Protein 6MHL (pdb70)

InterPro domains:
  IPR000873 AMP-dependent synthetase/ligase domain [PF00501] (495-847)
  IPR001242 Condensation domain [PF00668] (34-462)
  IPR006162 Phosphopantetheine attachment site [PS00012] (1030-1045)
  IPR009081 Phosphopantetheine binding ACP domain [PF00550] (1008-1071)
  IPR009081 Phosphopantetheine binding ACP domain [PF00550] (2455-2517)
  IPR009081 Phosphopantetheine binding ACP domain [PF00550] (3934-3999)
  IPR009081 Phosphopantetheine binding ACP domain [PS50075] (1000-1075)
  IPR009081 Phosphopantetheine binding ACP domain [PS50075] (2446-2523)
  IPR009081 Phosphopantetheine binding ACP domain [PS50075] (3926-4003)
  IPR010071 Amino acid adenylation domain [TIGR01733] (514-919)
  IPR013968 Polyketide synthase-like, ketoreductase domain [PF08659] (2183-2368)
  IPR013968 Polyketide synthase-like, ketoreductase domain [PF08659] (3662-3846)
  IPR013968 Polyketide synthase-like, ketoreductase domain [PF08659] (5167-5345)
  IPR014030 Beta-ketoacyl synthase-like, N-terminal domain [PF00109] (1104-1353)
  IPR014030 Beta-ketoacyl synthase-like, N-terminal domain [PF00109] (2575-2822)
  IPR014030 Beta-ketoacyl synthase-like, N-terminal domain [PF00109] (4052-4298)
  IPR014031 Beta-ketoacyl synthase, C-terminal domain [PF02801] (1361-1479)
  IPR014031 Beta-ketoacyl synthase, C-terminal domain [PF02801] (2831-2953)
  IPR014031 Beta-ketoacyl synthase, C-terminal domain [PF02801] (4306-4430)
  IPR016039 Thiolase-like [G3DSA:3.40.47.10] (1106-1689)

Radius of gyration: 30.81 Å; Cα contacts (8 Å, |Δi|>4): 2768; chains: 2; bounding box: 83×80×89 Å

CATH classification: 3.40.47.10

Secondary structure (DSSP, 8-state):
--TT-EEEEEEEEEBTTBSSHHHHHHHHHTT----EE--HHHHHTTT--HHHHT-TTEE-EE---S-TTEE-GGGGT--HHHHHHS-HHHHHHHHHHHHHHHHHT--GGG--SEEEEEEE----GGGGS-TTT--HHHHHHHHHSTTHHHHHHHHHHT--S-EEEEEBTBTHHHHHHHHHHHHHHTTS-SEEEEEEEE--SS----EE--TTS-B-SSS---TTBTT---B-B--EEEEEEEEEHHHHHHTT----EEEEEEEEEE-TT-SS-TT---HHHHHHHHHHHHHHHT--GGGEEEEE------TTHHHHHHHHHHHHHHTT----S-EEEE-THHHH-B-GGGHHHHHHHHHHHHHHTTEEPPP-S-SSB-TT---TTSSEEE--S-EE----SSPPEEEEEEE-TTSEEEEEEEE-----S-EEEEEEESSHHHHHHHHHHHHHHHHH-SS---HHHHHHHHHHSS---SEEEEEEESSHHHHHHHHHHHHHT--TTS-EESS---B--HHHHHHHHHHHHTTB-------SS---------------EE---/--TT-EEEEEEEEEBTTBSSHHHHHHHHHTT----EE--HHHHH-TTEE-EE---S-TTEE-GGGGT--HHHHHHS-HHHHHHHHHHHHHHHHTT--GGG--SEEEEEEE----GGGGS-TTT--HHHHHHHHHSTTHHHHHHHHHHT--S-EEEEEBTBTHHHHHHHHHHHHHHTTS-SEEEEEEEE--SS----EE--TTS-B-SSS---TTBTT---B-B--EEEEEEEEEHHHHHHTT----EEEEEEEEEE-TTSSSSTT---HHHHHHHHHHHHHHHT--GGGEEEEE------TTHHHHHHHHHHHHHHTT----S-EEEE-THHHH-B-GGGHHHHHHHHHHHHHHHTEEPPP-S-SSB-TTS--TTSSEEE--S-EEPPP-SSPPEEEEEEE-TTSEEEEEEEE------S-EEEEEEESSHHHHHHHHHHHHHHHHH-SS---HHHHHHHHHHSS---SEEEEEEESSHHHHHHHHHHHHHT--TTSEEESS---BPPPHHHH--HHHHHHHHHHHHHTTB---GGGG-SS---------------EE---

Structure (mmCIF, N/CA/C/O backbone):
data_6MHL
#
_entry.id   6MHL
#
_cell.length_a   132.215
_cell.length_b   85.131
_cell.length_c   134.297
_cell.angle_alpha   90.00
_cell.angle_beta   110.55
_cell.angle_gamma   90.00
#
_symmetry.space_group_name_H-M   'C 1 2 1'
#
loop_
_entity.id
_entity.type
_entity.pdbx_description
1 polymer 'Hybrid NRPS/PKS'
2 water water
#
loop_
_atom_site.group_PDB
_atom_site.id
_atom_site.type_symbol
_atom_site.label_atom_id
_atom_site.label_alt_id
_atom_site.label_comp_id
_atom_site.label_asym_id
_atom_site.label_entity_id
_atom_site.label_seq_id
_atom_site.pdbx_PDB_ins_code
_atom_site.Cartn_x
_atom_site.Cartn_y
_atom_site.Cartn_z
_atom_site.occupancy
_atom_site.B_iso_or_equiv
_atom_site.auth_seq_id
_atom_site.auth_comp_id
_atom_site.auth_asym_id
_atom_site.auth_atom_id
_atom_site.pdbx_PDB_model_num
ATOM 1 N N . TYR A 1 22 ? 108.863 20.495 160.121 1.00 41.68 1 TYR A N 1
ATOM 2 C CA . TYR A 1 22 ? 108.695 19.140 160.784 1.00 42.06 1 TYR A CA 1
ATOM 3 C C . TYR A 1 22 ? 109.754 18.184 160.268 1.00 40.65 1 TYR A C 1
ATOM 4 O O . TYR A 1 22 ? 110.472 17.590 161.076 1.00 36.14 1 TYR A O 1
ATOM 13 N N . PHE A 1 23 ? 109.849 18.077 158.926 1.00 38.47 2 PHE A N 1
ATOM 14 C CA . PHE A 1 23 ? 110.815 17.198 158.242 1.00 36.01 2 PHE A CA 1
ATOM 15 C C . PHE A 1 23 ? 112.153 17.831 157.899 1.00 33.36 2 PHE A C 1
ATOM 16 O O . PHE A 1 23 ? 112.982 17.178 157.219 1.00 27.56 2 PHE A O 1
ATOM 24 N N . ASP A 1 24 ? 112.418 19.049 158.369 1.00 31.95 3 ASP A N 1
ATOM 25 C CA . ASP A 1 24 ? 113.715 19.709 158.081 1.00 33.99 3 ASP A CA 1
ATOM 26 C C . ASP A 1 24 ? 114.949 18.911 158.525 1.00 28.99 3 ASP A C 1
ATOM 27 O O . ASP A 1 24 ? 115.998 19.015 157.938 1.00 27.90 3 ASP A O 1
ATOM 32 N N . ASP A 1 25 ? 114.835 18.196 159.608 1.00 29.47 4 ASP A N 1
ATOM 33 C CA . ASP A 1 25 ? 115.937 17.448 160.160 1.00 30.88 4 ASP A CA 1
ATOM 34 C C . ASP A 1 25 ? 115.734 15.957 159.876 1.00 26.09 4 ASP A C 1
ATOM 35 O O . ASP A 1 25 ? 116.331 15.117 160.560 1.00 23.15 4 ASP A O 1
ATOM 40 N N . SER A 1 26 ? 114.917 15.641 158.862 1.00 26.67 5 SER A N 1
ATOM 41 C CA . SER A 1 26 ? 114.641 14.233 158.452 1.00 24.76 5 SER A CA 1
ATOM 42 C C . SER A 1 26 ? 115.147 13.897 157.063 1.00 23.08 5 SER A C 1
ATOM 43 O O . SER A 1 26 ? 115.194 14.763 156.190 1.00 21.97 5 SER A O 1
ATOM 46 N N . VAL A 1 27 ? 115.440 12.624 156.870 1.00 20.79 6 VAL A N 1
ATOM 47 C CA . VAL A 1 27 ? 115.830 12.084 155.603 1.00 18.84 6 VAL A CA 1
ATOM 48 C C . VAL A 1 27 ? 114.975 10.833 155.317 1.00 18.57 6 VAL A C 1
ATOM 49 O O . VAL A 1 27 ? 114.780 9.999 156.192 1.00 18.34 6 VAL A O 1
ATOM 53 N N . ALA A 1 28 ? 114.508 10.745 154.093 1.00 17.04 7 ALA A N 1
ATOM 54 C CA . ALA A 1 28 ? 113.650 9.670 153.664 1.00 17.14 7 ALA A CA 1
ATOM 55 C C . ALA A 1 28 ? 114.499 8.538 153.124 1.00 18.29 7 ALA A C 1
ATOM 56 O O . ALA A 1 28 ? 115.417 8.773 152.338 1.00 17.81 7 ALA A O 1
ATOM 58 N N . ILE A 1 29 ? 114.159 7.292 153.474 1.00 16.08 8 ILE A N 1
ATOM 59 C CA . ILE A 1 29 ? 114.735 6.141 152.767 1.00 15.98 8 ILE A CA 1
ATOM 60 C C . ILE A 1 29 ? 113.832 5.816 151.576 1.00 18.98 8 ILE A C 1
ATOM 61 O O . ILE A 1 29 ? 112.677 5.383 151.765 1.00 17.44 8 ILE A O 1
ATOM 66 N N . VAL A 1 30 ? 114.341 6.005 150.353 1.00 17.59 9 VAL A N 1
ATOM 67 C CA . VAL A 1 30 ? 113.530 5.890 149.126 1.00 18.00 9 VAL A CA 1
ATOM 68 C C . VAL A 1 30 ? 113.854 4.679 148.259 1.00 18.76 9 VAL A C 1
ATOM 69 O O . VAL A 1 30 ? 113.049 4.338 147.371 1.00 18.82 9 VAL A O 1
ATOM 73 N N . GLY A 1 31 ? 115.024 4.051 148.440 1.00 16.63 10 GLY A N 1
ATOM 74 C CA . GLY A 1 31 ? 115.454 2.908 147.679 1.00 17.12 10 GLY A CA 1
ATOM 75 C C . GLY A 1 31 ? 116.227 1.955 148.564 1.00 17.20 10 GLY A C 1
ATOM 76 O O . GLY A 1 31 ? 117.043 2.390 149.428 1.00 16.53 10 GLY A O 1
ATOM 77 N N . ILE A 1 32 ? 116.017 0.658 148.349 1.00 16.70 11 ILE A N 1
ATOM 78 C CA . ILE A 1 32 ? 116.744 -0.386 149.005 1.00 16.40 11 ILE A CA 1
ATOM 79 C C . ILE A 1 32 ? 117.129 -1.455 148.038 1.00 17.90 11 ILE A C 1
ATOM 80 O O . ILE A 1 32 ? 116.305 -1.822 147.180 1.00 16.85 11 ILE A O 1
ATOM 85 N N . SER A 1 33 ? 118.363 -1.966 148.159 1.00 16.51 12 SER A N 1
ATOM 86 C CA . SER A 1 33 ? 118.761 -3.195 147.518 1.00 16.46 12 SER A CA 1
ATOM 87 C C . SER A 1 33 ? 119.644 -4.007 148.423 1.00 18.78 12 SER A C 1
ATOM 88 O O . SER A 1 33 ? 120.666 -3.506 148.956 1.00 17.72 12 SER A O 1
ATOM 91 N N . CYS A 1 34 ? 119.281 -5.278 148.658 1.00 17.10 13 CYS A N 1
ATOM 92 C CA . CYS A 1 34 ? 120.070 -6.135 149.527 1.00 17.73 13 CYS A CA 1
ATOM 93 C C . CYS A 1 34 ? 120.076 -7.574 149.101 1.00 18.54 13 CYS A C 1
ATOM 94 O O . CYS A 1 34 ? 119.179 -8.035 148.367 1.00 19.74 13 CYS A O 1
ATOM 97 N N . GLN A 1 35 ? 121.103 -8.224 149.556 1.00 18.23 14 GLN A N 1
ATOM 98 C CA . GLN A 1 35 ? 121.386 -9.590 149.327 1.00 19.42 14 GLN A CA 1
ATOM 99 C C . GLN A 1 35 ? 121.961 -10.136 150.628 1.00 18.87 14 GLN A C 1
ATOM 100 O O . GLN A 1 35 ? 123.130 -9.949 150.989 1.00 19.56 14 GLN A O 1
ATOM 106 N N . PHE A 1 36 ? 121.124 -10.876 151.361 1.00 16.68 15 PHE A N 1
ATOM 107 C CA . PHE A 1 36 ? 121.446 -11.319 152.708 1.00 18.09 15 PHE A CA 1
ATOM 108 C C . PHE A 1 36 ? 121.218 -12.851 152.784 1.00 19.79 15 PHE A C 1
ATOM 109 O O . PHE A 1 36 ? 120.530 -13.379 151.891 1.00 21.30 15 PHE A O 1
ATOM 117 N N . PRO A 1 37 ? 121.762 -13.526 153.808 1.00 19.83 16 PRO A N 1
ATOM 118 C CA . PRO A 1 37 ? 121.555 -14.988 153.918 1.00 19.24 16 PRO A CA 1
ATOM 119 C C . PRO A 1 37 ? 120.056 -15.283 153.838 1.00 20.85 16 PRO A C 1
ATOM 120 O O . PRO A 1 37 ? 119.270 -14.681 154.551 1.00 19.14 16 PRO A O 1
ATOM 124 N N . GLY A 1 38 ? 119.680 -16.104 152.868 1.00 22.89 17 GLY A N 1
ATOM 125 C CA . GLY A 1 38 ? 118.293 -16.568 152.723 1.00 24.76 17 GLY A CA 1
ATOM 126 C C . GLY A 1 38 ? 117.422 -15.736 151.799 1.00 28.79 17 GLY A C 1
ATOM 127 O O . GLY A 1 38 ? 116.445 -16.238 151.253 1.00 25.33 17 GLY A O 1
ATOM 128 N N . ALA A 1 39 ? 117.824 -14.473 151.553 1.00 23.65 18 ALA A N 1
ATOM 129 C CA . ALA A 1 39 ? 116.963 -13.503 150.862 1.00 22.82 18 ALA A CA 1
ATOM 130 C C . ALA A 1 39 ? 117.703 -12.862 149.659 1.00 23.75 18 ALA A C 1
ATOM 131 O O . ALA A 1 39 ? 118.745 -12.257 149.805 1.00 25.79 18 ALA A O 1
ATOM 133 N N . LYS A 1 40 ? 117.115 -12.987 148.499 1.00 26.42 19 LYS A N 1
ATOM 134 C CA . LYS A 1 40 ? 117.714 -12.458 147.289 1.00 28.72 19 LYS A CA 1
ATOM 135 C C . LYS A 1 40 ? 117.411 -10.977 147.108 1.00 24.93 19 LYS A C 1
ATOM 136 O O . LYS A 1 40 ? 118.004 -10.353 146.260 1.00 25.41 19 LYS A O 1
ATOM 142 N N . ASN A 1 41 ? 116.448 -10.427 147.863 1.00 21.86 20 ASN A N 1
ATOM 143 C CA . ASN A 1 41 ? 116.068 -9.045 147.786 1.00 20.46 20 ASN A CA 1
ATOM 144 C C . ASN A 1 41 ? 115.349 -8.651 149.062 1.00 20.06 20 ASN A C 1
ATOM 145 O O . ASN A 1 41 ? 115.042 -9.528 149.903 1.00 21.38 20 ASN A O 1
ATOM 150 N N . HIS A 1 42 ? 115.043 -7.367 149.218 1.00 20.09 21 HIS A N 1
ATOM 151 C CA . HIS A 1 42 ? 114.529 -6.866 150.510 1.00 19.55 21 HIS A CA 1
ATOM 152 C C . HIS A 1 42 ? 113.067 -7.250 150.760 1.00 21.80 21 HIS A C 1
ATOM 153 O O . HIS A 1 42 ? 112.598 -7.291 151.916 1.00 19.69 21 HIS A O 1
ATOM 160 N N . HIS A 1 43 ? 112.352 -7.480 149.690 1.00 21.80 22 HIS A N 1
ATOM 161 C CA . HIS A 1 43 ? 110.963 -8.026 149.885 1.00 23.38 22 HIS A CA 1
ATOM 162 C C . HIS A 1 43 ? 110.953 -9.445 150.414 1.00 20.95 22 HIS A C 1
ATOM 163 O O . HIS A 1 43 ? 110.122 -9.740 151.315 1.00 21.28 22 HIS A O 1
ATOM 170 N N . GLU A 1 44 ? 111.787 -10.310 149.867 1.00 20.41 23 GLU A N 1
ATOM 171 C CA . GLU A 1 44 ? 111.917 -11.668 150.357 1.00 23.67 23 GLU A CA 1
ATOM 172 C C . GLU A 1 44 ? 112.485 -11.653 151.788 1.00 24.38 23 GLU A C 1
ATOM 173 O O . GLU A 1 44 ? 112.131 -12.478 152.685 1.00 21.15 23 GLU A O 1
ATOM 179 N N . PHE A 1 45 ? 113.421 -10.736 152.025 1.00 20.94 24 PHE A N 1
ATOM 180 C CA . PHE A 1 45 ? 113.993 -10.569 153.375 1.00 17.70 24 PHE A CA 1
ATOM 181 C C . PHE A 1 45 ? 112.896 -10.246 154.380 1.00 18.10 24 PHE A C 1
ATOM 182 O O . PHE A 1 45 ? 112.805 -10.926 155.440 1.00 19.74 24 PHE A O 1
ATOM 190 N N . TRP A 1 46 ? 112.043 -9.279 154.079 1.00 19.72 25 TRP A N 1
ATOM 191 C CA . TRP A 1 46 ? 110.957 -8.917 155.010 1.00 20.95 25 TRP A CA 1
ATOM 192 C C . TRP A 1 46 ? 110.018 -10.120 155.260 1.00 21.22 25 TRP A C 1
ATOM 193 O O . TRP A 1 46 ? 109.622 -10.374 156.394 1.00 22.16 25 TRP A O 1
ATOM 204 N N . LYS A 1 47 ? 109.698 -10.850 154.191 1.00 23.12 26 LYS A N 1
ATOM 205 C CA . LYS A 1 47 ? 108.850 -12.073 154.313 1.00 25.57 26 LYS A CA 1
ATOM 206 C C . LYS A 1 47 ? 109.448 -13.082 155.292 1.00 23.75 26 LYS A C 1
ATOM 207 O O . LYS A 1 47 ? 108.793 -13.591 156.248 1.00 22.86 26 LYS A O 1
ATOM 213 N N . GLN A 1 48 ? 110.716 -13.337 155.110 1.00 20.58 27 GLN A N 1
ATOM 214 C CA . GLN A 1 48 ? 111.431 -14.238 155.955 1.00 20.70 27 GLN A CA 1
ATOM 215 C C . GLN A 1 48 ? 111.476 -13.774 157.413 1.00 23.06 27 GLN A C 1
ATOM 216 O O . GLN A 1 48 ? 111.390 -14.597 158.354 1.00 21.92 27 GLN A O 1
ATOM 222 N N . LEU A 1 49 ? 111.676 -12.466 157.624 1.00 20.11 28 LEU A N 1
ATOM 223 C CA . LEU A 1 49 ? 111.664 -11.930 158.991 1.00 19.57 28 LEU A CA 1
ATOM 224 C C . LEU A 1 49 ? 110.240 -12.103 159.602 1.00 20.77 28 LEU A C 1
ATOM 225 O O . LEU A 1 49 ? 110.125 -12.462 160.749 1.00 19.40 28 LEU A O 1
ATOM 230 N N . ARG A 1 50 ? 109.212 -11.758 158.858 1.00 20.57 29 ARG A N 1
ATOM 231 C CA . ARG A 1 50 ? 107.843 -11.752 159.391 1.00 22.92 29 ARG A CA 1
ATOM 232 C C . ARG A 1 50 ? 107.551 -13.187 159.839 1.00 24.47 29 ARG A C 1
ATOM 233 O O . ARG A 1 50 ? 106.824 -13.395 160.814 1.00 26.81 29 ARG A O 1
ATOM 241 N N . GLU A 1 51 ? 108.116 -14.172 159.143 1.00 23.74 30 GLU A N 1
ATOM 242 C CA . GLU A 1 51 ? 107.790 -15.611 159.353 1.00 25.82 30 GLU A CA 1
ATOM 243 C C . GLU A 1 51 ? 108.693 -16.231 160.358 1.00 25.28 30 GLU A C 1
ATOM 244 O O . GLU A 1 51 ? 108.593 -17.385 160.635 1.00 22.28 30 GLU A O 1
ATOM 250 N N . GLY A 1 52 ? 109.662 -15.477 160.896 1.00 22.80 31 GLY A N 1
ATOM 251 C CA . GLY A 1 52 ? 110.587 -16.021 161.855 1.00 20.30 31 GLY A CA 1
ATOM 252 C C . GLY A 1 52 ? 111.608 -17.002 161.359 1.00 22.08 31 GLY A C 1
ATOM 253 O O . GLY A 1 52 ? 112.068 -17.876 162.134 1.00 21.68 31 GLY A O 1
ATOM 254 N N . LYS A 1 53 ? 112.038 -16.866 160.120 1.00 21.97 32 LYS A N 1
ATOM 255 C CA . LYS A 1 53 ? 112.985 -17.808 159.517 1.00 22.90 32 LYS A CA 1
ATOM 256 C C . LYS A 1 53 ? 114.418 -17.514 159.885 1.00 23.45 32 LYS A C 1
ATOM 257 O O . LYS A 1 53 ? 114.859 -16.345 159.829 1.00 23.37 32 LYS A O 1
ATOM 263 N N . GLU A 1 54 ? 115.140 -18.550 160.307 1.00 20.98 33 GLU A N 1
ATOM 264 C CA . GLU A 1 54 ? 116.538 -18.488 160.473 1.00 24.13 33 GLU A CA 1
ATOM 265 C C . GLU A 1 54 ? 117.180 -18.957 159.162 1.00 28.31 33 GLU A C 1
ATOM 266 O O . GLU A 1 54 ? 116.858 -20.056 158.648 1.00 24.93 33 GLU A O 1
ATOM 272 N N . SER A 1 55 ? 118.126 -18.184 158.643 1.00 23.58 34 SER A N 1
ATOM 273 C CA . SER A 1 55 ? 118.758 -18.529 157.387 1.00 25.32 34 SER A CA 1
ATOM 274 C C . SER A 1 55 ? 120.181 -18.983 157.541 1.00 29.24 34 SER A C 1
ATOM 275 O O . SER A 1 55 ? 120.945 -18.995 156.586 1.00 35.37 34 SER A O 1
ATOM 278 N N . VAL A 1 56 ? 120.551 -19.414 158.733 1.00 26.51 35 VAL A N 1
ATOM 279 C CA . VAL A 1 56 ? 121.835 -20.049 158.927 1.00 29.47 35 VAL A CA 1
ATOM 280 C C . VAL A 1 56 ? 121.744 -21.481 158.395 1.00 30.41 35 VAL A C 1
ATOM 281 O O . VAL A 1 56 ? 120.814 -22.209 158.690 1.00 33.47 35 VAL A O 1
ATOM 285 N N . ARG A 1 57 ? 122.751 -21.924 157.673 1.00 30.92 36 ARG A N 1
ATOM 286 C CA . ARG A 1 57 ? 122.727 -23.265 157.153 1.00 33.46 36 ARG A CA 1
ATOM 287 C C . ARG A 1 57 ? 123.591 -24.152 158.016 1.00 31.98 36 ARG A C 1
ATOM 288 O O . ARG A 1 57 ? 124.724 -23.840 158.269 1.00 30.57 36 ARG A O 1
ATOM 296 N N . PHE A 1 58 ? 123.033 -25.285 158.432 1.00 33.80 37 PHE A N 1
ATOM 297 C CA . PHE A 1 58 ? 123.752 -26.335 159.153 1.00 33.84 37 PHE A CA 1
ATOM 298 C C . PHE A 1 58 ? 123.996 -27.543 158.262 1.00 36.56 37 PHE A C 1
ATOM 299 O O . PHE A 1 58 ? 123.154 -27.914 157.496 1.00 42.87 37 PHE A O 1
ATOM 307 N N . TYR A 1 59 ? 125.178 -28.107 158.347 1.00 40.66 38 TYR A N 1
ATOM 308 C CA . TYR A 1 59 ? 125.615 -29.144 157.436 1.00 44.02 38 TYR A CA 1
ATOM 309 C C . TYR A 1 59 ? 125.689 -30.488 158.161 1.00 45.90 38 TYR A C 1
ATOM 310 O O . TYR A 1 59 ? 126.280 -30.584 159.220 1.00 42.03 38 TYR A O 1
ATOM 319 N N . SER A 1 60 ? 125.116 -31.520 157.562 1.00 49.31 39 SER A N 1
ATOM 320 C CA . SER A 1 60 ? 125.285 -32.898 158.028 1.00 48.26 39 SER A CA 1
ATOM 321 C C . SER A 1 60 ? 126.715 -33.339 157.838 1.00 48.07 39 SER A C 1
ATOM 322 O O . SER A 1 60 ? 127.500 -32.694 157.156 1.00 45.44 39 SER A O 1
ATOM 325 N N . GLU A 1 61 ? 127.026 -34.502 158.382 1.00 55.02 40 GLU A N 1
ATOM 326 C CA . GLU A 1 61 ? 128.347 -35.091 158.190 1.00 55.51 40 GLU A CA 1
ATOM 327 C C . GLU A 1 61 ? 128.652 -35.325 156.689 1.00 57.27 40 GLU A C 1
ATOM 328 O O . GLU A 1 61 ? 129.771 -34.983 156.206 1.00 46.02 40 GLU A O 1
ATOM 334 N N . GLU A 1 62 ? 127.660 -35.885 155.980 1.00 58.45 41 GLU A N 1
ATOM 335 C CA . GLU A 1 62 ? 127.696 -36.079 154.508 1.00 70.59 41 GLU A CA 1
ATOM 336 C C . GLU A 1 62 ? 128.131 -34.802 153.834 1.00 69.32 41 GLU A C 1
ATOM 337 O O . GLU A 1 62 ? 129.159 -34.745 153.111 1.00 62.17 41 GLU A O 1
ATOM 343 N N . GLU A 1 63 ? 127.295 -33.792 154.095 1.00 66.14 42 GLU A N 1
ATOM 344 C CA . GLU A 1 63 ? 127.386 -32.496 153.469 1.00 58.89 42 GLU A CA 1
ATOM 345 C C . GLU A 1 63 ? 128.749 -31.886 153.722 1.00 55.45 42 GLU A C 1
ATOM 346 O O . GLU A 1 63 ? 129.320 -31.322 152.807 1.00 45.83 42 GLU A O 1
ATOM 352 N N . LEU A 1 64 ? 129.296 -32.035 154.936 1.00 54.31 43 LEU A N 1
ATOM 353 C CA . LEU A 1 64 ? 130.680 -31.567 155.228 1.00 53.57 43 LEU A CA 1
ATOM 354 C C . LEU A 1 64 ? 131.773 -32.276 154.410 1.00 57.50 43 LEU A C 1
ATOM 355 O O . LEU A 1 64 ? 132.743 -31.644 153.938 1.00 54.94 43 LEU A O 1
ATOM 360 N N . ARG A 1 65 ? 131.608 -33.587 154.235 1.00 63.28 44 ARG A N 1
ATOM 361 C CA . ARG A 1 65 ? 132.569 -34.394 153.484 1.00 63.05 44 ARG A CA 1
ATOM 362 C C . ARG A 1 65 ? 132.601 -33.961 152.013 1.00 65.58 44 ARG A C 1
ATOM 363 O O . ARG A 1 65 ? 133.669 -33.592 151.506 1.00 64.11 44 ARG A O 1
ATOM 371 N N . GLU A 1 66 ? 131.464 -33.976 151.323 1.00 62.79 45 GLU A N 1
ATOM 372 C CA . GLU A 1 66 ? 131.381 -33.200 150.087 1.00 70.61 45 GLU A CA 1
ATOM 373 C C . GLU A 1 66 ? 131.488 -31.759 150.566 1.00 72.74 45 GLU A C 1
ATOM 374 O O . GLU A 1 66 ? 131.229 -31.485 151.725 1.00 77.61 45 GLU A O 1
ATOM 380 N N . ALA A 1 67 ? 131.907 -30.844 149.712 1.00 72.14 46 ALA A N 1
ATOM 381 C CA . ALA A 1 67 ? 132.431 -29.548 150.180 1.00 64.74 46 ALA A CA 1
ATOM 382 C C . ALA A 1 67 ? 133.755 -29.716 150.879 1.00 59.98 46 ALA A C 1
ATOM 383 O O . ALA A 1 67 ? 134.479 -28.753 151.074 1.00 63.13 46 ALA A O 1
ATOM 385 N N . GLY A 1 68 ? 134.149 -30.993 151.066 1.00 57.90 47 GLY A N 1
ATOM 386 C CA . GLY A 1 68 ? 135.487 -31.280 151.473 1.00 57.67 47 GLY A CA 1
ATOM 387 C C . GLY A 1 68 ? 136.023 -30.600 152.701 1.00 58.20 47 GLY A C 1
ATOM 388 O O . GLY A 1 68 ? 137.105 -30.035 152.685 1.00 55.41 47 GLY A O 1
ATOM 389 N N . VAL A 1 69 ? 135.298 -30.676 153.801 1.00 59.12 48 VAL A N 1
ATOM 390 C CA . VAL A 1 69 ? 135.891 -30.129 155.010 1.00 59.30 48 VAL A CA 1
AT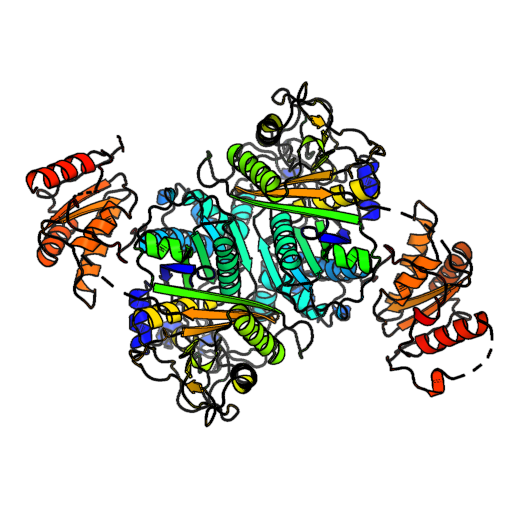OM 391 C C . VAL A 1 69 ? 136.700 -31.266 155.656 1.00 58.59 48 VAL A C 1
ATOM 392 O O . VAL A 1 69 ? 136.226 -32.417 155.691 1.00 53.74 48 VAL A O 1
ATOM 396 N N . PRO A 1 70 ? 137.950 -30.964 156.077 1.00 58.99 49 PRO A N 1
ATOM 397 C CA . PRO A 1 70 ? 138.842 -31.914 156.747 1.00 61.87 49 PRO A CA 1
ATOM 398 C C . PRO A 1 70 ? 138.164 -32.811 157.774 1.00 64.98 49 PRO A C 1
ATOM 399 O O . PRO A 1 70 ? 137.479 -32.321 158.659 1.00 69.31 49 PRO A O 1
ATOM 403 N N . GLU A 1 71 ? 138.432 -34.097 157.682 1.00 68.34 50 GLU A N 1
ATOM 404 C CA . GLU A 1 71 ? 137.843 -35.018 158.597 1.00 66.89 50 GLU A CA 1
ATOM 405 C C . GLU A 1 71 ? 138.264 -34.712 160.024 1.00 60.12 50 GLU A C 1
ATOM 406 O O . GLU A 1 71 ? 137.545 -35.068 160.922 1.00 60.36 50 GLU A O 1
ATOM 412 N N . ASP A 1 72 ? 139.371 -34.004 160.226 1.00 58.01 51 ASP A N 1
ATOM 413 C CA . ASP A 1 72 ? 139.738 -33.662 161.600 1.00 58.89 51 ASP A CA 1
ATOM 414 C C . ASP A 1 72 ? 138.913 -32.506 162.199 1.00 59.88 51 ASP A C 1
ATOM 415 O O . ASP A 1 72 ? 138.724 -32.458 163.386 1.00 59.52 51 ASP A O 1
ATOM 420 N N . LEU A 1 73 ? 138.375 -31.631 161.358 1.00 57.71 52 LEU A N 1
ATOM 421 C CA . LEU A 1 73 ? 137.352 -30.700 161.784 1.00 53.84 52 LEU A CA 1
ATOM 422 C C . LEU A 1 73 ? 136.051 -31.425 162.014 1.00 46.87 52 LEU A C 1
ATOM 423 O O . LEU A 1 73 ? 135.390 -31.183 162.967 1.00 44.28 52 LEU A O 1
ATOM 428 N N . ILE A 1 74 ? 135.714 -32.344 161.129 1.00 49.03 53 ILE A N 1
ATOM 429 C CA . ILE A 1 74 ? 134.466 -33.051 161.246 1.00 50.12 53 ILE A CA 1
ATOM 430 C C . ILE A 1 74 ? 134.406 -33.850 162.510 1.00 51.29 53 ILE A C 1
ATOM 431 O O . ILE A 1 74 ? 133.377 -33.982 163.105 1.00 48.93 53 ILE A O 1
ATOM 436 N N . GLU A 1 75 ? 135.540 -34.366 162.928 1.00 55.48 54 GLU A N 1
ATOM 437 C CA . GLU A 1 75 ? 135.581 -35.160 164.140 1.00 60.03 54 GLU A CA 1
ATOM 438 C C . GLU A 1 75 ? 135.766 -34.362 165.431 1.00 56.85 54 GLU A C 1
ATOM 439 O O . GLU A 1 75 ? 135.724 -34.909 166.503 1.00 61.24 54 GLU A O 1
ATOM 445 N N . ASN A 1 76 ? 135.996 -33.076 165.328 1.00 53.20 55 ASN A N 1
ATOM 446 C CA . ASN A 1 76 ? 136.201 -32.246 166.526 1.00 50.08 55 ASN A CA 1
ATOM 447 C C . ASN A 1 76 ? 134.866 -31.966 167.190 1.00 52.84 55 ASN A C 1
ATOM 448 O O . ASN A 1 76 ? 133.995 -31.373 166.560 1.00 56.84 55 ASN A O 1
ATOM 453 N N . PRO A 1 77 ? 134.683 -32.390 168.462 1.00 55.43 56 PRO A N 1
ATOM 454 C CA . PRO A 1 77 ? 133.345 -32.214 169.042 1.00 52.61 56 PRO A CA 1
ATOM 455 C C . PRO A 1 77 ? 132.942 -30.734 169.231 1.00 46.63 56 PRO A C 1
ATOM 456 O O . PRO A 1 77 ? 131.781 -30.453 169.476 1.00 46.13 56 PRO A O 1
ATOM 460 N N . ASP A 1 78 ? 133.910 -29.826 169.150 1.00 44.62 57 ASP A N 1
ATOM 461 C CA . ASP A 1 78 ? 133.676 -28.370 169.249 1.00 48.82 57 ASP A CA 1
ATOM 462 C C . ASP A 1 78 ? 133.548 -27.632 167.912 1.00 43.19 57 ASP A C 1
ATOM 463 O O . ASP A 1 78 ? 133.333 -26.416 167.896 1.00 42.56 57 ASP A O 1
ATOM 468 N N . TYR A 1 79 ? 133.687 -28.347 166.808 1.00 38.97 58 TYR A N 1
ATOM 469 C CA . TYR A 1 79 ? 133.402 -27.771 165.501 1.00 38.16 58 TYR A CA 1
ATOM 470 C C . TYR A 1 79 ? 131.910 -27.498 165.354 1.00 38.14 58 TYR A C 1
ATOM 471 O O . TYR A 1 79 ? 131.077 -28.351 165.649 1.00 32.52 58 TYR A O 1
ATOM 480 N N . VAL A 1 80 ? 131.552 -26.286 164.908 1.00 36.08 59 VAL A N 1
ATOM 481 C CA . VAL A 1 80 ? 130.153 -25.904 164.732 1.00 31.20 59 VAL A CA 1
ATOM 482 C C . VAL A 1 80 ? 129.932 -25.823 163.227 1.00 29.89 59 VAL A C 1
ATOM 483 O O . VAL A 1 80 ? 130.568 -24.995 162.562 1.00 31.22 59 VAL A O 1
ATOM 487 N N . PRO A 1 81 ? 129.073 -26.696 162.666 1.00 33.50 60 PRO A N 1
ATOM 488 C CA . PRO A 1 81 ? 128.956 -26.899 161.220 1.00 34.40 60 PRO A CA 1
ATOM 489 C C . PRO A 1 81 ? 127.922 -25.962 160.579 1.00 34.17 60 PRO A C 1
ATOM 490 O O . PRO A 1 81 ? 126.903 -26.414 159.995 1.00 34.29 60 PRO A O 1
ATOM 494 N N . ALA A 1 82 ? 128.184 -24.660 160.706 1.00 30.59 61 ALA A N 1
ATOM 495 C CA . ALA A 1 82 ? 127.209 -23.634 160.334 1.00 26.28 61 ALA A CA 1
ATOM 496 C C . ALA A 1 82 ? 127.795 -22.610 159.404 1.00 26.88 61 ALA A C 1
ATOM 497 O O . ALA A 1 82 ? 128.967 -22.266 159.546 1.00 29.23 61 ALA A O 1
ATOM 499 N N . LEU A 1 83 ? 126.982 -22.074 158.499 1.00 26.71 62 LEU A N 1
ATOM 500 C CA . LEU A 1 83 ? 127.410 -20.979 157.636 1.00 27.23 62 LEU A CA 1
ATOM 501 C C . LEU A 1 83 ? 126.204 -20.177 157.212 1.00 25.34 62 LEU A C 1
ATOM 502 O O . LEU A 1 83 ? 125.169 -20.733 156.794 1.00 26.54 62 LEU A O 1
ATOM 507 N N . SER A 1 84 ? 126.326 -18.865 157.355 1.00 21.51 63 SER A N 1
ATOM 508 C CA . SER A 1 84 ? 125.302 -17.950 156.938 1.00 21.51 63 SER A CA 1
ATOM 509 C C . SER A 1 84 ? 125.896 -17.025 155.899 1.00 23.37 63 SER A C 1
ATOM 510 O O . SER A 1 84 ? 126.693 -16.117 156.226 1.00 21.90 63 SER A O 1
ATOM 513 N N . THR A 1 85 ? 125.621 -17.304 154.629 1.00 23.71 64 THR A N 1
ATOM 514 C CA . THR A 1 85 ? 126.208 -16.546 153.555 1.00 21.99 64 THR A CA 1
ATOM 515 C C . THR A 1 85 ? 125.227 -16.344 152.436 1.00 25.06 64 THR A C 1
ATOM 516 O O . THR A 1 85 ? 124.121 -16.863 152.440 1.00 27.90 64 THR A O 1
ATOM 520 N N . ILE A 1 86 ? 125.627 -15.569 151.470 1.00 25.05 65 ILE A N 1
ATOM 521 C CA . ILE A 1 86 ? 124.891 -15.368 150.277 1.00 23.61 65 ILE A CA 1
ATOM 522 C C . ILE A 1 86 ? 125.526 -16.245 149.208 1.00 25.66 65 ILE A C 1
ATOM 523 O O . ILE A 1 86 ? 126.629 -16.690 149.345 1.00 25.19 65 ILE A O 1
ATOM 528 N N . GLU A 1 87 ? 124.840 -16.408 148.115 1.00 26.64 66 GLU A N 1
ATOM 529 C CA . GLU A 1 87 ? 125.428 -17.187 147.018 1.00 31.81 66 GLU A CA 1
ATOM 530 C C . GLU A 1 87 ? 125.882 -16.271 145.937 1.00 27.58 66 GLU A C 1
ATOM 531 O O . GLU A 1 87 ? 125.397 -15.149 145.818 1.00 26.57 66 GLU A O 1
ATOM 537 N N . GLY A 1 88 ? 126.807 -16.767 145.125 1.00 26.52 67 GLY A N 1
ATOM 538 C CA . GLY A 1 88 ? 127.210 -16.017 143.972 1.00 24.96 67 GLY A CA 1
ATOM 539 C C . GLY A 1 88 ? 128.055 -14.763 144.246 1.00 22.48 67 GLY A C 1
ATOM 540 O O . GLY A 1 88 ? 127.944 -13.760 143.536 1.00 21.28 67 GLY A O 1
ATOM 541 N N . LYS A 1 89 ? 128.939 -14.842 145.237 1.00 23.66 68 LYS A N 1
ATOM 542 C CA . LYS A 1 89 ? 129.900 -13.749 145.542 1.00 26.35 68 LYS A CA 1
ATOM 543 C C . LYS A 1 89 ? 130.793 -13.432 144.387 1.00 27.08 68 LYS A C 1
ATOM 544 O O . LYS A 1 89 ? 131.284 -12.315 144.285 1.00 26.52 68 LYS A O 1
ATOM 550 N N . ASP A 1 90 ? 131.048 -14.463 143.579 1.00 24.11 69 ASP A N 1
ATOM 551 C CA . ASP A 1 90 ? 131.872 -14.412 142.400 1.00 25.58 69 ASP A CA 1
ATOM 552 C C . ASP A 1 90 ? 131.196 -13.896 141.120 1.00 26.08 69 ASP A C 1
ATOM 553 O O . ASP A 1 90 ? 131.858 -13.699 140.095 1.00 24.66 69 ASP A O 1
ATOM 558 N N . LEU A 1 91 ? 129.891 -13.631 141.154 1.00 22.07 70 LEU A N 1
ATOM 559 C CA . LEU A 1 91 ? 129.154 -13.318 139.904 1.00 23.54 70 LEU A CA 1
ATOM 560 C C . LEU A 1 91 ? 129.066 -11.840 139.667 1.00 20.36 70 LEU A C 1
ATOM 561 O O . LEU A 1 91 ? 128.827 -11.072 140.606 1.00 21.81 70 LEU A O 1
ATOM 566 N N . PHE A 1 92 ? 129.310 -11.427 138.445 1.00 20.01 71 PHE A N 1
ATOM 567 C CA . PHE A 1 92 ? 129.300 -10.013 138.105 1.00 20.28 71 PHE A CA 1
ATOM 568 C C . PHE A 1 92 ? 129.010 -9.824 136.609 1.00 21.00 71 PHE A C 1
ATOM 569 O O . PHE A 1 92 ? 129.053 -10.804 135.819 1.00 25.77 71 PHE A O 1
ATOM 577 N N . ASP A 1 93 ? 128.767 -8.578 136.240 1.00 22.49 72 ASP A N 1
ATOM 578 C CA . ASP A 1 93 ? 128.469 -8.144 134.877 1.00 24.60 72 ASP A CA 1
ATOM 579 C C . ASP A 1 93 ? 129.386 -6.943 134.550 1.00 21.53 72 ASP A C 1
ATOM 580 O O . ASP A 1 93 ? 128.955 -5.793 134.484 1.00 22.90 72 ASP A O 1
ATOM 585 N N . PRO A 1 94 ? 130.645 -7.240 134.257 1.00 22.09 73 PRO A N 1
ATOM 586 C CA . PRO A 1 94 ? 131.591 -6.135 134.001 1.00 20.55 73 PRO A CA 1
ATOM 587 C C . PRO A 1 94 ? 131.287 -5.382 132.731 1.00 21.50 73 PRO A C 1
ATOM 588 O O . PRO A 1 94 ? 131.444 -4.181 132.702 1.00 23.56 73 PRO A O 1
ATOM 592 N N . GLU A 1 95 ? 130.759 -6.070 131.690 1.00 21.09 74 GLU A N 1
ATOM 593 C CA . GLU A 1 95 ? 130.442 -5.423 130.415 1.00 21.18 74 GLU A CA 1
ATOM 594 C C . GLU A 1 95 ? 129.459 -4.321 130.604 1.00 20.89 74 GLU A C 1
ATOM 595 O O . GLU A 1 95 ? 129.541 -3.279 129.936 1.00 21.50 74 GLU A O 1
ATOM 601 N N . PHE A 1 96 ? 128.479 -4.484 131.528 1.00 21.65 75 PHE A N 1
ATOM 602 C CA . PHE A 1 96 ? 127.524 -3.414 131.804 1.00 20.47 75 PHE A CA 1
ATOM 603 C C . PHE A 1 96 ? 128.221 -2.090 132.152 1.00 20.15 75 PHE A C 1
ATOM 604 O O . PHE A 1 96 ? 127.766 -1.002 131.737 1.00 21.23 75 PHE A O 1
ATOM 612 N N . PHE A 1 97 ? 129.285 -2.198 132.935 1.00 22.06 76 PHE A N 1
ATOM 613 C CA . PHE A 1 97 ? 130.069 -1.024 133.411 1.00 24.09 76 PHE A CA 1
ATOM 614 C C . PHE A 1 97 ? 131.329 -0.701 132.582 1.00 24.85 76 PHE A C 1
ATOM 615 O O . PHE A 1 97 ? 132.176 0.118 132.986 1.00 24.00 76 PHE A O 1
ATOM 623 N N . HIS A 1 98 ? 131.468 -1.405 131.463 1.00 26.52 77 HIS A N 1
ATOM 624 C CA . HIS A 1 98 ? 132.640 -1.298 130.563 1.00 26.61 77 HIS A CA 1
ATOM 625 C C . HIS A 1 98 ? 133.919 -1.611 131.268 1.00 24.52 77 HIS A C 1
ATOM 626 O O . HIS A 1 98 ? 134.934 -1.008 131.012 1.00 28.52 77 HIS A O 1
ATOM 633 N N . ILE A 1 99 ? 133.886 -2.620 132.107 1.00 24.76 78 ILE A N 1
ATOM 634 C CA . ILE A 1 99 ? 135.036 -3.094 132.818 1.00 24.29 78 ILE A CA 1
ATOM 635 C C . ILE A 1 99 ? 135.491 -4.290 132.076 1.00 23.92 78 ILE A C 1
ATOM 636 O O . ILE A 1 99 ? 134.691 -5.134 131.667 1.00 23.86 78 ILE A O 1
ATOM 641 N N . SER A 1 100 ? 136.805 -4.425 131.944 1.00 25.07 79 SER A N 1
ATOM 642 C CA . SER A 1 100 ? 137.352 -5.537 131.226 1.00 27.29 79 SER A CA 1
ATOM 643 C C . SER A 1 100 ? 137.273 -6.785 132.098 1.00 29.59 79 SER A C 1
ATOM 644 O O . SER A 1 100 ? 137.302 -6.700 133.326 1.00 27.60 79 SER A O 1
ATOM 647 N N . PRO A 1 101 ? 137.195 -7.980 131.476 1.00 27.08 80 PRO A N 1
ATOM 648 C CA . PRO A 1 101 ? 137.250 -9.232 132.200 1.00 26.27 80 PRO A CA 1
ATOM 649 C C . PRO A 1 101 ? 138.451 -9.406 133.069 1.00 27.05 80 PRO A C 1
ATOM 650 O O . PRO A 1 101 ? 138.341 -9.939 134.197 1.00 27.01 80 PRO A O 1
ATOM 654 N N . LYS A 1 102 ? 139.603 -8.905 132.614 1.00 29.81 81 LYS A N 1
ATOM 655 C CA . LYS A 1 102 ? 140.805 -8.966 133.408 1.00 30.06 81 LYS A CA 1
ATOM 656 C C . LYS A 1 102 ? 140.651 -8.131 134.691 1.00 26.05 81 LYS A C 1
ATOM 657 O O . LYS A 1 102 ? 140.974 -8.587 135.778 1.00 28.32 81 LYS A O 1
ATOM 663 N N . ASP A 1 103 ? 140.168 -6.905 134.551 1.00 26.45 82 ASP A N 1
ATOM 664 C CA . ASP A 1 103 ? 139.991 -6.028 135.704 1.00 26.02 82 ASP A CA 1
ATOM 665 C C . ASP A 1 103 ? 138.932 -6.574 136.640 1.00 25.48 82 ASP A C 1
ATOM 666 O O . ASP A 1 103 ? 139.041 -6.415 137.849 1.00 25.52 82 ASP A O 1
ATOM 671 N N . ALA A 1 104 ? 137.896 -7.232 136.097 1.00 24.57 83 ALA A N 1
ATOM 672 C CA . ALA A 1 104 ? 136.824 -7.778 136.924 1.00 25.37 83 ALA A CA 1
ATOM 673 C C . ALA A 1 104 ? 137.397 -8.798 137.904 1.00 24.24 83 ALA A C 1
ATOM 674 O O . ALA A 1 104 ? 136.972 -8.872 139.069 1.00 25.26 83 ALA A O 1
ATOM 676 N N . GLU A 1 105 ? 138.359 -9.589 137.449 1.00 23.09 84 GLU A N 1
ATOM 677 C CA . GLU A 1 105 ? 139.018 -10.549 138.324 1.00 23.56 84 GLU A CA 1
ATOM 678 C C . GLU A 1 105 ? 139.856 -9.890 139.455 1.00 21.52 84 GLU A C 1
ATOM 679 O O . GLU A 1 105 ? 140.045 -10.478 140.542 1.00 21.94 84 GLU A O 1
ATOM 685 N N . PHE A 1 106 ? 140.387 -8.712 139.155 1.00 21.69 85 PHE A N 1
ATOM 686 C CA . PHE A 1 106 ? 141.182 -7.932 140.144 1.00 22.00 85 PHE A CA 1
ATOM 687 C C . PHE A 1 106 ? 140.271 -7.312 141.201 1.00 23.47 85 PHE A C 1
ATOM 688 O O . PHE A 1 106 ? 140.738 -6.949 142.283 1.00 23.74 85 PHE A O 1
ATOM 696 N N . MET A 1 107 ? 138.983 -7.205 140.898 1.00 21.63 86 MET A N 1
ATOM 697 C CA . MET A 1 107 ? 138.013 -6.653 141.849 1.00 20.95 86 MET A CA 1
ATOM 698 C C . MET A 1 107 ? 137.537 -7.661 142.861 1.00 21.22 86 MET A C 1
ATOM 699 O O . MET A 1 107 ? 137.032 -8.760 142.552 1.00 22.25 86 MET A O 1
ATOM 704 N N . ASP A 1 108 ? 137.602 -7.273 144.123 1.00 18.72 87 ASP A N 1
ATOM 705 C CA . ASP A 1 108 ? 137.100 -8.138 145.160 1.00 19.65 87 ASP A CA 1
ATOM 706 C C . ASP A 1 108 ? 135.552 -8.205 145.126 1.00 17.27 87 ASP A C 1
ATOM 707 O O . ASP A 1 108 ? 134.882 -7.348 144.509 1.00 17.44 87 ASP A O 1
ATOM 712 N N . PRO A 1 109 ? 134.955 -9.240 145.707 1.00 19.66 88 PRO A N 1
ATOM 713 C CA . PRO A 1 109 ? 133.486 -9.371 145.597 1.00 20.12 88 PRO A CA 1
ATOM 714 C C . PRO A 1 109 ? 132.688 -8.237 146.298 1.00 18.09 88 PRO A C 1
ATOM 715 O O . PRO A 1 109 ? 131.599 -7.894 145.898 1.00 16.34 88 PRO A O 1
ATOM 719 N N . GLN A 1 110 ? 133.272 -7.617 147.339 1.00 20.24 89 GLN A N 1
ATOM 720 C CA . GLN A 1 110 ? 132.612 -6.506 148.015 1.00 16.89 89 GLN A CA 1
ATOM 721 C C . GLN A 1 110 ? 132.476 -5.334 147.106 1.00 17.42 89 GLN A C 1
ATOM 722 O O . GLN A 1 110 ? 131.414 -4.696 147.006 1.00 15.45 89 GLN A O 1
ATOM 728 N N . LEU A 1 111 ? 133.556 -4.994 146.435 1.00 18.55 90 LEU A N 1
ATOM 729 C CA . LEU A 1 111 ? 133.518 -3.925 145.417 1.00 18.03 90 LEU A CA 1
ATOM 730 C C . LEU A 1 111 ? 132.469 -4.272 144.328 1.00 16.23 90 LEU A C 1
ATOM 731 O O . LEU A 1 111 ? 131.630 -3.461 143.987 1.00 16.05 90 LEU A O 1
ATOM 736 N N . ARG A 1 112 ? 132.519 -5.495 143.816 1.00 16.76 91 ARG A N 1
ATOM 737 C CA . ARG A 1 112 ? 131.578 -5.880 142.755 1.00 17.65 91 ARG A CA 1
ATOM 738 C C . ARG A 1 112 ? 130.128 -5.798 143.191 1.00 17.42 91 ARG A C 1
ATOM 739 O O . ARG A 1 112 ? 129.312 -5.146 142.537 1.00 17.75 91 ARG A O 1
ATOM 747 N N . LEU A 1 113 ? 129.805 -6.403 144.327 1.00 18.65 92 LEU A N 1
ATOM 748 C CA . LEU A 1 113 ? 128.416 -6.448 144.776 1.00 18.15 92 LEU A CA 1
ATOM 749 C C . LEU A 1 113 ? 127.924 -5.092 145.236 1.00 19.52 92 LEU A C 1
ATOM 750 O O . LEU A 1 113 ? 126.748 -4.764 145.066 1.00 16.07 92 LEU A O 1
ATOM 755 N N . LEU A 1 114 ? 128.795 -4.270 145.841 1.00 16.83 93 LEU A N 1
ATOM 756 C CA . LEU A 1 114 ? 128.281 -2.956 146.226 1.00 15.78 93 LEU A CA 1
ATOM 757 C C . LEU A 1 114 ? 128.015 -2.093 145.011 1.00 14.83 93 LEU A C 1
ATOM 758 O O . LEU A 1 114 ? 127.159 -1.226 145.019 1.00 16.47 93 LEU A O 1
ATOM 763 N N . LEU A 1 115 ? 128.752 -2.309 143.940 1.00 17.04 94 LEU A N 1
ATOM 764 C CA . LEU A 1 115 ? 128.440 -1.561 142.740 1.00 16.15 94 LEU A CA 1
ATOM 765 C C . LEU A 1 115 ? 127.055 -1.979 142.181 1.00 14.91 94 LEU A C 1
ATOM 766 O O . LEU A 1 115 ? 126.243 -1.174 141.808 1.00 14.76 94 LEU A O 1
ATOM 771 N N . LEU A 1 116 ? 126.870 -3.292 142.080 1.00 16.37 95 LEU A N 1
ATOM 772 C CA . LEU A 1 116 ? 125.613 -3.837 141.599 1.00 16.71 95 LEU A CA 1
ATOM 773 C C . LEU A 1 116 ? 124.449 -3.373 142.450 1.00 16.54 95 LEU A C 1
ATOM 774 O O . LEU A 1 116 ? 123.447 -2.862 141.936 1.00 17.18 95 LEU A O 1
ATOM 779 N N . HIS A 1 117 ? 124.586 -3.507 143.760 1.00 16.28 96 HIS A N 1
ATOM 780 C CA . HIS A 1 117 ? 123.534 -3.025 144.657 1.00 17.17 96 HIS A CA 1
ATOM 781 C C . HIS A 1 117 ? 123.327 -1.552 144.713 1.00 16.18 96 HIS A C 1
ATOM 782 O O . HIS A 1 117 ? 122.204 -1.094 144.853 1.00 16.44 96 HIS A O 1
ATOM 789 N N . SER A 1 118 ? 124.371 -0.751 144.466 1.00 16.03 97 SER A N 1
ATOM 790 C CA . SER A 1 118 ? 124.139 0.649 144.302 1.00 15.68 97 SER A CA 1
ATOM 791 C C . SER A 1 118 ? 123.256 0.987 143.087 1.00 14.63 97 SER A C 1
ATOM 792 O O . SER A 1 118 ? 122.304 1.748 143.189 1.00 15.13 97 SER A O 1
ATOM 795 N N . TRP A 1 119 ? 123.576 0.401 141.927 1.00 15.29 98 TRP A N 1
ATOM 796 C CA . TRP A 1 119 ? 122.773 0.574 140.750 1.00 15.93 98 TRP A CA 1
ATOM 797 C C . TRP A 1 119 ? 121.281 0.247 141.028 1.00 16.25 98 TRP A C 1
ATOM 798 O O . TRP A 1 119 ? 120.375 1.027 140.731 1.00 16.14 98 TRP A O 1
ATOM 809 N N . LYS A 1 120 ? 121.089 -0.881 141.661 1.00 15.68 99 LYS A N 1
ATOM 810 C CA . LYS A 1 120 ? 119.761 -1.380 141.981 1.00 17.97 99 LYS A CA 1
ATOM 811 C C . LYS A 1 120 ? 119.011 -0.537 142.972 1.00 18.94 99 LYS A C 1
ATOM 812 O O . LYS A 1 120 ? 117.801 -0.346 142.846 1.00 17.50 99 LYS A O 1
ATOM 818 N N . ALA A 1 121 ? 119.699 -0.029 143.989 1.00 16.39 100 ALA A N 1
ATOM 819 C CA . ALA A 1 121 ? 119.001 0.796 144.976 1.00 16.26 100 ALA A CA 1
ATOM 820 C C . ALA A 1 121 ? 118.422 2.022 144.358 1.00 15.70 100 ALA A C 1
ATOM 821 O O . ALA A 1 121 ? 117.372 2.445 144.730 1.00 15.17 100 ALA A O 1
ATOM 823 N N . VAL A 1 122 ? 119.139 2.663 143.426 1.00 16.08 101 VAL A N 1
ATOM 824 C CA . VAL A 1 122 ? 118.625 3.846 142.781 1.00 16.24 101 VAL A CA 1
ATOM 825 C C . VAL A 1 122 ? 117.388 3.494 141.898 1.00 16.46 101 VAL A C 1
ATOM 826 O O . VAL A 1 122 ? 116.412 4.180 141.933 1.00 15.50 101 VAL A O 1
ATOM 830 N N . GLU A 1 123 ? 117.482 2.413 141.151 1.00 17.95 102 GLU A N 1
ATOM 831 C CA . GLU A 1 123 ? 116.300 1.880 140.393 1.00 18.84 102 GLU A CA 1
ATOM 832 C C . GLU A 1 123 ? 115.118 1.509 141.343 1.00 17.67 102 GLU A C 1
ATOM 833 O O . GLU A 1 123 ? 113.970 1.823 141.043 1.00 18.75 102 GLU A O 1
ATOM 839 N N . ASP A 1 124 ? 115.411 0.945 142.497 1.00 18.77 103 ASP A N 1
ATOM 840 C CA . ASP A 1 124 ? 114.365 0.612 143.448 1.00 17.12 103 ASP A CA 1
ATOM 841 C C . ASP A 1 124 ? 113.591 1.846 143.849 1.00 18.63 103 ASP A C 1
ATOM 842 O O . ASP A 1 124 ? 112.376 1.861 143.958 1.00 17.89 103 ASP A O 1
ATOM 847 N N . ALA A 1 125 ? 114.288 2.960 144.000 1.00 16.60 104 ALA A N 1
ATOM 848 C CA . ALA A 1 125 ? 113.668 4.250 144.256 1.00 15.50 104 ALA A CA 1
ATOM 849 C C . ALA A 1 125 ? 112.878 4.909 143.102 1.00 17.22 104 ALA A C 1
ATOM 850 O O . ALA A 1 125 ? 112.089 5.819 143.320 1.00 17.70 104 ALA A O 1
ATOM 852 N N . GLY A 1 126 ? 113.088 4.392 141.923 1.00 17.91 105 GLY A N 1
ATOM 853 C CA . GLY A 1 126 ? 112.434 4.873 140.703 1.00 20.13 105 GLY A CA 1
ATOM 854 C C . GLY A 1 126 ? 113.176 5.997 139.996 1.00 19.36 105 GLY A C 1
ATOM 855 O O . GLY A 1 126 ? 112.502 6.895 139.405 1.00 18.99 105 GLY A O 1
ATOM 856 N N . TYR A 1 127 ? 114.521 6.027 140.136 1.00 19.36 106 TYR A N 1
ATOM 857 C CA . TYR A 1 127 ? 115.377 7.125 139.576 1.00 19.29 106 TYR A CA 1
ATOM 858 C C . TYR A 1 127 ? 116.398 6.523 138.629 1.00 18.99 106 TYR A C 1
ATOM 859 O O . TYR A 1 127 ? 116.840 5.387 138.793 1.00 19.13 106 TYR A O 1
ATOM 868 N N . VAL A 1 128 ? 116.698 7.322 137.597 1.00 18.70 107 VAL A N 1
ATOM 869 C CA . VAL A 1 128 ? 117.740 7.081 136.681 1.00 19.05 107 VAL A CA 1
ATOM 870 C C . VAL A 1 128 ? 118.968 7.783 137.281 1.00 17.38 107 VAL A C 1
ATOM 871 O O . VAL A 1 128 ? 118.925 9.004 137.528 1.00 19.04 107 VAL A O 1
ATOM 875 N N . SER A 1 129 ? 120.015 7.003 137.559 1.00 18.04 108 SER A N 1
ATOM 876 C CA . SER A 1 129 ? 121.109 7.534 138.423 1.00 18.95 108 SER A CA 1
ATOM 877 C C . SER A 1 129 ? 121.768 8.778 137.825 1.00 20.93 108 SER A C 1
ATOM 878 O O . SER A 1 129 ? 122.028 9.743 138.532 1.00 19.03 108 SER A O 1
ATOM 881 N N . LYS A 1 130 ? 121.913 8.844 136.497 1.00 20.80 109 LYS A N 1
ATOM 882 C CA . LYS A 1 130 ? 122.564 10.027 135.950 1.00 22.80 109 LYS A CA 1
ATOM 883 C C . LYS A 1 130 ? 121.704 11.246 136.037 1.00 22.71 109 LYS A C 1
ATOM 884 O O . LYS A 1 130 ? 122.232 12.347 135.955 1.00 22.19 109 LYS A O 1
ATOM 890 N N . GLU A 1 131 ? 120.420 11.081 136.338 1.00 19.99 110 GLU A N 1
ATOM 891 C CA . GLU A 1 131 ? 119.522 12.207 136.570 1.00 19.34 110 GLU A CA 1
ATOM 892 C C . GLU A 1 131 ? 119.523 12.707 137.995 1.00 20.70 110 GLU A C 1
ATOM 893 O O . GLU A 1 131 ? 118.894 13.729 138.256 1.00 21.47 110 GLU A O 1
ATOM 899 N N . ILE A 1 132 ? 120.297 12.094 138.903 1.00 19.39 111 ILE A N 1
ATOM 900 C CA . ILE A 1 132 ? 120.385 12.593 140.290 1.00 19.92 111 ILE A CA 1
ATOM 901 C C . ILE A 1 132 ? 121.879 12.816 140.693 1.00 18.83 111 ILE A C 1
ATOM 902 O O . ILE A 1 132 ? 122.442 12.182 141.594 1.00 19.09 111 ILE A O 1
ATOM 907 N N . PRO A 1 133 ? 122.531 13.713 139.979 1.00 20.48 112 PRO A N 1
ATOM 908 C CA . PRO A 1 133 ? 123.951 13.965 140.273 1.00 18.91 112 PRO A CA 1
ATOM 909 C C . PRO A 1 133 ? 124.243 14.485 141.682 1.00 19.07 112 PRO A C 1
ATOM 910 O O . PRO A 1 133 ? 125.340 14.191 142.195 1.00 19.35 112 PRO A O 1
ATOM 914 N N . LYS A 1 134 ? 123.322 15.187 142.342 1.00 16.05 113 LYS A N 1
ATOM 915 C CA . LYS A 1 134 ? 123.579 15.708 143.667 1.00 17.83 113 LYS A CA 1
ATOM 916 C C . LYS A 1 134 ? 123.401 14.632 144.766 1.00 17.30 113 LYS A C 1
ATOM 917 O O . LYS A 1 134 ? 122.548 14.765 145.670 1.00 16.51 113 LYS A O 1
ATOM 923 N N . THR A 1 135 ? 124.224 13.589 144.662 1.00 18.40 114 THR A N 1
ATOM 924 C CA . THR A 1 135 ? 124.197 12.423 145.500 1.00 16.87 114 THR A CA 1
ATOM 925 C C . THR A 1 135 ? 125.571 12.124 146.092 1.00 16.28 114 THR A C 1
ATOM 926 O O . THR A 1 135 ? 126.541 12.027 145.339 1.00 16.15 114 THR A O 1
ATOM 930 N N . SER A 1 136 ? 125.651 12.031 147.433 1.00 14.44 115 SER A N 1
ATOM 931 C CA . SER A 1 136 ? 126.829 11.565 148.136 1.00 15.09 115 SER A CA 1
ATOM 932 C C . SER A 1 136 ? 126.847 10.071 148.171 1.00 15.40 115 SER A C 1
ATOM 933 O O . SER A 1 136 ? 125.792 9.437 148.014 1.00 15.39 115 SER A O 1
ATOM 936 N N . VAL A 1 137 ? 128.016 9.491 148.378 1.00 14.79 116 VAL A N 1
ATOM 937 C CA . VAL A 1 137 ? 128.202 8.061 148.408 1.00 14.60 116 VAL A CA 1
ATOM 938 C C . VAL A 1 137 ? 129.111 7.681 149.597 1.00 16.16 116 VAL A C 1
ATOM 939 O O . VAL A 1 137 ? 130.273 8.132 149.658 1.00 15.51 116 VAL A O 1
ATOM 943 N N . TYR A 1 138 ? 128.595 6.794 150.449 1.00 14.93 117 TYR A N 1
ATOM 944 C CA . TYR A 1 138 ? 129.327 6.271 151.619 1.00 14.13 117 TYR A CA 1
ATOM 945 C C . TYR A 1 138 ? 129.263 4.760 151.592 1.00 15.93 117 TYR A C 1
ATOM 946 O O . TYR A 1 138 ? 128.150 4.145 151.485 1.00 15.39 117 TYR A O 1
ATOM 955 N N . MET A 1 139 ? 130.418 4.130 151.620 1.00 15.31 118 MET A N 1
ATOM 956 C CA . MET A 1 139 ? 130.517 2.677 151.581 1.00 14.68 118 MET A CA 1
ATOM 957 C C . MET A 1 139 ? 131.394 2.160 152.676 1.00 14.46 118 MET A C 1
ATOM 958 O O . MET A 1 139 ? 132.378 2.785 153.061 1.00 15.50 118 MET A O 1
ATOM 963 N N . SER A 1 140 ? 131.089 0.953 153.161 1.00 14.23 119 SER A N 1
ATOM 964 C CA . SER A 1 140 ? 131.961 0.192 154.100 1.00 14.93 119 SER A CA 1
ATOM 965 C C . SER A 1 140 ? 132.076 -1.263 153.703 1.00 15.62 119 SER A C 1
ATOM 966 O O . SER A 1 140 ? 131.103 -1.874 153.184 1.00 16.72 119 SER A O 1
ATOM 969 N N . ALA A 1 141 ? 133.224 -1.854 153.942 1.00 17.19 120 ALA A N 1
ATOM 970 C CA . ALA A 1 141 ? 133.481 -3.270 153.630 1.00 17.54 120 ALA A CA 1
ATOM 971 C C . ALA A 1 141 ? 134.659 -3.774 154.417 1.00 18.51 120 ALA A C 1
ATOM 972 O O . ALA A 1 141 ? 135.415 -2.980 155.002 1.00 16.80 120 ALA A O 1
ATOM 974 N N . SER A 1 142 ? 134.823 -5.088 154.447 1.00 18.04 121 SER A N 1
ATOM 975 C CA . SER A 1 142 ? 135.861 -5.712 155.247 1.00 18.87 121 SER A CA 1
ATOM 976 C C . SER A 1 142 ? 137.203 -5.708 154.489 1.00 18.35 121 SER A C 1
ATOM 977 O O . SER A 1 142 ? 137.264 -5.573 153.280 1.00 19.59 121 SER A O 1
ATOM 980 N N . ASN A 1 143 ? 138.270 -5.881 155.244 1.00 17.40 122 ASN A N 1
ATOM 981 C CA . ASN A 1 143 ? 139.558 -6.273 154.685 1.00 19.87 122 ASN A CA 1
ATOM 982 C C . ASN A 1 143 ? 139.565 -7.781 154.605 1.00 19.19 122 ASN A C 1
ATOM 983 O O . ASN A 1 143 ? 139.815 -8.474 155.595 1.00 19.56 122 ASN A O 1
ATOM 988 N N . ASN A 1 144 ? 139.306 -8.285 153.399 1.00 20.90 123 ASN A N 1
ATOM 989 C CA . ASN A 1 144 ? 139.221 -9.738 153.152 1.00 22.02 123 ASN A CA 1
ATOM 990 C C . ASN A 1 144 ? 140.445 -10.323 152.472 1.00 23.40 123 ASN A C 1
ATOM 991 O O . ASN A 1 144 ? 140.450 -11.492 152.087 1.00 22.95 123 ASN A O 1
ATOM 996 N N . SER A 1 145 ? 141.501 -9.530 152.319 1.00 21.86 124 SER A N 1
ATOM 997 C CA . SER A 1 145 ? 142.735 -10.057 151.734 1.00 22.96 124 SER A CA 1
ATOM 998 C C . SER A 1 145 ? 142.564 -10.627 150.312 1.00 22.23 124 SER A C 1
ATOM 999 O O . SER A 1 145 ? 143.337 -11.480 149.908 1.00 21.59 124 SER A O 1
ATOM 1002 N N . TYR A 1 146 ? 141.619 -10.099 149.535 1.00 23.30 125 TYR A N 1
ATOM 1003 C CA . TYR A 1 146 ? 141.332 -10.645 148.219 1.00 23.02 125 TYR A CA 1
ATOM 1004 C C . TYR A 1 146 ? 142.500 -10.513 147.269 1.00 23.74 125 TYR A C 1
ATOM 1005 O O . TYR A 1 146 ? 142.799 -11.469 146.524 1.00 20.85 125 TYR A O 1
ATOM 1014 N N . ARG A 1 147 ? 143.185 -9.368 147.295 1.00 21.94 126 ARG A N 1
ATOM 1015 C CA . ARG A 1 147 ? 144.278 -9.168 146.349 1.00 23.31 126 ARG A CA 1
ATOM 1016 C C . ARG A 1 147 ? 145.360 -10.251 146.468 1.00 23.75 126 ARG A C 1
ATOM 1017 O O . ARG A 1 147 ? 145.982 -10.653 145.460 1.00 23.69 126 ARG A O 1
ATOM 1025 N N . SER A 1 148 ? 145.593 -10.699 147.702 1.00 24.41 127 SER A N 1
ATOM 1026 C CA . SER A 1 148 ? 146.516 -11.816 148.025 1.00 28.71 127 SER A CA 1
ATOM 1027 C C . SER A 1 148 ? 146.255 -13.094 147.304 1.00 29.62 127 SER A C 1
ATOM 1028 O O . SER A 1 148 ? 147.128 -13.931 147.227 1.00 27.57 127 SER A O 1
ATOM 1031 N N . LEU A 1 149 ? 145.063 -13.231 146.768 1.00 28.02 128 LEU A N 1
ATOM 1032 C CA . LEU A 1 149 ? 144.706 -14.403 146.058 1.00 27.70 128 LEU A CA 1
ATOM 1033 C C . LEU A 1 149 ? 145.253 -14.392 144.652 1.00 26.31 128 LEU A C 1
ATOM 1034 O O . LEU A 1 149 ? 145.381 -15.399 144.072 1.00 31.32 128 LEU A O 1
ATOM 1039 N N . LEU A 1 150 ? 145.532 -13.231 144.107 1.00 24.59 129 LEU A N 1
ATOM 1040 C CA . LEU A 1 150 ? 146.011 -13.101 142.761 1.00 25.34 129 LEU A CA 1
ATOM 1041 C C . LEU A 1 150 ? 147.415 -13.657 142.575 1.00 27.70 129 LEU A C 1
ATOM 1042 O O . LEU A 1 150 ? 148.133 -13.838 143.505 1.00 28.86 129 LEU A O 1
ATOM 1047 N N . PRO A 1 151 ? 147.754 -13.949 141.249 1.00 32.49 130 PRO A N 1
ATOM 1048 C CA . PRO A 1 151 ? 149.112 -14.493 141.077 1.00 36.61 130 PRO A CA 1
ATOM 1049 C C . PRO A 1 151 ? 150.298 -13.600 141.491 1.00 36.62 130 PRO A C 1
ATOM 1050 O O . PRO A 1 151 ? 150.255 -12.427 141.388 1.00 35.35 130 PRO A O 1
ATOM 1054 N N . GLU A 1 152 ? 151.380 -14.206 141.949 1.00 41.06 131 GLU A N 1
ATOM 1055 C CA . GLU A 1 152 ? 152.537 -13.422 142.358 1.00 42.34 131 GLU A CA 1
ATOM 1056 C C . GLU A 1 152 ? 153.068 -12.526 141.261 1.00 44.12 131 GLU A C 1
ATOM 1057 O O . GLU A 1 152 ? 153.424 -11.387 141.517 1.00 45.83 131 GLU A O 1
ATOM 1063 N N . LYS A 1 153 ? 153.077 -13.023 140.031 1.00 44.14 132 LYS A N 1
ATOM 1064 C CA . LYS A 1 153 ? 153.569 -12.255 138.902 1.00 51.95 132 LYS A CA 1
ATOM 1065 C C . LYS A 1 153 ? 152.710 -11.004 138.799 1.00 46.94 132 LYS A C 1
ATOM 1066 O O . LYS A 1 153 ? 153.219 -9.899 138.600 1.00 43.20 132 LYS A O 1
ATOM 1072 N N . THR A 1 154 ? 151.397 -11.207 138.916 1.00 39.28 133 THR A N 1
ATOM 1073 C CA . THR A 1 154 ? 150.410 -10.120 138.840 1.00 40.51 133 THR A CA 1
ATOM 1074 C C . THR A 1 154 ? 150.632 -9.098 139.918 1.00 34.21 133 THR A C 1
ATOM 1075 O O . THR A 1 154 ? 150.706 -7.933 139.624 1.00 40.55 133 THR A O 1
ATOM 1079 N N . THR A 1 155 ? 150.755 -9.542 141.159 1.00 37.06 134 THR A N 1
ATOM 1080 C CA . THR A 1 155 ? 150.976 -8.626 142.270 1.00 38.77 134 THR A CA 1
ATOM 1081 C C . THR A 1 155 ? 152.411 -8.122 142.341 1.00 43.07 134 THR A C 1
ATOM 1082 O O . THR A 1 155 ? 152.538 -6.937 142.626 1.00 47.20 134 THR A O 1
ATOM 1086 N N . PRO A 1 161 ? 151.932 -3.354 134.554 1.00 34.51 140 PRO A N 1
ATOM 1087 C CA . PRO A 1 161 ? 150.737 -2.475 134.877 1.00 35.53 140 PRO A CA 1
ATOM 1088 C C . PRO A 1 161 ? 149.681 -3.126 135.795 1.00 32.05 140 PRO A C 1
ATOM 1089 O O . PRO A 1 161 ? 148.948 -2.432 136.513 1.00 35.06 140 PRO A O 1
ATOM 1093 N N . ASP A 1 162 ? 149.643 -4.447 135.787 1.00 26.58 141 ASP A N 1
ATOM 1094 C CA . ASP A 1 162 ? 148.706 -5.209 136.603 1.00 29.29 141 ASP A CA 1
ATOM 1095 C C . ASP A 1 162 ? 148.899 -5.058 138.104 1.00 27.20 141 ASP A C 1
ATOM 1096 O O . ASP A 1 162 ? 147.927 -5.095 138.848 1.00 27.26 141 ASP A O 1
ATOM 1101 N N . GLY A 1 163 ? 150.141 -4.932 138.565 1.00 25.67 142 GLY A N 1
ATOM 1102 C CA . GLY A 1 163 ? 150.443 -4.808 139.974 1.00 24.26 142 GLY A CA 1
ATOM 1103 C C . GLY A 1 163 ? 149.775 -3.534 140.486 1.00 24.90 142 GLY A C 1
ATOM 1104 O O . GLY A 1 163 ? 149.114 -3.564 141.535 1.00 23.48 142 GLY A O 1
ATOM 1105 N N . TYR A 1 164 ? 149.962 -2.429 139.763 1.00 24.14 143 TYR A N 1
ATOM 1106 C CA . TYR A 1 164 ? 149.444 -1.152 140.170 1.00 25.57 143 TYR A CA 1
ATOM 1107 C C . TYR A 1 164 ? 147.914 -1.090 140.031 1.00 25.32 143 TYR A C 1
ATOM 1108 O O . TYR A 1 164 ? 147.226 -0.617 140.931 1.00 22.21 143 TYR A O 1
ATOM 1117 N N . VAL A 1 165 ? 147.358 -1.514 138.909 1.00 22.29 144 VAL A N 1
ATOM 1118 C CA . VAL A 1 165 ? 145.922 -1.449 138.745 1.00 24.88 144 VAL A CA 1
ATOM 1119 C C . VAL A 1 165 ? 145.190 -2.316 139.790 1.00 23.02 144 VAL A C 1
ATOM 1120 O O . VAL A 1 165 ? 144.209 -1.871 140.369 1.00 22.06 144 VAL A O 1
ATOM 1124 N N . SER A 1 166 ? 145.715 -3.502 140.079 1.00 22.61 145 SER A N 1
ATOM 1125 C CA . SER A 1 166 ? 145.070 -4.362 141.042 1.00 22.48 145 SER A CA 1
ATOM 1126 C C . SER A 1 166 ? 145.247 -3.758 142.422 1.00 21.76 145 SER A C 1
ATOM 1127 O O . SER A 1 166 ? 144.355 -3.887 143.262 1.00 20.20 145 SER A O 1
ATOM 1130 N N . TRP A 1 167 ? 146.373 -3.060 142.655 1.00 19.05 146 TRP A N 1
ATOM 1131 C CA . TRP A 1 167 ? 146.562 -2.373 143.935 1.00 20.10 146 TRP A CA 1
ATOM 1132 C C . TRP A 1 167 ? 145.521 -1.262 144.087 1.00 19.08 146 TRP A C 1
ATOM 1133 O O . TRP A 1 167 ? 144.814 -1.199 145.098 1.00 18.25 146 TRP A O 1
ATOM 1144 N N . VAL A 1 168 ? 145.343 -0.466 143.064 1.00 18.55 147 VAL A N 1
ATOM 1145 C CA . VAL A 1 168 ? 144.348 0.586 143.089 1.00 20.73 147 VAL A CA 1
ATOM 1146 C C . VAL A 1 168 ? 142.968 -0.012 143.404 1.00 20.14 147 VAL A C 1
ATOM 1147 O O . VAL A 1 168 ? 142.185 0.510 144.229 1.00 20.69 147 VAL A O 1
ATOM 1151 N N . LEU A 1 169 ? 142.619 -1.054 142.690 1.00 21.13 148 LEU A N 1
ATOM 1152 C CA . LEU A 1 169 ? 141.304 -1.654 142.837 1.00 20.03 148 LEU A CA 1
ATOM 1153 C C . LEU A 1 169 ? 141.071 -2.300 144.205 1.00 19.51 148 LEU A C 1
ATOM 1154 O O . LEU A 1 169 ? 139.901 -2.529 144.616 1.00 17.49 148 LEU A O 1
ATOM 1159 N N . ALA A 1 170 ? 142.165 -2.627 144.905 1.00 18.22 149 ALA A N 1
ATOM 1160 C CA . ALA A 1 170 ? 142.131 -3.118 146.271 1.00 18.53 149 ALA A CA 1
ATOM 1161 C C . ALA A 1 170 ? 142.030 -1.996 147.335 1.00 17.72 149 ALA A C 1
ATOM 1162 O O . ALA A 1 170 ? 141.853 -2.291 148.511 1.00 18.32 149 ALA A O 1
ATOM 1164 N N . GLN A 1 171 ? 142.226 -0.753 146.972 1.00 17.49 150 GLN A N 1
ATOM 1165 C CA . GLN A 1 171 ? 142.178 0.309 147.958 1.00 17.30 150 GLN A CA 1
ATOM 1166 C C . GLN A 1 171 ? 140.710 0.636 148.283 1.00 18.26 150 GLN A C 1
ATOM 1167 O O . GLN A 1 171 ? 139.838 0.629 147.422 1.00 18.51 150 GLN A O 1
ATOM 1173 N N . SER A 1 172 ? 140.417 0.858 149.576 1.00 16.01 151 SER A N 1
ATOM 1174 C CA . SER A 1 172 ? 139.021 0.966 150.025 1.00 16.78 151 SER A CA 1
ATOM 1175 C C . SER A 1 172 ? 138.191 2.126 149.365 1.00 16.69 151 SER A C 1
ATOM 1176 O O . SER A 1 172 ? 137.010 1.982 148.979 1.00 16.90 151 SER A O 1
ATOM 1179 N N . GLY A 1 173 ? 138.842 3.262 149.131 1.00 15.81 152 GLY A N 1
ATOM 1180 C CA . GLY A 1 173 ? 138.251 4.398 148.453 1.00 15.30 152 GLY A CA 1
ATOM 1181 C C . GLY A 1 173 ? 137.788 4.133 147.038 1.00 14.66 152 GLY A C 1
ATOM 1182 O O . GLY A 1 173 ? 136.899 4.835 146.533 1.00 16.46 152 GLY A O 1
ATOM 1183 N N . THR A 1 174 ? 138.300 3.084 146.440 1.00 15.75 153 THR A N 1
ATOM 1184 C CA . THR A 1 174 ? 137.833 2.730 145.092 1.00 16.21 153 THR A CA 1
ATOM 1185 C C . THR A 1 174 ? 136.344 2.298 145.069 1.00 16.35 153 THR A C 1
ATOM 1186 O O . THR A 1 174 ? 135.673 2.444 144.072 1.00 16.00 153 THR A O 1
ATOM 1190 N N . ILE A 1 175 ? 135.862 1.749 146.189 1.00 16.99 154 ILE A N 1
ATOM 1191 C CA . ILE A 1 175 ? 134.475 1.271 146.217 1.00 17.03 154 ILE A CA 1
ATOM 1192 C C . ILE A 1 175 ? 133.493 2.424 146.002 1.00 15.51 154 ILE A C 1
ATOM 1193 O O . ILE A 1 175 ? 132.747 2.400 145.021 1.00 14.34 154 ILE A O 1
ATOM 1198 N N . PRO A 1 176 ? 133.455 3.398 146.915 1.00 14.15 155 PRO A N 1
ATOM 1199 C CA . PRO A 1 176 ? 132.481 4.454 146.680 1.00 16.17 155 PRO A CA 1
ATOM 1200 C C . PRO A 1 176 ? 132.753 5.276 145.449 1.00 16.03 155 PRO A C 1
ATOM 1201 O O . PRO A 1 176 ? 131.824 5.752 144.763 1.00 14.97 155 PRO A O 1
ATOM 1205 N N . THR A 1 177 ? 134.032 5.501 145.139 1.00 14.73 156 THR A N 1
ATOM 1206 C CA . THR A 1 177 ? 134.316 6.289 143.921 1.00 15.97 156 THR A CA 1
ATOM 1207 C C . THR A 1 177 ? 133.977 5.564 142.597 1.00 14.59 156 THR A C 1
ATOM 1208 O O . THR A 1 177 ? 133.473 6.222 141.693 1.00 16.24 156 THR A O 1
ATOM 1212 N N . MET A 1 178 ? 134.136 4.250 142.553 1.00 15.84 157 MET A N 1
ATOM 1213 C CA . MET A 1 178 ? 133.658 3.460 141.399 1.00 20.57 157 MET A CA 1
ATOM 1214 C C . MET A 1 178 ? 132.145 3.634 141.251 1.00 18.00 157 MET A C 1
ATOM 1215 O O . MET A 1 178 ? 131.643 3.867 140.136 1.00 17.74 157 MET A O 1
ATOM 1220 N N . VAL A 1 179 ? 131.402 3.650 142.385 1.00 17.20 158 VAL A N 1
ATOM 1221 C CA . VAL A 1 179 ? 129.985 3.874 142.326 1.00 16.71 158 VAL A CA 1
ATOM 1222 C C . VAL A 1 179 ? 129.632 5.239 141.765 1.00 16.29 158 VAL A C 1
ATOM 1223 O O . VAL A 1 179 ? 128.815 5.359 140.827 1.00 16.43 158 VAL A O 1
ATOM 1227 N N . SER A 1 180 ? 130.280 6.282 142.278 1.00 14.19 159 SER A N 1
ATOM 1228 C CA . SER A 1 180 ? 130.027 7.648 141.821 1.00 15.66 159 SER A CA 1
ATOM 1229 C C . SER A 1 180 ? 130.305 7.781 140.335 1.00 16.07 159 SER A C 1
ATOM 1230 O O . SER A 1 180 ? 129.515 8.379 139.596 1.00 17.07 159 SER A O 1
ATOM 1233 N N . HIS A 1 181 ? 131.421 7.214 139.917 1.00 18.01 160 HIS A N 1
ATOM 1234 C CA . HIS A 1 181 ? 131.845 7.374 138.543 1.00 18.22 160 HIS A CA 1
ATOM 1235 C C . HIS A 1 181 ? 130.846 6.673 137.588 1.00 18.93 160 HIS A C 1
ATOM 1236 O O . HIS A 1 181 ? 130.511 7.211 136.504 1.00 18.17 160 HIS A O 1
ATOM 1243 N N . LYS A 1 182 ? 130.531 5.449 137.930 1.00 17.04 161 LYS A N 1
ATOM 1244 C CA . LYS A 1 182 ? 129.683 4.599 137.047 1.00 17.72 161 LYS A CA 1
ATOM 1245 C C . LYS A 1 182 ? 128.216 5.014 137.067 1.00 19.42 161 LYS A C 1
ATOM 1246 O O . LYS A 1 182 ? 127.518 4.799 136.084 1.00 19.39 161 LYS A O 1
ATOM 1252 N N . LEU A 1 183 ? 127.719 5.582 138.155 1.00 16.43 162 LEU A N 1
ATOM 1253 C CA . LEU A 1 183 ? 126.340 6.026 138.256 1.00 16.73 162 LEU A CA 1
ATOM 1254 C C . LEU A 1 183 ? 126.122 7.477 137.870 1.00 18.02 162 LEU A C 1
ATOM 1255 O O . LEU A 1 183 ? 124.992 7.899 137.632 1.00 18.06 162 LEU A O 1
ATOM 1260 N N . GLY A 1 184 ? 127.206 8.260 137.769 1.00 18.04 163 GLY A N 1
ATOM 1261 C CA . GLY A 1 184 ? 127.089 9.670 137.435 1.00 18.51 163 GLY A CA 1
ATOM 1262 C C . GLY A 1 184 ? 126.839 10.623 138.577 1.00 15.79 163 GLY A C 1
ATOM 1263 O O . GLY A 1 184 ? 126.097 11.598 138.435 1.00 18.93 163 GLY A O 1
ATOM 1264 N N . LEU A 1 185 ? 127.438 10.334 139.727 1.00 17.49 164 LEU A N 1
ATOM 1265 C CA . LEU A 1 185 ? 127.101 11.024 140.958 1.00 16.68 164 LEU A CA 1
ATOM 1266 C C . LEU A 1 185 ? 128.263 11.950 141.338 1.00 16.83 164 LEU A C 1
ATOM 1267 O O . LEU A 1 185 ? 129.407 11.534 141.260 1.00 17.39 164 LEU A O 1
ATOM 1272 N N . LYS A 1 186 ? 127.926 13.129 141.825 1.00 16.44 165 LYS A N 1
ATOM 1273 C CA . LYS A 1 186 ? 128.950 14.164 142.043 1.00 19.28 165 LYS A CA 1
ATOM 1274 C C . LYS A 1 186 ? 129.045 14.719 143.478 1.00 21.14 165 LYS A C 1
ATOM 1275 O O . LYS A 1 186 ? 129.818 15.697 143.777 1.00 18.05 165 LYS A O 1
ATOM 1281 N N . GLY A 1 187 ? 128.260 14.171 144.396 1.00 18.15 166 GLY A N 1
ATOM 1282 C CA . GLY A 1 187 ? 128.461 14.550 145.787 1.00 18.09 166 GLY A CA 1
ATOM 1283 C C . GLY A 1 187 ? 129.768 13.947 146.355 1.00 15.10 166 GLY A C 1
ATOM 1284 O O . GLY A 1 187 ? 130.405 13.115 145.731 1.00 15.47 166 GLY A O 1
ATOM 1285 N N . PRO A 1 188 ? 130.152 14.384 147.536 1.00 14.56 167 PRO A N 1
ATOM 1286 C CA . PRO A 1 188 ? 131.231 13.678 148.176 1.00 14.60 167 PRO A CA 1
ATOM 1287 C C . PRO A 1 188 ? 131.070 12.176 148.160 1.00 15.28 167 PRO A C 1
ATOM 1288 O O . PRO A 1 188 ? 129.982 11.667 148.404 1.00 16.00 167 PRO A O 1
ATOM 1292 N N . SER A 1 189 ? 132.179 11.474 148.016 1.00 15.54 168 SER A N 1
ATOM 1293 C CA . SER A 1 189 ? 132.211 10.035 147.844 1.00 16.58 168 SER A CA 1
ATOM 1294 C C . SER A 1 189 ? 133.446 9.480 148.565 1.00 15.83 168 SER A C 1
ATOM 1295 O O . SER A 1 189 ? 134.619 9.763 148.208 1.00 16.06 168 SER A O 1
ATOM 1298 N N . TYR A 1 190 ? 133.187 8.669 149.587 1.00 13.82 169 TYR A N 1
ATOM 1299 C CA . TYR A 1 190 ? 134.239 8.036 150.329 1.00 14.62 169 TYR A CA 1
ATOM 1300 C C . TYR A 1 190 ? 133.829 6.893 151.196 1.00 15.28 169 TYR A C 1
ATOM 1301 O O . TYR A 1 190 ? 132.629 6.681 151.466 1.00 16.23 169 TYR A O 1
ATOM 1310 N N . PHE A 1 191 ? 134.836 6.124 151.562 1.00 14.17 170 PHE A N 1
ATOM 1311 C CA . PHE A 1 191 ? 134.703 4.913 152.371 1.00 14.94 170 PHE A CA 1
ATOM 1312 C C . PHE A 1 191 ? 134.788 5.265 153.844 1.00 15.29 170 PHE A C 1
ATOM 1313 O O . PHE A 1 191 ? 135.625 6.121 154.253 1.00 14.58 170 PHE A O 1
ATOM 1321 N N . VAL A 1 192 ? 133.947 4.643 154.633 1.00 13.35 171 VAL A N 1
ATOM 1322 C CA . VAL A 1 192 ? 133.983 4.809 156.124 1.00 13.33 171 VAL A CA 1
ATOM 1323 C C . VAL A 1 192 ? 134.021 3.469 156.814 1.00 15.29 171 VAL A C 1
ATOM 1324 O O . VAL A 1 192 ? 133.417 2.463 156.313 1.00 14.81 171 VAL A O 1
ATOM 1328 N N . HIS A 1 193 ? 134.689 3.411 157.965 1.00 16.18 172 HIS A N 1
ATOM 1329 C CA . HIS A 1 193 ? 134.762 2.133 158.697 1.00 15.19 172 HIS A CA 1
ATOM 1330 C C . HIS A 1 193 ? 134.998 2.352 160.154 1.00 15.07 172 HIS A C 1
ATOM 1331 O O . HIS A 1 193 ? 135.877 3.105 160.558 1.00 14.47 172 HIS A O 1
ATOM 1338 N N . SER A 1 194 ? 134.246 1.594 160.968 1.00 12.70 173 SER A N 1
ATOM 1339 C CA . SER A 1 194 ? 134.332 1.606 162.416 1.00 14.71 173 SER A CA 1
ATOM 1340 C C . SER A 1 194 ? 134.010 0.163 162.942 1.00 14.93 173 SER A C 1
ATOM 1341 O O . SER A 1 194 ? 133.367 -0.032 163.957 1.00 14.80 173 SER A O 1
ATOM 1344 N N . ASN A 1 195 ? 134.493 -0.809 162.193 1.00 15.48 174 ASN A N 1
ATOM 1345 C CA . ASN A 1 195 ? 134.202 -2.193 162.459 1.00 16.03 174 ASN A CA 1
ATOM 1346 C C . ASN A 1 195 ? 132.694 -2.471 162.408 1.00 16.44 174 ASN A C 1
ATOM 1347 O O . ASN A 1 195 ? 132.123 -2.084 161.455 1.00 16.08 174 ASN A O 1
ATOM 1352 N N . CYS A 1 196 ? 132.102 -3.162 163.388 1.00 16.69 175 CYS A N 1
ATOM 1353 C CA . CYS A 1 196 ? 130.703 -3.572 163.288 1.00 17.71 175 CYS A CA 1
ATOM 1354 C C . CYS A 1 196 ? 129.683 -2.461 163.204 1.00 16.74 175 CYS A C 1
ATOM 1355 O O . CYS A 1 196 ? 128.542 -2.728 162.949 1.00 18.84 175 CYS A O 1
ATOM 1358 N N . SER A 1 197 ? 130.085 -1.246 163.503 1.00 14.29 176 SER A N 1
ATOM 1359 C CA . SER A 1 197 ? 129.145 -0.147 163.459 1.00 14.34 176 SER A CA 1
ATOM 1360 C C . SER A 1 197 ? 129.268 0.634 162.149 1.00 13.11 176 SER A C 1
ATOM 1361 O O . SER A 1 197 ? 128.682 1.630 162.001 1.00 14.79 176 SER A O 1
ATOM 1364 N N . SER A 1 198 ? 130.062 0.125 161.231 1.00 14.92 177 SER A N 1
ATOM 1365 C CA . SER A 1 198 ? 130.410 0.876 160.048 1.00 15.73 177 SER A CA 1
ATOM 1366 C C . SER A 1 198 ? 129.218 1.437 159.261 1.00 15.99 177 SER A C 1
ATOM 1367 O O . SER A 1 198 ? 129.252 2.551 158.855 1.00 16.07 177 SER A O 1
ATOM 1370 N N . SER A 1 199 ? 128.212 0.598 159.035 1.00 17.14 178 SER A N 1
ATOM 1371 C CA . SER A 1 199 ? 127.049 0.980 158.247 1.00 18.00 178 SER A CA 1
ATOM 1372 C C . SER A 1 199 ? 126.378 2.202 158.849 1.00 16.28 178 SER A C 1
ATOM 1373 O O . SER A 1 199 ? 125.913 3.087 158.130 1.00 15.39 178 SER A O 1
ATOM 1376 N N . LEU A 1 200 ? 126.334 2.247 160.175 1.00 16.03 179 LEU A N 1
ATOM 1377 C CA . LEU A 1 200 ? 125.747 3.374 160.867 1.00 17.62 179 LEU A CA 1
ATOM 1378 C C . LEU A 1 200 ? 126.574 4.678 160.782 1.00 13.98 179 LEU A C 1
ATOM 1379 O O . LEU A 1 200 ? 126.036 5.732 160.800 1.00 13.95 179 LEU A O 1
ATOM 1384 N N . VAL A 1 201 ? 127.877 4.538 160.692 1.00 13.93 180 VAL A N 1
ATOM 1385 C CA . VAL A 1 201 ? 128.724 5.684 160.299 1.00 14.09 180 VAL A CA 1
ATOM 1386 C C . VAL A 1 201 ? 128.378 6.165 158.880 1.00 14.17 180 VAL A C 1
ATOM 1387 O O . VAL A 1 201 ? 128.254 7.364 158.608 1.00 14.46 180 VAL A O 1
ATOM 1391 N N . GLY A 1 202 ? 128.144 5.215 157.977 1.00 15.48 181 GLY A N 1
ATOM 1392 C CA . GLY A 1 202 ? 127.664 5.526 156.638 1.00 16.28 181 GLY A CA 1
ATOM 1393 C C . GLY A 1 202 ? 126.357 6.268 156.694 1.00 15.27 181 GLY A C 1
ATOM 1394 O O . GLY A 1 202 ? 126.159 7.368 156.077 1.00 16.95 181 GLY A O 1
ATOM 1395 N N . LEU A 1 203 ? 125.404 5.734 157.477 1.00 14.71 182 LEU A N 1
ATOM 1396 C CA . LEU A 1 203 ? 124.099 6.371 157.609 1.00 14.66 182 LEU A CA 1
ATOM 1397 C C . LEU A 1 203 ? 124.199 7.763 158.220 1.00 13.84 182 LEU A C 1
ATOM 1398 O O . LEU A 1 203 ? 123.519 8.700 157.779 1.00 14.81 182 LEU A O 1
ATOM 1403 N N . TYR A 1 204 ? 125.020 7.907 159.252 1.00 14.22 183 TYR A N 1
ATOM 1404 C CA . TYR A 1 204 ? 125.322 9.213 159.851 1.00 13.21 183 TYR A CA 1
ATOM 1405 C C . TYR A 1 204 ? 125.878 10.205 158.821 1.00 13.23 183 TYR A C 1
ATOM 1406 O O . TYR A 1 204 ? 125.470 11.379 158.788 1.00 14.31 183 TYR A O 1
ATOM 1415 N N . SER A 1 205 ? 126.776 9.748 157.983 1.00 15.39 184 SER A N 1
ATOM 1416 C CA . SER A 1 205 ? 127.400 10.625 156.979 1.00 16.41 184 SER A CA 1
ATOM 1417 C C . SER A 1 205 ? 126.370 11.109 155.949 1.00 15.92 184 SER A C 1
ATOM 1418 O O . SER A 1 205 ? 126.257 12.323 155.641 1.00 16.57 184 SER A O 1
ATOM 1421 N N . ALA A 1 206 ? 125.470 10.189 155.559 1.00 15.62 185 ALA A N 1
ATOM 1422 C CA . ALA A 1 206 ? 124.358 10.535 154.706 1.00 15.05 185 ALA A CA 1
ATOM 1423 C C . ALA A 1 206 ? 123.446 11.533 155.317 1.00 16.40 185 ALA A C 1
ATOM 1424 O O . ALA A 1 206 ? 122.992 12.471 154.653 1.00 17.29 185 ALA A O 1
ATOM 1426 N N . TYR A 1 207 ? 123.075 11.308 156.586 1.00 15.90 186 TYR A N 1
ATOM 1427 C CA . TYR A 1 207 ? 122.226 12.205 157.315 1.00 15.69 186 TYR A CA 1
ATOM 1428 C C . TYR A 1 207 ? 122.770 13.642 157.359 1.00 16.03 186 TYR A C 1
ATOM 1429 O O . TYR A 1 207 ? 121.997 14.586 157.083 1.00 15.57 186 TYR A O 1
ATOM 1438 N N . LYS A 1 208 ? 124.041 13.762 157.696 1.00 15.77 187 LYS A N 1
ATOM 1439 C CA . LYS A 1 208 ? 124.686 15.046 157.792 1.00 17.20 187 LYS A CA 1
ATOM 1440 C C . LYS A 1 208 ? 124.777 15.759 156.410 1.00 17.69 187 LYS A C 1
ATOM 1441 O O . LYS A 1 208 ? 124.490 16.934 156.322 1.00 15.82 187 LYS A O 1
ATOM 1447 N N . SER A 1 209 ? 125.174 15.017 155.384 1.00 17.22 188 SER A N 1
ATOM 1448 C CA . SER A 1 209 ? 125.324 15.566 154.026 1.00 16.79 188 SER A CA 1
ATOM 1449 C C . SER A 1 209 ? 123.993 16.062 153.476 1.00 20.15 188 SER A C 1
ATOM 1450 O O . SER A 1 209 ? 123.904 17.164 152.907 1.00 17.42 188 SER A O 1
ATOM 1453 N N . ILE A 1 210 ? 122.917 15.270 153.692 1.00 16.62 189 ILE A N 1
ATOM 1454 C CA . ILE A 1 210 ? 121.611 15.699 153.192 1.00 17.85 189 ILE A CA 1
ATOM 1455 C C . ILE A 1 210 ? 121.026 16.822 154.031 1.00 18.36 189 ILE A C 1
ATOM 1456 O O . ILE A 1 210 ? 120.527 17.810 153.451 1.00 17.95 189 ILE A O 1
ATOM 1461 N N . THR A 1 211 ? 121.027 16.699 155.363 1.00 17.87 190 THR A N 1
ATOM 1462 C CA . THR A 1 211 ? 120.371 17.735 156.184 1.00 17.62 190 THR A CA 1
ATOM 1463 C C . THR A 1 211 ? 121.075 19.094 156.069 1.00 19.00 190 THR A C 1
ATOM 1464 O O . THR A 1 211 ? 120.426 20.152 156.217 1.00 19.94 190 THR A O 1
ATOM 1468 N N . SER A 1 212 ? 122.366 19.075 155.784 1.00 19.17 191 SER A N 1
ATOM 1469 C CA . SER A 1 212 ? 123.113 20.320 155.587 1.00 19.53 191 SER A CA 1
ATOM 1470 C C . SER A 1 212 ? 122.904 20.921 154.206 1.00 20.41 191 SER A C 1
ATOM 1471 O O . SER A 1 212 ? 123.418 22.003 153.965 1.00 19.70 191 SER A O 1
ATOM 1474 N N . GLY A 1 213 ? 122.224 20.259 153.284 1.00 19.46 192 GLY A N 1
ATOM 1475 C CA . GLY A 1 213 ? 122.120 20.779 151.915 1.00 21.93 192 GLY A CA 1
ATOM 1476 C C . GLY A 1 213 ? 123.312 20.491 151.030 1.00 20.13 192 GLY A C 1
ATOM 1477 O O . GLY A 1 213 ? 123.341 20.917 149.842 1.00 19.77 192 GLY A O 1
ATOM 1478 N N . GLU A 1 214 ? 124.323 19.742 151.519 1.00 17.32 193 GLU A N 1
ATOM 1479 C CA . GLU A 1 214 ? 125.467 19.416 150.685 1.00 18.34 193 GLU A CA 1
ATOM 1480 C C . GLU A 1 214 ? 125.056 18.581 149.467 1.00 19.39 193 GLU A C 1
ATOM 1481 O O . GLU A 1 214 ? 125.543 18.792 148.369 1.00 17.04 193 GLU A O 1
ATOM 1487 N N . SER A 1 215 ? 124.155 17.614 149.684 1.00 17.40 194 SER A N 1
ATOM 1488 C CA . SER A 1 215 ? 123.609 16.794 148.621 1.00 18.86 194 SER A CA 1
ATOM 1489 C C . SER A 1 215 ? 122.099 16.619 148.866 1.00 16.41 194 SER A C 1
ATOM 1490 O O . SER A 1 215 ? 121.616 16.851 149.987 1.00 17.30 194 SER A O 1
ATOM 1493 N N . GLU A 1 216 ? 121.396 16.260 147.832 1.00 17.25 195 GLU A N 1
ATOM 1494 C CA . GLU A 1 216 ? 119.962 15.988 147.899 1.00 18.80 195 GLU A CA 1
ATOM 1495 C C . GLU A 1 216 ? 119.712 14.513 148.270 1.00 17.14 195 GLU A C 1
ATOM 1496 O O . GLU A 1 216 ? 118.703 14.245 148.857 1.00 17.29 195 GLU A O 1
ATOM 1502 N N . TYR A 1 217 ? 120.584 13.619 147.820 1.00 15.40 196 TYR A N 1
ATOM 1503 C CA . TYR A 1 217 ? 120.515 12.217 148.022 1.00 16.78 196 TYR A CA 1
ATOM 1504 C C . TYR A 1 217 ? 121.834 11.690 148.632 1.00 17.77 196 TYR A C 1
ATOM 1505 O O . TYR A 1 217 ? 122.890 12.345 148.484 1.00 17.06 196 TYR A O 1
ATOM 1514 N N . ALA A 1 218 ? 121.807 10.430 149.074 1.00 16.03 197 ALA A N 1
ATOM 1515 C CA . ALA A 1 218 ? 123.015 9.706 149.385 1.00 14.87 197 ALA A CA 1
ATOM 1516 C C . ALA A 1 218 ? 122.778 8.259 149.284 1.00 15.27 197 ALA A C 1
ATOM 1517 O O . ALA A 1 218 ? 121.701 7.772 149.717 1.00 15.47 197 ALA A O 1
ATOM 1519 N N . LEU A 1 219 ? 123.810 7.546 148.802 1.00 14.87 198 LEU A N 1
ATOM 1520 C CA . LEU A 1 219 ? 123.899 6.122 148.869 1.00 14.97 198 LEU A CA 1
ATOM 1521 C C . LEU A 1 219 ? 124.729 5.688 150.061 1.00 15.77 198 LEU A C 1
ATOM 1522 O O . LEU A 1 219 ? 125.795 6.250 150.312 1.00 16.84 198 LEU A O 1
ATOM 1527 N N . VAL A 1 220 ? 124.210 4.713 150.801 1.00 14.77 199 VAL A N 1
ATOM 1528 C CA . VAL A 1 220 ? 124.927 4.104 151.943 1.00 15.02 199 VAL A CA 1
ATOM 1529 C C . VAL A 1 220 ? 124.993 2.621 151.744 1.00 16.08 199 VAL A C 1
ATOM 1530 O O . VAL A 1 220 ? 123.940 1.983 151.637 1.00 13.92 199 VAL A O 1
ATOM 1534 N N . GLY A 1 221 ? 126.206 2.082 151.689 1.00 14.78 200 GLY A N 1
ATOM 1535 C CA . GLY A 1 221 ? 126.407 0.667 151.443 1.00 15.60 200 GLY A CA 1
ATOM 1536 C C . GLY A 1 221 ? 127.296 0.020 152.473 1.00 15.96 200 GLY A C 1
ATOM 1537 O O . GLY A 1 221 ? 128.208 0.658 153.011 1.00 16.24 200 GLY A O 1
ATOM 1538 N N . GLY A 1 222 ? 127.091 -1.276 152.681 1.00 15.24 201 GLY A N 1
ATOM 1539 C CA . GLY A 1 222 ? 127.947 -2.115 153.453 1.00 14.49 201 GLY A CA 1
ATOM 1540 C C . GLY A 1 222 ? 127.956 -3.501 152.944 1.00 15.69 201 GLY A C 1
ATOM 1541 O O . GLY A 1 222 ? 126.895 -4.055 152.566 1.00 14.96 201 GLY A O 1
ATOM 1542 N N . ALA A 1 223 ? 129.123 -4.110 152.993 1.00 16.55 202 ALA A N 1
ATOM 1543 C CA . ALA A 1 223 ? 129.304 -5.510 152.678 1.00 17.62 202 ALA A CA 1
ATOM 1544 C C . ALA A 1 223 ? 130.498 -6.155 153.318 1.00 19.18 202 ALA A C 1
ATOM 1545 O O . ALA A 1 223 ? 131.644 -5.734 153.064 1.00 18.49 202 ALA A O 1
ATOM 1547 N N . THR A 1 224 ? 130.263 -7.227 154.076 1.00 19.05 203 THR A N 1
ATOM 1548 C CA . THR A 1 224 ? 131.366 -8.082 154.518 1.00 20.86 203 THR A CA 1
ATOM 1549 C C . THR A 1 224 ? 131.229 -9.448 153.819 1.00 21.24 203 THR A C 1
ATOM 1550 O O . THR A 1 224 ? 130.314 -10.219 154.108 1.00 20.06 203 THR A O 1
ATOM 1554 N N . LEU A 1 225 ? 132.083 -9.669 152.820 1.00 19.33 204 LEU A N 1
ATOM 1555 C CA . LEU A 1 225 ? 132.126 -10.886 152.069 1.00 19.63 204 LEU A CA 1
ATOM 1556 C C . LEU A 1 225 ? 133.565 -11.420 152.127 1.00 21.29 204 LEU A C 1
ATOM 1557 O O . LEU A 1 225 ? 134.500 -10.791 151.589 1.00 20.50 204 LEU A O 1
ATOM 1562 N N . HIS A 1 226 ? 133.747 -12.571 152.746 1.00 20.76 205 HIS A N 1
ATOM 1563 C CA . HIS A 1 226 ? 135.094 -13.124 152.896 1.00 22.71 205 HIS A CA 1
ATOM 1564 C C . HIS A 1 226 ? 135.550 -13.668 151.567 1.00 24.41 205 HIS A C 1
ATOM 1565 O O . HIS A 1 226 ? 134.731 -14.078 150.722 1.00 25.51 205 HIS A O 1
ATOM 1572 N N . ALA A 1 227 ? 136.863 -13.728 151.396 1.00 28.01 206 ALA A N 1
ATOM 1573 C CA . ALA A 1 227 ? 137.413 -14.153 150.124 1.00 29.71 206 ALA A CA 1
ATOM 1574 C C . ALA A 1 227 ? 137.664 -15.678 150.156 1.00 31.23 206 ALA A C 1
ATOM 1575 O O . ALA A 1 227 ? 138.462 -16.174 149.407 1.00 41.32 206 ALA A O 1
ATOM 1577 N N . ALA A 1 228 ? 136.951 -16.398 150.995 1.00 37.15 207 ALA A N 1
ATOM 1578 C CA . ALA A 1 228 ? 137.031 -17.834 151.071 1.00 35.80 207 ALA A CA 1
ATOM 1579 C C . ALA A 1 228 ? 135.604 -18.290 151.391 1.00 41.09 207 ALA A C 1
ATOM 1580 O O . ALA A 1 228 ? 134.775 -17.479 151.829 1.00 41.11 207 ALA A O 1
ATOM 1582 N N . THR A 1 229 ? 135.295 -19.557 151.116 1.00 40.11 208 THR A N 1
ATOM 1583 C CA . THR A 1 229 ? 134.117 -20.213 151.736 1.00 42.43 208 THR A CA 1
ATOM 1584 C C . THR A 1 229 ? 134.657 -21.109 152.836 1.00 43.83 208 THR A C 1
ATOM 1585 O O . THR A 1 229 ? 135.285 -22.121 152.541 1.00 44.54 208 THR A O 1
ATOM 1589 N N . SER A 1 230 ? 134.437 -20.730 154.086 1.00 41.64 209 SER A N 1
ATOM 1590 C CA . SER A 1 230 ? 134.921 -21.499 155.225 1.00 46.55 209 SER A CA 1
ATOM 1591 C C . SER A 1 230 ? 133.750 -21.964 156.095 1.00 44.00 209 SER A C 1
ATOM 1592 O O . SER A 1 230 ? 133.193 -21.208 156.902 1.00 41.96 209 SER A O 1
ATOM 1595 N N . ILE A 1 231 ? 133.325 -23.198 155.898 1.00 38.80 210 ILE A N 1
ATOM 1596 C CA . ILE A 1 231 ? 132.186 -23.693 156.619 1.00 41.09 210 ILE A CA 1
ATOM 1597 C C . ILE A 1 231 ? 132.569 -23.833 158.113 1.00 39.35 210 ILE A C 1
ATOM 1598 O O . ILE A 1 231 ? 133.589 -24.404 158.483 1.00 38.69 210 ILE A O 1
ATOM 1603 N N . GLY A 1 232 ? 131.765 -23.244 158.975 1.00 35.69 211 GLY A N 1
ATOM 1604 C CA . GLY A 1 232 ? 131.855 -23.507 160.375 1.00 36.09 211 GLY A CA 1
ATOM 1605 C C . GLY A 1 232 ? 133.046 -22.917 161.034 1.00 36.82 211 GLY A C 1
ATOM 1606 O O . GLY A 1 232 ? 133.811 -22.172 160.409 1.00 31.96 211 GLY A O 1
ATOM 1607 N N . TYR A 1 233 ? 133.150 -23.212 162.325 1.00 33.68 212 TYR A N 1
ATOM 1608 C CA . TYR A 1 233 ? 134.224 -22.709 163.169 1.00 33.74 212 TYR A CA 1
ATOM 1609 C C . TYR A 1 233 ? 134.335 -23.605 164.375 1.00 36.00 212 TYR A C 1
ATOM 1610 O O . TYR A 1 233 ? 133.453 -24.418 164.638 1.00 36.97 212 TYR A O 1
ATOM 1619 N N . VAL A 1 234 ? 135.432 -23.460 165.112 1.00 40.58 213 VAL A N 1
ATOM 1620 C CA . VAL A 1 234 ? 135.624 -24.228 166.337 1.00 40.02 213 VAL A CA 1
ATOM 1621 C C . VAL A 1 234 ? 135.375 -23.359 167.533 1.00 38.38 213 VAL A C 1
ATOM 1622 O O . VAL A 1 234 ? 136.088 -22.401 167.780 1.00 39.70 213 VAL A O 1
ATOM 1626 N N . HIS A 1 235 ? 134.369 -23.729 168.299 1.00 41.66 214 HIS A N 1
ATOM 1627 C CA . HIS A 1 235 ? 133.993 -23.018 169.482 1.00 45.84 214 HIS A CA 1
ATOM 1628 C C . HIS A 1 235 ? 135.080 -23.223 170.540 1.00 49.36 214 HIS A C 1
ATOM 1629 O O . HIS A 1 235 ? 135.495 -24.357 170.775 1.00 50.12 214 HIS A O 1
ATOM 1636 N N . GLN A 1 236 ? 135.538 -22.141 171.163 1.00 46.50 215 GLN A N 1
ATOM 1637 C CA . GLN A 1 236 ? 136.662 -22.211 172.128 1.00 48.90 215 GLN A CA 1
ATOM 1638 C C . GLN A 1 236 ? 136.754 -21.041 173.073 1.00 48.93 215 GLN A C 1
ATOM 1639 O O . GLN A 1 236 ? 136.247 -19.957 172.778 1.00 49.61 215 GLN A O 1
ATOM 1645 N N . ASN A 1 237 ? 137.433 -21.251 174.203 1.00 51.05 216 ASN A N 1
ATOM 1646 C CA . ASN A 1 237 ? 137.622 -20.190 175.173 1.00 55.63 216 ASN A CA 1
ATOM 1647 C C . ASN A 1 237 ? 138.471 -19.055 174.597 1.00 54.78 216 ASN A C 1
ATOM 1648 O O . ASN A 1 237 ? 139.364 -19.269 173.750 1.00 52.86 216 ASN A O 1
ATOM 1653 N N . GLY A 1 238 ? 138.178 -17.839 175.034 1.00 55.09 217 GLY A N 1
ATOM 1654 C CA . GLY A 1 238 ? 138.822 -16.671 174.434 1.00 54.31 217 GLY A CA 1
ATOM 1655 C C . GLY A 1 238 ? 138.361 -16.300 173.027 1.00 49.60 217 GLY A C 1
ATOM 1656 O O . GLY A 1 238 ? 138.980 -15.454 172.388 1.00 43.89 217 GLY A O 1
ATOM 1657 N N . LEU A 1 239 ? 137.287 -16.917 172.533 1.00 46.67 218 LEU A N 1
ATOM 1658 C CA . LEU A 1 239 ? 136.469 -16.286 171.493 1.00 49.19 218 LEU A CA 1
ATOM 1659 C C . LEU A 1 239 ? 135.049 -16.210 172.018 1.00 46.77 218 LEU A C 1
ATOM 1660 O O . LEU A 1 239 ? 134.595 -17.143 172.651 1.00 50.39 218 LEU A O 1
ATOM 1665 N N . ASN A 1 240 ? 134.353 -15.113 171.748 1.00 39.70 219 ASN A N 1
ATOM 1666 C CA . ASN A 1 240 ? 132.968 -14.977 172.120 1.00 34.92 219 ASN A CA 1
ATOM 1667 C C . ASN A 1 240 ? 132.079 -15.356 170.914 1.00 30.08 219 ASN A C 1
ATOM 1668 O O . ASN A 1 240 ? 131.352 -14.524 170.341 1.00 25.50 219 ASN A O 1
ATOM 1673 N N . PHE A 1 241 ? 132.037 -16.635 170.620 1.00 29.78 220 PHE A N 1
ATOM 1674 C CA . PHE A 1 241 ? 131.281 -17.192 169.515 1.00 29.70 220 PHE A CA 1
ATOM 1675 C C . PHE A 1 241 ? 130.375 -18.259 170.114 1.00 29.66 220 PHE A C 1
ATOM 1676 O O . PHE A 1 241 ? 130.759 -19.004 171.016 1.00 30.96 220 PHE A O 1
ATOM 1684 N N . SER A 1 242 ? 129.156 -18.282 169.599 1.00 27.14 221 SER A N 1
ATOM 1685 C CA . SER A 1 242 ? 128.109 -19.237 170.000 1.00 28.29 221 SER A CA 1
ATOM 1686 C C . SER A 1 242 ? 128.590 -20.697 170.053 1.00 25.65 221 SER A C 1
ATOM 1687 O O . SER A 1 242 ? 129.270 -21.179 169.153 1.00 23.83 221 SER A O 1
ATOM 1690 N N . SER A 1 243 ? 128.151 -21.397 171.084 1.00 31.11 222 SER A N 1
ATOM 1691 C CA . SER A 1 243 ? 128.425 -22.838 171.220 1.00 28.43 222 SER A CA 1
ATOM 1692 C C . SER A 1 243 ? 127.735 -23.688 170.145 1.00 32.97 222 SER A C 1
ATOM 1693 O O . SER A 1 243 ? 128.191 -24.773 169.859 1.00 32.26 222 SER A O 1
ATOM 1696 N N . ASP A 1 244 ? 126.658 -23.216 169.533 1.00 27.49 223 ASP A N 1
ATOM 1697 C CA . ASP A 1 244 ? 125.961 -24.046 168.586 1.00 29.91 223 ASP A CA 1
ATOM 1698 C C . ASP A 1 244 ? 125.626 -23.343 167.270 1.00 31.24 223 ASP A C 1
ATOM 1699 O O . ASP A 1 244 ? 124.832 -23.875 166.471 1.00 28.68 223 ASP A O 1
ATOM 1704 N N . GLY A 1 245 ? 126.199 -22.144 167.030 1.00 27.96 224 GLY A N 1
ATOM 1705 C CA . GLY A 1 245 ? 125.967 -21.484 165.732 1.00 26.43 224 GLY A CA 1
ATOM 1706 C C . GLY A 1 245 ? 124.731 -20.623 165.630 1.00 24.49 224 GLY A C 1
ATOM 1707 O O . GLY A 1 245 ? 124.525 -19.989 164.602 1.00 26.87 224 GLY A O 1
ATOM 1708 N N . HIS A 1 246 ? 123.893 -20.646 166.667 1.00 21.72 225 HIS A N 1
ATOM 1709 C CA . HIS A 1 246 ? 122.740 -19.829 166.749 1.00 25.09 225 HIS A CA 1
ATOM 1710 C C . HIS A 1 246 ? 123.085 -18.591 167.531 1.00 22.20 225 HIS A C 1
ATOM 1711 O O . HIS A 1 246 ? 123.818 -18.619 168.569 1.00 24.56 225 HIS A O 1
ATOM 1718 N N . VAL A 1 247 ? 122.530 -17.488 167.067 1.00 22.32 226 VAL A N 1
ATOM 1719 C CA . VAL A 1 247 ? 122.557 -16.274 167.847 1.00 21.61 226 VAL A CA 1
ATOM 1720 C C . VAL A 1 247 ? 121.282 -16.331 168.658 1.00 20.90 226 VAL A C 1
ATOM 1721 O O . VAL A 1 247 ? 120.161 -16.331 168.094 1.00 20.12 226 VAL A O 1
ATOM 1725 N N . LYS A 1 248 ? 121.431 -16.236 169.975 1.00 19.75 227 LYS A N 1
ATOM 1726 C CA . LYS A 1 248 ? 120.326 -16.368 170.918 1.00 21.00 227 LYS A CA 1
ATOM 1727 C C . LYS A 1 248 ? 120.256 -15.065 171.700 1.00 21.26 227 LYS A C 1
ATOM 1728 O O . LYS A 1 248 ? 120.490 -15.010 172.944 1.00 20.11 227 LYS A O 1
ATOM 1734 N N . ALA A 1 249 ? 119.803 -14.026 171.037 1.00 21.07 228 ALA A N 1
ATOM 1735 C CA . ALA A 1 249 ? 119.864 -12.660 171.598 1.00 20.05 228 ALA A CA 1
ATOM 1736 C C . ALA A 1 249 ? 118.804 -12.528 172.703 1.00 19.31 228 ALA A C 1
ATOM 1737 O O . ALA A 1 249 ? 117.628 -12.793 172.508 1.00 20.82 228 ALA A O 1
ATOM 1739 N N . PHE A 1 250 ? 119.268 -12.014 173.845 1.00 20.69 229 PHE A N 1
ATOM 1740 C CA . PHE A 1 250 ? 118.487 -11.781 175.012 1.00 19.90 229 PHE A CA 1
ATOM 1741 C C . PHE A 1 250 ? 118.025 -13.052 175.740 1.00 21.91 229 PHE A C 1
ATOM 1742 O O . PHE A 1 250 ? 117.461 -12.905 176.799 1.00 20.83 229 PHE A O 1
ATOM 1750 N N . ASP A 1 251 ? 118.394 -14.217 175.229 1.00 20.13 230 ASP A N 1
ATOM 1751 C CA . ASP A 1 251 ? 117.944 -15.503 175.806 1.00 23.33 230 ASP A CA 1
ATOM 1752 C C . ASP A 1 251 ? 118.879 -15.945 176.948 1.00 23.04 230 ASP A C 1
ATOM 1753 O O . ASP A 1 251 ? 120.050 -15.608 176.971 1.00 22.99 230 ASP A O 1
ATOM 1758 N N . ALA A 1 252 ? 118.343 -16.698 177.926 1.00 25.02 231 ALA A N 1
ATOM 1759 C CA . ALA A 1 252 ? 119.153 -17.356 178.970 1.00 25.61 231 ALA A CA 1
ATOM 1760 C C . ALA A 1 252 ? 120.245 -18.207 178.394 1.00 25.47 231 ALA A C 1
ATOM 1761 O O . ALA A 1 252 ? 121.293 -18.265 178.975 1.00 29.66 231 ALA A O 1
ATOM 1763 N N . SER A 1 253 ? 120.059 -18.791 177.232 1.00 26.77 232 SER A N 1
ATOM 1764 C CA . SER A 1 253 ? 121.114 -19.670 176.652 1.00 28.36 232 SER A CA 1
ATOM 1765 C C . SER A 1 253 ? 122.180 -18.927 175.800 1.00 28.91 232 SER A C 1
ATOM 1766 O O . SER A 1 253 ? 123.039 -19.581 175.192 1.00 28.02 232 SER A O 1
ATOM 1769 N N . ALA A 1 254 ? 122.135 -17.595 175.751 1.00 26.88 233 ALA A N 1
ATOM 1770 C CA . ALA A 1 254 ? 123.091 -16.802 174.894 1.00 26.99 233 ALA A CA 1
ATOM 1771 C C . ALA A 1 254 ? 124.532 -16.967 175.277 1.00 25.53 233 ALA A C 1
ATOM 1772 O O . ALA A 1 254 ? 124.905 -16.622 176.384 1.00 27.47 233 ALA A O 1
ATOM 1774 N N . ASP A 1 255 ? 125.323 -17.625 174.452 1.00 25.52 234 ASP A N 1
ATOM 1775 C CA . ASP A 1 255 ? 126.731 -17.755 174.764 1.00 27.32 234 ASP A CA 1
ATOM 1776 C C . ASP A 1 255 ? 127.714 -17.380 173.702 1.00 26.11 234 ASP A C 1
ATOM 1777 O O . ASP A 1 255 ? 128.745 -18.012 173.560 1.00 27.12 234 ASP A O 1
ATOM 1782 N N . GLY A 1 256 ? 127.376 -16.398 172.877 1.00 26.07 235 GLY A N 1
ATOM 1783 C CA . GLY A 1 256 ? 128.305 -15.856 171.911 1.00 24.71 235 GLY A CA 1
ATOM 1784 C C . GLY A 1 256 ? 127.654 -15.547 170.573 1.00 25.04 235 GLY A C 1
ATOM 1785 O O . GLY A 1 256 ? 126.527 -15.978 170.283 1.00 25.70 235 GLY A O 1
ATOM 1786 N N . MET A 1 257 ? 128.363 -14.787 169.762 1.00 22.50 236 MET A N 1
ATOM 1787 C CA . MET A 1 257 ? 127.856 -14.348 168.456 1.00 23.50 236 MET A CA 1
ATOM 1788 C C . MET A 1 257 ? 128.177 -15.373 167.357 1.00 22.89 236 MET A C 1
ATOM 1789 O O . MET A 1 257 ? 128.883 -16.344 167.597 1.00 22.66 236 MET A O 1
ATOM 1794 N N . ALA A 1 258 ? 127.684 -15.120 166.133 1.00 21.87 237 ALA A N 1
ATOM 1795 C CA . ALA A 1 258 ? 128.033 -15.872 164.960 1.00 22.94 237 ALA A CA 1
ATOM 1796 C C . ALA A 1 258 ? 127.905 -14.958 163.772 1.00 22.00 237 ALA A C 1
ATOM 1797 O O . ALA A 1 258 ? 127.007 -14.096 163.749 1.00 22.95 237 ALA A O 1
ATOM 1799 N N . GLY A 1 259 ? 128.864 -15.078 162.855 1.00 20.99 238 GLY A N 1
ATOM 1800 C CA . GLY A 1 259 ? 128.947 -14.229 161.696 1.00 22.18 238 GLY A CA 1
ATOM 1801 C C . GLY A 1 259 ? 128.052 -14.619 160.556 1.00 21.64 238 GLY A C 1
ATOM 1802 O O . GLY A 1 259 ? 127.579 -15.765 160.459 1.00 24.86 238 GLY A O 1
ATOM 1803 N N . GLY A 1 260 ? 127.819 -13.640 159.684 1.00 21.13 239 GLY A N 1
ATOM 1804 C CA . GLY A 1 260 ? 127.138 -13.850 158.424 1.00 19.76 239 GLY A CA 1
ATOM 1805 C C . GLY A 1 260 ? 127.702 -12.885 157.428 1.00 21.15 239 GLY A C 1
ATOM 1806 O O . GLY A 1 260 ? 128.340 -11.875 157.824 1.00 21.72 239 GLY A O 1
ATOM 1807 N N . GLU A 1 261 ? 127.421 -13.146 156.166 1.00 21.15 240 GLU A N 1
ATOM 1808 C CA . GLU A 1 261 ? 127.900 -12.326 155.092 1.00 21.42 240 GLU A CA 1
ATOM 1809 C C . GLU A 1 261 ? 126.751 -11.881 154.249 1.00 21.16 240 GLU A C 1
ATOM 1810 O O . GLU A 1 261 ? 125.849 -12.667 153.919 1.00 21.11 240 GLU A O 1
ATOM 1816 N N . GLY A 1 262 ? 126.870 -10.670 153.732 1.00 17.16 241 GLY A N 1
ATOM 1817 C CA . GLY A 1 262 ? 125.830 -10.081 152.882 1.00 17.34 241 GLY A CA 1
ATOM 1818 C C . GLY A 1 262 ? 126.250 -8.735 152.351 1.00 17.72 241 GLY A C 1
ATOM 1819 O O . GLY A 1 262 ? 127.290 -8.239 152.764 1.00 16.86 241 GLY A O 1
ATOM 1820 N N . ALA A 1 263 ? 125.410 -8.149 151.502 1.00 18.21 242 ALA A N 1
ATOM 1821 C CA . ALA A 1 263 ? 125.592 -6.828 150.941 1.00 18.34 242 ALA A CA 1
ATOM 1822 C C . ALA A 1 263 ? 124.286 -6.058 150.864 1.00 19.40 242 ALA A C 1
ATOM 1823 O O . ALA A 1 263 ? 123.224 -6.626 150.529 1.00 21.43 242 ALA A O 1
ATOM 1825 N N . ALA A 1 264 ? 124.346 -4.773 151.120 1.00 16.21 243 ALA A N 1
ATOM 1826 C CA . ALA A 1 264 ? 123.200 -3.897 150.991 1.00 16.58 243 ALA A CA 1
ATOM 1827 C C . ALA A 1 264 ? 123.596 -2.480 150.690 1.00 16.17 243 ALA A C 1
ATOM 1828 O O . ALA A 1 264 ? 124.655 -2.029 151.153 1.00 15.13 243 ALA A O 1
ATOM 1830 N N . VAL A 1 265 ? 122.754 -1.775 149.920 1.00 16.65 244 VAL A N 1
ATOM 1831 C CA . VAL A 1 265 ? 122.856 -0.357 149.708 1.00 15.85 244 VAL A CA 1
ATOM 1832 C C . VAL A 1 265 ? 121.459 0.231 149.794 1.00 16.76 244 VAL A C 1
ATOM 1833 O O . VAL A 1 265 ? 120.481 -0.338 149.246 1.00 16.23 244 VAL A O 1
ATOM 1837 N N . ILE A 1 266 ? 121.343 1.382 150.436 1.00 14.52 245 ILE A N 1
ATOM 1838 C CA . ILE A 1 266 ? 120.138 2.155 150.380 1.00 15.17 245 ILE A CA 1
ATOM 1839 C C . ILE A 1 266 ? 120.343 3.549 149.860 1.00 15.55 245 ILE A C 1
ATOM 1840 O O . ILE A 1 266 ? 121.468 4.125 149.950 1.00 15.47 245 ILE A O 1
ATOM 1845 N N . LEU A 1 267 ? 119.279 4.124 149.294 1.00 14.40 246 LEU A N 1
ATOM 1846 C CA . LEU A 1 267 ? 119.277 5.492 148.833 1.00 14.98 246 LEU A CA 1
ATOM 1847 C C . LEU A 1 267 ? 118.401 6.294 149.754 1.00 16.50 246 LEU A C 1
ATOM 1848 O O . LEU A 1 267 ? 117.217 5.921 150.008 1.00 17.75 246 LEU A O 1
ATOM 1853 N N . LEU A 1 268 ? 118.964 7.377 150.283 1.00 14.82 247 LEU A N 1
ATOM 1854 C CA . LEU A 1 268 ? 118.281 8.354 151.059 1.00 15.06 247 LEU A CA 1
ATOM 1855 C C . LEU A 1 268 ? 118.180 9.678 150.340 1.00 15.11 247 LEU A C 1
ATOM 1856 O O . LEU A 1 268 ? 118.961 9.930 149.412 1.00 16.30 247 LEU A O 1
ATOM 1861 N N . LYS A 1 269 ? 117.231 10.491 150.755 1.00 16.95 248 LYS A N 1
ATOM 1862 C CA . LYS A 1 269 ? 116.853 11.726 150.115 1.00 17.76 248 LYS A CA 1
ATOM 1863 C C . LYS A 1 269 ? 116.324 12.723 151.122 1.00 19.68 248 LYS A C 1
ATOM 1864 O O . LYS A 1 269 ? 115.697 12.355 152.144 1.00 16.62 248 LYS A O 1
ATOM 1870 N N . LYS A 1 270 ? 116.600 14.007 150.874 1.00 16.17 249 LYS A N 1
ATOM 1871 C CA . LYS A 1 270 ? 116.029 15.046 151.628 1.00 19.08 249 LYS A CA 1
ATOM 1872 C C . LYS A 1 270 ? 114.537 14.791 151.789 1.00 19.12 249 LYS A C 1
ATOM 1873 O O . LYS A 1 270 ? 113.819 14.612 150.805 1.00 17.47 249 LYS A O 1
ATOM 1879 N N . ALA A 1 271 ? 114.079 14.809 153.013 1.00 20.60 250 ALA A N 1
ATOM 1880 C CA . ALA A 1 271 ? 112.711 14.359 153.302 1.00 21.41 250 ALA A CA 1
ATOM 1881 C C . ALA A 1 271 ? 111.641 15.211 152.640 1.00 19.93 250 ALA A C 1
ATOM 1882 O O . ALA A 1 271 ? 110.773 14.663 151.951 1.00 19.13 250 ALA A O 1
ATOM 1884 N N . SER A 1 272 ? 111.727 16.527 152.750 1.00 20.75 251 SER A N 1
ATOM 1885 C CA . SER A 1 272 ? 110.695 17.409 152.150 1.00 23.12 251 SER A CA 1
ATOM 1886 C C . SER A 1 272 ? 110.620 17.234 150.633 1.00 22.69 251 SER A C 1
ATOM 1887 O O . SER A 1 272 ? 109.555 17.353 150.065 1.00 26.30 251 SER A O 1
ATOM 1890 N N . GLN A 1 273 ? 111.758 16.984 149.983 1.00 21.84 252 GLN A N 1
ATOM 1891 C CA . GLN A 1 273 ? 111.829 16.851 148.549 1.00 21.50 252 GLN A CA 1
ATOM 1892 C C . GLN A 1 273 ? 111.283 15.469 148.141 1.00 21.77 252 GLN A C 1
ATOM 1893 O O . GLN A 1 273 ? 110.568 15.345 147.142 1.00 21.31 252 GLN A O 1
ATOM 1899 N N . ALA A 1 274 ? 111.588 14.419 148.912 1.00 21.71 253 ALA A N 1
ATOM 1900 C CA . ALA A 1 274 ? 110.951 13.121 148.676 1.00 21.35 253 ALA A CA 1
ATOM 1901 C C . ALA A 1 274 ? 109.400 13.207 148.707 1.00 21.98 253 ALA A C 1
ATOM 1902 O O . ALA A 1 274 ? 108.739 12.681 147.809 1.00 22.07 253 ALA A O 1
ATOM 1904 N N . VAL A 1 275 ? 108.867 13.904 149.702 1.00 22.46 254 VAL A N 1
ATOM 1905 C CA . VAL A 1 275 ? 107.439 14.063 149.843 1.00 24.41 254 VAL A CA 1
ATOM 1906 C C . VAL A 1 275 ? 106.885 14.869 148.647 1.00 26.18 254 VAL A C 1
ATOM 1907 O O . VAL A 1 275 ? 105.960 14.425 147.978 1.00 25.89 254 VAL A O 1
ATOM 1911 N N . GLN A 1 276 ? 107.507 16.013 148.349 1.00 24.70 255 GLN A N 1
ATOM 1912 C CA . GLN A 1 276 ? 107.108 16.866 147.221 1.00 26.55 255 GLN A CA 1
ATOM 1913 C C . GLN A 1 276 ? 107.164 16.108 145.907 1.00 28.66 255 GLN A C 1
ATOM 1914 O O . GLN A 1 276 ? 106.242 16.262 145.068 1.00 26.20 255 GLN A O 1
ATOM 1920 N N . ASP A 1 277 ? 108.177 15.249 145.696 1.00 23.70 256 ASP A N 1
ATOM 1921 C CA . ASP A 1 277 ? 108.275 14.498 144.464 1.00 22.94 256 ASP A CA 1
ATOM 1922 C C . ASP A 1 277 ? 107.374 13.292 144.353 1.00 22.05 256 ASP A C 1
ATOM 1923 O O . ASP A 1 277 ? 107.402 12.626 143.312 1.00 22.32 256 ASP A O 1
ATOM 1928 N N . GLY A 1 278 ? 106.677 12.945 145.437 1.00 23.16 257 GLY A N 1
ATOM 1929 C CA . GLY A 1 278 ? 105.869 11.759 145.458 1.00 23.43 257 GLY A CA 1
ATOM 1930 C C . GLY A 1 278 ? 106.595 10.437 145.474 1.00 24.42 257 GLY A C 1
ATOM 1931 O O . GLY A 1 278 ? 106.096 9.456 144.921 1.00 23.54 257 GLY A O 1
ATOM 1932 N N . ASP A 1 279 ? 107.772 10.387 146.105 1.00 21.78 258 ASP A N 1
ATOM 1933 C CA . ASP A 1 279 ? 108.553 9.183 146.098 1.00 19.71 258 ASP A CA 1
ATOM 1934 C C . ASP A 1 279 ? 107.906 8.082 146.939 1.00 19.62 258 ASP A C 1
ATOM 1935 O O . ASP A 1 279 ? 107.059 8.336 147.727 1.00 21.65 258 ASP A O 1
ATOM 1940 N N . HIS A 1 280 ? 108.349 6.880 146.719 1.00 20.15 259 HIS A N 1
ATOM 1941 C CA . HIS A 1 280 ? 107.971 5.728 147.500 1.00 21.76 259 HIS A CA 1
ATOM 1942 C C . HIS A 1 280 ? 108.949 5.690 148.682 1.00 22.94 259 HIS A C 1
ATOM 1943 O O . HIS A 1 280 ? 110.111 5.352 148.478 1.00 23.62 259 HIS A O 1
ATOM 1950 N N . ILE A 1 281 ? 108.460 6.078 149.845 1.00 19.56 260 ILE A N 1
ATOM 1951 C CA . ILE A 1 281 ? 109.256 6.256 151.069 1.00 19.12 260 ILE A CA 1
ATOM 1952 C C . ILE A 1 281 ? 109.049 5.063 152.015 1.00 21.53 260 ILE A C 1
ATOM 1953 O O . ILE A 1 281 ? 107.922 4.834 152.502 1.00 21.77 260 ILE A O 1
ATOM 1958 N N . TYR A 1 282 ? 110.082 4.269 152.264 1.00 17.79 261 TYR A N 1
ATOM 1959 C CA . TYR A 1 282 ? 109.959 3.197 153.256 1.00 17.08 261 TYR A CA 1
ATOM 1960 C C . TYR A 1 282 ? 109.777 3.698 154.720 1.00 19.31 261 TYR A C 1
ATOM 1961 O O . TYR A 1 282 ? 108.980 3.147 155.507 1.00 17.31 261 TYR A O 1
ATOM 1970 N N . ALA A 1 283 ? 110.568 4.731 155.107 1.00 16.55 262 ALA A N 1
ATOM 1971 C CA . ALA A 1 283 ? 110.575 5.268 156.451 1.00 18.60 262 ALA A CA 1
ATOM 1972 C C . ALA A 1 283 ? 111.445 6.546 156.404 1.00 18.67 262 ALA A C 1
ATOM 1973 O O . ALA A 1 283 ? 112.146 6.764 155.432 1.00 17.92 262 ALA A O 1
ATOM 1975 N N . MET A 1 284 ? 111.330 7.346 157.451 1.00 16.16 263 MET A N 1
ATOM 1976 C CA . MET A 1 284 ? 112.160 8.468 157.700 1.00 17.39 263 MET A CA 1
ATOM 1977 C C . MET A 1 284 ? 113.224 8.197 158.758 1.00 17.70 263 MET A C 1
ATOM 1978 O O . MET A 1 284 ? 112.995 7.530 159.753 1.00 16.35 263 MET A O 1
ATOM 1983 N N . LEU A 1 285 ? 114.396 8.782 158.566 1.00 15.98 264 LEU A N 1
ATOM 1984 C CA . LEU A 1 285 ? 115.430 8.786 159.581 1.00 16.12 264 LEU A CA 1
ATOM 1985 C C . LEU A 1 285 ? 115.346 10.159 160.215 1.00 16.82 264 LEU A C 1
ATOM 1986 O O . LEU A 1 285 ? 115.498 11.200 159.527 1.00 18.57 264 LEU A O 1
ATOM 1991 N N . ARG A 1 286 ? 115.107 10.219 161.512 1.00 16.21 265 ARG A N 1
ATOM 1992 C CA . ARG A 1 286 ? 114.872 11.528 162.202 1.00 19.89 265 ARG A CA 1
ATOM 1993 C C . ARG A 1 286 ? 116.143 12.004 162.940 1.00 19.39 265 ARG A C 1
ATOM 1994 O O . ARG A 1 286 ? 116.314 13.181 163.172 1.00 20.07 265 ARG A O 1
ATOM 2002 N N . GLY A 1 287 ? 117.071 11.113 163.231 1.00 18.72 266 GLY A N 1
ATOM 2003 C CA . GLY A 1 287 ? 118.356 11.576 163.877 1.00 19.01 266 GLY A CA 1
ATOM 2004 C C . GLY A 1 287 ? 119.243 10.387 164.204 1.00 16.56 266 GLY A C 1
ATOM 2005 O O . GLY A 1 287 ? 118.842 9.219 164.128 1.00 17.50 266 GLY A O 1
ATOM 2006 N N . ILE A 1 288 ? 120.513 10.684 164.466 1.00 14.65 267 ILE A N 1
ATOM 2007 C CA . ILE A 1 288 ? 121.554 9.700 164.606 1.00 14.90 267 ILE A CA 1
ATOM 2008 C C . ILE A 1 288 ? 122.773 10.365 165.242 1.00 17.07 267 ILE A C 1
ATOM 2009 O O . ILE A 1 288 ? 122.986 11.539 165.048 1.00 19.45 267 ILE A O 1
ATOM 2014 N N . GLY A 1 289 ? 123.562 9.596 165.932 1.00 16.45 268 GLY A N 1
ATOM 2015 C CA . GLY A 1 289 ? 124.706 10.083 166.641 1.00 18.62 268 GLY A CA 1
ATOM 2016 C C . GLY A 1 289 ? 125.735 9.002 166.851 1.00 16.22 268 GLY A C 1
ATOM 2017 O O . GLY A 1 289 ? 125.423 7.813 166.819 1.00 15.32 268 GLY A O 1
ATOM 2018 N N . LEU A 1 290 ? 126.967 9.447 167.091 1.00 14.96 269 LEU A N 1
ATOM 2019 C CA . LEU A 1 290 ? 128.135 8.565 167.265 1.00 14.46 269 LEU A CA 1
ATOM 2020 C C . LEU A 1 290 ? 128.937 8.994 168.434 1.00 14.78 269 LEU A C 1
ATOM 2021 O O . LEU A 1 290 ? 128.918 10.175 168.771 1.00 14.55 269 LEU A O 1
ATOM 2026 N N . ASN A 1 291 ? 129.649 8.072 169.030 1.00 13.70 270 ASN A N 1
ATOM 2027 C CA . ASN A 1 291 ? 130.680 8.354 169.999 1.00 14.80 270 ASN A CA 1
ATOM 2028 C C . ASN A 1 291 ? 131.701 7.225 170.042 1.00 14.97 270 ASN A C 1
ATOM 2029 O O . ASN A 1 291 ? 131.630 6.306 169.225 1.00 15.80 270 ASN A O 1
ATOM 2034 N N . ASN A 1 292 ? 132.676 7.295 170.942 1.00 14.76 271 ASN A N 1
ATOM 2035 C CA . ASN A 1 292 ? 133.581 6.204 171.201 1.00 14.08 271 ASN A CA 1
ATOM 2036 C C . ASN A 1 292 ? 133.685 6.012 172.693 1.00 16.10 271 ASN A C 1
ATOM 2037 O O . ASN A 1 292 ? 133.666 6.985 173.498 1.00 16.43 271 ASN A O 1
ATOM 2042 N N . ASP A 1 293 ? 133.786 4.746 173.097 1.00 14.26 272 ASP A N 1
ATOM 2043 C CA . ASP A 1 293 ? 133.929 4.423 174.526 1.00 16.24 272 ASP A CA 1
ATOM 2044 C C . ASP A 1 293 ? 135.154 4.984 175.183 1.00 16.79 272 ASP A C 1
ATOM 2045 O O . ASP A 1 293 ? 135.187 5.105 176.410 1.00 15.47 272 ASP A O 1
ATOM 2050 N N . GLY A 1 294 ? 136.220 5.309 174.395 1.00 17.46 273 GLY A N 1
ATOM 2051 C CA . GLY A 1 294 ? 137.466 5.770 174.979 1.00 16.81 273 GLY A CA 1
ATOM 2052 C C . GLY A 1 294 ? 138.100 4.655 175.844 1.00 19.68 273 GLY A C 1
ATOM 2053 O O . GLY A 1 294 ? 138.059 3.450 175.522 1.00 18.80 273 GLY A O 1
ATOM 2054 N N . ALA A 1 295 ? 138.698 5.092 176.934 1.00 19.07 274 ALA A N 1
ATOM 2055 C CA . ALA A 1 295 ? 139.513 4.216 177.819 1.00 21.09 274 ALA A CA 1
ATOM 2056 C C . ALA A 1 295 ? 138.712 3.624 178.973 1.00 22.55 274 ALA A C 1
ATOM 2057 O O . ALA A 1 295 ? 139.220 2.792 179.695 1.00 25.42 274 ALA A O 1
ATOM 2059 N N . ASP A 1 296 ? 137.490 4.079 179.131 1.00 25.61 275 ASP A N 1
ATOM 2060 C CA . ASP A 1 296 ? 136.738 3.830 180.345 1.00 33.49 275 ASP A CA 1
ATOM 2061 C C . ASP A 1 296 ? 136.025 2.472 180.290 1.00 29.92 275 ASP A C 1
ATOM 2062 O O . ASP A 1 296 ? 134.812 2.406 180.258 1.00 29.34 275 ASP A O 1
ATOM 2067 N N . LYS A 1 297 ? 136.807 1.418 180.244 1.00 27.38 276 LYS A N 1
ATOM 2068 C CA . LYS A 1 297 ? 136.312 0.049 180.171 1.00 28.93 276 LYS A CA 1
ATOM 2069 C C . LYS A 1 297 ? 137.499 -0.887 180.340 1.00 30.04 276 LYS A C 1
ATOM 2070 O O . LYS A 1 297 ? 138.619 -0.442 180.240 1.00 32.78 276 LYS A O 1
ATOM 2076 N N . VAL A 1 298 ? 137.245 -2.178 180.521 1.00 31.92 277 VAL A N 1
ATOM 2077 C CA . VAL A 1 298 ? 138.328 -3.126 180.761 1.00 38.51 277 VAL A CA 1
ATOM 2078 C C . VAL A 1 298 ? 138.603 -3.818 179.477 1.00 40.09 277 VAL A C 1
ATOM 2079 O O . VAL A 1 298 ? 137.981 -4.816 179.180 1.00 54.86 277 VAL A O 1
ATOM 2083 N N . GLY A 1 299 ? 139.493 -3.240 178.696 1.00 36.41 278 GLY A N 1
ATOM 2084 C CA . GLY A 1 299 ? 139.906 -3.767 177.445 1.00 28.38 278 GLY A CA 1
ATOM 2085 C C . GLY A 1 299 ? 139.346 -3.277 176.130 1.00 26.33 278 GLY A C 1
ATOM 2086 O O . GLY A 1 299 ? 138.163 -2.916 176.001 1.00 22.95 278 GLY A O 1
ATOM 2087 N N . PHE A 1 300 ? 140.173 -3.457 175.106 1.00 24.92 279 PHE A N 1
ATOM 2088 C CA . PHE A 1 300 ? 139.854 -3.005 173.768 1.00 22.50 279 PHE A CA 1
ATOM 2089 C C . PHE A 1 300 ? 138.633 -3.695 173.163 1.00 26.59 279 PHE A C 1
ATOM 2090 O O . PHE A 1 300 ? 137.890 -3.077 172.403 1.00 21.38 279 PHE A O 1
ATOM 2098 N N . TYR A 1 301 ? 138.458 -4.984 173.471 1.00 24.81 280 TYR A N 1
ATOM 2099 C CA . TYR A 1 301 ? 137.463 -5.786 172.848 1.00 26.08 280 TYR A CA 1
ATOM 2100 C C . TYR A 1 301 ? 136.195 -5.840 173.664 1.00 26.82 280 TYR A C 1
ATOM 2101 O O . TYR A 1 301 ? 135.269 -6.470 173.242 1.00 30.10 280 TYR A O 1
ATOM 2110 N N . ALA A 1 302 ? 136.147 -5.178 174.801 1.00 26.22 281 ALA A N 1
ATOM 2111 C CA . ALA A 1 302 ? 134.981 -5.241 175.656 1.00 27.77 281 ALA A CA 1
ATOM 2112 C C . ALA A 1 302 ? 133.878 -4.255 175.248 1.00 29.98 281 ALA A C 1
ATOM 2113 O O . ALA A 1 302 ? 134.122 -3.198 174.668 1.00 25.17 281 ALA A O 1
ATOM 2115 N N . PRO A 1 303 ? 132.639 -4.577 175.606 1.00 30.62 282 PRO A N 1
ATOM 2116 C CA . PRO A 1 303 ? 131.531 -3.628 175.522 1.00 27.81 282 PRO A CA 1
ATOM 2117 C C . PRO A 1 303 ? 131.581 -2.556 176.645 1.00 24.12 282 PRO A C 1
ATOM 2118 O O . PRO A 1 303 ? 132.416 -2.632 177.549 1.00 31.18 282 PRO A O 1
ATOM 2122 N N . SER A 1 304 ? 130.775 -1.529 176.557 1.00 26.19 283 SER A N 1
ATOM 2123 C CA . SER A 1 304 ? 130.783 -0.456 177.542 1.00 24.11 283 SER A CA 1
ATOM 2124 C C . SER A 1 304 ? 129.382 0.087 177.792 1.00 24.86 283 SER A C 1
ATOM 2125 O O . SER A 1 304 ? 128.762 0.710 176.923 1.00 21.65 283 SER A O 1
ATOM 2128 N N . VAL A 1 305 ? 128.881 -0.088 179.004 1.00 21.16 284 VAL A N 1
ATOM 2129 C CA . VAL A 1 305 ? 127.553 0.420 179.291 1.00 20.55 284 VAL A CA 1
ATOM 2130 C C . VAL A 1 305 ? 127.543 1.958 179.255 1.00 17.60 284 VAL A C 1
ATOM 2131 O O . VAL A 1 305 ? 126.568 2.561 178.870 1.00 18.42 284 VAL A O 1
ATOM 2135 N N . LYS A 1 306 ? 128.654 2.608 179.628 1.00 19.38 285 LYS A N 1
ATOM 2136 C CA . LYS A 1 306 ? 128.691 4.055 179.648 1.00 20.56 285 LYS A CA 1
ATOM 2137 C C . LYS A 1 306 ? 128.668 4.665 178.264 1.00 18.69 285 LYS A C 1
ATOM 2138 O O . LYS A 1 306 ? 127.954 5.612 178.026 1.00 17.78 285 LYS A O 1
ATOM 2144 N N . GLY A 1 307 ? 129.464 4.111 177.367 1.00 18.73 286 GLY A N 1
ATOM 2145 C CA . GLY A 1 307 ? 129.462 4.579 175.992 1.00 18.46 286 GLY A CA 1
ATOM 2146 C C . GLY A 1 307 ? 128.112 4.459 175.314 1.00 18.37 286 GLY A C 1
ATOM 2147 O O . GLY A 1 307 ? 127.680 5.350 174.629 1.00 16.98 286 GLY A O 1
ATOM 2148 N N . GLN A 1 308 ? 127.431 3.320 175.547 1.00 17.49 287 GLN A N 1
ATOM 2149 C CA . GLN A 1 308 ? 126.119 3.112 174.965 1.00 16.27 287 GLN A CA 1
ATOM 2150 C C . GLN A 1 308 ? 125.140 4.094 175.526 1.00 17.62 287 GLN A C 1
ATOM 2151 O O . GLN A 1 308 ? 124.358 4.717 174.799 1.00 15.35 287 GLN A O 1
ATOM 2157 N N . THR A 1 309 ? 125.141 4.214 176.857 1.00 15.89 288 THR A N 1
ATOM 2158 C CA . THR A 1 309 ? 124.250 5.127 177.518 1.00 18.72 288 THR A CA 1
ATOM 2159 C C . THR A 1 309 ? 124.368 6.498 176.949 1.00 17.98 288 THR A C 1
ATOM 2160 O O . THR A 1 309 ? 123.356 7.150 176.627 1.00 15.89 288 THR A O 1
ATOM 2164 N N . ASP A 1 310 ? 125.612 6.945 176.788 1.00 18.03 289 ASP A N 1
ATOM 2165 C CA . ASP A 1 310 ? 125.853 8.317 176.324 1.00 18.78 289 ASP A CA 1
ATOM 2166 C C . ASP A 1 310 ? 125.437 8.576 174.874 1.00 18.07 289 ASP A C 1
ATOM 2167 O O . ASP A 1 310 ? 124.924 9.632 174.584 1.00 17.73 289 ASP A O 1
ATOM 2172 N N . VAL A 1 311 ? 125.591 7.597 173.994 1.00 18.24 290 VAL A N 1
ATOM 2173 C CA . VAL A 1 311 ? 125.203 7.833 172.622 1.00 17.07 290 VAL A CA 1
ATOM 2174 C C . VAL A 1 311 ? 123.684 7.856 172.482 1.00 17.15 290 VAL A C 1
ATOM 2175 O O . VAL A 1 311 ? 123.130 8.654 171.734 1.00 15.81 290 VAL A O 1
ATOM 2179 N N . ILE A 1 312 ? 122.978 6.983 173.245 1.00 15.84 291 ILE A N 1
ATOM 2180 C CA . ILE A 1 312 ? 121.528 6.958 173.231 1.00 16.42 291 ILE A CA 1
ATOM 2181 C C . ILE A 1 312 ? 121.024 8.316 173.726 1.00 15.67 291 ILE A C 1
ATOM 2182 O O . ILE A 1 312 ? 120.179 8.939 173.077 1.00 15.59 291 ILE A O 1
ATOM 2187 N N . GLN A 1 313 ? 121.610 8.793 174.817 1.00 16.95 292 GLN A N 1
ATOM 2188 C CA . GLN A 1 313 ? 121.184 10.072 175.397 1.00 17.96 292 GLN A CA 1
ATOM 2189 C C . GLN A 1 313 ? 121.427 11.207 174.375 1.00 18.03 292 GLN A C 1
ATOM 2190 O O . GLN A 1 313 ? 120.562 12.075 174.202 1.00 19.50 292 GLN A O 1
ATOM 2196 N N . HIS A 1 314 ? 122.570 11.177 173.719 1.00 18.98 293 HIS A N 1
ATOM 2197 C CA . HIS A 1 314 ? 122.949 12.224 172.698 1.00 22.04 293 HIS A CA 1
ATOM 2198 C C . HIS A 1 314 ? 121.858 12.304 171.609 1.00 21.02 293 HIS A C 1
ATOM 2199 O O . HIS A 1 314 ? 121.468 13.385 171.151 1.00 16.70 293 HIS A O 1
ATOM 2206 N N . VAL A 1 315 ? 121.388 11.127 171.148 1.00 19.49 294 VAL A N 1
ATOM 2207 C CA . VAL A 1 315 ? 120.375 11.062 170.073 1.00 19.54 294 VAL A CA 1
ATOM 2208 C C . VAL A 1 315 ? 118.975 11.476 170.515 1.00 17.94 294 VAL A C 1
ATOM 2209 O O . VAL A 1 315 ? 118.294 12.200 169.810 1.00 18.77 294 VAL A O 1
ATOM 2213 N N . LEU A 1 316 ? 118.601 11.149 171.753 1.00 19.21 295 LEU A N 1
ATOM 2214 C CA . LEU A 1 316 ? 117.386 11.731 172.316 1.00 19.28 295 LEU A CA 1
ATOM 2215 C C . LEU A 1 316 ? 117.461 13.253 172.405 1.00 21.01 295 LEU A C 1
ATOM 2216 O O . LEU A 1 316 ? 116.474 13.880 172.166 1.00 21.85 295 LEU A O 1
ATOM 2221 N N . ASP A 1 317 ? 118.591 13.808 172.819 1.00 22.07 296 ASP A N 1
ATOM 2222 C CA . ASP A 1 317 ? 118.693 15.256 172.974 1.00 22.26 296 ASP A CA 1
ATOM 2223 C C . ASP A 1 317 ? 118.723 15.933 171.605 1.00 23.82 296 ASP A C 1
ATOM 2224 O O . ASP A 1 317 ? 118.114 16.976 171.440 1.00 23.91 296 ASP A O 1
ATOM 2229 N N . SER A 1 318 ? 119.352 15.330 170.580 1.00 20.47 297 SER A N 1
ATOM 2230 C CA . SER A 1 318 ? 119.379 16.021 169.294 1.00 21.83 297 SER A CA 1
ATOM 2231 C C . SER A 1 318 ? 118.044 15.953 168.562 1.00 22.27 297 SER A C 1
ATOM 2232 O O . SER A 1 318 ? 117.680 16.865 167.794 1.00 21.47 297 SER A O 1
ATOM 2235 N N . THR A 1 319 ? 117.277 14.869 168.769 1.00 19.74 298 THR A N 1
ATOM 2236 C CA . THR A 1 319 ? 115.975 14.745 168.087 1.00 21.02 298 THR A CA 1
ATOM 2237 C C . THR A 1 319 ? 114.820 15.400 168.872 1.00 20.98 298 THR A C 1
ATOM 2238 O O . THR A 1 319 ? 113.788 15.610 168.313 1.00 20.78 298 THR A O 1
ATOM 2242 N N . ASN A 1 320 ? 114.982 15.526 170.196 1.00 23.51 299 ASN A N 1
ATOM 2243 C CA . ASN A 1 320 ? 113.904 15.846 171.123 1.00 24.99 299 ASN A CA 1
ATOM 2244 C C . ASN A 1 320 ? 112.713 14.910 171.036 1.00 26.39 299 ASN A C 1
ATOM 2245 O O . ASN A 1 320 ? 111.603 15.323 171.237 1.00 29.54 299 ASN A O 1
ATOM 2250 N N . ILE A 1 321 ? 112.947 13.662 170.708 1.00 21.73 300 ILE A N 1
ATOM 2251 C CA . ILE A 1 321 ? 111.873 12.672 170.644 1.00 21.78 300 ILE A CA 1
ATOM 2252 C C . ILE A 1 321 ? 111.761 11.985 172.016 1.00 18.86 300 ILE A C 1
ATOM 2253 O O . ILE A 1 321 ? 112.750 11.528 172.571 1.00 20.93 300 ILE A O 1
ATOM 2258 N N . HIS A 1 322 ? 110.545 11.945 172.579 1.00 21.77 301 HIS A N 1
ATOM 2259 C CA . HIS A 1 322 ? 110.352 11.342 173.902 1.00 20.33 301 HIS A CA 1
ATOM 2260 C C . HIS A 1 322 ? 110.355 9.805 173.760 1.00 18.05 301 HIS A C 1
ATOM 2261 O O . HIS A 1 322 ? 109.666 9.276 172.892 1.00 19.28 301 HIS A O 1
ATOM 2268 N N . PRO A 1 323 ? 111.110 9.101 174.589 1.00 18.55 302 PRO A N 1
ATOM 2269 C CA . PRO A 1 323 ? 111.157 7.663 174.623 1.00 19.03 302 PRO A CA 1
ATOM 2270 C C . PRO A 1 323 ? 109.812 6.902 174.714 1.00 21.59 302 PRO A C 1
ATOM 2271 O O . PRO A 1 323 ? 109.754 5.788 174.223 1.00 19.99 302 PRO A O 1
ATOM 2275 N N . GLU A 1 324 ? 108.733 7.491 175.231 1.00 19.68 303 GLU A N 1
ATOM 2276 C CA . GLU A 1 324 ? 107.423 6.814 175.192 1.00 20.34 303 GLU A CA 1
ATOM 2277 C C . GLU A 1 324 ? 106.877 6.673 173.816 1.00 21.63 303 GLU A C 1
ATOM 2278 O O . GLU A 1 324 ? 105.980 5.840 173.613 1.00 21.44 303 GLU A O 1
ATOM 2284 N N . THR A 1 325 ? 107.423 7.414 172.843 1.00 21.08 304 THR A N 1
ATOM 2285 C CA . THR A 1 325 ? 106.905 7.348 171.463 1.00 19.27 304 THR A CA 1
ATOM 2286 C C . THR A 1 325 ? 107.609 6.311 170.620 1.00 18.09 304 THR A C 1
ATOM 2287 O O . THR A 1 325 ? 107.245 6.089 169.469 1.00 17.57 304 THR A O 1
ATOM 2291 N N . ILE A 1 326 ? 108.623 5.658 171.197 1.00 18.98 305 ILE A N 1
ATOM 2292 C CA . ILE A 1 326 ? 109.394 4.608 170.531 1.00 20.67 305 ILE A CA 1
ATOM 2293 C C . ILE A 1 326 ? 108.731 3.262 170.809 1.00 21.84 305 ILE A C 1
ATOM 2294 O O . ILE A 1 326 ? 108.584 2.887 171.937 1.00 21.73 305 ILE A O 1
ATOM 2299 N N . SER A 1 327 ? 108.373 2.542 169.743 1.00 19.95 306 SER A N 1
ATOM 2300 C CA . SER A 1 327 ? 107.593 1.319 169.824 1.00 20.97 306 SER A CA 1
ATOM 2301 C C . SER A 1 327 ? 108.440 0.103 169.703 1.00 21.36 306 SER A C 1
ATOM 2302 O O . SER A 1 327 ? 108.013 -1.001 170.096 1.00 21.03 306 SER A O 1
ATOM 2305 N N . TYR A 1 328 ? 109.658 0.254 169.176 1.00 17.77 307 TYR A N 1
ATOM 2306 C CA . TYR A 1 328 ? 110.518 -0.867 168.863 1.00 17.04 307 TYR A CA 1
ATOM 2307 C C . TYR A 1 328 ? 111.959 -0.388 168.802 1.00 17.21 307 TYR A C 1
ATOM 2308 O O . TYR A 1 328 ? 112.184 0.751 168.353 1.00 15.95 307 TYR A O 1
ATOM 2317 N N . ILE A 1 329 ? 112.859 -1.236 169.292 1.00 16.08 308 ILE A N 1
ATOM 2318 C CA . ILE A 1 329 ? 114.313 -1.047 169.171 1.00 17.28 308 ILE A CA 1
ATOM 2319 C C . ILE A 1 329 ? 114.917 -2.257 168.534 1.00 18.01 308 ILE A C 1
ATOM 2320 O O . ILE A 1 329 ? 114.743 -3.380 169.005 1.00 16.48 308 ILE A O 1
ATOM 2325 N N . GLU A 1 330 ? 115.595 -2.021 167.423 1.00 16.87 309 GLU A N 1
ATOM 2326 C CA . GLU A 1 330 ? 116.461 -3.005 166.827 1.00 17.37 309 GLU A CA 1
ATOM 2327 C C . GLU A 1 330 ? 117.796 -2.856 167.517 1.00 18.46 309 GLU A C 1
ATOM 2328 O O . GLU A 1 330 ? 118.575 -1.897 167.261 1.00 15.68 309 GLU A O 1
ATOM 2334 N N . ALA A 1 331 ? 118.040 -3.781 168.438 1.00 17.24 310 ALA A N 1
ATOM 2335 C CA . ALA A 1 331 ? 119.283 -3.830 169.227 1.00 16.55 310 ALA A CA 1
ATOM 2336 C C . ALA A 1 331 ? 120.489 -4.219 168.395 1.00 15.92 310 ALA A C 1
ATOM 2337 O O . ALA A 1 331 ? 120.364 -4.865 167.333 1.00 17.13 310 ALA A O 1
ATOM 2339 N N . HIS A 1 332 ? 121.679 -3.875 168.884 1.00 17.65 311 HIS A N 1
ATOM 2340 C CA . HIS A 1 332 ? 122.939 -4.396 168.349 1.00 17.12 311 HIS A CA 1
ATOM 2341 C C . HIS A 1 332 ? 122.841 -5.940 168.503 1.00 18.60 311 HIS A C 1
ATOM 2342 O O . HIS A 1 332 ? 123.075 -6.699 167.584 1.00 19.12 311 HIS A O 1
ATOM 2349 N N . GLY A 1 333 ? 122.406 -6.393 169.671 1.00 17.57 312 GLY A N 1
ATOM 2350 C CA . GLY A 1 333 ? 121.809 -7.714 169.771 1.00 17.91 312 GLY A CA 1
ATOM 2351 C C . GLY A 1 333 ? 122.642 -8.877 169.316 1.00 17.12 312 GLY A C 1
ATOM 2352 O O . GLY A 1 333 ? 122.214 -9.659 168.464 1.00 19.83 312 GLY A O 1
ATOM 2353 N N . THR A 1 334 ? 123.831 -8.998 169.861 1.00 18.96 313 THR A N 1
ATOM 2354 C CA . THR A 1 334 ? 124.767 -9.988 169.385 1.00 19.64 313 THR A CA 1
ATOM 2355 C C . THR A 1 334 ? 124.652 -11.355 170.044 1.00 20.89 313 THR A C 1
ATOM 2356 O O . THR A 1 334 ? 125.202 -12.306 169.512 1.00 20.27 313 THR A O 1
ATOM 2360 N N . GLY A 1 335 ? 123.950 -11.471 171.173 1.00 22.16 314 GLY A N 1
ATOM 2361 C CA . GLY A 1 335 ? 123.801 -12.773 171.846 1.00 24.67 314 GLY A CA 1
ATOM 2362 C C . GLY A 1 335 ? 125.002 -13.196 172.683 1.00 23.39 314 GLY A C 1
ATOM 2363 O O . GLY A 1 335 ? 125.215 -14.388 172.923 1.00 23.28 314 GLY A O 1
ATOM 2364 N N . THR A 1 336 ? 125.859 -12.253 173.062 1.00 24.20 315 THR A N 1
ATOM 2365 C CA . THR A 1 336 ? 126.980 -12.588 173.977 1.00 22.98 315 THR A CA 1
ATOM 2366 C C . THR A 1 336 ? 126.513 -12.529 175.409 1.00 24.73 315 THR A C 1
ATOM 2367 O O . THR A 1 336 ? 125.592 -11.798 175.764 1.00 20.85 315 THR A O 1
ATOM 2371 N N . THR A 1 337 ? 127.174 -13.312 176.258 1.00 27.47 316 THR A N 1
ATOM 2372 C CA . THR A 1 337 ? 126.793 -13.398 177.669 1.00 30.35 316 THR A CA 1
ATOM 2373 C C . THR A 1 337 ? 126.931 -12.049 178.372 1.00 28.99 316 THR A C 1
ATOM 2374 O O . THR A 1 337 ? 126.064 -11.676 179.143 1.00 31.12 316 THR A O 1
ATOM 2378 N N . LEU A 1 338 ? 127.982 -11.307 178.098 1.00 28.91 317 LEU A N 1
ATOM 2379 C CA . LEU A 1 338 ? 128.140 -9.969 178.737 1.00 33.19 317 LEU A CA 1
ATOM 2380 C C . LEU A 1 338 ? 127.478 -8.837 177.970 1.00 26.53 317 LEU A C 1
ATOM 2381 O O . LEU A 1 338 ? 127.049 -7.839 178.568 1.00 26.79 317 LEU A O 1
ATOM 2386 N N . GLY A 1 339 ? 127.436 -8.938 176.645 1.00 26.62 318 GLY A N 1
ATOM 2387 C CA . GLY A 1 339 ? 126.935 -7.817 175.812 1.00 23.53 318 GLY A CA 1
ATOM 2388 C C . GLY A 1 339 ? 125.435 -7.598 175.954 1.00 22.22 318 GLY A C 1
ATOM 2389 O O . GLY A 1 339 ? 124.989 -6.443 176.089 1.00 20.65 318 GLY A O 1
ATOM 2390 N N . ASP A 1 340 ? 124.633 -8.677 175.952 1.00 22.59 319 ASP A N 1
ATOM 2391 C CA . ASP A 1 340 ? 123.180 -8.472 175.947 1.00 21.13 319 ASP A CA 1
ATOM 2392 C C . ASP A 1 340 ? 122.713 -7.760 177.204 1.00 21.34 319 ASP A C 1
ATOM 2393 O O . ASP A 1 340 ? 121.918 -6.807 177.142 1.00 20.30 319 ASP A O 1
ATOM 2398 N N . PRO A 1 341 ? 123.205 -8.182 178.399 1.00 20.89 320 PRO A N 1
ATOM 2399 C CA . PRO A 1 341 ? 122.770 -7.424 179.559 1.00 20.24 320 PRO A CA 1
ATOM 2400 C C . PRO A 1 341 ? 123.254 -5.977 179.610 1.00 19.69 320 PRO A C 1
ATOM 2401 O O . PRO A 1 341 ? 122.512 -5.106 180.096 1.00 18.90 320 PRO A O 1
ATOM 2405 N N . ILE A 1 342 ? 124.464 -5.729 179.096 1.00 19.23 321 ILE A N 1
ATOM 2406 C CA . ILE A 1 342 ? 124.978 -4.365 179.028 1.00 19.94 321 ILE A CA 1
ATOM 2407 C C . ILE A 1 342 ? 124.070 -3.505 178.147 1.00 18.21 321 ILE A C 1
ATOM 2408 O O . ILE A 1 342 ? 123.683 -2.395 178.513 1.00 19.80 321 ILE A O 1
ATOM 2413 N N . GLU A 1 343 ? 123.714 -4.030 176.988 1.00 19.31 322 GLU A N 1
ATOM 2414 C CA . GLU A 1 343 ? 122.794 -3.307 176.087 1.00 18.11 322 GLU A CA 1
ATOM 2415 C C . GLU A 1 343 ? 121.478 -2.933 176.757 1.00 19.52 322 GLU A C 1
ATOM 2416 O O . GLU A 1 343 ? 121.067 -1.787 176.727 1.00 18.20 322 GLU A O 1
ATOM 2422 N N . MET A 1 344 ? 120.841 -3.887 177.420 1.00 18.45 323 MET A N 1
ATOM 2423 C CA . MET A 1 344 ? 119.562 -3.545 178.058 1.00 19.23 323 MET A CA 1
ATOM 2424 C C . MET A 1 344 ? 119.780 -2.570 179.236 1.00 17.33 323 MET A C 1
ATOM 2425 O O . MET A 1 344 ? 118.962 -1.708 179.468 1.00 21.01 323 MET A O 1
ATOM 2430 N N . SER A 1 345 ? 120.861 -2.725 179.989 1.00 18.89 324 SER A N 1
ATOM 2431 C CA . SER A 1 345 ? 121.154 -1.839 181.150 1.00 19.30 324 SER A CA 1
ATOM 2432 C C . SER A 1 345 ? 121.297 -0.374 180.704 1.00 19.81 324 SER A C 1
ATOM 2433 O O . SER A 1 345 ? 120.717 0.562 181.285 1.00 18.05 324 SER A O 1
ATOM 2436 N N . ALA A 1 346 ? 121.968 -0.185 179.572 1.00 18.24 325 ALA A N 1
ATOM 2437 C CA . ALA A 1 346 ? 122.093 1.168 179.026 1.00 16.74 325 ALA A CA 1
ATOM 2438 C C . ALA A 1 346 ? 120.751 1.770 178.597 1.00 16.01 325 ALA A C 1
ATOM 2439 O O . ALA A 1 346 ? 120.429 2.920 178.920 1.00 16.73 325 ALA A O 1
ATOM 2441 N N . LEU A 1 347 ? 119.945 0.989 177.879 1.00 16.61 326 LEU A N 1
ATOM 2442 C CA . LEU A 1 347 ? 118.627 1.477 177.432 1.00 16.20 326 LEU A CA 1
ATOM 2443 C C . LEU A 1 347 ? 117.736 1.750 178.635 1.00 17.85 326 LEU A C 1
ATOM 2444 O O . LEU A 1 347 ? 117.072 2.817 178.701 1.00 17.70 326 LEU A O 1
ATOM 2449 N N . GLN A 1 348 ? 117.807 0.856 179.623 1.00 19.76 327 GLN A N 1
ATOM 2450 C CA . GLN A 1 348 ? 116.948 1.051 180.807 1.00 20.97 327 GLN A CA 1
ATOM 2451 C C . GLN A 1 348 ? 117.329 2.290 181.574 1.00 20.71 327 GLN A C 1
ATOM 2452 O O . GLN A 1 348 ? 116.449 3.057 182.003 1.00 23.27 327 GLN A O 1
ATOM 2458 N N . GLN A 1 349 ? 118.627 2.495 181.758 1.00 22.20 328 GLN A N 1
ATOM 2459 C CA . GLN A 1 349 ? 119.147 3.650 182.508 1.00 23.88 328 GLN A CA 1
ATOM 2460 C C . GLN A 1 349 ? 118.772 4.944 181.829 1.00 21.97 328 GLN A C 1
ATOM 2461 O O . GLN A 1 349 ? 118.283 5.879 182.436 1.00 20.90 328 GLN A O 1
ATOM 2467 N N . VAL A 1 350 ? 118.876 5.002 180.498 1.00 20.49 329 VAL A N 1
ATOM 2468 C CA . VAL A 1 350 ? 118.477 6.239 179.837 1.00 20.33 329 VAL A CA 1
ATOM 2469 C C . VAL A 1 350 ? 116.982 6.422 179.900 1.00 19.27 329 VAL A C 1
ATOM 2470 O O . VAL A 1 350 ? 116.512 7.521 180.129 1.00 19.42 329 VAL A O 1
ATOM 2474 N N . TYR A 1 351 ? 116.221 5.393 179.544 1.00 18.37 330 TYR A N 1
ATOM 2475 C CA . TYR A 1 351 ? 114.762 5.596 179.399 1.00 19.36 330 TYR A CA 1
ATOM 2476 C C . TYR A 1 351 ? 114.131 5.894 180.787 1.00 21.26 330 TYR A C 1
ATOM 2477 O O . TYR A 1 351 ? 113.086 6.566 180.837 1.00 20.40 330 TYR A O 1
ATOM 2486 N N . LYS A 1 352 ? 114.733 5.388 181.856 1.00 22.77 331 LYS A N 1
ATOM 2487 C CA . LYS A 1 352 ? 114.235 5.668 183.244 1.00 25.72 331 LYS A CA 1
ATOM 2488 C C . LYS A 1 352 ? 114.144 7.154 183.557 1.00 24.29 331 LYS A C 1
ATOM 2489 O O . LYS A 1 352 ? 113.236 7.574 184.282 1.00 26.53 331 LYS A O 1
ATOM 2495 N N . ARG A 1 353 ? 115.048 7.936 182.980 1.00 24.96 33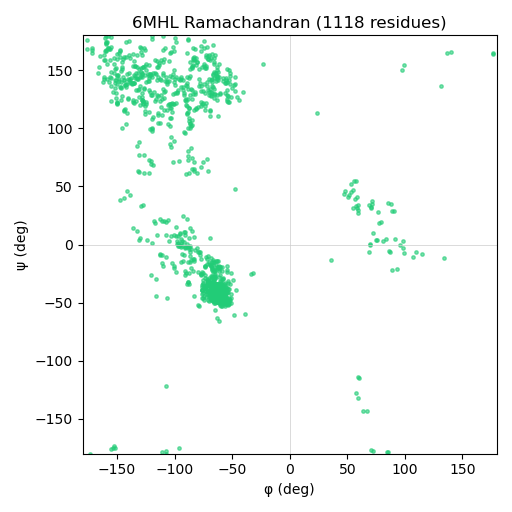2 ARG A N 1
ATOM 2496 C CA . ARG A 1 353 ? 115.049 9.378 183.174 1.00 27.99 332 ARG A CA 1
ATOM 2497 C C . ARG A 1 353 ? 113.881 10.063 182.467 1.00 30.47 332 ARG A C 1
ATOM 2498 O O . ARG A 1 353 ? 113.643 11.252 182.676 1.00 38.35 332 ARG A O 1
ATOM 2506 N N . TYR A 1 354 ? 113.152 9.325 181.631 1.00 23.61 333 TYR A N 1
ATOM 2507 C CA . TYR A 1 354 ? 112.041 9.926 180.923 1.00 22.14 333 TYR A CA 1
ATOM 2508 C C . TYR A 1 354 ? 110.656 9.337 181.293 1.00 23.27 333 TYR A C 1
ATOM 2509 O O . TYR A 1 354 ? 109.643 9.988 181.035 1.00 22.89 333 TYR A O 1
ATOM 2518 N N . THR A 1 355 ? 110.621 8.079 181.661 1.00 21.58 334 THR A N 1
ATOM 2519 C CA . THR A 1 355 ? 109.349 7.408 181.819 1.00 24.35 334 THR A CA 1
ATOM 2520 C C . THR A 1 355 ? 109.380 6.214 182.780 1.00 22.99 334 THR A C 1
ATOM 2521 O O . THR A 1 355 ? 110.386 5.541 182.933 1.00 24.87 334 THR A O 1
ATOM 2525 N N . ASP A 1 356 ? 108.236 6.004 183.445 1.00 22.42 335 ASP A N 1
ATOM 2526 C CA . ASP A 1 356 ? 107.969 4.813 184.284 1.00 24.05 335 ASP A CA 1
ATOM 2527 C C . ASP A 1 356 ? 107.037 3.864 183.603 1.00 25.27 335 ASP A C 1
ATOM 2528 O O . ASP A 1 356 ? 106.701 2.830 184.174 1.00 24.16 335 ASP A O 1
ATOM 2533 N N . ARG A 1 357 ? 106.649 4.171 182.359 1.00 25.32 336 ARG A N 1
ATOM 2534 C CA . ARG A 1 357 ? 105.730 3.307 181.640 1.00 26.71 336 ARG A CA 1
ATOM 2535 C C . ARG A 1 357 ? 106.400 1.979 181.368 1.00 27.65 336 ARG A C 1
ATOM 2536 O O . ARG A 1 357 ? 107.606 1.922 181.087 1.00 23.25 336 ARG A O 1
ATOM 2544 N N . GLU A 1 358 ? 105.601 0.924 181.335 1.00 27.47 337 GLU A N 1
ATOM 2545 C CA . GLU A 1 358 ? 106.104 -0.435 181.277 1.00 27.89 337 GLU A CA 1
ATOM 2546 C C . GLU A 1 358 ? 105.639 -1.178 180.084 1.00 25.48 337 GLU A C 1
ATOM 2547 O O . GLU A 1 358 ? 104.554 -0.951 179.581 1.00 27.55 337 GLU A O 1
ATOM 2553 N N . GLN A 1 359 ? 106.497 -2.049 179.573 1.00 24.38 338 GLN A N 1
ATOM 2554 C CA . GLN A 1 359 ? 106.162 -2.949 178.486 1.00 25.26 338 GLN A CA 1
ATOM 2555 C C . GLN A 1 359 ? 105.551 -2.350 177.243 1.00 23.44 338 GLN A C 1
ATOM 2556 O O . GLN A 1 359 ? 104.652 -2.926 176.682 1.00 24.22 338 GLN A O 1
ATOM 2562 N N . TYR A 1 360 ? 106.036 -1.216 176.759 1.00 21.56 339 TYR A N 1
ATOM 2563 C CA . TYR A 1 360 ? 105.413 -0.597 175.599 1.00 21.25 339 TYR A CA 1
ATOM 2564 C C . TYR A 1 360 ? 106.327 -0.616 174.376 1.00 21.53 339 TYR A C 1
ATOM 2565 O O . TYR A 1 360 ? 105.906 -0.287 173.280 1.00 20.61 339 TYR A O 1
ATOM 2574 N N . CYS A 1 361 ? 107.569 -1.026 174.593 1.00 19.47 340 CYS A N 1
ATOM 2575 C CA . CYS A 1 361 ? 108.619 -1.006 173.525 1.00 18.04 340 CYS A CA 1
ATOM 2576 C C . CYS A 1 361 ? 109.270 -2.346 173.379 1.00 17.05 340 CYS A C 1
ATOM 2577 O O . CYS A 1 361 ? 109.888 -2.907 174.313 1.00 17.91 340 CYS A O 1
ATOM 2580 N N . GLY A 1 362 ? 109.185 -2.875 172.179 1.00 16.80 341 GLY A N 1
ATOM 2581 C CA . GLY A 1 362 ? 109.788 -4.115 171.872 1.00 16.47 341 GLY A CA 1
ATOM 2582 C C . GLY A 1 362 ? 111.260 -3.994 171.593 1.00 18.83 341 GLY A C 1
ATOM 2583 O O . GLY A 1 362 ? 111.704 -2.918 171.182 1.00 19.01 341 GLY A O 1
ATOM 2584 N N . ILE A 1 363 ? 111.947 -5.100 171.771 1.00 18.63 342 ILE A N 1
ATOM 2585 C CA . ILE A 1 363 ? 113.367 -5.291 171.553 1.00 19.98 342 ILE A CA 1
ATOM 2586 C C . ILE A 1 363 ? 113.619 -6.512 170.762 1.00 17.90 342 ILE A C 1
ATOM 2587 O O . ILE A 1 363 ? 113.012 -7.561 171.025 1.00 17.57 342 ILE A O 1
ATOM 2592 N N . GLY A 1 364 ? 114.477 -6.420 169.734 1.00 17.01 343 GLY A N 1
ATOM 2593 C CA . GLY A 1 364 ? 114.843 -7.592 168.949 1.00 17.70 343 GLY A CA 1
ATOM 2594 C C . GLY A 1 364 ? 116.139 -7.408 168.168 1.00 18.42 343 GLY A C 1
ATOM 2595 O O . GLY A 1 364 ? 116.732 -6.349 168.212 1.00 16.36 343 GLY A O 1
ATOM 2596 N N . SER A 1 365 ? 116.543 -8.455 167.481 1.00 17.15 344 SER A N 1
ATOM 2597 C CA . SER A 1 365 ? 117.787 -8.432 166.723 1.00 17.76 344 SER A CA 1
ATOM 2598 C C . SER A 1 365 ? 117.714 -9.346 165.487 1.00 17.05 344 SER A C 1
ATOM 2599 O O . SER A 1 365 ? 117.561 -10.558 165.597 1.00 16.86 344 SER A O 1
ATOM 2602 N N . VAL A 1 366 ? 117.933 -8.755 164.332 1.00 16.36 345 VAL A N 1
ATOM 2603 C CA . VAL A 1 366 ? 118.072 -9.459 163.093 1.00 16.44 345 VAL A CA 1
ATOM 2604 C C . VAL A 1 366 ? 119.268 -10.379 163.029 1.00 17.04 345 VAL A C 1
ATOM 2605 O O . VAL A 1 366 ? 119.327 -11.262 162.130 1.00 16.49 345 VAL A O 1
ATOM 2609 N N . LYS A 1 367 ? 120.217 -10.244 163.954 1.00 15.51 346 LYS A N 1
ATOM 2610 C CA . LYS A 1 367 ? 121.346 -11.153 163.969 1.00 16.24 346 LYS A CA 1
ATOM 2611 C C . LYS A 1 367 ? 120.850 -12.571 164.342 1.00 16.55 346 LYS A C 1
ATOM 2612 O O . LYS A 1 367 ? 121.504 -13.559 164.047 1.00 17.40 346 LYS A O 1
ATOM 2618 N N . THR A 1 368 ? 119.701 -12.631 164.990 1.00 16.55 347 THR A N 1
ATOM 2619 C CA . THR A 1 368 ? 119.096 -13.932 165.287 1.00 18.12 347 THR A CA 1
ATOM 2620 C C . THR A 1 368 ? 118.714 -14.690 164.005 1.00 18.01 347 THR A C 1
ATOM 2621 O O . THR A 1 368 ? 118.898 -15.895 163.947 1.00 18.62 347 THR A O 1
ATOM 2625 N N . ASN A 1 369 ? 118.270 -13.962 162.982 1.00 17.59 348 ASN A N 1
ATOM 2626 C CA . ASN A 1 369 ? 117.942 -14.545 161.687 1.00 17.60 348 ASN A CA 1
ATOM 2627 C C . ASN A 1 369 ? 119.130 -14.921 160.829 1.00 20.95 348 ASN A C 1
ATOM 2628 O O . ASN A 1 369 ? 119.141 -15.995 160.183 1.00 17.30 348 ASN A O 1
ATOM 2633 N N . ILE A 1 370 ? 120.121 -14.002 160.736 1.00 18.28 349 ILE A N 1
ATOM 2634 C CA . ILE A 1 370 ? 121.116 -14.140 159.641 1.00 18.28 349 ILE A CA 1
ATOM 2635 C C . ILE A 1 370 ? 122.560 -14.034 160.131 1.00 20.36 349 ILE A C 1
ATOM 2636 O O . ILE A 1 370 ? 123.524 -14.120 159.310 1.00 20.33 349 ILE A O 1
ATOM 2641 N N . GLY A 1 371 ? 122.743 -13.912 161.447 1.00 17.88 350 GLY A N 1
ATOM 2642 C CA . GLY A 1 371 ? 124.070 -13.735 161.999 1.00 19.07 350 GLY A CA 1
ATOM 2643 C C . GLY A 1 371 ? 124.490 -12.257 161.990 1.00 18.97 350 GLY A C 1
ATOM 2644 O O . GLY A 1 371 ? 123.720 -11.380 161.627 1.00 17.74 350 GLY A O 1
ATOM 2645 N N . HIS A 1 372 ? 125.707 -12.040 162.463 1.00 18.25 351 HIS A N 1
ATOM 2646 C CA . HIS A 1 372 ? 126.349 -10.722 162.597 1.00 19.17 351 HIS A CA 1
ATOM 2647 C C . HIS A 1 372 ? 127.056 -10.397 161.261 1.00 16.14 351 HIS A C 1
ATOM 2648 O O . HIS A 1 372 ? 128.061 -11.014 160.908 1.00 19.15 351 HIS A O 1
ATOM 2655 N N . LEU A 1 373 ? 126.481 -9.488 160.498 1.00 17.17 352 LEU A N 1
ATOM 2656 C CA . LEU A 1 373 ? 126.958 -9.181 159.142 1.00 16.47 352 LEU A CA 1
ATOM 2657 C C . LEU A 1 373 ? 128.112 -8.164 159.077 1.00 16.42 352 LEU A C 1
ATOM 2658 O O . LEU A 1 373 ? 128.440 -7.659 157.988 1.00 16.43 352 LEU A O 1
ATOM 2663 N N . ASP A 1 374 ? 128.685 -7.871 160.228 1.00 16.13 353 ASP A N 1
ATOM 2664 C CA . ASP A 1 374 ? 129.919 -7.064 160.327 1.00 16.81 353 ASP A CA 1
ATOM 2665 C C . ASP A 1 374 ? 129.656 -5.681 159.714 1.00 16.52 353 ASP A C 1
ATOM 2666 O O . ASP A 1 374 ? 128.792 -4.947 160.228 1.00 17.08 353 ASP A O 1
ATOM 2671 N N . THR A 1 375 ? 130.316 -5.316 158.600 1.00 17.09 354 THR A N 1
ATOM 2672 C CA . THR A 1 375 ? 130.110 -3.932 158.074 1.00 17.59 354 THR A CA 1
ATOM 2673 C C . THR A 1 375 ? 128.678 -3.674 157.585 1.00 17.28 354 THR A C 1
ATOM 2674 O O . THR A 1 375 ? 128.238 -2.521 157.470 1.00 17.06 354 THR A O 1
ATOM 2678 N N . ALA A 1 376 ? 127.958 -4.775 157.247 1.00 16.44 355 ALA A N 1
ATOM 2679 C CA . ALA A 1 376 ? 126.589 -4.698 156.799 1.00 17.24 355 ALA A CA 1
ATOM 2680 C C . ALA A 1 376 ? 125.569 -4.966 157.934 1.00 17.14 355 ALA A C 1
ATOM 2681 O O . ALA A 1 376 ? 124.362 -4.822 157.679 1.00 15.50 355 ALA A O 1
ATOM 2683 N N . ALA A 1 377 ? 126.043 -5.209 159.168 1.00 16.55 356 ALA A N 1
ATOM 2684 C CA . ALA A 1 377 ? 125.152 -5.433 160.285 1.00 16.44 356 ALA A CA 1
ATOM 2685 C C . ALA A 1 377 ? 124.196 -4.276 160.538 1.00 16.28 356 ALA A C 1
ATOM 2686 O O . ALA A 1 377 ? 122.997 -4.496 160.757 1.00 16.45 356 ALA A O 1
ATOM 2688 N N . GLY A 1 378 ? 124.687 -3.056 160.482 1.00 15.73 357 GLY A N 1
ATOM 2689 C CA . GLY A 1 378 ? 123.858 -1.912 160.713 1.00 15.97 357 GLY A CA 1
ATOM 2690 C C . GLY A 1 378 ? 122.797 -1.718 159.645 1.00 17.15 357 GLY A C 1
ATOM 2691 O O . GLY A 1 378 ? 121.635 -1.370 159.935 1.00 15.27 357 GLY A O 1
ATOM 2692 N N . LEU A 1 379 ? 123.146 -2.001 158.408 1.00 15.12 358 LEU A N 1
ATOM 2693 C CA . LEU A 1 379 ? 122.172 -1.839 157.361 1.00 15.30 358 LEU A CA 1
ATOM 2694 C C . LEU A 1 379 ? 121.150 -2.925 157.404 1.00 15.13 358 LEU A C 1
ATOM 2695 O O . LEU A 1 379 ? 120.000 -2.673 157.068 1.00 17.23 358 LEU A O 1
ATOM 2700 N N . ALA A 1 380 ? 121.551 -4.128 157.759 1.00 15.37 359 ALA A N 1
ATOM 2701 C CA . ALA A 1 380 ? 120.537 -5.212 157.924 1.00 15.22 359 ALA A CA 1
ATOM 2702 C C . ALA A 1 380 ? 119.513 -4.815 158.983 1.00 16.07 359 ALA A C 1
ATOM 2703 O O . ALA A 1 380 ? 118.292 -4.982 158.796 1.00 15.58 359 ALA A O 1
ATOM 2705 N N . GLY A 1 381 ? 119.993 -4.208 160.073 1.00 14.97 360 GLY A N 1
ATOM 2706 C CA . GLY A 1 381 ? 119.106 -3.675 161.083 1.00 16.39 360 GLY A CA 1
ATOM 2707 C C . GLY A 1 381 ? 118.230 -2.550 160.575 1.00 16.10 360 GLY A C 1
ATOM 2708 O O . GLY A 1 381 ? 117.040 -2.497 160.867 1.00 16.52 360 GLY A O 1
ATOM 2709 N N . CYS A 1 382 ? 118.832 -1.611 159.866 1.00 15.95 361 CYS A N 1
ATOM 2710 C CA . CYS A 1 382 ? 118.099 -0.505 159.295 1.00 15.24 361 CYS A CA 1
ATOM 2711 C C . CYS A 1 382 ? 116.989 -0.991 158.404 1.00 14.48 361 CYS A C 1
ATOM 2712 O O . CYS A 1 382 ? 115.915 -0.450 158.415 1.00 15.35 361 CYS A O 1
ATOM 2715 N N . ILE A 1 383 ? 117.301 -1.941 157.534 1.00 16.26 362 ILE A N 1
ATOM 2716 C CA . ILE A 1 383 ? 116.343 -2.428 156.548 1.00 16.95 362 ILE A CA 1
ATOM 2717 C C . ILE A 1 383 ? 115.202 -3.125 157.297 1.00 17.28 362 ILE A C 1
ATOM 2718 O O . ILE A 1 383 ? 114.024 -2.885 156.989 1.00 17.68 362 ILE A O 1
ATOM 2723 N N . LYS A 1 384 ? 115.524 -3.919 158.310 1.00 18.06 363 LYS A N 1
ATOM 2724 C CA . LYS A 1 384 ? 114.429 -4.533 159.153 1.00 16.04 363 LYS A CA 1
ATOM 2725 C C . LYS A 1 384 ? 113.521 -3.436 159.742 1.00 18.99 363 LYS A C 1
ATOM 2726 O O . LYS A 1 384 ? 112.282 -3.518 159.677 1.00 15.68 363 LYS A O 1
ATOM 2732 N N . VAL A 1 385 ? 114.146 -2.386 160.322 1.00 14.90 364 VAL A N 1
ATOM 2733 C CA . VAL A 1 385 ? 113.347 -1.306 160.897 1.00 14.92 364 VAL A CA 1
ATOM 2734 C C . VAL A 1 385 ? 112.509 -0.591 159.878 1.00 16.27 364 VAL A C 1
ATOM 2735 O O . VAL A 1 385 ? 111.302 -0.360 160.095 1.00 17.29 364 VAL A O 1
ATOM 2739 N N . ALA A 1 386 ? 113.113 -0.297 158.709 1.00 15.32 365 ALA A N 1
ATOM 2740 C CA . ALA A 1 386 ? 112.418 0.434 157.714 1.00 16.14 365 ALA A CA 1
ATOM 2741 C C . ALA A 1 386 ? 111.200 -0.372 157.204 1.00 16.09 365 ALA A C 1
ATOM 2742 O O . ALA A 1 386 ? 110.115 0.208 157.029 1.00 16.82 365 ALA A O 1
ATOM 2744 N N . MET A 1 387 ? 111.407 -1.652 156.944 1.00 17.53 366 MET A N 1
ATOM 2745 C CA . MET A 1 387 ? 110.335 -2.470 156.380 1.00 19.39 366 MET A CA 1
ATOM 2746 C C . MET A 1 387 ? 109.211 -2.722 157.466 1.00 19.93 366 MET A C 1
ATOM 2747 O O . MET A 1 387 ? 107.999 -2.754 157.103 1.00 17.74 366 MET A O 1
ATOM 2752 N N . SER A 1 388 ? 109.612 -2.777 158.755 1.00 17.19 367 SER A N 1
ATOM 2753 C CA . SER A 1 388 ? 108.661 -2.889 159.879 1.00 17.00 367 SER A CA 1
ATOM 2754 C C . SER A 1 388 ? 107.758 -1.676 159.902 1.00 18.35 367 SER A C 1
ATOM 2755 O O . SER A 1 388 ? 106.538 -1.770 160.004 1.00 18.35 367 SER A O 1
ATOM 2758 N N . LEU A 1 389 ? 108.363 -0.506 159.846 1.00 18.46 368 LEU A N 1
ATOM 2759 C CA . LEU A 1 389 ? 107.604 0.701 159.862 1.00 18.56 368 LEU A CA 1
ATOM 2760 C C . LEU A 1 389 ? 106.710 0.804 158.608 1.00 18.41 368 LEU A C 1
ATOM 2761 O O . LEU A 1 389 ? 105.543 1.235 158.709 1.00 19.56 368 LEU A O 1
ATOM 2766 N N . TYR A 1 390 ? 107.252 0.461 157.449 1.00 17.62 369 TYR A N 1
ATOM 2767 C CA . TYR A 1 390 ? 106.536 0.586 156.173 1.00 18.44 369 TYR A CA 1
ATOM 2768 C C . TYR A 1 390 ? 105.287 -0.336 156.189 1.00 20.33 369 TYR A C 1
ATOM 2769 O O . TYR A 1 390 ? 104.239 0.075 155.756 1.00 20.18 369 TYR A O 1
ATOM 2778 N N . HIS A 1 391 ? 105.441 -1.543 156.685 1.00 19.86 370 HIS A N 1
ATOM 2779 C CA . HIS A 1 391 ? 104.345 -2.524 156.730 1.00 20.67 370 HIS A CA 1
ATOM 2780 C C . HIS A 1 391 ? 103.512 -2.432 158.018 1.00 22.14 370 HIS A C 1
ATOM 2781 O O . HIS A 1 391 ? 102.600 -3.230 158.228 1.00 20.47 370 HIS A O 1
ATOM 2788 N N . ARG A 1 392 ? 103.871 -1.507 158.895 1.00 22.16 371 ARG A N 1
ATOM 2789 C CA . ARG A 1 392 ? 103.193 -1.260 160.185 1.00 23.23 371 ARG A CA 1
ATOM 2790 C C . ARG A 1 392 ? 103.111 -2.520 161.023 1.00 25.45 371 ARG A C 1
ATOM 2791 O O . ARG A 1 392 ? 102.069 -2.792 161.615 1.00 24.42 371 ARG A O 1
ATOM 2799 N N . GLU A 1 393 ? 104.219 -3.250 161.139 1.00 23.11 372 GLU A N 1
ATOM 2800 C CA . GLU A 1 393 ? 104.230 -4.496 161.837 1.00 26.24 372 GLU A CA 1
ATOM 2801 C C . GLU A 1 393 ? 105.650 -4.793 162.344 1.00 23.24 372 GLU A C 1
ATOM 2802 O O . GLU A 1 393 ? 106.593 -4.473 161.673 1.00 21.85 372 GLU A O 1
ATOM 2808 N N . LEU A 1 394 ? 105.784 -5.376 163.520 1.00 20.68 373 LEU A N 1
ATOM 2809 C CA . LEU A 1 394 ? 107.051 -5.839 164.009 1.00 21.26 373 LEU A CA 1
ATOM 2810 C C . LEU A 1 394 ? 107.202 -7.270 163.673 1.00 23.02 373 LEU A C 1
ATOM 2811 O O . LEU A 1 394 ? 106.214 -8.024 163.623 1.00 20.52 373 LEU A O 1
ATOM 2816 N N . ALA A 1 395 ? 108.429 -7.638 163.318 1.00 20.53 374 ALA A N 1
ATOM 2817 C CA . ALA A 1 395 ? 108.771 -8.972 162.973 1.00 20.30 374 ALA A CA 1
ATOM 2818 C C . ALA A 1 395 ? 109.457 -9.562 164.173 1.00 22.13 374 ALA A C 1
ATOM 2819 O O . ALA A 1 395 ? 110.130 -8.845 164.913 1.00 21.14 374 ALA A O 1
ATOM 2821 N N . PRO A 1 396 ? 109.277 -10.882 164.413 1.00 20.31 375 PRO A N 1
ATOM 2822 C CA . PRO A 1 396 ? 109.859 -11.406 165.621 1.00 18.54 375 PRO A CA 1
ATOM 2823 C C . PRO A 1 396 ? 111.374 -11.550 165.629 1.00 19.99 375 PRO A C 1
ATOM 2824 O O . PRO A 1 396 ? 112.009 -11.805 164.585 1.00 18.32 375 PRO A O 1
ATOM 2828 N N . THR A 1 397 ? 111.934 -11.451 166.859 1.00 18.18 376 THR A N 1
ATOM 2829 C CA . THR A 1 397 ? 113.253 -11.883 167.132 1.00 17.88 376 THR A CA 1
ATOM 2830 C C . THR A 1 397 ? 113.166 -13.363 167.468 1.00 19.14 376 THR A C 1
ATOM 2831 O O . THR A 1 397 ? 112.179 -13.804 168.107 1.00 21.41 376 THR A O 1
ATOM 2835 N N . ILE A 1 398 ? 114.194 -14.121 167.074 1.00 19.94 377 ILE A N 1
ATOM 2836 C CA . ILE A 1 398 ? 114.139 -15.571 167.145 1.00 20.00 377 ILE A CA 1
ATOM 2837 C C . ILE A 1 398 ? 115.215 -16.144 168.047 1.00 21.86 377 ILE A C 1
ATOM 2838 O O . ILE A 1 398 ? 115.998 -15.402 168.658 1.00 20.78 377 ILE A O 1
ATOM 2843 N N . ASN A 1 399 ? 115.168 -17.473 168.204 1.00 23.01 378 ASN A N 1
ATOM 2844 C CA . ASN A 1 399 ? 116.042 -18.230 169.110 1.00 22.49 378 ASN A CA 1
ATOM 2845 C C . ASN A 1 399 ? 115.865 -17.729 170.560 1.00 22.43 378 ASN A C 1
ATOM 2846 O O . ASN A 1 399 ? 116.791 -17.729 171.327 1.00 21.69 378 ASN A O 1
ATOM 2851 N N . TYR A 1 400 ? 114.648 -17.333 170.903 1.00 22.53 379 TYR A N 1
ATOM 2852 C CA . TYR A 1 400 ? 114.307 -16.848 172.226 1.00 21.80 379 TYR A CA 1
ATOM 2853 C C . TYR A 1 400 ? 113.188 -17.598 172.956 1.00 22.32 379 TYR A C 1
ATOM 2854 O O . TYR A 1 400 ? 112.001 -17.503 172.553 1.00 22.58 379 TYR A O 1
ATOM 2863 N N . THR A 1 401 ? 113.580 -18.241 174.028 1.00 23.34 380 THR A N 1
ATOM 2864 C CA . THR A 1 401 ? 112.666 -18.973 174.941 1.00 30.71 380 THR A CA 1
ATOM 2865 C C . THR A 1 401 ? 112.394 -18.321 176.280 1.00 31.81 380 THR A C 1
ATOM 2866 O O . THR A 1 401 ? 111.262 -18.311 176.779 1.00 29.34 380 THR A O 1
ATOM 2870 N N . SER A 1 402 ? 113.469 -17.871 176.889 1.00 30.34 381 SER A N 1
ATOM 2871 C CA . SER A 1 402 ? 113.411 -17.385 178.207 1.00 30.24 381 SER A CA 1
ATOM 2872 C C . SER A 1 402 ? 114.427 -16.280 178.444 1.00 27.35 381 SER A C 1
ATOM 2873 O O . SER A 1 402 ? 115.564 -16.395 178.013 1.00 26.48 381 SER A O 1
ATOM 2876 N N . PRO A 1 403 ? 114.038 -15.251 179.200 1.00 28.83 382 PRO A N 1
ATOM 2877 C CA . PRO A 1 403 ? 114.932 -14.121 179.380 1.00 29.57 382 PRO A CA 1
ATOM 2878 C C . PRO A 1 403 ? 116.223 -14.481 180.073 1.00 32.23 382 PRO A C 1
ATOM 2879 O O . PRO A 1 403 ? 116.269 -15.309 180.979 1.00 32.85 382 PRO A O 1
ATOM 2883 N N . ASN A 1 404 ? 117.298 -13.874 179.622 1.00 29.22 383 ASN A N 1
ATOM 2884 C CA . ASN A 1 404 ? 118.534 -13.912 180.368 1.00 28.10 383 ASN A CA 1
ATOM 2885 C C . ASN A 1 404 ? 118.203 -13.473 181.826 1.00 28.82 383 ASN A C 1
ATOM 2886 O O . ASN A 1 404 ? 117.585 -12.430 182.065 1.00 28.19 383 ASN A O 1
ATOM 2891 N N . PRO A 1 405 ? 118.596 -14.293 182.808 1.00 35.03 384 PRO A N 1
ATOM 2892 C CA . PRO A 1 405 ? 118.288 -13.953 184.189 1.00 35.50 384 PRO A CA 1
ATOM 2893 C C . PRO A 1 405 ? 119.050 -12.731 184.687 1.00 34.12 384 PRO A C 1
ATOM 2894 O O . PRO A 1 405 ? 118.632 -12.123 185.659 1.00 37.91 384 PRO A O 1
ATOM 2898 N N . ASN A 1 406 ? 120.114 -12.326 184.026 1.00 29.02 385 ASN A N 1
ATOM 2899 C CA . ASN A 1 406 ? 120.724 -11.047 184.383 1.00 31.29 385 ASN A CA 1
ATOM 2900 C C . ASN A 1 406 ? 120.024 -9.827 183.863 1.00 35.01 385 ASN A C 1
ATOM 2901 O O . ASN A 1 406 ? 120.442 -8.751 184.201 1.00 37.63 385 ASN A O 1
ATOM 2906 N N . ILE A 1 407 ? 118.994 -9.974 183.024 1.00 29.18 386 ILE A N 1
ATOM 2907 C CA . ILE A 1 407 ? 118.290 -8.850 182.501 1.00 30.21 386 ILE A CA 1
ATOM 2908 C C . ILE A 1 407 ? 116.911 -8.807 183.118 1.00 29.83 386 ILE A C 1
ATOM 2909 O O . ILE A 1 407 ? 116.226 -9.772 183.103 1.00 31.53 386 ILE A O 1
ATOM 2914 N N . LYS A 1 408 ? 116.513 -7.649 183.561 1.00 36.96 387 LYS A N 1
ATOM 2915 C CA . LYS A 1 408 ? 115.201 -7.452 184.133 1.00 41.63 387 LYS A CA 1
ATOM 2916 C C . LYS A 1 408 ? 114.256 -6.735 183.156 1.00 32.43 387 LYS A C 1
ATOM 2917 O O . LYS A 1 408 ? 114.097 -5.538 183.250 1.00 38.74 387 LYS A O 1
ATOM 2923 N N . PHE A 1 409 ? 113.595 -7.472 182.290 1.00 32.30 388 PHE A N 1
ATOM 2924 C CA . PHE A 1 409 ? 112.567 -6.904 181.388 1.00 33.02 388 PHE A CA 1
ATOM 2925 C C . PHE A 1 409 ? 111.306 -6.499 182.137 1.00 43.07 388 PHE A C 1
ATOM 2926 O O . PHE A 1 409 ? 110.732 -5.430 181.874 1.00 35.31 388 PHE A O 1
ATOM 2934 N N . SER A 1 410 ? 110.923 -7.341 183.104 1.00 44.46 389 SER A N 1
ATOM 2935 C CA . SER A 1 410 ? 109.746 -7.081 183.928 1.00 43.53 389 SER A CA 1
ATOM 2936 C C . SER A 1 410 ? 109.765 -5.736 184.579 1.00 35.08 389 SER A C 1
ATOM 2937 O O . SER A 1 410 ? 110.748 -5.352 185.221 1.00 42.55 389 SER A O 1
ATOM 2940 N N . GLY A 1 411 ? 108.675 -4.993 184.385 1.00 38.05 390 GLY A N 1
ATOM 2941 C CA . GLY A 1 411 ? 108.572 -3.656 184.996 1.00 40.60 390 GLY A CA 1
ATOM 2942 C C . GLY A 1 411 ? 109.416 -2.601 184.314 1.00 38.23 390 GLY A C 1
ATOM 2943 O O . GLY A 1 411 ? 109.502 -1.497 184.782 1.00 39.03 390 GLY A O 1
ATOM 2944 N N . SER A 1 412 ? 110.087 -2.951 183.213 1.00 32.99 391 SER A N 1
ATOM 2945 C CA . SER A 1 412 ? 110.803 -1.965 182.457 1.00 26.36 391 SER A CA 1
ATOM 2946 C C . SER A 1 412 ? 109.940 -1.585 181.277 1.00 24.11 391 SER A C 1
ATOM 2947 O O . SER A 1 412 ? 108.893 -2.188 181.014 1.00 21.94 391 SER A O 1
ATOM 2950 N N . PRO A 1 413 ? 110.439 -0.614 180.462 1.00 22.45 392 PRO A N 1
ATOM 2951 C CA . PRO A 1 413 ? 109.763 -0.257 179.240 1.00 20.98 392 PRO A CA 1
ATOM 2952 C C . PRO A 1 413 ? 109.689 -1.334 178.201 1.00 21.58 392 PRO A C 1
ATOM 2953 O O . PRO A 1 413 ? 108.854 -1.228 177.253 1.00 21.53 392 PRO A O 1
ATOM 2957 N N . PHE A 1 414 ? 110.538 -2.335 178.354 1.00 20.44 393 PHE A N 1
ATOM 2958 C CA . PHE A 1 414 ? 110.891 -3.200 177.237 1.00 20.04 393 PHE A CA 1
ATOM 2959 C C . PHE A 1 414 ? 110.360 -4.645 177.405 1.00 18.43 393 PHE A C 1
ATOM 2960 O O . PHE A 1 414 ? 110.476 -5.212 178.469 1.00 21.33 393 PHE A O 1
ATOM 2968 N N . TYR A 1 415 ? 109.918 -5.195 176.297 1.00 19.90 394 TYR A N 1
ATOM 2969 C CA . TYR A 1 415 ? 109.646 -6.613 176.142 1.00 21.15 394 TYR A CA 1
ATOM 2970 C C . TYR A 1 415 ? 110.420 -7.130 174.966 1.00 21.44 394 TYR A C 1
ATOM 2971 O O . TYR A 1 415 ? 110.641 -6.426 173.996 1.00 19.86 394 TYR A O 1
ATOM 2980 N N . VAL A 1 416 ? 110.781 -8.398 175.024 1.00 21.91 395 VAL A N 1
ATOM 2981 C CA . VAL A 1 416 ? 111.410 -9.033 173.897 1.00 20.09 395 VAL A CA 1
ATOM 2982 C C . VAL A 1 416 ? 110.379 -9.326 172.830 1.00 23.06 395 VAL A C 1
ATOM 2983 O O . VAL A 1 416 ? 109.365 -9.973 173.115 1.00 21.49 395 VAL A O 1
ATOM 2987 N N . ALA A 1 417 ? 110.558 -8.807 171.605 1.00 18.53 396 ALA A N 1
ATOM 2988 C CA . ALA A 1 417 ? 109.536 -8.856 170.582 1.00 18.94 396 ALA A CA 1
ATOM 2989 C C . ALA A 1 417 ? 109.637 -10.195 169.858 1.00 19.93 396 ALA A C 1
ATOM 2990 O O . ALA A 1 417 ? 110.099 -10.282 168.694 1.00 19.07 396 ALA A O 1
ATOM 2992 N N . ASP A 1 418 ? 109.176 -11.271 170.533 1.00 18.35 397 ASP A N 1
ATOM 2993 C CA . ASP A 1 418 ? 109.315 -12.614 169.972 1.00 18.35 397 ASP A CA 1
ATOM 2994 C C . ASP A 1 418 ? 108.105 -13.089 169.126 1.00 18.95 397 ASP A C 1
ATOM 2995 O O . ASP A 1 418 ? 108.047 -14.279 168.824 1.00 20.95 397 ASP A O 1
ATOM 3000 N N . LYS A 1 419 ? 107.189 -12.187 168.803 1.00 18.44 398 LYS A N 1
ATOM 3001 C CA . LYS A 1 419 ? 106.028 -12.442 167.966 1.00 20.20 398 LYS A CA 1
ATOM 3002 C C . LYS A 1 419 ? 105.833 -11.326 166.955 1.00 23.43 398 LYS A C 1
ATOM 3003 O O . LYS A 1 419 ? 106.280 -10.208 167.180 1.00 23.54 398 LYS A O 1
ATOM 3009 N N . ARG A 1 420 ? 105.128 -11.625 165.880 1.00 23.43 399 ARG A N 1
ATOM 3010 C CA . ARG A 1 420 ? 104.649 -10.596 165.006 1.00 25.79 399 ARG A CA 1
ATOM 3011 C C . ARG A 1 420 ? 103.734 -9.722 165.812 1.00 26.49 399 ARG A C 1
ATOM 3012 O O . ARG A 1 420 ? 102.965 -10.201 166.694 1.00 24.55 399 ARG A O 1
ATOM 3020 N N . LYS A 1 421 ? 103.774 -8.446 165.513 1.00 23.34 400 LYS A N 1
ATOM 3021 C CA . LYS A 1 421 ? 102.848 -7.501 166.112 1.00 24.69 400 LYS A CA 1
ATOM 3022 C C . LYS A 1 421 ? 102.453 -6.383 165.198 1.00 27.21 400 LYS A C 1
ATOM 3023 O O . LYS A 1 421 ? 103.322 -5.631 164.724 1.00 26.83 400 LYS A O 1
ATOM 3029 N N . THR A 1 422 ? 101.148 -6.189 165.052 1.00 22.90 401 THR A N 1
ATOM 3030 C CA . THR A 1 422 ? 100.606 -5.030 164.344 1.00 25.03 401 THR A CA 1
ATOM 3031 C C . THR A 1 422 ? 100.830 -3.722 165.101 1.00 26.04 401 THR A C 1
ATOM 3032 O O . THR A 1 422 ? 100.667 -3.649 166.296 1.00 24.92 401 THR A O 1
ATOM 3036 N N . LEU A 1 423 ? 101.283 -2.685 164.391 1.00 25.86 402 LEU A N 1
ATOM 3037 C CA . LEU A 1 423 ? 101.481 -1.384 164.986 1.00 26.40 402 LEU A CA 1
ATOM 3038 C C . LEU A 1 423 ? 100.142 -0.675 164.836 1.00 33.01 402 LEU A C 1
ATOM 3039 O O . LEU A 1 423 ? 99.711 -0.434 163.716 1.00 32.15 402 LEU A O 1
ATOM 3044 N N . PRO A 1 424 ? 99.483 -0.402 165.971 1.00 38.30 403 PRO A N 1
ATOM 3045 C CA . PRO A 1 424 ? 98.156 0.210 165.970 1.00 41.25 403 PRO A CA 1
ATOM 3046 C C . PRO A 1 424 ? 98.142 1.608 165.381 1.00 43.77 403 PRO A C 1
ATOM 3047 O O . PRO A 1 424 ? 99.087 2.369 165.556 1.00 35.10 403 PRO A O 1
ATOM 3051 N N . GLU A 1 425 ? 97.069 1.932 164.683 1.00 43.06 404 GLU A N 1
ATOM 3052 C CA . GLU A 1 425 ? 96.710 3.309 164.394 1.00 49.97 404 GLU A CA 1
ATOM 3053 C C . GLU A 1 425 ? 96.797 4.129 165.667 1.00 43.78 404 GLU A C 1
ATOM 3054 O O . GLU A 1 425 ? 96.345 3.707 166.731 1.00 45.24 404 GLU A O 1
ATOM 3060 N N . ARG A 1 426 ? 97.447 5.277 165.563 1.00 42.62 405 ARG A N 1
ATOM 3061 C CA . ARG A 1 426 ? 97.480 6.235 166.654 1.00 42.81 405 ARG A CA 1
ATOM 3062 C C . ARG A 1 426 ? 97.823 7.540 165.983 1.00 43.33 405 ARG A C 1
ATOM 3063 O O . ARG A 1 426 ? 98.074 7.564 164.787 1.00 43.86 405 ARG A O 1
ATOM 3071 N N . GLU A 1 427 ? 97.806 8.623 166.737 1.00 47.56 406 GLU A N 1
ATOM 3072 C CA . GLU A 1 427 ? 98.020 9.913 166.128 1.00 52.78 406 GLU A CA 1
ATOM 3073 C C . GLU A 1 427 ? 99.507 10.162 165.855 1.00 48.46 406 GLU A C 1
ATOM 3074 O O . GLU A 1 427 ? 99.849 10.530 164.754 1.00 51.86 406 GLU A O 1
ATOM 3080 N N . THR A 1 428 ? 100.361 10.020 166.872 1.00 43.84 407 THR A N 1
ATOM 3081 C CA . THR A 1 428 ? 101.797 10.181 166.692 1.00 42.44 407 THR A CA 1
ATOM 3082 C C . THR A 1 428 ? 102.277 9.058 165.778 1.00 35.36 407 THR A C 1
ATOM 3083 O O . THR A 1 428 ? 101.986 7.924 166.044 1.00 33.16 407 THR A O 1
ATOM 3087 N N . PRO A 1 429 ? 103.028 9.375 164.704 1.00 31.14 408 PRO A N 1
ATOM 3088 C CA . PRO A 1 429 ? 103.646 8.261 163.945 1.00 27.04 408 PRO A CA 1
ATOM 3089 C C . PRO A 1 429 ? 104.433 7.329 164.854 1.00 22.78 408 PRO A C 1
ATOM 3090 O O . PRO A 1 429 ? 105.019 7.751 165.859 1.00 25.52 408 PRO A O 1
ATOM 3094 N N . HIS A 1 430 ? 104.424 6.036 164.536 1.00 22.27 409 HIS A N 1
ATOM 3095 C CA . HIS A 1 430 ? 105.290 5.093 165.203 1.00 21.30 409 HIS A CA 1
ATOM 3096 C C . HIS A 1 430 ? 106.791 5.398 164.943 1.00 19.28 409 HIS A C 1
ATOM 3097 O O . HIS A 1 430 ? 107.154 5.822 163.844 1.00 19.86 409 HIS A O 1
ATOM 3104 N N . ARG A 1 431 ? 107.615 5.111 165.924 1.00 20.87 410 ARG A N 1
ATOM 3105 C CA . ARG A 1 431 ? 109.055 5.331 165.809 1.00 19.19 410 ARG A CA 1
ATOM 3106 C C . ARG A 1 431 ? 109.736 4.095 166.251 1.00 20.24 410 ARG A C 1
ATOM 3107 O O . ARG A 1 431 ? 109.210 3.365 167.105 1.00 19.82 410 ARG A O 1
ATOM 3115 N N . ALA A 1 432 ? 110.926 3.848 165.689 1.00 17.31 411 ALA A N 1
ATOM 3116 C CA . ALA A 1 432 ? 111.719 2.703 166.056 1.00 16.17 411 ALA A CA 1
ATOM 3117 C C . ALA A 1 432 ? 113.175 3.116 166.087 1.00 18.27 411 ALA A C 1
ATOM 3118 O O . ALA A 1 432 ? 113.614 3.867 165.215 1.00 18.27 411 ALA A O 1
ATOM 3120 N N . ALA A 1 433 ? 113.912 2.664 167.093 1.00 17.60 412 ALA A N 1
ATOM 3121 C CA . ALA A 1 433 ? 115.358 3.015 167.171 1.00 17.57 412 ALA A CA 1
ATOM 3122 C C . ALA A 1 433 ? 116.247 1.836 166.757 1.00 16.90 412 ALA A C 1
ATOM 3123 O O . ALA A 1 433 ? 115.788 0.704 166.581 1.00 14.63 412 ALA A O 1
ATOM 3125 N N . LEU A 1 434 ? 117.518 2.144 166.500 1.00 14.92 413 LEU A N 1
ATOM 3126 C CA . LEU A 1 434 ? 118.480 1.150 166.036 1.00 14.42 413 LEU A CA 1
ATOM 3127 C C . LEU A 1 434 ? 119.814 1.458 166.681 1.00 15.57 413 LEU A C 1
ATOM 3128 O O . LEU A 1 434 ? 120.254 2.627 166.713 1.00 15.84 413 LEU A O 1
ATOM 3133 N N . SER A 1 435 ? 120.478 0.425 167.137 1.00 15.66 414 SER A N 1
ATOM 3134 C CA . SER A 1 435 ? 121.787 0.518 167.754 1.00 16.39 414 SER A CA 1
ATOM 3135 C C . SER A 1 435 ? 122.829 -0.330 167.035 1.00 16.81 414 SER A C 1
ATOM 3136 O O . SER A 1 435 ? 122.561 -1.412 166.543 1.00 14.83 414 SER A O 1
ATOM 3139 N N . SER A 1 436 ? 124.057 0.158 167.001 1.00 15.27 415 SER A N 1
ATOM 3140 C CA . SER A 1 436 ? 125.196 -0.647 166.481 1.00 15.51 415 SER A CA 1
ATOM 3141 C C . SER A 1 436 ? 126.469 -0.203 167.212 1.00 15.27 415 SER A C 1
ATOM 3142 O O . SER A 1 436 ? 126.782 0.983 167.225 1.00 15.81 415 SER A O 1
ATOM 3145 N N . PHE A 1 437 ? 127.103 -1.146 167.882 1.00 17.57 416 PHE A N 1
ATOM 3146 C CA . PHE A 1 437 ? 128.204 -0.913 168.804 1.00 16.82 416 PHE A CA 1
ATOM 3147 C C . PHE A 1 437 ? 129.395 -1.658 168.288 1.00 19.70 416 PHE A C 1
ATOM 3148 O O . PHE A 1 437 ? 129.451 -2.874 168.267 1.00 20.28 416 PHE A O 1
ATOM 3156 N N . GLY A 1 438 ? 130.383 -0.925 167.770 1.00 17.10 417 GLY A N 1
ATOM 3157 C CA . GLY A 1 438 ? 131.469 -1.595 167.125 1.00 16.33 417 GLY A CA 1
ATOM 3158 C C . GLY A 1 438 ? 132.524 -2.120 168.066 1.00 15.90 417 GLY A C 1
ATOM 3159 O O . GLY A 1 438 ? 132.813 -1.556 169.144 1.00 15.77 417 GLY A O 1
ATOM 3160 N N . LEU A 1 439 ? 133.222 -3.144 167.611 1.00 16.92 418 LEU A N 1
ATOM 3161 C CA . LEU A 1 439 ? 134.473 -3.498 168.247 1.00 18.61 418 LEU A CA 1
ATOM 3162 C C . LEU A 1 439 ? 135.497 -2.352 168.063 1.00 16.91 418 LEU A C 1
ATOM 3163 O O . LEU A 1 439 ? 135.677 -1.850 166.959 1.00 14.98 418 LEU A O 1
ATOM 3168 N N . GLY A 1 440 ? 136.101 -1.938 169.162 1.00 15.58 419 GLY A N 1
ATOM 3169 C CA . GLY A 1 440 ? 136.963 -0.714 169.221 1.00 15.14 419 GLY A CA 1
ATOM 3170 C C . GLY A 1 440 ? 136.180 0.471 169.772 1.00 16.13 419 GLY A C 1
ATOM 3171 O O . GLY A 1 440 ? 136.745 1.543 170.076 1.00 15.33 419 GLY A O 1
ATOM 3172 N N . GLY A 1 441 ? 134.893 0.271 170.051 1.00 14.13 420 GLY A N 1
ATOM 3173 C CA . GLY A 1 441 ? 134.163 1.233 170.853 1.00 14.84 420 GLY A CA 1
ATOM 3174 C C . GLY A 1 441 ? 133.422 2.365 170.170 1.00 14.19 420 GLY A C 1
ATOM 3175 O O . GLY A 1 441 ? 132.871 3.224 170.851 1.00 16.01 420 GLY A O 1
ATOM 3176 N N . THR A 1 442 ? 133.373 2.392 168.838 1.00 14.02 421 THR A N 1
ATOM 3177 C CA . THR A 1 442 ? 132.530 3.400 168.181 1.00 14.36 421 THR A CA 1
ATOM 3178 C C . THR A 1 442 ? 131.065 2.963 168.140 1.00 14.11 421 THR A C 1
ATOM 3179 O O . THR A 1 442 ? 130.751 1.946 167.542 1.00 14.66 421 THR A O 1
ATOM 3183 N N . ASN A 1 443 ? 130.226 3.740 168.827 1.00 14.50 422 ASN A N 1
ATOM 3184 C CA . ASN A 1 443 ? 128.805 3.432 169.050 1.00 14.49 422 ASN A CA 1
ATOM 3185 C C . ASN A 1 443 ? 127.943 4.337 168.212 1.00 16.26 422 ASN A C 1
ATOM 3186 O O . ASN A 1 443 ? 128.280 5.526 167.973 1.00 14.54 422 ASN A O 1
ATOM 3191 N N . ALA A 1 444 ? 126.851 3.796 167.718 1.00 15.79 423 ALA A N 1
ATOM 3192 C CA . ALA A 1 444 ? 125.887 4.540 166.960 1.00 15.32 423 ALA A CA 1
ATOM 3193 C C . ALA A 1 444 ? 124.476 4.205 167.438 1.00 16.49 423 ALA A C 1
ATOM 3194 O O . ALA A 1 444 ? 124.176 3.032 167.765 1.00 15.85 423 ALA A O 1
ATOM 3196 N N . HIS A 1 445 ? 123.628 5.207 167.448 1.00 16.89 424 HIS A N 1
ATOM 3197 C CA . HIS A 1 445 ? 122.166 5.046 167.699 1.00 15.74 424 HIS A CA 1
ATOM 3198 C C . HIS A 1 445 ? 121.440 5.949 166.770 1.00 15.80 424 HIS A C 1
ATOM 3199 O O . HIS A 1 445 ? 121.908 7.061 166.487 1.00 15.13 424 HIS A O 1
ATOM 3206 N N . ALA A 1 446 ? 120.297 5.475 166.249 1.00 14.26 425 ALA A N 1
ATOM 3207 C CA . ALA A 1 446 ? 119.473 6.170 165.316 1.00 14.09 425 ALA A CA 1
ATOM 3208 C C . ALA A 1 446 ? 117.993 5.995 165.619 1.00 16.31 425 ALA A C 1
ATOM 3209 O O . ALA A 1 446 ? 117.621 4.970 166.185 1.00 16.71 425 ALA A O 1
ATOM 3211 N N . ILE A 1 447 ? 117.206 7.016 165.310 1.00 15.42 426 ILE A N 1
ATOM 3212 C CA . ILE A 1 447 ? 115.757 6.962 165.466 1.00 16.34 426 ILE A CA 1
ATOM 3213 C C . ILE A 1 447 ? 115.059 7.191 164.145 1.00 15.44 426 ILE A C 1
ATOM 3214 O O . ILE A 1 447 ? 115.325 8.147 163.443 1.00 15.99 426 ILE A O 1
ATOM 3219 N N . PHE A 1 448 ? 114.143 6.275 163.827 1.00 15.59 427 PHE A N 1
ATOM 3220 C CA . PHE A 1 448 ? 113.413 6.259 162.569 1.00 16.66 427 PHE A CA 1
ATOM 3221 C C . PHE A 1 448 ? 111.909 6.448 162.868 1.00 19.16 427 PHE A C 1
ATOM 3222 O O . PHE A 1 448 ? 111.457 6.248 164.013 1.00 17.98 427 PHE A O 1
ATOM 3230 N N . GLU A 1 449 ? 111.166 6.899 161.848 1.00 17.43 428 GLU A N 1
ATOM 3231 C CA . GLU A 1 449 ? 109.744 7.229 162.011 1.00 18.60 428 GLU A CA 1
ATOM 3232 C C . GLU A 1 449 ? 108.971 6.737 160.810 1.00 20.49 428 GLU A C 1
ATOM 3233 O O . GLU A 1 449 ? 109.441 6.799 159.633 1.00 18.69 428 GLU A O 1
ATOM 3239 N N . GLN A 1 450 ? 107.773 6.196 161.058 1.00 21.76 429 GLN A N 1
ATOM 3240 C CA . GLN A 1 450 ? 106.881 5.830 159.977 1.00 23.15 429 GLN A CA 1
ATOM 3241 C C . GLN A 1 450 ? 106.439 7.010 159.152 1.00 24.26 429 GLN A C 1
ATOM 3242 O O . GLN A 1 450 ? 106.296 8.104 159.661 1.00 23.15 429 GLN A O 1
ATOM 3248 N N . TYR A 1 451 ? 106.273 6.803 157.847 1.00 23.16 430 TYR A N 1
A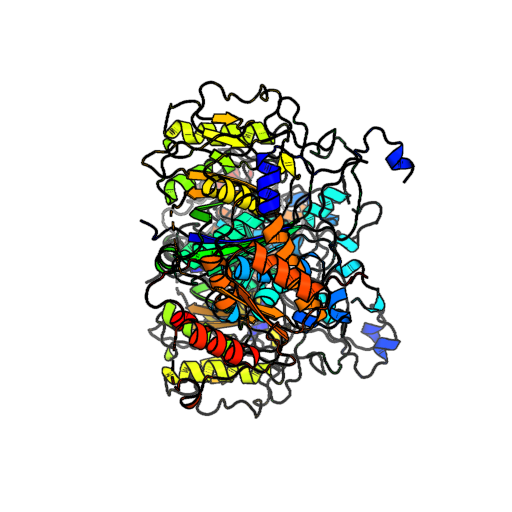TOM 3249 C CA . TYR A 1 451 ? 105.710 7.834 156.969 1.00 25.03 430 TYR A CA 1
ATOM 3250 C C . TYR A 1 451 ? 104.561 7.197 156.184 1.00 27.87 430 TYR A C 1
ATOM 3251 O O . TYR A 1 451 ? 104.738 6.139 155.589 1.00 29.35 430 TYR A O 1
ATOM 3260 N N . GLU A 1 452 ? 103.405 7.815 156.139 1.00 34.27 431 GLU A N 1
ATOM 3261 C CA . GLU A 1 452 ? 102.293 7.256 155.293 1.00 40.26 431 GLU A CA 1
ATOM 3262 C C . GLU A 1 452 ? 101.933 8.156 154.131 1.00 37.59 431 GLU A C 1
ATOM 3263 O O . GLU A 1 452 ? 101.739 9.332 154.385 1.00 41.29 431 GLU A O 1
ATOM 3269 N N . GLY A 1 462 ? 93.826 5.836 137.162 1.00 39.44 441 GLY A N 1
ATOM 3270 C CA . GLY A 1 462 ? 94.468 5.717 135.859 1.00 44.59 441 GLY A CA 1
ATOM 3271 C C . GLY A 1 462 ? 93.938 4.536 135.053 1.00 48.71 441 GLY A C 1
ATOM 3272 O O . GLY A 1 462 ? 93.836 3.454 135.579 1.00 53.37 441 GLY A O 1
ATOM 3273 N N . GLN A 1 463 ? 93.684 4.728 133.759 1.00 42.43 442 GLN A N 1
ATOM 3274 C CA . GLN A 1 463 ? 92.987 3.724 132.928 1.00 53.52 442 GLN A CA 1
ATOM 3275 C C . GLN A 1 463 ? 93.833 3.024 131.875 1.00 43.52 442 GLN A C 1
ATOM 3276 O O . GLN A 1 463 ? 94.696 3.637 131.257 1.00 38.26 442 GLN A O 1
ATOM 3282 N N . PRO A 1 464 ? 93.506 1.762 131.601 1.00 43.96 443 PRO A N 1
ATOM 3283 C CA . PRO A 1 464 ? 94.213 0.995 130.596 1.00 39.83 443 PRO A CA 1
ATOM 3284 C C . PRO A 1 464 ? 94.026 1.573 129.194 1.00 38.98 443 PRO A C 1
ATOM 3285 O O . PRO A 1 464 ? 93.149 2.388 129.003 1.00 37.17 443 PRO A O 1
ATOM 3289 N N . PRO A 1 465 ? 94.868 1.203 128.225 1.00 35.21 444 PRO A N 1
ATOM 3290 C CA . PRO A 1 465 ? 95.929 0.251 128.438 1.00 34.07 444 PRO A CA 1
ATOM 3291 C C . PRO A 1 465 ? 97.144 0.936 129.013 1.00 29.63 444 PRO A C 1
ATOM 3292 O O . PRO A 1 465 ? 97.216 2.170 129.083 1.00 28.71 444 PRO A O 1
ATOM 3296 N N . TYR A 1 466 ? 98.058 0.101 129.444 1.00 29.74 445 TYR A N 1
ATOM 3297 C CA . TYR A 1 466 ? 99.293 0.537 130.056 1.00 27.51 445 TYR A CA 1
ATOM 3298 C C . TYR A 1 466 ? 100.435 0.099 129.164 1.00 27.67 445 TYR A C 1
ATOM 3299 O O . TYR A 1 466 ? 100.359 -0.930 128.512 1.00 27.45 445 TYR A O 1
ATOM 3308 N N . ILE A 1 467 ? 101.492 0.913 129.135 1.00 28.08 446 ILE A N 1
ATOM 3309 C CA . ILE A 1 467 ? 102.681 0.710 128.335 1.00 29.18 446 ILE A CA 1
ATOM 3310 C C . ILE A 1 467 ? 103.887 0.472 129.233 1.00 23.62 446 ILE A C 1
ATOM 3311 O O . ILE A 1 467 ? 104.320 1.395 129.911 1.00 25.76 446 ILE A O 1
ATOM 3316 N N . VAL A 1 468 ? 104.403 -0.739 129.198 1.00 24.68 447 VAL A N 1
ATOM 3317 C CA . VAL A 1 468 ? 105.640 -1.111 129.895 1.00 24.51 447 VAL A CA 1
ATOM 3318 C C . VAL A 1 468 ? 106.779 -1.215 128.888 1.00 24.88 447 VAL A C 1
ATOM 3319 O O . VAL A 1 468 ? 106.895 -2.194 128.158 1.00 26.85 447 VAL A O 1
ATOM 3323 N N . PRO A 1 469 ? 107.625 -0.192 128.833 1.00 21.48 448 PRO A N 1
ATOM 3324 C CA . PRO A 1 469 ? 108.825 -0.185 128.019 1.00 24.51 448 PRO A CA 1
ATOM 3325 C C . PRO A 1 469 ? 110.054 -0.765 128.711 1.00 27.98 448 PRO A C 1
ATOM 3326 O O . PRO A 1 469 ? 110.676 -0.040 129.503 1.00 28.65 448 PRO A O 1
ATOM 3330 N N . LEU A 1 470 ? 110.420 -2.017 128.434 1.00 24.53 449 LEU A N 1
ATOM 3331 C CA . LEU A 1 470 ? 111.557 -2.659 129.074 1.00 26.27 449 LEU A CA 1
ATOM 3332 C C . LEU A 1 470 ? 112.789 -2.477 128.179 1.00 28.99 449 LEU A C 1
ATOM 3333 O O . LEU A 1 470 ? 112.677 -2.546 126.958 1.00 27.57 449 LEU A O 1
ATOM 3338 N N . SER A 1 471 ? 113.964 -2.300 128.771 1.00 25.25 450 SER A N 1
ATOM 3339 C CA . SER A 1 471 ? 115.175 -2.256 127.974 1.00 24.60 450 SER A CA 1
ATOM 3340 C C . SER A 1 471 ? 116.317 -2.743 128.758 1.00 24.87 450 SER A C 1
ATOM 3341 O O . SER A 1 471 ? 116.321 -2.674 130.014 1.00 22.91 450 SER A O 1
ATOM 3344 N N . ALA A 1 472 ? 117.301 -3.289 128.038 1.00 24.11 451 ALA A N 1
ATOM 3345 C CA . ALA A 1 472 ? 118.518 -3.797 128.660 1.00 26.59 451 ALA A CA 1
ATOM 3346 C C . ALA A 1 472 ? 119.660 -3.723 127.626 1.00 26.85 451 ALA A C 1
ATOM 3347 O O . ALA A 1 472 ? 119.456 -3.216 126.525 1.00 24.75 451 ALA A O 1
ATOM 3349 N N . ARG A 1 473 ? 120.820 -4.232 127.990 1.00 23.79 452 ARG A N 1
ATOM 3350 C CA . ARG A 1 473 ? 121.996 -4.032 127.112 1.00 27.85 452 ARG A CA 1
ATOM 3351 C C . ARG A 1 473 ? 121.996 -4.945 125.900 1.00 29.40 452 ARG A C 1
ATOM 3352 O O . ARG A 1 473 ? 122.651 -4.649 124.917 1.00 27.26 452 ARG A O 1
ATOM 3360 N N . ASN A 1 474 ? 121.353 -6.099 125.991 1.00 26.53 453 ASN A N 1
ATOM 3361 C CA . ASN A 1 474 ? 121.378 -7.036 124.883 1.00 29.38 453 ASN A CA 1
ATOM 3362 C C . ASN A 1 474 ? 120.138 -7.894 125.007 1.00 30.52 453 ASN A C 1
ATOM 3363 O O . ASN A 1 474 ? 119.345 -7.743 125.953 1.00 27.45 453 ASN A O 1
ATOM 3368 N N . LYS A 1 475 ? 119.958 -8.806 124.068 1.00 29.12 454 LYS A N 1
ATOM 3369 C CA . LYS A 1 475 ? 118.716 -9.572 124.037 1.00 31.93 454 LYS A CA 1
ATOM 3370 C C . LYS A 1 475 ? 118.612 -10.541 125.206 1.00 28.14 454 LYS A C 1
ATOM 3371 O O . LYS A 1 475 ? 117.528 -10.759 125.752 1.00 28.59 454 LYS A O 1
ATOM 3377 N N . GLN A 1 476 ? 119.731 -11.119 125.606 1.00 26.96 455 GLN A N 1
ATOM 3378 C CA . GLN A 1 476 ? 119.747 -12.106 126.667 1.00 27.48 455 GLN A CA 1
ATOM 3379 C C . GLN A 1 476 ? 119.364 -11.452 128.024 1.00 30.15 455 GLN A C 1
ATOM 3380 O O . GLN A 1 476 ? 118.577 -11.993 128.802 1.00 25.97 455 GLN A O 1
ATOM 3386 N N . ARG A 1 477 ? 119.895 -10.258 128.271 1.00 27.25 456 ARG A N 1
ATOM 3387 C CA . ARG A 1 477 ? 119.511 -9.480 129.469 1.00 24.07 456 ARG A CA 1
ATOM 3388 C C . ARG A 1 477 ? 118.055 -9.047 129.410 1.00 26.60 456 ARG A C 1
ATOM 3389 O O . ARG A 1 477 ? 117.371 -9.014 130.446 1.00 24.00 456 ARG A O 1
ATOM 3397 N N . LEU A 1 478 ? 117.563 -8.687 128.217 1.00 23.59 457 LEU A N 1
ATOM 3398 C CA . LEU A 1 478 ? 116.194 -8.252 128.083 1.00 24.62 457 LEU A CA 1
ATOM 3399 C C . LEU A 1 478 ? 115.206 -9.380 128.390 1.00 27.92 457 LEU A C 1
ATOM 3400 O O . LEU A 1 478 ? 114.199 -9.188 129.097 1.00 23.01 457 LEU A O 1
ATOM 3405 N N . THR A 1 479 ? 115.522 -10.555 127.905 1.00 29.26 458 THR A N 1
ATOM 3406 C CA . THR A 1 479 ? 114.746 -11.748 128.200 1.00 26.82 458 THR A CA 1
ATOM 3407 C C . THR A 1 479 ? 114.742 -11.976 129.696 1.00 26.43 458 THR A C 1
ATOM 3408 O O . THR A 1 479 ? 113.718 -12.337 130.289 1.00 24.90 458 THR A O 1
ATOM 3412 N N . ALA A 1 480 ? 115.919 -11.833 130.307 1.00 24.14 459 ALA A N 1
ATOM 3413 C CA . ALA A 1 480 ? 116.025 -12.013 131.770 1.00 25.63 459 ALA A CA 1
ATOM 3414 C C . ALA A 1 480 ? 115.216 -11.008 132.510 1.00 21.19 459 ALA A C 1
ATOM 3415 O O . ALA A 1 480 ? 114.630 -11.336 133.539 1.00 24.28 459 ALA A O 1
ATOM 3417 N N . TYR A 1 481 ? 115.117 -9.804 131.979 1.00 22.80 460 TYR A N 1
ATOM 3418 C CA . TYR A 1 481 ? 114.310 -8.780 132.575 1.00 21.88 460 TYR A CA 1
ATOM 3419 C C . TYR A 1 481 ? 112.812 -9.162 132.564 1.00 22.65 460 TYR A C 1
ATOM 3420 O O . TYR A 1 481 ? 112.119 -8.983 133.540 1.00 20.46 460 TYR A O 1
ATOM 3429 N N . ALA A 1 482 ? 112.370 -9.656 131.416 1.00 23.06 461 ALA A N 1
ATOM 3430 C CA . ALA A 1 482 ? 110.984 -10.100 131.251 1.00 23.71 461 ALA A CA 1
ATOM 3431 C C . ALA A 1 482 ? 110.684 -11.226 132.211 1.00 22.66 461 ALA A C 1
ATOM 3432 O O . ALA A 1 482 ? 109.625 -11.262 132.841 1.00 24.53 461 ALA A O 1
ATOM 3434 N N . SER A 1 483 ? 111.627 -12.123 132.360 1.00 23.16 462 SER A N 1
ATOM 3435 C CA . SER A 1 483 ? 111.488 -13.205 133.283 1.00 27.64 462 SER A CA 1
ATOM 3436 C C . SER A 1 483 ? 111.413 -12.732 134.760 1.00 32.74 462 SER A C 1
ATOM 3437 O O . SER A 1 483 ? 110.517 -13.135 135.511 1.00 27.06 462 SER A O 1
ATOM 3440 N N . CYS A 1 484 ? 112.283 -11.796 135.164 1.00 27.51 463 CYS A N 1
ATOM 3441 C CA . CYS A 1 484 ? 112.177 -11.191 136.495 1.00 26.47 463 CYS A CA 1
ATOM 3442 C C . CYS A 1 484 ? 110.823 -10.534 136.705 1.00 22.07 463 CYS A C 1
ATOM 3443 O O . CYS A 1 484 ? 110.228 -10.659 137.770 1.00 21.93 463 CYS A O 1
ATOM 3446 N N . LEU A 1 485 ? 110.354 -9.808 135.696 1.00 21.37 464 LEU A N 1
ATOM 3447 C CA . LEU A 1 485 ? 109.135 -9.058 135.814 1.00 20.75 464 LEU A CA 1
ATOM 3448 C C . LEU A 1 485 ? 107.927 -9.998 135.938 1.00 22.09 464 LEU A C 1
ATOM 3449 O O . LEU A 1 485 ? 107.040 -9.763 136.778 1.00 23.20 464 LEU A O 1
ATOM 3454 N N . SER A 1 486 ? 107.946 -11.082 135.156 1.00 22.21 465 SER A N 1
ATOM 3455 C CA . SER A 1 486 ? 106.907 -12.113 135.214 1.00 23.43 465 SER A CA 1
ATOM 3456 C C . SER A 1 486 ? 106.888 -12.802 136.560 1.00 23.75 465 SER A C 1
ATOM 3457 O O . SER A 1 486 ? 105.838 -12.898 137.171 1.00 24.63 465 SER A O 1
ATOM 3460 N N . GLY A 1 487 ? 108.054 -13.234 137.042 1.00 24.33 466 GLY A N 1
ATOM 3461 C CA . GLY A 1 487 ? 108.168 -13.811 138.390 1.00 25.10 466 GLY A CA 1
ATOM 3462 C C . GLY A 1 487 ? 107.628 -12.895 139.482 1.00 24.42 466 GLY A C 1
ATOM 3463 O O . GLY A 1 487 ? 106.956 -13.339 140.431 1.00 25.21 466 GLY A O 1
ATOM 3464 N N . PHE A 1 488 ? 107.902 -11.608 139.370 1.00 22.58 467 PHE A N 1
ATOM 3465 C CA . PHE A 1 488 ? 107.432 -10.621 140.303 1.00 21.27 467 PHE A CA 1
ATOM 3466 C C . PHE A 1 488 ? 105.920 -10.537 140.328 1.00 22.63 467 PHE A C 1
ATOM 3467 O O . PHE A 1 488 ? 105.303 -10.473 141.403 1.00 23.24 467 PHE A O 1
ATOM 3475 N N . LEU A 1 489 ? 105.313 -10.508 139.153 1.00 19.84 468 LEU A N 1
ATOM 3476 C CA . LEU A 1 489 ? 103.885 -10.434 139.051 1.00 21.23 468 LEU A CA 1
ATOM 3477 C C . LEU A 1 489 ? 103.254 -11.667 139.731 1.00 21.68 468 LEU A C 1
ATOM 3478 O O . LEU A 1 489 ? 102.285 -11.506 140.387 1.00 25.89 468 LEU A O 1
ATOM 3483 N N . ASP A 1 490 ? 103.854 -12.820 139.601 1.00 23.70 469 ASP A N 1
ATOM 3484 C CA . ASP A 1 490 ? 103.334 -14.078 140.143 1.00 30.38 469 ASP A CA 1
ATOM 3485 C C . ASP A 1 490 ? 103.549 -14.138 141.626 1.00 35.41 469 ASP A C 1
ATOM 3486 O O . ASP A 1 490 ? 102.648 -14.529 142.347 1.00 30.34 469 ASP A O 1
ATOM 3491 N N . GLU A 1 491 ? 104.738 -13.686 142.069 1.00 34.00 470 GLU A N 1
ATOM 3492 C CA . GLU A 1 491 ? 105.146 -13.782 143.481 1.00 35.21 470 GLU A CA 1
ATOM 3493 C C . GLU A 1 491 ? 104.666 -12.683 144.378 1.00 31.07 470 GLU A C 1
ATOM 3494 O O . GLU A 1 491 ? 104.555 -12.911 145.573 1.00 31.77 470 GLU A O 1
ATOM 3500 N N . ALA A 1 492 ? 104.327 -11.509 143.848 1.00 27.43 471 ALA A N 1
ATOM 3501 C CA . ALA A 1 492 ? 103.864 -10.422 144.692 1.00 27.44 471 ALA A CA 1
ATOM 3502 C C . ALA A 1 492 ? 102.739 -10.956 145.575 1.00 29.51 471 ALA A C 1
ATOM 3503 O O . ALA A 1 492 ? 101.850 -11.661 145.077 1.00 29.79 471 ALA A O 1
ATOM 3505 N N . GLU A 1 493 ? 102.736 -10.586 146.847 1.00 29.27 472 GLU A N 1
ATOM 3506 C CA . GLU A 1 493 ? 101.733 -11.141 147.763 1.00 32.83 472 GLU A CA 1
ATOM 3507 C C . GLU A 1 493 ? 100.405 -10.465 147.508 1.00 31.87 472 GLU A C 1
ATOM 3508 O O . GLU A 1 493 ? 99.342 -11.122 147.639 1.00 29.50 472 GLU A O 1
ATOM 3514 N N . ASN A 1 494 ? 100.467 -9.165 147.153 1.00 28.77 473 ASN A N 1
ATOM 3515 C CA . ASN A 1 494 ? 99.297 -8.367 146.766 1.00 29.50 473 ASN A CA 1
ATOM 3516 C C . ASN A 1 494 ? 99.233 -7.986 145.270 1.00 30.14 473 ASN A C 1
ATOM 3517 O O . ASN A 1 494 ? 100.193 -8.187 144.516 1.00 31.48 473 ASN A O 1
ATOM 3522 N N . ASP A 1 495 ? 98.058 -7.505 144.881 1.00 27.28 474 ASP A N 1
ATOM 3523 C CA . ASP A 1 495 ? 97.837 -7.122 143.510 1.00 29.38 474 ASP A CA 1
ATOM 3524 C C . ASP A 1 495 ? 98.801 -5.963 143.225 1.00 30.98 474 ASP A C 1
ATOM 3525 O O . ASP A 1 495 ? 99.179 -5.222 144.131 1.00 30.06 474 ASP A O 1
ATOM 3530 N N . VAL A 1 496 ? 99.221 -5.846 141.984 1.00 28.21 475 VAL A N 1
ATOM 3531 C CA . VAL A 1 496 ? 100.243 -4.834 141.597 1.00 27.37 475 VAL A CA 1
ATOM 3532 C C . VAL A 1 496 ? 99.543 -3.869 140.684 1.00 26.77 475 VAL A C 1
ATOM 3533 O O . VAL A 1 496 ? 98.976 -4.294 139.715 1.00 26.18 475 VAL A O 1
ATOM 3537 N N . SER A 1 497 ? 99.606 -2.589 140.950 1.00 25.52 476 SER A N 1
ATOM 3538 C CA . SER A 1 497 ? 99.057 -1.608 140.054 1.00 25.65 476 SER A CA 1
ATOM 3539 C C . SER A 1 497 ? 99.856 -1.487 138.741 1.00 28.56 476 SER A C 1
ATOM 3540 O O . SER A 1 497 ? 101.022 -1.078 138.755 1.00 24.21 476 SER A O 1
ATOM 3543 N N . LEU A 1 498 ? 99.234 -1.826 137.608 1.00 24.81 477 LEU A N 1
ATOM 3544 C CA . LEU A 1 498 ? 99.905 -1.636 136.341 1.00 28.03 477 LEU A CA 1
ATOM 3545 C C . LEU A 1 498 ? 100.137 -0.195 136.018 1.00 26.01 477 LEU A C 1
ATOM 3546 O O . LEU A 1 498 ? 101.112 0.117 135.328 1.00 25.86 477 LEU A O 1
ATOM 3551 N N . HIS A 1 499 ? 99.237 0.674 136.449 1.00 26.07 478 HIS A N 1
ATOM 3552 C CA . HIS A 1 499 ? 99.392 2.125 136.249 1.00 28.04 478 HIS A CA 1
ATOM 3553 C C . HIS A 1 499 ? 100.776 2.572 136.813 1.00 28.49 478 HIS A C 1
ATOM 3554 O O . HIS A 1 499 ? 101.606 3.211 136.124 1.00 23.72 478 HIS A O 1
ATOM 3561 N N . ASP A 1 500 ? 101.019 2.171 138.048 1.00 22.81 479 ASP A N 1
ATOM 3562 C CA . ASP A 1 500 ? 102.252 2.599 138.743 1.00 21.11 479 ASP A CA 1
ATOM 3563 C C . ASP A 1 500 ? 103.446 1.834 138.251 1.00 22.07 479 ASP A C 1
ATOM 3564 O O . ASP A 1 500 ? 104.528 2.407 138.072 1.00 21.71 479 ASP A O 1
ATOM 3569 N N . LEU A 1 501 ? 103.272 0.538 137.993 1.00 19.79 480 LEU A N 1
ATOM 3570 C CA . LEU A 1 501 ? 104.329 -0.292 137.472 1.00 20.44 480 LEU A CA 1
ATOM 3571 C C . LEU A 1 501 ? 104.854 0.231 136.114 1.00 21.72 480 LEU A C 1
ATOM 3572 O O . LEU A 1 501 ? 106.073 0.419 135.886 1.00 22.19 480 LEU A O 1
ATOM 3577 N N . ALA A 1 502 ? 103.915 0.494 135.210 1.00 20.25 481 ALA A N 1
ATOM 3578 C CA . ALA A 1 502 ? 104.309 1.021 133.879 1.00 21.84 481 ALA A CA 1
ATOM 3579 C C . ALA A 1 502 ? 105.056 2.390 133.997 1.00 21.03 481 ALA A C 1
ATOM 3580 O O . ALA A 1 502 ? 106.088 2.573 133.343 1.00 22.04 481 ALA A O 1
ATOM 3582 N N . TYR A 1 503 ? 104.523 3.295 134.805 1.00 21.45 482 TYR A N 1
ATOM 3583 C CA . TYR A 1 503 ? 105.133 4.560 135.060 1.00 22.58 482 TYR A CA 1
ATOM 3584 C C . TYR A 1 503 ? 106.561 4.404 135.592 1.00 24.44 482 TYR A C 1
ATOM 3585 O O . TYR A 1 503 ? 107.430 5.197 135.226 1.00 22.79 482 TYR A O 1
ATOM 3594 N N . THR A 1 504 ? 106.806 3.359 136.388 1.00 23.54 483 THR A N 1
ATOM 3595 C CA . THR A 1 504 ? 108.114 3.118 136.978 1.00 22.92 483 THR A CA 1
ATOM 3596 C C . THR A 1 504 ? 109.109 2.722 135.907 1.00 22.91 483 THR A C 1
ATOM 3597 O O . THR A 1 504 ? 110.255 3.234 135.886 1.00 22.12 483 THR A O 1
ATOM 3601 N N . TYR A 1 505 ? 108.722 1.826 135.003 1.00 22.93 484 TYR A N 1
ATOM 3602 C CA . TYR A 1 505 ? 109.599 1.452 133.898 1.00 21.75 484 TYR A CA 1
ATOM 3603 C C . TYR A 1 505 ? 109.778 2.603 132.894 1.00 24.66 484 TYR A C 1
ATOM 3604 O O . TYR A 1 505 ? 110.896 2.714 132.314 1.00 26.01 484 TYR A O 1
ATOM 3613 N N . GLN A 1 506 ? 108.730 3.416 132.688 1.00 21.64 485 GLN A N 1
ATOM 3614 C CA . GLN A 1 506 ? 108.802 4.573 131.787 1.00 23.11 485 GLN A CA 1
ATOM 3615 C C . GLN A 1 506 ? 109.825 5.630 132.278 1.00 24.81 485 GLN A C 1
ATOM 3616 O O . GLN A 1 506 ? 110.709 6.042 131.527 1.00 22.51 485 GLN A O 1
ATOM 3622 N N . THR A 1 507 ? 109.715 5.992 133.548 1.00 23.34 486 THR A N 1
ATOM 3623 C CA . THR A 1 507 ? 110.425 7.144 134.100 1.00 21.68 486 THR A CA 1
ATOM 3624 C C . THR A 1 507 ? 111.521 6.859 135.117 1.00 25.30 486 THR A C 1
ATOM 3625 O O . THR A 1 507 ? 112.280 7.796 135.499 1.00 25.01 486 THR A O 1
ATOM 3629 N N . GLY A 1 508 ? 111.613 5.592 135.555 1.00 22.78 487 GLY A N 1
ATOM 3630 C CA . GLY A 1 508 ? 112.537 5.173 136.595 1.00 23.08 487 GLY A CA 1
ATOM 3631 C C . GLY A 1 508 ? 113.567 4.164 136.200 1.00 20.91 487 GLY A C 1
ATOM 3632 O O . GLY A 1 508 ? 114.179 3.543 137.076 1.00 21.74 487 GLY A O 1
ATOM 3633 N N . ARG A 1 509 ? 113.842 4.038 134.897 1.00 21.03 488 ARG A N 1
ATOM 3634 C CA . ARG A 1 509 ? 114.810 3.100 134.407 1.00 19.69 488 ARG A CA 1
ATOM 3635 C C . ARG A 1 509 ? 115.477 3.706 133.148 1.00 22.79 488 ARG A C 1
ATOM 3636 O O . ARG A 1 509 ? 114.789 4.274 132.289 1.00 21.85 488 ARG A O 1
ATOM 3644 N N . GLU A 1 510 ? 116.795 3.581 133.087 1.00 26.31 489 GLU A N 1
ATOM 3645 C CA . GLU A 1 510 ? 117.551 4.139 131.979 1.00 26.36 489 GLU A CA 1
ATOM 3646 C C . GLU A 1 510 ? 117.123 3.358 130.725 1.00 26.03 489 GLU A C 1
ATOM 3647 O O . GLU A 1 510 ? 117.088 2.117 130.715 1.00 23.75 489 GLU A O 1
ATOM 3653 N N . ALA A 1 511 ? 116.853 4.096 129.655 1.00 25.24 490 ALA A N 1
ATOM 3654 C CA . ALA A 1 511 ? 116.461 3.477 128.385 1.00 24.51 490 ALA A CA 1
ATOM 3655 C C . ALA A 1 511 ? 117.720 2.999 127.720 1.00 26.08 490 ALA A C 1
ATOM 3656 O O . ALA A 1 511 ? 118.570 3.819 127.390 1.00 25.28 490 ALA A O 1
ATOM 3658 N N . MET A 1 512 ? 117.828 1.707 127.493 1.00 22.64 491 MET A N 1
ATOM 3659 C CA . MET A 1 512 ? 118.990 1.067 126.968 1.00 25.35 491 MET A CA 1
ATOM 3660 C C . MET A 1 512 ? 118.787 0.531 125.530 1.00 25.16 491 MET A C 1
ATOM 3661 O O . MET A 1 512 ? 117.703 0.735 124.960 1.00 25.19 491 MET A O 1
ATOM 3666 N N . GLU A 1 513 ? 119.826 -0.123 124.966 1.00 25.71 492 GLU A N 1
ATOM 3667 C CA . GLU A 1 513 ? 119.872 -0.442 123.525 1.00 30.17 492 GLU A CA 1
ATOM 3668 C C . GLU A 1 513 ? 118.941 -1.527 123.015 1.00 29.48 492 GLU A C 1
ATOM 3669 O O . GLU A 1 513 ? 118.560 -1.481 121.832 1.00 31.39 492 GLU A O 1
ATOM 3675 N N . GLU A 1 514 ? 118.626 -2.529 123.836 1.00 26.98 493 GLU A N 1
ATOM 3676 C CA . GLU A 1 514 ? 117.666 -3.563 123.428 1.00 28.64 493 GLU A CA 1
ATOM 3677 C C . GLU A 1 514 ? 116.329 -3.259 124.087 1.00 29.16 493 GLU A C 1
ATOM 3678 O O . GLU A 1 514 ? 116.268 -3.201 125.314 1.00 27.29 493 GLU A O 1
ATOM 3684 N N . ARG A 1 515 ? 115.293 -3.061 123.267 1.00 24.40 494 ARG A N 1
ATOM 3685 C CA . ARG A 1 515 ? 114.047 -2.514 123.717 1.00 23.64 494 ARG A CA 1
ATOM 3686 C C . ARG A 1 515 ? 112.849 -3.394 123.303 1.00 28.56 494 ARG A C 1
ATOM 3687 O O . ARG A 1 515 ? 112.867 -4.052 122.225 1.00 30.61 494 ARG A O 1
ATOM 3695 N N . ALA A 1 516 ? 111.856 -3.453 124.202 1.00 25.42 495 ALA A N 1
ATOM 3696 C CA . ALA A 1 516 ? 110.557 -4.118 123.972 1.00 27.73 495 ALA A CA 1
ATOM 3697 C C . ALA A 1 516 ? 109.499 -3.362 124.715 1.00 30.53 495 ALA A C 1
ATOM 3698 O O . ALA A 1 516 ? 109.734 -2.862 125.821 1.00 27.82 495 ALA A O 1
ATOM 3700 N N . VAL A 1 517 ? 108.346 -3.215 124.071 1.00 30.18 496 VAL A N 1
ATOM 3701 C CA . VAL A 1 517 ? 107.214 -2.542 124.675 1.00 31.13 496 VAL A CA 1
ATOM 3702 C C . VAL A 1 517 ? 106.043 -3.537 124.803 1.00 29.10 496 VAL A C 1
ATOM 3703 O O . VAL A 1 517 ? 105.726 -4.280 123.866 1.00 29.75 496 VAL A O 1
ATOM 3707 N N . PHE A 1 518 ? 105.452 -3.584 125.997 1.00 26.34 497 PHE A N 1
ATOM 3708 C CA . PHE A 1 518 ? 104.286 -4.440 126.300 1.00 24.60 497 PHE A CA 1
ATOM 3709 C C . PHE A 1 518 ? 103.105 -3.533 126.605 1.00 26.76 497 PHE A C 1
ATOM 3710 O O . PHE A 1 518 ? 103.158 -2.734 127.558 1.00 25.70 497 PHE A O 1
ATOM 3718 N N . ILE A 1 519 ? 102.069 -3.546 125.720 1.00 24.43 498 ILE A N 1
ATOM 3719 C CA . ILE A 1 519 ? 100.883 -2.747 125.925 1.00 26.70 498 ILE A CA 1
ATOM 3720 C C . ILE A 1 519 ? 99.806 -3.679 126.445 1.00 28.91 498 ILE A C 1
ATOM 3721 O O . ILE A 1 519 ? 99.537 -4.708 125.831 1.00 26.68 498 ILE A O 1
ATOM 3726 N N . SER A 1 520 ? 99.279 -3.389 127.610 1.00 27.44 499 SER A N 1
ATOM 3727 C CA . SER A 1 520 ? 98.398 -4.378 128.270 1.00 29.69 499 SER A CA 1
ATOM 3728 C C . SER A 1 520 ? 97.305 -3.712 129.043 1.00 31.67 499 SER A C 1
ATOM 3729 O O . SER A 1 520 ? 97.460 -2.599 129.537 1.00 25.51 499 SER A O 1
ATOM 3732 N N . HIS A 1 521 ? 96.201 -4.430 129.187 1.00 31.97 500 HIS A N 1
ATOM 3733 C CA . HIS A 1 521 ? 95.124 -3.966 130.001 1.00 33.63 500 HIS A CA 1
ATOM 3734 C C . HIS A 1 521 ? 95.188 -4.411 131.435 1.00 31.55 500 HIS A C 1
ATOM 3735 O O . HIS A 1 521 ? 94.567 -3.793 132.256 1.00 28.34 500 HIS A O 1
ATOM 3742 N N . ASP A 1 522 ? 95.829 -5.534 131.727 1.00 28.26 501 ASP A N 1
ATOM 3743 C CA . ASP A 1 522 ? 95.806 -6.050 133.074 1.00 30.66 501 ASP A CA 1
ATOM 3744 C C . ASP A 1 522 ? 96.984 -6.951 133.308 1.00 27.00 501 ASP A C 1
ATOM 3745 O O . ASP A 1 522 ? 97.641 -7.415 132.383 1.00 24.55 501 ASP A O 1
ATOM 3750 N N . ARG A 1 523 ? 97.184 -7.277 134.577 1.00 30.56 502 ARG A N 1
ATOM 3751 C CA . ARG A 1 523 ? 98.299 -8.050 135.009 1.00 29.22 502 ARG A CA 1
ATOM 3752 C C . ARG A 1 523 ? 98.369 -9.397 134.347 1.00 25.06 502 ARG A C 1
ATOM 3753 O O . ARG A 1 523 ? 99.468 -9.814 133.972 1.00 24.00 502 ARG A O 1
ATOM 3761 N N . HIS A 1 524 ? 97.228 -10.073 134.112 1.00 24.34 503 HIS A N 1
ATOM 3762 C CA . HIS A 1 524 ? 97.308 -11.485 133.594 1.00 27.05 503 HIS A CA 1
ATOM 3763 C C . HIS A 1 524 ? 97.651 -11.518 132.113 1.00 24.36 503 HIS A C 1
ATOM 3764 O O . HIS A 1 524 ? 98.388 -12.355 131.649 1.00 26.48 503 HIS A O 1
ATOM 3771 N N . ASP A 1 525 ? 97.116 -10.559 131.401 1.00 27.29 504 ASP A N 1
ATOM 3772 C CA . ASP A 1 525 ? 97.497 -10.361 129.969 1.00 28.09 504 ASP A CA 1
ATOM 3773 C C . ASP A 1 525 ? 98.979 -9.953 129.839 1.00 25.81 504 ASP A C 1
ATOM 3774 O O . ASP A 1 525 ? 99.735 -10.540 129.076 1.00 29.26 504 ASP A O 1
ATOM 3779 N N . LEU A 1 526 ? 99.398 -8.962 130.639 1.00 26.98 505 LEU A N 1
ATOM 3780 C CA . LEU A 1 526 ? 100.816 -8.579 130.684 1.00 24.77 505 LEU A CA 1
ATOM 3781 C C . LEU A 1 526 ? 101.694 -9.786 130.901 1.00 23.44 505 LEU A C 1
ATOM 3782 O O . LEU A 1 526 ? 102.639 -10.008 130.185 1.00 23.00 505 LEU A O 1
ATOM 3787 N N . ASN A 1 527 ? 101.381 -10.606 131.913 1.00 24.56 506 ASN A N 1
ATOM 3788 C CA . ASN A 1 527 ? 102.169 -11.782 132.169 1.00 23.61 506 ASN A CA 1
ATOM 3789 C C . ASN A 1 527 ? 102.184 -12.742 131.022 1.00 24.91 506 ASN A C 1
ATOM 3790 O O . ASN A 1 527 ? 103.187 -13.425 130.784 1.00 25.79 506 ASN A O 1
ATOM 3795 N N . ARG A 1 528 ? 101.051 -12.843 130.297 1.00 28.92 507 ARG A N 1
ATOM 3796 C CA . ARG A 1 528 ? 101.005 -13.744 129.129 1.00 28.23 507 ARG A CA 1
ATOM 3797 C C . ARG A 1 528 ? 101.955 -13.215 128.068 1.00 24.21 507 ARG A C 1
ATOM 3798 O O . ARG A 1 528 ? 102.664 -13.976 127.450 1.00 29.09 507 ARG A O 1
ATOM 3806 N N . GLN A 1 529 ? 101.974 -11.916 127.851 1.00 26.28 508 GLN A N 1
ATOM 3807 C CA . GLN A 1 529 ? 102.872 -11.333 126.806 1.00 26.64 508 GLN A CA 1
ATOM 3808 C C . GLN A 1 529 ? 104.340 -11.516 127.186 1.00 26.49 508 GLN A C 1
ATOM 3809 O O . GLN A 1 529 ? 105.165 -11.894 126.340 1.00 28.86 508 GLN A O 1
ATOM 3815 N N . LEU A 1 530 ? 104.635 -11.407 128.504 1.00 27.14 509 LEU A N 1
ATOM 3816 C CA . LEU A 1 530 ? 105.994 -11.588 128.977 1.00 27.13 509 LEU A CA 1
ATOM 3817 C C . LEU A 1 530 ? 106.383 -13.017 128.757 1.00 26.35 509 LEU A C 1
ATOM 3818 O O . LEU A 1 530 ? 107.469 -13.299 128.277 1.00 26.85 509 LEU A O 1
ATOM 3823 N N . GLN A 1 531 ? 105.471 -13.947 129.032 1.00 27.05 510 GLN A N 1
ATOM 3824 C CA . GLN A 1 531 ? 105.817 -15.349 128.825 1.00 29.61 510 GLN A CA 1
ATOM 3825 C C . GLN A 1 531 ? 106.018 -15.662 127.331 1.00 31.77 510 GLN A C 1
ATOM 3826 O O . GLN A 1 531 ? 106.965 -16.395 126.978 1.00 33.36 510 GLN A O 1
ATOM 3832 N N . ASP A 1 532 ? 105.187 -15.089 126.459 1.00 31.16 511 ASP A N 1
ATOM 3833 C CA . ASP A 1 532 ? 105.404 -15.233 124.993 1.00 35.36 511 ASP A CA 1
ATOM 3834 C C . ASP A 1 532 ? 106.813 -14.782 124.612 1.00 37.40 511 ASP A C 1
ATOM 3835 O O . ASP A 1 532 ? 107.570 -15.506 123.951 1.00 38.59 511 ASP A O 1
ATOM 3840 N N . PHE A 1 533 ? 107.170 -13.585 125.100 1.00 34.36 512 PHE A N 1
ATOM 3841 C CA . PHE A 1 533 ? 108.484 -13.011 124.834 1.00 35.24 512 PHE A CA 1
ATOM 3842 C C . PHE A 1 533 ? 109.605 -13.931 125.349 1.00 33.83 512 PHE A C 1
ATOM 3843 O O . PHE A 1 533 ? 110.536 -14.247 124.609 1.00 33.17 512 PHE A O 1
ATOM 3851 N N . ILE A 1 534 ? 109.471 -14.420 126.586 1.00 34.36 513 ILE A N 1
ATOM 3852 C CA . ILE A 1 534 ? 110.472 -15.304 127.180 1.00 32.42 513 ILE A CA 1
ATOM 3853 C C . ILE A 1 534 ? 110.634 -16.549 126.340 1.00 39.39 513 ILE A C 1
ATOM 3854 O O . ILE A 1 534 ? 111.732 -17.090 126.225 1.00 41.66 513 ILE A O 1
ATOM 3859 N N . ASN A 1 535 ? 109.539 -17.011 125.734 1.00 41.03 514 ASN A N 1
ATOM 3860 C CA . ASN A 1 535 ? 109.588 -18.253 124.955 1.00 46.26 514 ASN A CA 1
ATOM 3861 C C . ASN A 1 535 ? 109.988 -18.099 123.511 1.00 46.00 514 ASN A C 1
ATOM 3862 O O . ASN A 1 535 ? 110.070 -19.064 122.815 1.00 49.22 514 ASN A O 1
ATOM 3867 N N . GLY A 1 536 ? 110.217 -16.884 123.055 1.00 48.45 515 GLY A N 1
ATOM 3868 C CA . GLY A 1 536 ? 110.647 -16.656 121.699 1.00 49.75 515 GLY A CA 1
ATOM 3869 C C . GLY A 1 536 ? 109.515 -16.239 120.794 1.00 48.54 515 GLY A C 1
ATOM 3870 O O . GLY A 1 536 ? 109.771 -15.887 119.660 1.00 45.61 515 GLY A O 1
ATOM 3871 N N . ASN A 1 537 ? 108.282 -16.273 121.300 1.00 43.33 516 ASN A N 1
ATOM 3872 C CA . ASN A 1 537 ? 107.108 -15.974 120.498 1.00 46.28 516 ASN A CA 1
ATOM 3873 C C . ASN A 1 537 ? 106.828 -14.491 120.530 1.00 48.43 516 ASN A C 1
ATOM 3874 O O . ASN A 1 537 ? 105.850 -14.034 121.126 1.00 48.85 516 ASN A O 1
ATOM 3879 N N . ASP A 1 538 ? 107.670 -13.737 119.844 1.00 44.32 517 ASP A N 1
ATOM 3880 C CA . ASP A 1 538 ? 107.649 -12.302 120.012 1.00 42.22 517 ASP A CA 1
ATOM 3881 C C . ASP A 1 538 ? 107.182 -11.525 118.783 1.00 40.79 517 ASP A C 1
ATOM 3882 O O . ASP A 1 538 ? 107.421 -10.319 118.652 1.00 36.21 517 ASP A O 1
ATOM 3887 N N . GLN A 1 539 ? 106.440 -12.176 117.891 1.00 43.65 518 GLN A N 1
ATOM 3888 C CA . GLN A 1 539 ? 106.032 -11.523 116.638 1.00 38.38 518 GLN A CA 1
ATOM 3889 C C . GLN A 1 539 ? 104.952 -10.497 116.841 1.00 37.12 518 GLN A C 1
ATOM 3890 O O . GL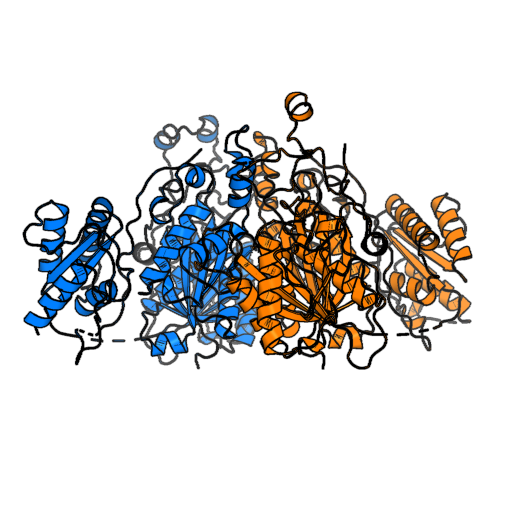N A 1 539 ? 104.744 -9.664 115.970 1.00 37.16 518 GLN A O 1
ATOM 3896 N N . ASN A 1 540 ? 104.244 -10.560 117.975 1.00 32.81 519 ASN A N 1
ATOM 3897 C CA . ASN A 1 540 ? 103.278 -9.543 118.335 1.00 36.37 519 ASN A CA 1
ATOM 3898 C C . ASN A 1 540 ? 103.838 -8.476 119.255 1.00 37.53 519 ASN A C 1
ATOM 3899 O O . ASN A 1 540 ? 103.079 -7.621 119.698 1.00 40.44 519 ASN A O 1
ATOM 3904 N N . ILE A 1 541 ? 105.148 -8.447 119.491 1.00 33.90 520 ILE A N 1
ATOM 3905 C CA . ILE A 1 541 ? 105.714 -7.444 120.417 1.00 33.21 520 ILE A CA 1
ATOM 3906 C C . ILE A 1 541 ? 106.587 -6.429 119.693 1.00 28.53 520 ILE A C 1
ATOM 3907 O O . ILE A 1 541 ? 107.518 -6.797 119.057 1.00 32.13 520 ILE A O 1
ATOM 3912 N N . LEU A 1 542 ? 106.291 -5.140 119.810 1.00 30.23 521 LEU A N 1
ATOM 3913 C CA . LEU A 1 542 ? 107.184 -4.108 119.297 1.00 32.16 521 LEU A CA 1
ATOM 3914 C C . LEU A 1 542 ? 108.547 -4.195 119.974 1.00 34.51 521 LEU A C 1
ATOM 3915 O O . LEU A 1 542 ? 108.629 -4.207 121.230 1.00 30.72 521 LEU A O 1
ATOM 3920 N N . ARG A 1 543 ? 109.598 -4.200 119.168 1.00 32.58 522 ARG A N 1
ATOM 3921 C CA . ARG A 1 543 ? 110.967 -4.461 119.619 1.00 34.99 522 ARG A CA 1
ATOM 3922 C C . ARG A 1 543 ? 111.868 -3.459 118.964 1.00 39.42 522 ARG A C 1
ATOM 3923 O O . ARG A 1 543 ? 111.565 -3.000 117.862 1.00 36.46 522 ARG A O 1
ATOM 3931 N N . GLY A 1 544 ? 112.998 -3.164 119.600 1.00 38.79 523 GLY A N 1
ATOM 3932 C CA . GLY A 1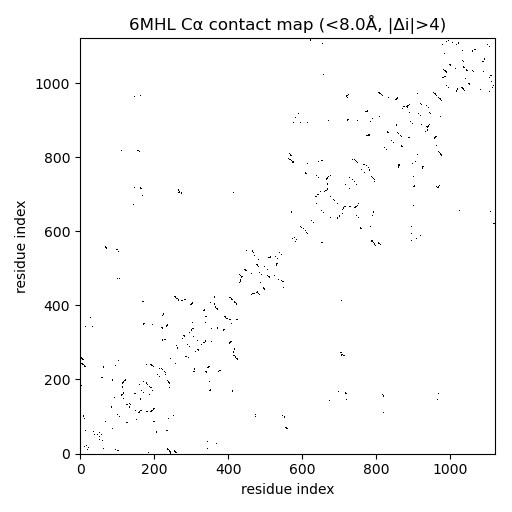 544 ? 114.073 -2.316 119.018 1.00 37.41 523 GLY A CA 1
ATOM 3933 C C . GLY A 1 544 ? 115.401 -2.954 119.352 1.00 40.37 523 GLY A C 1
ATOM 3934 O O . GLY A 1 544 ? 115.557 -3.462 120.450 1.00 32.69 523 GLY A O 1
ATOM 3935 N N . GLU A 1 545 ? 116.332 -2.968 118.387 1.00 39.24 524 GLU A N 1
ATOM 3936 C CA . GLU A 1 545 ? 117.688 -3.521 118.576 1.00 45.59 524 GLU A CA 1
ATOM 3937 C C . GLU A 1 545 ? 118.716 -2.437 118.271 1.00 42.87 524 GLU A C 1
ATOM 3938 O O . GLU A 1 545 ? 118.495 -1.617 117.407 1.00 37.17 524 GLU A O 1
ATOM 3944 N N . LYS A 1 546 ? 119.806 -2.425 119.027 1.00 39.76 525 LYS A N 1
ATOM 3945 C CA . LYS A 1 546 ? 120.857 -1.441 118.865 1.00 40.40 525 LYS A CA 1
ATOM 3946 C C . LYS A 1 546 ? 120.311 -0.061 118.781 1.00 39.09 525 LYS A C 1
ATOM 3947 O O . LYS A 1 546 ? 120.738 0.732 117.942 1.00 38.62 525 LYS A O 1
ATOM 3953 N N . VAL A 1 547 ? 119.399 0.259 119.678 1.00 33.96 526 VAL A N 1
ATOM 3954 C CA . VAL A 1 547 ? 118.681 1.498 119.591 1.00 32.83 526 VAL A CA 1
ATOM 3955 C C . VAL A 1 547 ? 119.584 2.635 120.007 1.00 37.56 526 VAL A C 1
ATOM 3956 O O . VAL A 1 547 ? 120.314 2.532 121.009 1.00 37.67 526 VAL A O 1
ATOM 3960 N N . ARG A 1 548 ? 119.500 3.731 119.260 1.00 36.31 527 ARG A N 1
ATOM 3961 C CA . ARG A 1 548 ? 120.207 4.930 119.596 1.00 40.73 527 ARG A CA 1
ATOM 3962 C C . ARG A 1 548 ? 119.260 6.033 120.007 1.00 39.83 527 ARG A C 1
ATOM 3963 O O . ARG A 1 548 ? 118.301 6.350 119.308 1.00 36.23 527 ARG A O 1
ATOM 3971 N N . SER A 1 549 ? 119.529 6.637 121.150 1.00 40.59 528 SER A N 1
ATOM 3972 C CA . SER A 1 549 ? 118.678 7.698 121.658 1.00 45.26 528 SER A CA 1
ATOM 3973 C C . SER A 1 549 ? 118.745 8.948 120.805 1.00 45.32 528 SER A C 1
ATOM 3974 O O . SER A 1 549 ? 119.819 9.301 120.362 1.00 46.03 528 SER A O 1
ATOM 3977 N N . ARG A 1 550 ? 117.617 9.626 120.642 1.00 44.31 529 ARG A N 1
ATOM 3978 C CA . ARG A 1 550 ? 117.577 10.879 119.937 1.00 45.07 529 ARG A CA 1
ATOM 3979 C C . ARG A 1 550 ? 116.434 11.703 120.452 1.00 47.95 529 ARG A C 1
ATOM 3980 O O . ARG A 1 550 ? 115.464 11.181 121.041 1.00 46.85 529 ARG A O 1
ATOM 3988 N N . GLU A 1 551 ? 116.519 13.000 120.194 1.00 49.28 530 GLU A N 1
ATOM 3989 C CA . GLU A 1 551 ? 115.448 13.918 120.541 1.00 50.61 530 GLU A CA 1
ATOM 3990 C C . GLU A 1 551 ? 114.246 13.542 119.672 1.00 48.36 530 GLU A C 1
ATOM 3991 O O . GLU A 1 551 ? 114.378 12.938 118.607 1.00 45.74 530 GLU A O 1
ATOM 3997 N N . ARG A 1 566 ? 93.483 8.502 122.299 1.00 54.96 545 ARG A N 1
ATOM 3998 C CA . ARG A 1 566 ? 94.290 8.111 123.454 1.00 55.12 545 ARG A CA 1
ATOM 3999 C C . ARG A 1 566 ? 94.948 6.775 123.196 1.00 53.68 545 ARG A C 1
ATOM 4000 O O . ARG A 1 566 ? 96.122 6.601 123.475 1.00 47.07 545 ARG A O 1
ATOM 4008 N N . ASP A 1 567 ? 94.210 5.820 122.663 1.00 54.69 546 ASP A N 1
ATOM 4009 C CA . ASP A 1 567 ? 94.831 4.549 122.325 1.00 55.27 546 ASP A CA 1
ATOM 4010 C C . ASP A 1 567 ? 95.856 4.680 121.185 1.00 59.18 546 ASP A C 1
ATOM 4011 O O . ASP A 1 567 ? 96.902 3.979 121.139 1.00 47.70 546 ASP A O 1
ATOM 4016 N N . GLU A 1 568 ? 95.506 5.562 120.253 1.00 58.67 547 GLU A N 1
ATOM 4017 C CA . GLU A 1 568 ? 96.291 5.831 119.061 1.00 62.91 547 GLU A CA 1
ATOM 4018 C C . GLU A 1 568 ? 97.595 6.468 119.525 1.00 55.46 547 GLU A C 1
ATOM 4019 O O . GLU A 1 568 ? 98.687 6.076 119.111 1.00 49.47 547 GLU A O 1
ATOM 4025 N N . LYS A 1 569 ? 97.449 7.442 120.404 1.00 52.68 548 LYS A N 1
ATOM 4026 C CA . LYS A 1 569 ? 98.562 8.230 120.920 1.00 53.31 548 LYS A CA 1
ATOM 4027 C C . LYS A 1 569 ? 99.599 7.405 121.715 1.00 49.83 548 LYS A C 1
ATOM 4028 O O . LYS A 1 569 ? 100.803 7.476 121.520 1.00 44.92 548 LYS A O 1
ATOM 4034 N N . LEU A 1 570 ? 99.068 6.535 122.568 1.00 49.31 549 LEU A N 1
ATOM 4035 C CA . LEU A 1 570 ? 99.881 5.558 123.278 1.00 47.25 549 LEU A CA 1
ATOM 4036 C C . LEU A 1 570 ? 100.687 4.691 122.307 1.00 41.99 549 LEU A C 1
ATOM 4037 O O . LEU A 1 570 ? 101.905 4.577 122.441 1.00 33.07 549 LEU A O 1
ATOM 4042 N N . LYS A 1 571 ? 100.013 4.082 121.332 1.00 44.57 550 LYS A N 1
ATOM 4043 C CA . LYS A 1 571 ? 100.715 3.216 120.352 1.00 43.85 550 LYS A CA 1
ATOM 4044 C C . LYS A 1 571 ? 101.804 4.015 119.621 1.00 41.06 550 LYS A C 1
ATOM 4045 O O . LYS A 1 571 ? 102.916 3.508 119.350 1.00 35.99 550 LYS A O 1
ATOM 4051 N N . ALA A 1 572 ? 101.501 5.276 119.351 1.00 39.20 551 ALA A N 1
ATOM 4052 C CA . ALA A 1 572 ? 102.439 6.127 118.639 1.00 42.32 551 ALA A CA 1
ATOM 4053 C C . ALA A 1 572 ? 103.691 6.417 119.489 1.00 42.23 551 ALA A C 1
ATOM 4054 O O . ALA A 1 572 ? 104.817 6.295 118.994 1.00 40.69 551 ALA A O 1
ATOM 4056 N N . LEU A 1 573 ? 103.490 6.756 120.768 1.00 40.26 552 LEU A N 1
ATOM 4057 C CA . LEU A 1 573 ? 104.638 6.976 121.683 1.00 38.43 552 LEU A CA 1
ATOM 4058 C C . LEU A 1 573 ? 105.507 5.738 121.764 1.00 31.61 552 LEU A C 1
ATOM 4059 O O . LEU A 1 573 ? 106.718 5.814 121.737 1.00 34.11 552 LEU A O 1
ATOM 4064 N N . ALA A 1 574 ? 104.861 4.604 121.851 1.00 33.88 553 ALA A N 1
ATOM 4065 C CA . ALA A 1 574 ? 105.563 3.368 121.997 1.00 33.85 553 ALA A CA 1
ATOM 4066 C C . ALA A 1 574 ? 106.448 3.110 120.824 1.00 38.05 553 ALA A C 1
ATOM 4067 O O . ALA A 1 574 ? 107.576 2.721 121.014 1.00 39.84 553 ALA A O 1
ATOM 4069 N N . ALA A 1 575 ? 105.927 3.300 119.605 1.00 39.33 554 ALA A N 1
ATOM 4070 C CA . ALA A 1 575 ? 106.729 3.062 118.409 1.00 38.69 554 ALA A CA 1
ATOM 4071 C C . ALA A 1 575 ? 107.916 4.050 118.279 1.00 34.87 554 ALA A C 1
ATOM 4072 O O . ALA A 1 575 ? 109.011 3.666 117.924 1.00 36.13 554 ALA A O 1
ATOM 4074 N N . LEU A 1 576 ? 107.692 5.305 118.630 1.00 30.89 555 LEU A N 1
ATOM 4075 C CA . LEU A 1 576 ? 108.776 6.278 118.717 1.00 34.21 555 LEU A CA 1
ATOM 4076 C C . LEU A 1 576 ? 109.865 5.825 119.706 1.00 36.75 555 LEU A C 1
ATOM 4077 O O . LEU A 1 576 ? 111.087 5.815 119.403 1.00 34.14 555 LEU A O 1
ATOM 4082 N N . TRP A 1 577 ? 109.418 5.434 120.909 1.00 35.31 556 TRP A N 1
ATOM 4083 C CA . TRP A 1 577 ? 110.374 5.055 121.962 1.00 33.86 556 TRP A CA 1
ATOM 4084 C C . TRP A 1 577 ? 111.209 3.853 121.551 1.00 31.43 556 TRP A C 1
ATOM 4085 O O . TRP A 1 577 ? 112.423 3.855 121.788 1.00 30.93 556 TRP A O 1
ATOM 4096 N N . VAL A 1 578 ? 110.614 2.859 120.883 1.00 32.47 557 VAL A N 1
ATOM 4097 C CA . VAL A 1 578 ? 111.397 1.682 120.517 1.00 35.44 557 VAL A CA 1
ATOM 4098 C C . VAL A 1 578 ? 112.416 1.996 119.422 1.00 37.69 557 VAL A C 1
ATOM 4099 O O . VAL A 1 578 ? 113.334 1.223 119.163 1.00 35.89 557 VAL A O 1
ATOM 4103 N N . GLU A 1 579 ? 112.238 3.111 118.741 1.00 37.84 558 GLU A N 1
ATOM 4104 C CA . GLU A 1 579 ? 113.267 3.504 117.792 1.00 47.14 558 GLU A CA 1
ATOM 4105 C C . GLU A 1 579 ? 114.208 4.516 118.374 1.00 39.42 558 GLU A C 1
ATOM 4106 O O . GLU A 1 579 ? 115.093 4.966 117.676 1.00 45.59 558 GLU A O 1
ATOM 4112 N N . GLY A 1 580 ? 114.038 4.862 119.644 1.00 33.44 559 GLY A N 1
ATOM 4113 C CA . GLY A 1 580 ? 115.027 5.653 120.358 1.00 30.10 559 GLY A CA 1
ATOM 4114 C C . GLY A 1 580 ? 114.654 7.050 120.689 1.00 29.04 559 GLY A C 1
ATOM 4115 O O . GLY A 1 580 ? 115.384 7.723 121.397 1.00 32.43 559 GLY A O 1
ATOM 4116 N N . ALA A 1 581 ? 113.518 7.505 120.193 1.00 32.18 560 ALA A N 1
ATOM 4117 C CA . ALA A 1 581 ? 113.076 8.852 120.508 1.00 34.48 560 ALA A CA 1
ATOM 4118 C C . ALA A 1 581 ? 112.879 8.995 122.025 1.00 37.58 560 ALA A C 1
ATOM 4119 O O . ALA A 1 581 ? 112.165 8.175 122.645 1.00 42.43 560 ALA A O 1
ATOM 4121 N N . ARG A 1 582 ? 113.457 10.025 122.593 1.00 39.25 561 ARG A N 1
ATOM 4122 C CA . ARG A 1 582 ? 113.210 10.382 123.947 1.00 39.67 561 ARG A CA 1
ATOM 4123 C C . ARG A 1 582 ? 111.831 10.975 124.182 1.00 38.72 561 ARG A C 1
ATOM 4124 O O . ARG A 1 582 ? 111.698 12.139 124.429 1.00 41.81 561 ARG A O 1
ATOM 4132 N N . VAL A 1 583 ? 110.811 10.146 124.151 1.00 38.10 562 VAL A N 1
ATOM 4133 C CA . VAL A 1 583 ? 109.480 10.606 124.361 1.00 35.13 562 VAL A CA 1
ATOM 4134 C C . VAL A 1 583 ? 109.241 11.134 125.766 1.00 35.59 562 VAL A C 1
ATOM 4135 O O . VAL A 1 583 ? 109.910 10.757 126.685 1.00 35.50 562 VAL A O 1
ATOM 4139 N N . ASP A 1 584 ? 108.265 12.006 125.876 1.00 35.10 563 ASP A N 1
ATOM 4140 C CA . ASP A 1 584 ? 107.804 12.596 127.092 1.00 38.30 563 ASP A CA 1
ATOM 4141 C C . ASP A 1 584 ? 106.694 11.694 127.576 1.00 39.79 563 ASP A C 1
ATOM 4142 O O . ASP A 1 584 ? 105.528 11.802 127.146 1.00 39.48 563 ASP A O 1
ATOM 4147 N N . TRP A 1 585 ? 107.028 10.790 128.483 1.00 38.95 564 TRP A N 1
ATOM 4148 C CA . TRP A 1 585 ? 105.986 9.905 129.043 1.00 34.12 564 TRP A CA 1
ATOM 4149 C C . TRP A 1 585 ? 104.884 10.648 129.804 1.00 32.40 564 TRP A C 1
ATOM 4150 O O . TRP A 1 585 ? 103.793 10.121 129.957 1.00 35.03 564 TRP A O 1
ATOM 4161 N N . GLY A 1 586 ? 105.145 11.872 130.251 1.00 34.04 565 GLY A N 1
ATOM 4162 C CA . GLY A 1 586 ? 104.096 12.745 130.802 1.00 35.65 565 GLY A CA 1
ATOM 4163 C C . GLY A 1 586 ? 102.830 12.841 129.952 1.00 38.60 565 GLY A C 1
ATOM 4164 O O . GLY A 1 586 ? 101.723 12.973 130.462 1.00 38.62 565 GLY A O 1
ATOM 4165 N N . LEU A 1 588 ? 101.193 10.698 128.700 1.00 43.69 567 LEU A N 1
ATOM 4166 C CA . LEU A 1 588 ? 100.243 9.666 129.003 1.00 40.65 567 LEU A CA 1
ATOM 4167 C C . LEU A 1 588 ? 99.298 10.074 130.105 1.00 37.86 567 LEU A C 1
ATOM 4168 O O . LEU A 1 588 ? 98.276 9.419 130.292 1.00 36.77 567 LEU A O 1
ATOM 4173 N N . TYR A 1 589 ? 99.590 11.139 130.830 1.00 39.64 568 TYR A N 1
ATOM 4174 C CA . TYR A 1 589 ? 98.952 11.353 132.131 1.00 41.69 568 TYR A CA 1
ATOM 4175 C C . TYR A 1 589 ? 98.398 12.786 132.225 1.00 48.05 568 TYR A C 1
ATOM 4176 O O . TYR A 1 589 ? 98.729 13.531 133.162 1.00 46.59 568 TYR A O 1
ATOM 4185 N N . PRO A 1 590 ? 97.432 13.135 131.347 1.00 51.50 569 PRO A N 1
ATOM 4186 C CA . PRO A 1 590 ? 96.859 14.490 131.425 1.00 54.55 569 PRO A CA 1
ATOM 4187 C C . PRO A 1 590 ? 95.938 14.553 132.638 1.00 51.85 569 PRO A C 1
ATOM 4188 O O . PRO A 1 590 ? 95.890 15.578 133.320 1.00 56.87 569 PRO A O 1
ATOM 4192 N N . ASP A 1 591 ? 95.233 13.462 132.927 1.00 53.30 570 ASP A N 1
ATOM 4193 C CA . ASP A 1 591 ? 94.345 13.418 134.099 1.00 57.76 570 ASP A CA 1
ATOM 4194 C C . ASP A 1 591 ? 94.388 12.089 134.875 1.00 55.65 570 ASP A C 1
ATOM 4195 O O . ASP A 1 591 ? 93.335 11.537 135.234 1.00 48.98 570 ASP A O 1
ATOM 4200 N N . SER A 1 592 ? 95.597 11.553 135.068 1.00 50.40 571 SER A N 1
ATOM 4201 C CA . SER A 1 592 ? 95.882 10.613 136.150 1.00 41.45 571 SER A CA 1
ATOM 4202 C C . SER A 1 592 ? 97.281 10.889 136.705 1.00 46.00 571 SER A C 1
ATOM 4203 O O . SER A 1 592 ? 98.084 11.593 136.067 1.00 40.53 571 SER A O 1
ATOM 4206 N N . ALA A 1 593 ? 97.553 10.411 137.915 1.00 39.20 572 ALA A N 1
ATOM 4207 C CA . ALA A 1 593 ? 98.818 10.774 138.595 1.00 42.54 572 ALA A CA 1
ATOM 4208 C C . ALA A 1 593 ? 99.494 9.487 139.111 1.00 34.93 572 ALA A C 1
ATOM 4209 O O . ALA A 1 593 ? 99.227 9.054 140.233 1.00 37.94 572 ALA A O 1
ATOM 4211 N N . PRO A 1 594 ? 100.315 8.842 138.278 1.00 34.60 573 PRO A N 1
ATOM 4212 C CA . PRO A 1 594 ? 100.818 7.538 138.708 1.00 32.69 573 PRO A CA 1
ATOM 4213 C C . PRO A 1 594 ? 101.915 7.775 139.737 1.00 34.13 573 PRO A C 1
ATOM 4214 O O . PRO A 1 594 ? 102.414 8.884 139.827 1.00 33.77 573 PRO A O 1
ATOM 4218 N N . GLN A 1 595 ? 102.295 6.730 140.444 1.00 30.15 574 GLN A N 1
ATOM 4219 C CA . GLN A 1 595 ? 103.287 6.814 141.536 1.00 35.48 574 GLN A CA 1
ATOM 4220 C C . GLN A 1 595 ? 104.374 5.793 141.256 1.00 31.37 574 GLN A C 1
ATOM 4221 O O . GLN A 1 595 ? 104.066 4.656 140.934 1.00 27.82 574 GLN A O 1
ATOM 4227 N N . ARG A 1 596 ? 105.639 6.183 141.404 1.00 26.67 575 ARG A N 1
ATOM 4228 C CA . ARG A 1 596 ? 106.717 5.218 141.277 1.00 28.02 575 ARG A CA 1
ATOM 4229 C C . ARG A 1 596 ? 106.694 4.204 142.434 1.00 22.96 575 ARG A C 1
ATOM 4230 O O . ARG A 1 596 ? 106.359 4.537 143.554 1.00 25.29 575 ARG A O 1
ATOM 4238 N N . ILE A 1 597 ? 106.951 2.942 142.131 1.00 23.09 576 ILE A N 1
ATOM 4239 C CA . ILE A 1 597 ? 106.899 1.854 143.087 1.00 21.59 576 ILE A CA 1
ATOM 4240 C C . ILE A 1 597 ? 108.152 1.028 143.038 1.00 20.58 576 ILE A C 1
ATOM 4241 O O . ILE A 1 597 ? 108.945 1.119 142.095 1.00 21.57 576 ILE A O 1
ATOM 4246 N N . SER A 1 598 ? 108.337 0.195 144.055 1.00 18.90 577 SER A N 1
ATOM 4247 C CA . SER A 1 598 ? 109.394 -0.775 144.086 1.00 18.10 577 SER A CA 1
ATOM 4248 C C . SER A 1 598 ? 109.108 -1.919 143.115 1.00 22.26 577 SER A C 1
ATOM 4249 O O . SER A 1 598 ? 108.113 -2.611 143.262 1.00 22.57 577 SER A O 1
ATOM 4252 N N . ALA A 1 599 ? 109.995 -2.155 142.173 1.00 17.89 578 ALA A N 1
ATOM 4253 C CA . ALA A 1 599 ? 109.831 -3.160 141.123 1.00 20.93 578 ALA A CA 1
ATOM 4254 C C . ALA A 1 599 ? 111.132 -3.766 140.718 1.00 20.16 578 ALA A C 1
ATOM 4255 O O . ALA A 1 599 ? 112.227 -3.226 141.104 1.00 21.93 578 ALA A O 1
ATOM 4257 N N . PRO A 1 600 ? 111.114 -4.885 139.974 1.00 18.19 579 PRO A N 1
ATOM 4258 C CA . PRO A 1 600 ? 112.324 -5.544 139.639 1.00 17.53 579 PRO A CA 1
ATOM 4259 C C . PRO A 1 600 ? 113.360 -4.607 138.953 1.00 18.37 579 PRO A C 1
ATOM 4260 O O . PRO A 1 600 ? 112.988 -3.754 138.129 1.00 17.40 579 PRO A O 1
ATOM 4264 N N . THR A 1 601 ? 114.593 -4.787 139.339 1.00 18.04 580 THR A N 1
ATOM 4265 C CA . THR A 1 601 ? 115.670 -3.882 138.874 1.00 18.89 580 THR A CA 1
ATOM 4266 C C . THR A 1 601 ? 116.516 -4.620 137.875 1.00 19.02 580 THR A C 1
ATOM 4267 O O . THR A 1 601 ? 116.294 -5.787 137.559 1.00 17.36 580 THR A O 1
ATOM 4271 N N . TYR A 1 602 ? 117.583 -3.981 137.369 1.00 18.60 581 TYR A N 1
ATOM 4272 C CA . TYR A 1 602 ? 118.307 -4.539 136.227 1.00 18.67 581 TYR A CA 1
ATOM 4273 C C . TYR A 1 602 ? 118.822 -5.944 136.430 1.00 19.52 581 TYR A C 1
ATOM 4274 O O . TYR A 1 602 ? 119.457 -6.247 137.431 1.00 21.65 581 TYR A O 1
ATOM 4283 N N . PRO A 1 603 ? 118.555 -6.832 135.464 1.00 21.38 582 PRO A N 1
ATOM 4284 C CA . PRO A 1 603 ? 118.991 -8.211 135.606 1.00 21.63 582 PRO A CA 1
ATOM 4285 C C . PRO A 1 603 ? 120.394 -8.379 135.138 1.00 24.12 582 PRO A C 1
ATOM 4286 O O . PRO A 1 603 ? 120.646 -8.834 134.018 1.00 19.80 582 PRO A O 1
ATOM 4290 N N . PHE A 1 604 ? 121.356 -8.070 136.023 1.00 24.98 583 PHE A N 1
ATOM 4291 C CA . PHE A 1 604 ? 122.756 -8.236 135.670 1.00 25.73 583 PHE A CA 1
ATOM 4292 C C . PHE A 1 604 ? 123.109 -9.617 135.214 1.00 24.78 583 PHE A C 1
ATOM 4293 O O . PHE A 1 604 ? 122.640 -10.615 135.748 1.00 22.98 583 PHE A O 1
ATOM 4301 N N . ALA A 1 605 ? 123.978 -9.690 134.228 1.00 24.56 584 ALA A N 1
ATOM 4302 C CA . ALA A 1 605 ? 124.647 -10.955 133.905 1.00 24.65 584 ALA A CA 1
ATOM 4303 C C . ALA A 1 605 ? 125.309 -11.553 135.128 1.00 29.12 584 ALA A C 1
ATOM 4304 O O . ALA A 1 605 ? 125.716 -10.821 136.065 1.00 27.29 584 ALA A O 1
ATOM 4306 N N . GLU A 1 606 ? 125.391 -12.881 135.131 1.00 25.04 585 GLU A N 1
ATOM 4307 C CA . GLU A 1 606 ? 125.950 -13.621 136.210 1.00 27.52 585 GLU A CA 1
ATOM 4308 C C . GLU A 1 606 ? 127.155 -14.411 135.766 1.00 30.27 585 GLU A C 1
ATOM 4309 O O . GLU A 1 606 ? 127.113 -15.603 135.683 1.00 31.36 585 GLU A O 1
ATOM 4315 N N . GLU A 1 607 ? 128.216 -13.703 135.435 1.00 28.12 586 GLU A N 1
ATOM 4316 C CA . GLU A 1 607 ? 129.463 -14.329 134.988 1.00 31.21 586 GLU A CA 1
ATOM 4317 C C . GLU A 1 607 ? 130.453 -14.408 136.130 1.00 29.81 586 GLU A C 1
ATOM 4318 O O . GLU A 1 607 ? 130.497 -13.514 136.997 1.00 24.11 586 GLU A O 1
ATOM 4324 N N . ARG A 1 608 ? 131.218 -15.489 136.160 1.00 25.79 587 ARG A N 1
ATOM 4325 C CA . ARG A 1 608 ? 132.121 -15.788 137.264 1.00 31.31 587 ARG A CA 1
ATOM 4326 C C . ARG A 1 608 ? 133.462 -15.131 137.069 1.00 31.84 587 ARG A C 1
ATOM 4327 O O . ARG A 1 608 ? 134.064 -15.272 136.000 1.00 29.99 587 ARG A O 1
ATOM 4335 N N . PHE A 1 609 ? 133.943 -14.392 138.079 1.00 27.45 588 PHE A N 1
ATOM 4336 C CA . PHE A 1 609 ? 135.346 -13.928 138.102 1.00 26.81 588 PHE A CA 1
ATOM 4337 C C . PHE A 1 609 ? 135.881 -14.167 139.463 1.00 24.67 588 PHE A C 1
ATOM 4338 O O . PHE A 1 609 ? 135.280 -13.754 140.461 1.00 25.07 588 PHE A O 1
ATOM 4346 N N . TRP A 1 610 ? 136.949 -14.942 139.528 1.00 22.79 589 TRP A N 1
ATOM 4347 C CA . TRP A 1 610 ? 137.593 -15.331 140.747 1.00 26.01 589 TRP A CA 1
ATOM 4348 C C . TRP A 1 610 ? 139.032 -15.832 140.402 1.00 31.14 589 TRP A C 1
ATOM 4349 O O . TRP A 1 610 ? 139.207 -16.484 139.394 1.00 32.67 589 TRP A O 1
ATOM 4360 N N . PRO A 1 611 ? 140.049 -15.505 141.211 1.00 30.54 590 PRO A N 1
ATOM 4361 C CA . PRO A 1 611 ? 141.435 -15.902 140.882 1.00 37.08 590 PRO A CA 1
ATOM 4362 C C . PRO A 1 611 ? 141.606 -17.422 140.716 1.00 33.74 590 PRO A C 1
ATOM 4363 O O . PRO A 1 611 ? 141.088 -18.109 141.596 1.00 33.88 590 PRO A O 1
ATOM 4367 N N . TYR B 1 22 ? 135.012 36.147 164.701 1.00 46.84 1 TYR B N 1
ATOM 4368 C CA . TYR B 1 22 ? 135.748 36.028 163.420 1.00 46.75 1 TYR B CA 1
ATOM 4369 C C . TYR B 1 22 ? 136.126 34.563 163.172 1.00 40.75 1 TYR B C 1
ATOM 4370 O O . TYR B 1 22 ? 136.078 34.070 162.053 1.00 40.63 1 TYR B O 1
ATOM 4379 N N . PHE B 1 23 ? 136.438 33.880 164.265 1.00 42.17 2 PHE B N 1
ATOM 4380 C CA . PHE B 1 23 ? 136.908 32.463 164.251 1.00 39.14 2 PHE B CA 1
ATOM 4381 C C . PHE B 1 23 ? 135.832 31.382 164.469 1.00 38.19 2 PHE B C 1
ATOM 4382 O O . PHE B 1 23 ? 136.178 30.207 164.606 1.00 33.19 2 PHE B O 1
ATOM 4390 N N . ASP B 1 24 ? 134.548 31.747 164.445 1.00 37.91 3 ASP B N 1
ATOM 4391 C CA . ASP B 1 24 ? 133.467 30.752 164.577 1.00 36.25 3 ASP B CA 1
ATOM 4392 C C . ASP B 1 24 ? 133.522 29.607 163.605 1.00 35.28 3 ASP B C 1
ATOM 4393 O O . ASP B 1 24 ? 133.073 28.522 163.920 1.00 31.37 3 ASP B O 1
ATOM 4398 N N . ASP B 1 25 ? 133.997 29.851 162.385 1.00 31.89 4 ASP B N 1
ATOM 4399 C CA . ASP B 1 25 ? 133.992 28.818 161.363 1.00 32.24 4 ASP B CA 1
ATOM 4400 C C . ASP B 1 25 ? 135.395 28.335 161.119 1.00 24.36 4 ASP B C 1
ATOM 4401 O O . ASP B 1 25 ? 135.674 27.820 160.060 1.00 26.60 4 ASP B O 1
ATOM 4406 N N . SER B 1 26 ? 136.291 28.588 162.080 1.00 24.32 5 SER B N 1
ATOM 4407 C CA . SER B 1 26 ? 137.675 28.186 161.995 1.00 23.62 5 SER B CA 1
ATOM 4408 C C . SER B 1 26 ? 138.078 27.142 163.021 1.00 21.88 5 SER B C 1
ATOM 4409 O O . SER B 1 26 ? 137.472 27.057 164.082 1.00 19.88 5 SER B O 1
ATOM 4412 N N . VAL B 1 27 ? 139.103 26.383 162.658 1.00 18.54 6 VAL B N 1
ATOM 4413 C CA . VAL B 1 27 ? 139.695 25.384 163.481 1.00 20.01 6 VAL B CA 1
ATOM 4414 C C . VAL B 1 27 ? 141.189 25.580 163.489 1.00 18.19 6 VAL B C 1
ATOM 4415 O O . VAL B 1 27 ? 141.822 25.813 162.452 1.00 19.60 6 VAL B O 1
ATOM 4419 N N . ALA B 1 28 ? 141.743 25.516 164.683 1.00 17.17 7 ALA B N 1
ATOM 4420 C CA . ALA B 1 28 ? 143.198 25.742 164.890 1.00 17.68 7 ALA B CA 1
ATOM 4421 C C . ALA B 1 28 ? 143.966 24.448 164.772 1.00 18.33 7 ALA B C 1
ATOM 4422 O O . ALA B 1 28 ? 143.492 23.416 165.282 1.00 19.69 7 ALA B O 1
ATOM 4424 N N . ILE B 1 29 ? 145.094 24.463 164.081 1.00 16.94 8 ILE B N 1
ATOM 4425 C CA . ILE B 1 29 ? 145.988 23.356 164.105 1.00 16.19 8 ILE B CA 1
ATOM 4426 C C . ILE B 1 29 ? 146.938 23.590 165.265 1.00 17.76 8 ILE B C 1
ATOM 4427 O O . ILE B 1 29 ? 147.792 24.509 165.215 1.00 16.37 8 ILE B O 1
ATOM 4432 N N . VAL B 1 30 ? 146.828 22.754 166.297 1.00 16.46 9 VAL B N 1
ATOM 4433 C CA . VAL B 1 30 ? 147.583 22.954 167.556 1.00 15.64 9 VAL B CA 1
ATOM 4434 C C . VAL B 1 30 ? 148.702 21.906 167.851 1.00 15.77 9 VAL B C 1
ATOM 4435 O O . VAL B 1 30 ? 149.572 22.162 168.708 1.00 16.26 9 VAL B O 1
ATOM 4439 N N . GLY B 1 31 ? 148.690 20.776 167.166 1.00 14.63 10 GLY B N 1
ATOM 4440 C CA . GLY B 1 31 ? 149.661 19.726 167.286 1.00 14.18 10 GLY B CA 1
ATOM 4441 C C . GLY B 1 31 ? 149.949 19.046 165.964 1.00 15.21 10 GLY B C 1
ATOM 4442 O O . GLY B 1 31 ? 149.026 18.769 165.178 1.00 14.52 10 GLY B O 1
ATOM 4443 N N . ILE B 1 32 ? 151.237 18.703 165.745 1.00 15.61 11 ILE B N 1
ATOM 4444 C CA . ILE B 1 32 ? 151.690 17.968 164.609 1.00 14.72 11 ILE B CA 1
ATOM 4445 C C . ILE B 1 32 ? 152.679 16.927 165.003 1.00 16.86 11 ILE B C 1
ATOM 4446 O O . ILE B 1 32 ? 153.573 17.176 165.847 1.00 15.36 11 ILE B O 1
ATOM 4451 N N . SER B 1 33 ? 152.524 15.748 164.400 1.00 14.15 12 SER B N 1
ATOM 4452 C CA . SER B 1 33 ? 153.579 14.727 164.411 1.00 15.07 12 SER B CA 1
ATOM 4453 C C . SER B 1 33 ? 153.689 14.022 163.084 1.00 15.88 12 SER B C 1
ATOM 4454 O O . SER B 1 33 ? 152.673 13.538 162.556 1.00 16.35 12 SER B O 1
ATOM 4457 N N . CYS B 1 34 ? 154.872 14.004 162.470 1.00 16.58 13 CYS B N 1
ATOM 4458 C CA . CYS B 1 34 ? 155.069 13.311 161.196 1.00 15.89 13 CYS B CA 1
ATOM 4459 C C . CYS B 1 34 ? 156.413 12.675 161.078 1.00 17.42 13 CYS B C 1
ATOM 4460 O O . CYS B 1 34 ? 157.370 12.994 161.807 1.00 17.99 13 CYS B O 1
ATOM 4463 N N . GLN B 1 35 ? 156.450 11.762 160.152 1.00 17.95 14 GLN B N 1
ATOM 4464 C CA . GLN B 1 35 ? 157.557 10.955 159.826 1.00 17.58 14 GLN B CA 1
ATOM 4465 C C . GLN B 1 35 ? 157.469 10.744 158.296 1.00 20.14 14 GLN B C 1
ATOM 4466 O O . GLN B 1 35 ? 156.682 9.939 157.776 1.00 16.88 14 GLN B O 1
ATOM 4472 N N . PHE B 1 36 ? 158.264 11.509 157.572 1.00 17.76 15 PHE B N 1
ATOM 4473 C CA . PHE B 1 36 ? 158.210 11.524 156.131 1.00 18.00 15 PHE B CA 1
ATOM 4474 C C . PHE B 1 36 ? 159.591 11.236 155.586 1.00 19.33 15 PHE B C 1
ATOM 4475 O O . PHE B 1 36 ? 160.582 11.326 156.339 1.00 20.37 15 PHE B O 1
ATOM 4483 N N . PRO B 1 37 ? 159.708 10.953 154.269 1.00 19.52 16 PRO B N 1
ATOM 4484 C CA . PRO B 1 37 ? 161.006 10.681 153.681 1.00 19.50 16 PRO B CA 1
ATOM 4485 C C . PRO B 1 37 ? 161.954 11.850 153.984 1.00 19.33 16 PRO B C 1
ATOM 4486 O O . PRO B 1 37 ? 161.598 13.008 153.808 1.00 22.23 16 PRO B O 1
ATOM 4490 N N . GLY B 1 38 ? 163.092 11.500 154.579 1.00 22.32 17 GLY B N 1
ATOM 4491 C CA . GLY B 1 38 ? 164.129 12.452 154.940 1.00 23.64 17 GLY B CA 1
ATOM 4492 C C . GLY B 1 38 ? 164.010 13.081 156.317 1.00 23.81 17 GLY B C 1
ATOM 4493 O O . GLY B 1 38 ? 164.986 13.631 156.820 1.00 24.49 17 GLY B O 1
ATOM 4494 N N . ALA B 1 39 ? 162.813 13.101 156.901 1.00 20.90 18 ALA B N 1
ATOM 4495 C CA . ALA B 1 39 ? 162.524 13.963 158.041 1.00 20.47 18 ALA B CA 1
ATOM 4496 C C . ALA B 1 39 ? 161.932 13.135 159.183 1.00 21.01 18 ALA B C 1
ATOM 4497 O O . ALA B 1 39 ? 160.895 12.474 159.032 1.00 24.70 18 ALA B O 1
ATOM 4499 N N . LYS B 1 40 ? 162.565 13.201 160.321 1.00 21.57 19 LYS B N 1
ATOM 4500 C CA . LYS B 1 40 ? 162.117 12.397 161.458 1.00 24.33 19 LYS B CA 1
ATOM 4501 C C . LYS B 1 40 ? 161.035 13.066 162.239 1.00 20.86 19 LYS B C 1
ATOM 4502 O O . LYS B 1 40 ? 160.438 12.448 163.129 1.00 21.45 19 LYS B O 1
ATOM 4508 N N . ASN B 1 41 ? 160.807 14.342 162.005 1.00 20.38 20 ASN B N 1
ATOM 4509 C CA . ASN B 1 41 ? 159.785 15.127 162.698 1.00 20.99 20 ASN B CA 1
ATOM 4510 C C . ASN B 1 41 ? 159.441 16.367 161.874 1.00 20.14 20 ASN B C 1
ATOM 4511 O O . ASN B 1 41 ? 160.118 16.624 160.839 1.00 19.76 20 ASN B O 1
ATOM 4516 N N . HIS B 1 42 ? 158.432 17.133 162.255 1.00 19.30 21 HIS B N 1
ATOM 4517 C CA . HIS B 1 42 ? 157.971 18.189 161.429 1.00 20.34 21 HIS B CA 1
ATOM 4518 C C . HIS B 1 42 ? 158.914 19.423 161.394 1.00 21.52 21 HIS B C 1
ATOM 4519 O O . HIS B 1 42 ? 158.814 20.268 160.521 1.00 21.83 21 HIS B O 1
ATOM 4526 N N . HIS B 1 43 ? 159.666 19.595 162.454 1.00 23.36 22 HIS B N 1
ATOM 4527 C CA . HIS B 1 43 ? 160.646 20.693 162.448 1.00 21.90 22 HIS B CA 1
ATOM 4528 C C . HIS B 1 43 ? 161.767 20.432 161.472 1.00 18.83 22 HIS B C 1
ATOM 4529 O O . HIS B 1 43 ? 162.163 21.372 160.742 1.00 20.02 22 HIS B O 1
ATOM 4536 N N . GLU B 1 44 ? 162.259 19.209 161.437 1.00 18.72 23 GLU B N 1
ATOM 4537 C CA . GLU B 1 44 ? 163.221 18.787 160.416 1.00 21.13 23 GLU B CA 1
ATOM 4538 C C . GLU B 1 44 ? 162.610 18.817 158.981 1.00 20.60 23 GLU B C 1
ATOM 4539 O O . GLU B 1 44 ? 163.244 19.228 157.992 1.00 19.92 23 GLU B O 1
ATOM 4545 N N . PHE B 1 45 ? 161.361 18.368 158.863 1.00 19.30 24 PHE B N 1
ATOM 4546 C CA . PHE B 1 45 ? 160.647 18.497 157.619 1.00 17.99 24 PHE B CA 1
ATOM 4547 C C . PHE B 1 45 ? 160.629 19.955 157.095 1.00 17.91 24 PHE B C 1
ATOM 4548 O O . PHE B 1 45 ? 160.947 20.187 155.928 1.00 17.07 24 PHE B O 1
ATOM 4556 N N . TRP B 1 46 ? 160.219 20.907 157.911 1.00 18.21 25 TRP B N 1
ATOM 4557 C CA . TRP B 1 46 ? 160.152 22.290 157.510 1.00 19.84 25 TRP B CA 1
ATOM 4558 C C . TRP B 1 46 ? 161.541 22.810 157.082 1.00 21.48 25 TRP B C 1
ATOM 4559 O O . TRP B 1 46 ? 161.676 23.505 156.047 1.00 20.13 25 TRP B O 1
ATOM 4570 N N . LYS B 1 47 ? 162.537 22.469 157.846 1.00 22.12 26 LYS B N 1
ATOM 4571 C CA . LYS B 1 47 ? 163.949 22.804 157.462 1.00 25.01 26 LYS B CA 1
ATOM 4572 C C . LYS B 1 47 ? 164.349 22.294 156.058 1.00 21.54 26 LYS B C 1
ATOM 4573 O O . LYS B 1 47 ? 164.904 23.036 155.227 1.00 22.64 26 LYS B O 1
ATOM 4579 N N . GLN B 1 48 ? 164.060 21.042 155.815 1.00 20.91 27 GLN B N 1
ATOM 4580 C CA . GLN B 1 48 ? 164.328 20.418 154.551 1.00 21.36 27 GLN B CA 1
ATOM 4581 C C . GLN B 1 48 ? 163.514 21.067 153.415 1.00 22.44 27 GLN B C 1
ATOM 4582 O O . GLN B 1 48 ? 164.058 21.254 152.310 1.00 22.02 27 GLN B O 1
ATOM 4588 N N . LEU B 1 49 ? 162.248 21.403 153.663 1.00 19.74 28 LEU B N 1
ATOM 4589 C CA . LEU B 1 49 ? 161.454 22.149 152.662 1.00 21.17 28 LEU B CA 1
ATOM 4590 C C . LEU B 1 49 ? 162.064 23.571 152.396 1.00 21.64 28 LEU B C 1
ATOM 4591 O O . LEU B 1 49 ? 162.214 23.979 151.257 1.00 22.69 28 LEU B O 1
ATOM 4596 N N . ARG B 1 50 ? 162.435 24.278 153.452 1.00 22.11 29 ARG B N 1
ATOM 4597 C CA . ARG B 1 50 ? 162.953 25.640 153.288 1.00 23.14 29 ARG B CA 1
ATOM 4598 C C . ARG B 1 50 ? 164.238 25.608 152.413 1.00 22.12 29 ARG B C 1
ATOM 4599 O O . ARG B 1 50 ? 164.445 26.489 151.590 1.00 26.74 29 ARG B O 1
ATOM 4607 N N . GLU B 1 51 ? 165.028 24.573 152.559 1.00 21.14 30 GLU B N 1
ATOM 4608 C CA . GLU B 1 51 ? 166.303 24.441 151.934 1.00 25.69 30 GLU B CA 1
ATOM 4609 C C . GLU B 1 51 ? 166.193 23.819 150.540 1.00 27.95 30 GLU B C 1
ATOM 4610 O O . GLU B 1 51 ? 167.186 23.664 149.898 1.00 26.44 30 GLU B O 1
ATOM 4616 N N . GLY B 1 52 ? 165.002 23.397 150.082 1.00 25.17 31 GLY B N 1
ATOM 4617 C CA . GLY B 1 52 ? 164.877 22.798 148.743 1.00 22.40 31 GLY B CA 1
ATOM 4618 C C . GLY B 1 52 ? 165.350 21.386 148.613 1.00 22.09 31 GLY B C 1
ATOM 4619 O O . GLY B 1 52 ? 165.757 20.982 147.556 1.00 22.23 31 GLY B O 1
ATOM 4620 N N . LYS B 1 53 ? 165.308 20.596 149.682 1.00 21.59 32 LYS B N 1
ATOM 4621 C CA . LYS B 1 53 ? 165.896 19.265 149.687 1.00 22.22 32 LYS B CA 1
ATOM 4622 C C . LYS B 1 53 ? 164.919 18.250 149.136 1.00 24.03 32 LYS B C 1
ATOM 4623 O O . LYS B 1 53 ? 163.736 18.268 149.503 1.00 23.06 32 LYS B O 1
ATOM 4629 N N . GLU B 1 54 ? 165.415 17.389 148.253 1.00 22.86 33 GLU B N 1
ATOM 4630 C CA . GLU B 1 54 ? 164.684 16.248 147.734 1.00 25.33 33 GLU B CA 1
ATOM 4631 C C . GLU B 1 54 ? 165.122 15.034 148.530 1.00 28.42 33 GLU B C 1
ATOM 4632 O O . GLU B 1 54 ? 166.322 14.819 148.689 1.00 23.84 33 GLU B O 1
ATOM 4638 N N . SER B 1 55 ? 164.173 14.238 149.031 1.00 26.07 34 SER B N 1
ATOM 4639 C CA . SER B 1 55 ? 164.542 13.114 149.900 1.00 27.68 34 SER B CA 1
ATOM 4640 C C . SER B 1 55 ? 164.300 11.801 149.259 1.00 28.07 34 SER B C 1
ATOM 4641 O O . SER B 1 55 ? 164.190 10.793 149.908 1.00 32.40 34 SER B O 1
ATOM 4644 N N . VAL B 1 56 ? 164.207 11.800 147.946 1.00 31.15 35 VAL B N 1
ATOM 4645 C CA . VAL B 1 56 ? 164.071 10.566 147.236 1.00 30.03 35 VAL B CA 1
ATOM 4646 C C . VAL B 1 56 ? 165.473 9.947 147.164 1.00 30.55 35 VAL B C 1
ATOM 4647 O O . VAL B 1 56 ? 166.452 10.609 146.874 1.00 35.01 35 VAL B O 1
ATOM 4651 N N . ARG B 1 57 ? 165.581 8.659 147.406 1.00 32.22 36 ARG B N 1
ATOM 4652 C CA . ARG B 1 57 ? 166.869 8.041 147.368 1.00 35.24 36 ARG B CA 1
ATOM 4653 C C . ARG B 1 57 ? 167.062 7.342 146.036 1.00 34.43 36 ARG B C 1
ATOM 4654 O O . ARG B 1 57 ? 166.259 6.530 145.664 1.00 32.78 36 ARG B O 1
ATOM 4662 N N . PHE B 1 58 ? 168.203 7.595 145.373 1.00 38.61 37 PHE B N 1
ATOM 4663 C CA . PHE B 1 58 ? 168.627 6.871 144.172 1.00 37.53 37 PHE B CA 1
ATOM 4664 C C . PHE B 1 58 ? 169.778 5.926 144.460 1.00 41.55 37 PHE B C 1
ATOM 4665 O O . PHE B 1 58 ? 170.661 6.237 145.231 1.00 42.17 37 PHE B O 1
ATOM 4673 N N . TYR B 1 59 ? 169.728 4.749 143.870 1.00 46.15 38 TYR B N 1
ATOM 4674 C CA . TYR B 1 59 ? 170.667 3.689 144.183 1.00 49.70 38 TYR B CA 1
ATOM 4675 C C . TYR B 1 59 ? 171.647 3.523 143.021 1.00 47.75 38 TYR B C 1
ATOM 4676 O O . TYR B 1 59 ? 171.162 3.349 141.909 1.00 45.29 38 TYR B O 1
ATOM 4685 N N . PRO B 1 70 ? 168.371 -7.329 141.989 1.00 55.06 49 PRO B N 1
ATOM 4686 C CA . PRO B 1 70 ? 167.852 -8.422 141.141 1.00 61.56 49 PRO B CA 1
ATOM 4687 C C . PRO B 1 70 ? 168.143 -8.196 139.662 1.00 62.32 49 PRO B C 1
ATOM 4688 O O . PRO B 1 70 ? 167.620 -7.281 139.038 1.00 63.08 49 PRO B O 1
ATOM 4692 N N . GLU B 1 71 ? 168.986 -9.050 139.111 1.00 65.93 50 GLU B N 1
ATOM 4693 C CA . GLU B 1 71 ? 169.686 -8.758 137.845 1.00 61.79 50 GLU B CA 1
ATOM 4694 C C . GLU B 1 71 ? 168.825 -8.286 136.650 1.00 59.03 50 GLU B C 1
ATOM 4695 O O . GLU B 1 71 ? 169.245 -7.368 135.955 1.00 60.62 50 GLU B O 1
ATOM 4701 N N . ASP B 1 72 ? 167.659 -8.898 136.407 1.00 58.90 51 ASP B N 1
ATOM 4702 C CA . ASP B 1 72 ? 166.777 -8.488 135.275 1.00 63.26 51 ASP B CA 1
ATOM 4703 C C . ASP B 1 72 ? 166.449 -7.028 135.351 1.00 67.98 51 ASP B C 1
ATOM 4704 O O . ASP B 1 72 ? 166.533 -6.295 134.352 1.00 71.06 51 ASP B O 1
ATOM 4709 N N . LEU B 1 73 ? 165.987 -6.640 136.540 1.00 72.38 52 LEU B N 1
ATOM 4710 C CA . LEU B 1 73 ? 165.594 -5.257 136.820 1.00 71.02 52 LEU B CA 1
ATOM 4711 C C . LEU B 1 73 ? 166.805 -4.339 136.736 1.00 67.27 52 LEU B C 1
ATOM 4712 O O . LEU B 1 73 ? 166.741 -3.267 136.115 1.00 65.01 52 LEU B O 1
ATOM 4717 N N . ILE B 1 74 ? 167.916 -4.769 137.336 1.00 60.68 53 ILE B N 1
ATOM 4718 C CA . ILE B 1 74 ? 169.119 -3.942 137.324 1.00 54.76 53 ILE B CA 1
ATOM 4719 C C . ILE B 1 74 ? 169.464 -3.604 135.880 1.00 58.77 53 ILE B C 1
ATOM 4720 O O . ILE B 1 74 ? 169.819 -2.483 135.592 1.00 55.98 53 ILE B O 1
ATOM 4725 N N . GLU B 1 75 ? 169.334 -4.578 134.980 1.00 65.16 54 GLU B N 1
ATOM 4726 C CA . GLU B 1 75 ? 169.750 -4.401 133.585 1.00 67.77 54 GLU B CA 1
ATOM 4727 C C . GLU B 1 75 ? 168.698 -3.723 132.730 1.00 64.73 54 GLU B C 1
ATOM 4728 O O . GLU B 1 75 ? 168.999 -3.347 131.601 1.00 64.16 54 GLU B O 1
ATOM 4734 N N . ASN B 1 76 ? 167.473 -3.598 133.232 1.00 54.64 55 ASN B N 1
ATOM 4735 C CA . ASN B 1 76 ? 166.410 -3.026 132.427 1.00 50.48 55 ASN B CA 1
ATOM 4736 C C . ASN B 1 76 ? 166.618 -1.522 132.295 1.00 49.39 55 ASN B C 1
ATOM 4737 O O . ASN B 1 76 ? 166.622 -0.824 133.281 1.00 55.99 55 ASN B O 1
ATOM 4742 N N . PRO B 1 77 ? 166.788 -1.008 131.069 1.00 48.10 56 PRO B N 1
ATOM 4743 C CA . PRO B 1 77 ? 167.068 0.443 130.946 1.00 52.28 56 PRO B CA 1
ATOM 4744 C C . PRO B 1 77 ? 165.896 1.345 131.379 1.00 47.77 56 PRO B C 1
ATOM 4745 O O . PRO B 1 77 ? 166.078 2.536 131.534 1.00 45.56 56 PRO B O 1
ATOM 4749 N N . ASP B 1 78 ? 164.706 0.762 131.541 1.00 53.68 57 ASP B N 1
ATOM 4750 C CA . ASP B 1 78 ? 163.523 1.465 132.042 1.00 53.21 57 ASP B CA 1
ATOM 4751 C C . ASP B 1 78 ? 163.250 1.293 133.536 1.00 51.24 57 ASP B C 1
ATOM 4752 O O . ASP B 1 78 ? 162.305 1.882 134.053 1.00 48.85 57 ASP B O 1
ATOM 4757 N N . TYR B 1 79 ? 164.079 0.515 134.221 1.00 44.05 58 TYR B N 1
ATOM 4758 C CA . TYR B 1 79 ? 164.024 0.445 135.679 1.00 45.16 58 TYR B CA 1
ATOM 4759 C C . TYR B 1 79 ? 164.480 1.778 136.277 1.00 42.69 58 TYR B C 1
ATOM 4760 O O . TYR B 1 79 ? 165.538 2.301 135.959 1.00 44.58 58 TYR B O 1
ATOM 4769 N N . VAL B 1 80 ? 163.692 2.338 137.170 1.00 39.45 59 VAL B N 1
ATOM 4770 C CA . VAL B 1 80 ? 164.060 3.609 137.785 1.00 34.48 59 VAL B CA 1
ATOM 4771 C C . VAL B 1 80 ? 164.483 3.234 139.224 1.00 40.68 59 VAL B C 1
ATOM 4772 O O . VAL B 1 80 ? 163.649 2.723 139.997 1.00 36.96 59 VAL B O 1
ATOM 4776 N N . PRO B 1 81 ? 165.762 3.454 139.576 1.00 36.64 60 PRO B N 1
ATOM 4777 C CA . PRO B 1 81 ? 166.325 2.954 140.824 1.00 41.19 60 PRO B CA 1
ATOM 4778 C C . PRO B 1 81 ? 166.119 3.942 142.012 1.00 36.93 60 PRO B C 1
ATOM 4779 O O . PRO B 1 81 ? 167.082 4.438 142.608 1.00 35.23 60 PRO B O 1
ATOM 4783 N N . ALA B 1 82 ? 164.845 4.209 142.334 1.00 38.47 61 ALA B N 1
ATOM 4784 C CA . ALA B 1 82 ? 164.486 5.256 143.273 1.00 30.94 61 ALA B CA 1
ATOM 4785 C C . ALA B 1 82 ? 163.521 4.756 144.345 1.00 28.65 61 ALA B C 1
ATOM 4786 O O . ALA B 1 82 ? 162.660 3.925 144.076 1.00 29.31 61 ALA B O 1
ATOM 4788 N N . LEU B 1 83 ? 163.683 5.271 145.566 1.00 28.95 62 LEU B N 1
ATOM 4789 C CA . LEU B 1 83 ? 162.752 4.941 146.670 1.00 29.51 62 LEU B CA 1
ATOM 4790 C C . LEU B 1 83 ? 162.682 6.099 147.633 1.00 27.06 62 LEU B C 1
ATOM 4791 O O . LEU B 1 83 ? 163.681 6.662 148.047 1.00 25.06 62 LEU B O 1
ATOM 4796 N N . SER B 1 84 ? 161.452 6.484 147.955 1.00 26.00 63 SER B N 1
ATOM 4797 C CA . SER B 1 84 ? 161.207 7.520 148.901 1.00 23.15 63 SER B CA 1
ATOM 4798 C C . SER B 1 84 ? 160.393 6.883 150.041 1.00 25.03 63 SER B C 1
ATOM 4799 O O . SER B 1 84 ? 159.168 6.699 149.921 1.00 24.35 63 SER B O 1
ATOM 4802 N N . THR B 1 85 ? 161.066 6.529 151.126 1.0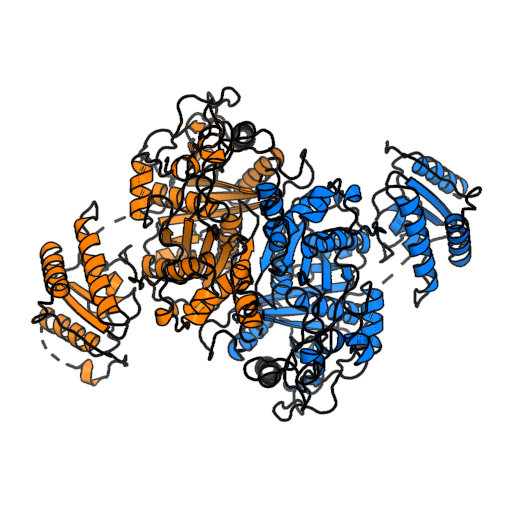0 21.25 64 THR B N 1
ATOM 4803 C CA . THR B 1 85 ? 160.404 5.925 152.232 1.00 22.21 64 THR B CA 1
ATOM 4804 C C . THR B 1 85 ? 160.932 6.467 153.562 1.00 23.51 64 THR B C 1
ATOM 4805 O O . THR B 1 85 ? 161.863 7.258 153.633 1.00 25.28 64 THR B O 1
ATOM 4809 N N . ILE B 1 86 ? 160.317 6.035 154.633 1.00 22.87 65 ILE B N 1
ATOM 4810 C CA . ILE B 1 86 ? 160.772 6.304 155.963 1.00 22.87 65 ILE B CA 1
ATOM 4811 C C . ILE B 1 86 ? 161.481 5.050 156.444 1.00 23.89 65 ILE B C 1
ATOM 4812 O O . ILE B 1 86 ? 161.376 4.009 155.859 1.00 24.71 65 ILE B O 1
ATOM 4817 N N . GLU B 1 87 ? 162.159 5.158 157.570 1.00 23.55 66 GLU B N 1
ATOM 4818 C CA . GLU B 1 87 ? 162.833 4.018 158.127 1.00 27.57 66 GLU B CA 1
ATOM 4819 C C . GLU B 1 87 ? 162.123 3.556 159.366 1.00 25.59 66 GLU B C 1
ATOM 4820 O O . GLU B 1 87 ? 161.395 4.339 159.982 1.00 23.72 66 GLU B O 1
ATOM 4826 N N . GLY B 1 88 ? 162.352 2.305 159.742 1.00 24.17 67 GLY B N 1
ATOM 4827 C CA . GLY B 1 88 ? 161.788 1.796 160.965 1.00 22.28 67 GLY B CA 1
ATOM 4828 C C . GLY B 1 88 ? 160.266 1.560 160.951 1.00 24.30 67 GLY B C 1
ATOM 4829 O O . GLY B 1 88 ? 159.624 1.717 161.964 1.00 23.92 67 GLY B O 1
ATOM 4830 N N . LYS B 1 89 ? 159.719 1.136 159.818 1.00 24.85 68 LYS B N 1
ATOM 4831 C CA . LYS B 1 89 ? 158.308 0.753 159.697 1.00 25.21 68 LYS B CA 1
ATOM 4832 C C . LYS B 1 89 ? 157.927 -0.341 160.631 1.00 23.49 68 LYS B C 1
ATOM 4833 O O . LYS B 1 89 ? 156.767 -0.452 161.002 1.00 23.74 68 LYS B O 1
ATOM 4839 N N . ASP B 1 90 ? 158.912 -1.182 160.951 1.00 20.71 69 ASP B N 1
ATOM 4840 C CA . ASP B 1 90 ? 158.756 -2.300 161.822 1.00 20.42 69 ASP B CA 1
ATOM 4841 C C . ASP B 1 90 ? 158.919 -2.020 163.335 1.00 19.16 69 ASP B C 1
ATOM 4842 O O . ASP B 1 90 ? 158.752 -2.908 164.157 1.00 20.12 69 ASP B O 1
ATOM 4847 N N . LEU B 1 91 ? 159.267 -0.785 163.701 1.00 19.38 70 LEU B N 1
ATOM 4848 C CA . LEU B 1 91 ? 159.636 -0.489 165.095 1.00 18.62 70 LEU B CA 1
ATOM 4849 C C . LEU B 1 91 ? 158.423 -0.030 165.863 1.00 17.61 70 LEU B C 1
ATOM 4850 O O . LEU B 1 91 ? 157.655 0.799 165.382 1.00 18.32 70 LEU B O 1
ATOM 4855 N N . PHE B 1 92 ? 158.266 -0.543 167.067 1.00 17.69 71 PHE B N 1
ATOM 4856 C CA . PHE B 1 92 ? 157.145 -0.189 167.899 1.00 18.53 71 PHE B CA 1
ATOM 4857 C C . PHE B 1 92 ? 157.466 -0.406 169.369 1.00 18.94 71 PHE B C 1
ATOM 4858 O O . PHE B 1 92 ? 158.465 -1.059 169.717 1.00 18.66 71 PHE B O 1
ATOM 4866 N N . ASP B 1 93 ? 156.586 0.117 170.223 1.00 18.68 72 ASP B N 1
ATOM 4867 C CA . ASP B 1 93 ? 156.632 -0.021 171.700 1.00 19.07 72 ASP B CA 1
ATOM 4868 C C . ASP B 1 93 ? 155.293 -0.560 172.217 1.00 18.09 72 ASP B C 1
ATOM 4869 O O . ASP B 1 93 ? 154.453 0.177 172.773 1.00 18.28 72 ASP B O 1
ATOM 4874 N N . PRO B 1 94 ? 155.065 -1.864 172.052 1.00 18.68 73 PRO B N 1
ATOM 4875 C CA . PRO B 1 94 ? 153.762 -2.399 172.431 1.00 19.56 73 PRO B CA 1
ATOM 4876 C C . PRO B 1 94 ? 153.535 -2.344 173.937 1.00 20.22 73 PRO B C 1
ATOM 4877 O O . PRO B 1 94 ? 152.415 -2.073 174.357 1.00 20.83 73 PRO B O 1
ATOM 4881 N N . GLU B 1 95 ? 154.595 -2.501 174.740 1.00 20.38 74 GLU B N 1
ATOM 4882 C CA . GLU B 1 95 ? 154.438 -2.490 176.191 1.00 20.40 74 GLU B CA 1
ATOM 4883 C C . GLU B 1 95 ? 153.833 -1.173 176.694 1.00 20.11 74 GLU B C 1
ATOM 4884 O O . GLU B 1 95 ? 153.048 -1.145 177.638 1.00 20.22 74 GLU B O 1
ATOM 4890 N N . PHE B 1 96 ? 154.200 -0.054 176.068 1.00 18.19 75 PHE B N 1
ATOM 4891 C CA . PHE B 1 96 ? 153.612 1.243 176.417 1.00 17.68 75 PHE B CA 1
ATOM 4892 C C . PHE B 1 96 ? 152.052 1.228 176.397 1.00 20.01 75 PHE B C 1
ATOM 4893 O O . PHE B 1 96 ? 151.421 1.814 177.278 1.00 18.58 75 PHE B O 1
ATOM 4901 N N . PHE B 1 97 ? 151.500 0.511 175.432 1.00 21.25 76 PHE B N 1
ATOM 4902 C CA . PHE B 1 97 ? 150.049 0.411 175.194 1.00 22.09 76 PHE B CA 1
ATOM 4903 C C . PHE B 1 97 ? 149.426 -0.883 175.752 1.00 21.99 76 PHE B C 1
ATOM 4904 O O . PHE B 1 97 ? 148.268 -1.222 175.488 1.00 26.15 76 PHE B O 1
ATOM 4912 N N . HIS B 1 98 ? 150.220 -1.615 176.498 1.00 23.09 77 HIS B N 1
ATOM 4913 C CA . HIS B 1 98 ? 149.854 -2.952 177.004 1.00 25.63 77 HIS B CA 1
ATOM 4914 C C . HIS B 1 98 ? 149.468 -3.943 175.941 1.00 23.29 77 HIS B C 1
ATOM 4915 O O . HIS B 1 98 ? 148.580 -4.749 176.162 1.00 23.80 77 HIS B O 1
ATOM 4922 N N . ILE B 1 99 ? 150.160 -3.927 174.823 1.00 21.47 78 ILE B N 1
ATOM 4923 C CA . ILE B 1 99 ? 149.934 -4.827 173.739 1.00 20.92 78 ILE B CA 1
ATOM 4924 C C . ILE B 1 99 ? 150.984 -5.893 173.858 1.00 22.97 78 ILE B C 1
ATOM 4925 O O . ILE B 1 99 ? 152.189 -5.603 174.085 1.00 21.77 78 ILE B O 1
ATOM 4930 N N . SER B 1 100 ? 150.561 -7.132 173.654 1.00 20.70 79 SER B N 1
ATOM 4931 C CA . SER B 1 100 ? 151.457 -8.253 173.727 1.00 21.67 79 SER B CA 1
ATOM 4932 C C . SER B 1 100 ? 152.356 -8.264 172.495 1.00 24.31 79 SER B C 1
ATOM 4933 O O . SER B 1 100 ? 151.954 -7.817 171.426 1.00 21.94 79 SER B O 1
ATOM 4936 N N . PRO B 1 101 ? 153.566 -8.817 172.621 1.00 25.46 80 PRO B N 1
ATOM 4937 C CA . PRO B 1 101 ? 154.457 -9.030 171.473 1.00 24.58 80 PRO B CA 1
ATOM 4938 C C . PRO B 1 101 ? 153.826 -9.800 170.356 1.00 24.00 80 PRO B C 1
ATOM 4939 O O . PRO B 1 101 ? 153.994 -9.433 169.210 1.00 23.69 80 PRO B O 1
ATOM 4943 N N . LYS B 1 102 ? 153.017 -10.789 170.685 1.00 24.55 81 LYS B N 1
ATOM 4944 C CA . LYS B 1 102 ? 152.306 -11.530 169.653 1.00 27.02 81 LYS B CA 1
ATOM 4945 C C . LYS B 1 102 ? 151.349 -10.640 168.846 1.00 23.92 81 LYS B C 1
ATOM 4946 O O . LYS B 1 102 ? 151.315 -10.689 167.626 1.00 23.90 81 LYS B O 1
ATOM 4952 N N . ASP B 1 103 ? 150.527 -9.879 169.539 1.00 21.85 82 ASP B N 1
ATOM 4953 C CA . ASP B 1 103 ? 149.556 -9.012 168.881 1.00 24.36 82 ASP B CA 1
ATOM 4954 C C . ASP B 1 103 ? 150.261 -7.906 168.123 1.00 23.67 82 ASP B C 1
ATOM 4955 O O . ASP B 1 103 ? 149.765 -7.449 167.088 1.00 22.29 82 ASP B O 1
ATOM 4960 N N . ALA B 1 104 ? 151.428 -7.443 168.621 1.00 20.83 83 ALA B N 1
ATOM 4961 C CA . ALA B 1 104 ? 152.156 -6.360 167.943 1.00 19.97 83 ALA B CA 1
ATOM 4962 C C . ALA B 1 104 ? 152.529 -6.833 166.527 1.00 21.82 83 ALA B C 1
ATOM 4963 O O . ALA B 1 104 ? 152.520 -6.072 165.564 1.00 21.09 83 ALA B O 1
ATOM 4965 N N . GLU B 1 105 ? 152.896 -8.118 166.408 1.00 21.02 84 GLU B N 1
ATOM 4966 C CA . GLU B 1 105 ? 153.259 -8.689 165.127 1.00 21.40 84 GLU B CA 1
ATOM 4967 C C . GLU B 1 105 ? 152.065 -8.797 164.170 1.00 19.32 84 GLU B C 1
ATOM 4968 O O . GLU B 1 105 ? 152.236 -8.730 162.937 1.00 22.66 84 GLU B O 1
ATOM 4974 N N . PHE B 1 106 ? 150.884 -9.017 164.722 1.00 20.92 85 PHE B N 1
ATOM 4975 C CA . PHE B 1 106 ? 149.654 -9.008 163.964 1.00 21.90 85 PHE B CA 1
ATOM 4976 C C . PHE B 1 106 ? 149.295 -7.615 163.457 1.00 21.06 85 PHE B C 1
ATOM 4977 O O . PHE B 1 106 ? 148.500 -7.485 162.575 1.00 21.66 85 PHE B O 1
ATOM 4985 N N . MET B 1 107 ? 149.872 -6.581 164.051 1.00 20.80 86 MET B N 1
ATOM 4986 C CA . MET B 1 107 ? 149.534 -5.219 163.679 1.00 18.60 86 MET B CA 1
ATOM 4987 C C . MET B 1 107 ? 150.347 -4.731 162.478 1.00 20.10 86 MET B C 1
ATOM 4988 O O . MET B 1 107 ? 151.511 -4.775 162.489 1.00 19.93 86 MET B O 1
ATOM 4993 N N . ASP B 1 108 ? 149.681 -4.265 161.439 1.00 20.40 87 ASP B N 1
ATOM 4994 C CA . ASP B 1 108 ? 150.404 -3.714 160.320 1.00 19.56 87 ASP B CA 1
ATOM 4995 C C . ASP B 1 108 ? 151.148 -2.402 160.753 1.00 18.99 87 ASP B C 1
ATOM 4996 O O . ASP B 1 108 ? 150.799 -1.780 161.761 1.00 19.25 87 ASP B O 1
ATOM 5001 N N . PRO B 1 109 ? 152.148 -1.995 159.994 1.00 19.50 88 PRO B N 1
ATOM 5002 C CA . PRO B 1 109 ? 152.901 -0.797 160.354 1.00 18.22 88 PRO B CA 1
ATOM 5003 C C . PRO B 1 109 ? 152.103 0.471 160.309 1.00 17.46 88 PRO B C 1
ATOM 5004 O O . PRO B 1 109 ? 152.408 1.417 161.047 1.00 17.16 88 PRO B O 1
ATOM 5008 N N . GLN B 1 110 ? 151.087 0.555 159.473 1.00 17.56 89 GLN B N 1
ATOM 5009 C CA . GLN B 1 110 ? 150.276 1.786 159.423 1.00 16.84 89 GLN B CA 1
ATOM 5010 C C . GLN B 1 110 ? 149.539 1.957 160.748 1.00 16.04 89 GLN B C 1
ATOM 5011 O O . GLN B 1 110 ? 149.420 3.068 161.264 1.00 14.95 89 GLN B O 1
ATOM 5017 N N . LEU B 1 111 ? 148.936 0.891 161.220 1.00 15.36 90 LEU B N 1
ATOM 5018 C CA . LEU B 1 111 ? 148.245 0.922 162.536 1.00 15.73 90 LEU B CA 1
ATOM 5019 C C . LEU B 1 111 ? 149.221 1.324 163.651 1.00 15.99 90 LEU B C 1
ATOM 5020 O O . LEU B 1 111 ? 148.967 2.226 164.462 1.00 15.31 90 LEU B O 1
ATOM 5025 N N . ARG B 1 112 ? 150.381 0.655 163.674 1.00 14.86 91 ARG B N 1
ATOM 5026 C CA . ARG B 1 112 ? 151.387 0.960 164.666 1.00 16.47 91 ARG B CA 1
ATOM 5027 C C . ARG B 1 112 ? 151.882 2.414 164.640 1.00 14.70 91 ARG B C 1
ATOM 5028 O O . ARG B 1 112 ? 151.877 3.104 165.668 1.00 16.10 91 ARG B O 1
ATOM 5036 N N . LEU B 1 113 ? 152.278 2.887 163.473 1.00 15.43 92 LEU B N 1
ATOM 5037 C CA . LEU B 1 113 ? 152.822 4.247 163.386 1.00 16.66 92 LEU B CA 1
ATOM 5038 C C . LEU B 1 113 ? 151.748 5.330 163.560 1.00 17.08 92 LEU B C 1
ATOM 5039 O O . LEU B 1 113 ? 152.042 6.372 164.144 1.00 15.75 92 LEU B O 1
ATOM 5044 N N . LEU B 1 114 ? 150.514 5.080 163.106 1.00 16.13 93 LEU B N 1
ATOM 5045 C CA . LEU B 1 114 ? 149.477 6.059 163.382 1.00 15.56 93 LEU B CA 1
ATOM 5046 C C . LEU B 1 114 ? 149.151 6.164 164.880 1.00 14.06 93 LEU B C 1
ATOM 5047 O O . LEU B 1 114 ? 148.795 7.235 165.383 1.00 15.36 93 LEU B O 1
ATOM 5052 N N . LEU B 1 115 ? 149.257 5.063 165.600 1.00 15.34 94 LEU B N 1
ATOM 5053 C CA . LEU B 1 115 ? 149.063 5.127 167.037 1.00 14.78 94 LEU B CA 1
ATOM 5054 C C . LEU B 1 115 ? 150.173 5.966 167.702 1.00 15.04 94 LEU B C 1
ATOM 5055 O O . LEU B 1 115 ? 149.911 6.822 168.537 1.00 15.14 94 LEU B O 1
ATOM 5060 N N . LEU B 1 116 ? 151.407 5.634 167.363 1.00 14.20 95 LEU B N 1
ATOM 5061 C CA . LEU B 1 116 ? 152.551 6.364 167.905 1.00 15.97 95 LEU B CA 1
ATOM 5062 C C . LEU B 1 116 ? 152.429 7.865 167.593 1.00 16.75 95 LEU B C 1
ATOM 5063 O O . LEU B 1 116 ? 152.607 8.715 168.477 1.00 16.00 95 LEU B O 1
ATOM 5068 N N . HIS B 1 117 ? 152.178 8.192 166.338 1.00 15.80 96 HIS B N 1
ATOM 5069 C CA . HIS B 1 117 ? 152.042 9.576 165.949 1.00 15.51 96 HIS B CA 1
ATOM 5070 C C . HIS B 1 117 ? 150.836 10.288 166.506 1.00 15.81 96 HIS B C 1
ATOM 5071 O O . HIS B 1 117 ? 150.918 11.458 166.775 1.00 13.24 96 HIS B O 1
ATOM 5078 N N . SER B 1 118 ? 149.737 9.572 166.821 1.00 14.91 97 SER B N 1
ATOM 5079 C CA . SER B 1 118 ? 148.636 10.179 167.474 1.00 14.36 97 SER B CA 1
ATOM 5080 C C . SER B 1 118 ? 149.009 10.611 168.893 1.00 13.94 97 SER B C 1
ATOM 5081 O O . SER B 1 118 ? 148.732 11.738 169.290 1.00 14.66 97 SER B O 1
ATOM 5084 N N . TRP B 1 119 ? 149.669 9.725 169.635 1.00 14.88 98 TRP B N 1
ATOM 5085 C CA . TRP B 1 119 ? 150.141 10.020 170.960 1.00 14.21 98 TRP B CA 1
ATOM 5086 C C . TRP B 1 119 ? 151.043 11.301 170.929 1.00 14.37 98 TRP B C 1
ATOM 5087 O O . TRP B 1 119 ? 150.831 12.241 171.659 1.00 15.25 98 TRP B O 1
ATOM 5098 N N . LYS B 1 120 ? 151.973 11.300 170.005 1.00 15.42 99 LYS B N 1
ATOM 5099 C CA . LYS B 1 120 ? 152.922 12.425 169.848 1.00 16.63 99 LYS B CA 1
ATOM 5100 C C . LYS B 1 120 ? 152.247 13.724 169.427 1.00 16.98 99 LYS B C 1
ATOM 5101 O O . LYS B 1 120 ? 152.644 14.791 169.897 1.00 16.90 99 LYS B O 1
ATOM 5107 N N . ALA B 1 121 ? 151.269 13.679 168.507 1.00 15.96 100 ALA B N 1
ATOM 5108 C CA . ALA B 1 121 ? 150.606 14.906 168.094 1.00 15.17 100 ALA B CA 1
ATOM 5109 C C . ALA B 1 121 ? 149.932 15.607 169.254 1.00 15.44 100 ALA B C 1
ATOM 5110 O O . ALA B 1 121 ? 149.941 16.837 169.339 1.00 13.53 100 ALA B O 1
ATOM 5112 N N . VAL B 1 122 ? 149.292 14.869 170.172 1.00 13.65 101 VAL B N 1
ATOM 5113 C CA . VAL B 1 122 ? 148.669 15.503 171.305 1.00 15.07 101 VAL B CA 1
ATOM 5114 C C . VAL B 1 122 ? 149.737 16.148 172.260 1.00 13.86 101 VAL B C 1
ATOM 5115 O O . VAL B 1 122 ? 149.521 17.246 172.743 1.00 14.79 101 VAL B O 1
ATOM 5119 N N . GLU B 1 123 ? 150.826 15.413 172.517 1.00 15.27 102 GLU B N 1
ATOM 5120 C CA . GLU B 1 123 ? 151.955 15.944 173.292 1.00 15.12 102 GLU B CA 1
ATOM 5121 C C . GLU B 1 123 ? 152.573 17.189 172.553 1.00 15.90 102 GLU B C 1
ATOM 5122 O O . GLU B 1 123 ? 152.875 18.211 173.194 1.00 17.29 102 GLU B O 1
ATOM 5128 N N . ASP B 1 124 ? 152.628 17.160 171.229 1.00 15.55 103 ASP B N 1
ATOM 5129 C CA . ASP B 1 124 ? 153.145 18.323 170.502 1.00 14.97 103 ASP B CA 1
ATOM 5130 C C . ASP B 1 124 ? 152.318 19.559 170.812 1.00 16.99 103 ASP B C 1
ATOM 5131 O O . ASP B 1 124 ? 152.858 20.627 170.998 1.00 15.94 103 ASP B O 1
ATOM 5136 N N . ALA B 1 125 ? 150.995 19.388 170.942 1.00 14.73 104 ALA B N 1
ATOM 5137 C CA . ALA B 1 125 ? 150.113 20.454 171.264 1.00 16.93 104 ALA B CA 1
ATOM 5138 C C . ALA B 1 125 ? 150.208 20.965 172.736 1.00 16.10 104 ALA B C 1
ATOM 5139 O O . ALA B 1 125 ? 149.681 22.034 173.083 1.00 16.27 104 ALA B O 1
ATOM 5141 N N . GLY B 1 126 ? 150.805 20.161 173.568 1.00 16.93 105 GLY B N 1
ATOM 5142 C CA . GLY B 1 126 ? 150.946 20.475 174.999 1.00 18.86 105 GLY B CA 1
ATOM 5143 C C . GLY B 1 126 ? 149.791 19.970 175.864 1.00 17.99 105 GLY B C 1
ATOM 5144 O O . GLY B 1 126 ? 149.445 20.606 176.847 1.00 16.27 105 GLY B O 1
ATOM 5145 N N . TYR B 1 127 ? 149.151 18.865 175.443 1.00 17.69 106 TYR B N 1
ATOM 5146 C CA . TYR B 1 127 ? 148.004 18.281 176.161 1.00 16.90 106 TYR B CA 1
ATOM 5147 C C . TYR B 1 127 ? 148.298 16.827 176.533 1.00 16.76 106 TYR B C 1
ATOM 5148 O O . TYR B 1 127 ? 149.064 16.131 175.869 1.00 14.97 106 TYR B O 1
ATOM 5157 N N . VAL B 1 128 ? 147.744 16.456 177.687 1.00 16.55 107 VAL B N 1
ATOM 5158 C CA . VAL B 1 128 ? 147.711 15.078 178.195 1.00 16.48 107 VAL B CA 1
ATOM 5159 C C . VAL B 1 128 ? 146.415 14.471 177.619 1.00 14.59 107 VAL B C 1
ATOM 5160 O O . VAL B 1 128 ? 145.299 15.042 177.837 1.00 13.80 107 VAL B O 1
ATOM 5164 N N . SER B 1 129 ? 146.559 13.410 176.832 1.00 16.46 108 SER B N 1
ATOM 5165 C CA . SER B 1 129 ? 145.428 12.950 176.001 1.00 16.50 108 SER B CA 1
ATOM 5166 C C . SER B 1 129 ? 144.224 12.617 176.847 1.00 17.58 108 SER B C 1
ATOM 5167 O O . SER B 1 129 ? 143.106 12.951 176.490 1.00 17.30 108 SER B O 1
ATOM 5170 N N . LYS B 1 130 ? 144.426 11.966 177.989 1.00 18.74 109 LYS B N 1
ATOM 5171 C CA . LYS B 1 130 ? 143.233 11.566 178.748 1.00 20.65 109 LYS B CA 1
ATOM 5172 C C . LYS B 1 130 ? 142.504 12.766 179.324 1.00 18.01 109 LYS B C 1
ATOM 5173 O O . LYS B 1 130 ? 141.361 12.640 179.691 1.00 17.56 109 LYS B O 1
ATOM 5179 N N . GLU B 1 131 ? 143.121 13.966 179.286 1.00 17.07 110 GLU B N 1
ATOM 5180 C CA . GLU B 1 131 ? 142.494 15.191 179.740 1.00 17.08 110 GLU B CA 1
ATOM 5181 C C . GLU B 1 131 ? 141.739 15.899 178.661 1.00 17.21 110 GLU B C 1
ATOM 5182 O O . GLU B 1 131 ? 141.063 16.890 178.978 1.00 17.47 110 GLU B O 1
ATOM 5188 N N . ILE B 1 132 ? 141.751 15.389 177.435 1.00 16.94 111 ILE B N 1
ATOM 5189 C CA . ILE B 1 132 ? 140.932 15.952 176.341 1.00 17.35 111 ILE B CA 1
ATOM 5190 C C . ILE B 1 132 ? 139.979 14.891 175.732 1.00 16.15 111 ILE B C 1
ATOM 5191 O O . ILE B 1 132 ? 140.042 14.546 174.559 1.00 14.92 111 ILE B O 1
ATOM 5196 N N . PRO B 1 133 ? 139.068 14.371 176.554 1.00 18.22 112 PRO B N 1
ATOM 5197 C CA . PRO B 1 133 ? 138.169 13.320 176.014 1.00 17.47 112 PRO B CA 1
ATOM 5198 C C . PRO B 1 133 ? 137.280 13.761 174.818 1.00 18.43 112 PRO B C 1
ATOM 5199 O O . PRO B 1 133 ? 136.866 12.898 174.044 1.00 17.77 112 PRO B O 1
ATOM 5203 N N . LYS B 1 134 ? 136.943 15.053 174.679 1.00 15.81 113 LYS B N 1
ATOM 5204 C CA . LYS B 1 134 ? 136.046 15.498 173.669 1.00 16.15 113 LYS B CA 1
ATOM 5205 C C . LYS B 1 134 ? 136.778 15.701 172.343 1.00 16.48 113 LYS B C 1
ATOM 5206 O O . LYS B 1 134 ? 136.804 16.814 171.767 1.00 16.94 113 LYS B O 1
ATOM 5212 N N . THR B 1 135 ? 137.297 14.601 171.848 1.00 14.39 114 THR B N 1
ATOM 5213 C CA . THR B 1 135 ? 138.139 14.585 170.653 1.00 13.69 114 THR B CA 1
ATOM 5214 C C . THR B 1 135 ? 137.637 13.514 169.715 1.00 15.30 114 THR B C 1
ATOM 5215 O O . THR B 1 135 ? 137.509 12.332 170.126 1.00 14.37 114 THR B O 1
ATOM 5219 N N . SER B 1 136 ? 137.383 13.893 168.466 1.00 13.76 115 SER B N 1
ATOM 5220 C CA . SER B 1 136 ? 137.105 12.971 167.393 1.00 15.76 115 SER B CA 1
ATOM 5221 C C . SER B 1 136 ? 138.408 12.442 166.781 1.00 14.37 115 SER B C 1
ATOM 5222 O O . SER B 1 136 ? 139.461 13.060 166.926 1.00 15.42 115 SER B O 1
ATOM 5225 N N . VAL B 1 137 ? 138.342 11.298 166.116 1.00 13.87 116 VAL B N 1
ATOM 5226 C CA . VAL B 1 137 ? 139.488 10.661 165.514 1.00 13.70 116 VAL B CA 1
ATOM 5227 C C . VAL B 1 137 ? 139.165 10.154 164.109 1.00 15.30 116 VAL B C 1
ATOM 5228 O O . VAL B 1 137 ? 138.202 9.362 163.905 1.00 14.75 116 VAL B O 1
ATOM 5232 N N . TYR B 1 138 ? 139.952 10.639 163.133 1.00 14.73 117 TYR B N 1
ATOM 5233 C CA . TYR B 1 138 ? 139.780 10.230 161.704 1.00 14.06 117 TYR B CA 1
ATOM 5234 C C . TYR B 1 138 ? 141.127 9.772 161.196 1.00 14.27 117 TYR B C 1
ATOM 5235 O O . TYR B 1 138 ? 142.135 10.495 161.317 1.00 13.42 117 TYR B O 1
ATOM 5244 N N . MET B 1 139 ? 141.168 8.561 160.623 1.00 16.22 118 MET B N 1
ATOM 5245 C CA . MET B 1 139 ? 142.383 7.984 160.126 1.00 15.14 118 MET B CA 1
ATOM 5246 C C . MET B 1 139 ? 142.209 7.437 158.720 1.00 16.65 118 MET B C 1
ATOM 5247 O O . MET B 1 139 ? 141.109 6.964 158.349 1.00 14.54 118 MET B O 1
ATOM 5252 N N . SER B 1 140 ? 143.286 7.503 157.922 1.00 15.31 119 SER B N 1
ATOM 5253 C CA . SER B 1 140 ? 143.316 6.887 156.596 1.00 14.07 119 SER B CA 1
ATOM 5254 C C . SER B 1 140 ? 144.622 6.127 156.394 1.00 15.69 119 SER B C 1
ATOM 5255 O O . SER B 1 140 ? 145.669 6.578 156.858 1.00 17.99 119 SER B O 1
ATOM 5258 N N . ALA B 1 141 ? 144.582 5.005 155.672 1.00 13.67 120 ALA B N 1
ATOM 5259 C CA . ALA B 1 141 ? 145.730 4.206 155.369 1.00 16.33 120 ALA B CA 1
ATOM 5260 C C . ALA B 1 141 ? 145.470 3.327 154.157 1.00 16.21 120 ALA B C 1
ATOM 5261 O O . ALA B 1 141 ? 144.312 3.125 153.753 1.00 15.78 120 ALA B O 1
ATOM 5263 N N . SER B 1 142 ? 146.524 2.741 153.617 1.00 16.77 121 SER B N 1
ATOM 5264 C CA . SER B 1 142 ? 146.416 1.862 152.440 1.00 15.88 121 SER B CA 1
ATOM 5265 C C . SER B 1 142 ? 146.019 0.440 152.785 1.00 17.43 121 SER B C 1
ATOM 5266 O O . SER B 1 142 ? 146.153 -0.008 153.928 1.00 18.14 121 SER B O 1
ATOM 5269 N N . ASN B 1 143 ? 145.512 -0.270 151.787 1.00 17.77 122 ASN B N 1
ATOM 5270 C CA . ASN B 1 143 ? 145.448 -1.688 151.863 1.00 19.34 122 ASN B CA 1
ATOM 5271 C C . ASN B 1 143 ? 146.802 -2.229 151.355 1.00 20.67 122 ASN B C 1
ATOM 5272 O O . ASN B 1 143 ? 147.053 -2.322 150.126 1.00 18.80 122 ASN B O 1
ATOM 5277 N N . ASN B 1 144 ? 147.628 -2.645 152.311 1.00 17.87 123 ASN B N 1
ATOM 5278 C CA . ASN B 1 144 ? 149.001 -3.119 152.034 1.00 19.87 123 ASN B CA 1
ATOM 5279 C C . ASN B 1 144 ? 149.151 -4.630 152.181 1.00 19.98 123 ASN B C 1
ATOM 5280 O O . ASN B 1 144 ? 150.231 -5.151 152.097 1.00 23.62 123 ASN B O 1
ATOM 5285 N N . SER B 1 145 ? 148.038 -5.346 152.358 1.00 20.11 124 SER B N 1
ATOM 5286 C CA . SER B 1 145 ? 148.071 -6.782 152.420 1.00 21.43 124 SER B CA 1
ATOM 5287 C C . SER B 1 145 ? 148.935 -7.357 153.517 1.00 23.55 124 SER B C 1
ATOM 5288 O O . SER B 1 145 ? 149.447 -8.472 153.383 1.00 20.66 124 SER B O 1
ATOM 5291 N N . TYR B 1 146 ? 149.127 -6.616 154.608 1.00 20.90 125 TYR B N 1
ATOM 5292 C CA . TYR B 1 146 ? 150.031 -7.059 155.646 1.00 19.95 125 TYR B CA 1
ATOM 5293 C C . TYR B 1 146 ? 149.617 -8.392 156.234 1.00 21.74 125 TYR B C 1
ATOM 5294 O O . TYR B 1 146 ? 150.501 -9.243 156.537 1.00 22.27 125 TYR B O 1
ATOM 5303 N N . ARG B 1 147 ? 148.302 -8.592 156.474 1.00 19.85 126 ARG B N 1
ATOM 5304 C CA . ARG B 1 147 ? 147.890 -9.789 157.151 1.00 20.23 126 ARG B CA 1
ATOM 5305 C C . ARG B 1 147 ? 148.291 -11.095 156.376 1.00 21.40 126 ARG B C 1
ATOM 5306 O O . ARG B 1 147 ? 148.592 -12.129 157.011 1.00 21.37 126 ARG B O 1
ATOM 5314 N N . SER B 1 148 ? 148.316 -10.994 155.074 1.00 23.04 127 SER B N 1
ATOM 5315 C CA . SER B 1 148 ? 148.818 -12.049 154.153 1.00 27.54 127 SER B CA 1
ATOM 5316 C C . SER B 1 148 ? 150.199 -12.522 154.429 1.00 31.19 127 SER B C 1
ATOM 5317 O O . SER B 1 148 ? 150.561 -13.598 153.989 1.00 27.25 127 SER B O 1
ATOM 5320 N N . LEU B 1 149 ? 151.015 -11.694 155.082 1.00 29.21 128 LEU B N 1
ATOM 5321 C CA . LEU B 1 149 ? 152.352 -12.110 155.445 1.00 29.13 128 LEU B CA 1
ATOM 5322 C C . LEU B 1 149 ? 152.405 -13.089 156.586 1.00 30.23 128 LEU B C 1
ATOM 5323 O O . LEU B 1 149 ? 153.424 -13.716 156.807 1.00 28.48 128 LEU B O 1
ATOM 5328 N N . LEU B 1 150 ? 151.346 -13.173 157.366 1.00 27.31 129 LEU B N 1
ATOM 5329 C CA . LEU B 1 150 ? 151.373 -14.009 158.545 1.00 28.39 129 LEU B CA 1
ATOM 5330 C C . LEU B 1 150 ? 151.328 -15.514 158.139 1.00 32.02 129 LEU B C 1
ATOM 5331 O O . LEU B 1 150 ? 150.947 -15.829 157.016 1.00 29.99 129 LEU B O 1
ATOM 5336 N N . PRO B 1 151 ? 151.727 -16.416 159.044 1.00 33.04 130 PRO B N 1
ATOM 5337 C CA . PRO B 1 151 ? 151.708 -17.859 158.789 1.00 39.19 130 PRO B CA 1
ATOM 5338 C C . PRO B 1 151 ? 150.333 -18.371 158.441 1.00 40.96 130 PRO B C 1
ATOM 5339 O O . PRO B 1 151 ? 149.326 -17.919 159.008 1.00 36.64 130 PRO B O 1
ATOM 5343 N N . GLU B 1 152 ? 150.274 -19.297 157.500 1.00 40.33 131 GLU B N 1
ATOM 5344 C CA . GLU B 1 152 ? 149.005 -19.864 157.074 1.00 39.72 131 GLU B CA 1
ATOM 5345 C C . GLU B 1 152 ? 148.216 -20.426 158.247 1.00 42.59 131 GLU B C 1
ATOM 5346 O O . GLU B 1 152 ? 146.999 -20.287 158.292 1.00 44.00 131 GLU B O 1
ATOM 5352 N N . LYS B 1 153 ? 148.903 -21.029 159.212 1.00 44.51 132 LYS B N 1
ATOM 5353 C CA . LYS B 1 153 ? 148.213 -21.615 160.355 1.00 48.29 132 LYS B CA 1
ATOM 5354 C C . LYS B 1 153 ? 147.545 -20.500 161.139 1.00 47.55 132 LYS B C 1
ATOM 5355 O O . LYS B 1 153 ? 146.377 -20.596 161.534 1.00 42.52 132 LYS B O 1
ATOM 5361 N N . THR B 1 154 ? 148.295 -19.426 161.325 1.00 42.61 133 THR B N 1
ATOM 5362 C CA . THR B 1 154 ? 147.790 -18.273 162.036 1.00 40.44 133 THR B CA 1
ATOM 5363 C C . THR B 1 154 ? 146.539 -17.739 161.420 1.00 37.59 133 THR B C 1
ATOM 5364 O O . THR B 1 154 ? 145.604 -17.518 162.123 1.00 41.13 133 THR B O 1
ATOM 5368 N N . THR B 1 155 ? 146.542 -17.496 160.127 1.00 36.94 134 THR B N 1
ATOM 5369 C CA . THR B 1 155 ? 145.428 -16.813 159.520 1.00 37.94 134 THR B CA 1
ATOM 5370 C C . THR B 1 155 ? 144.141 -17.638 159.444 1.00 41.81 134 THR B C 1
ATOM 5371 O O . THR B 1 155 ? 144.219 -18.825 159.271 1.00 42.22 134 THR B O 1
ATOM 5375 N N . PRO B 1 161 ? 142.328 -18.926 167.900 1.00 37.11 140 PRO B N 1
ATOM 5376 C CA . PRO B 1 161 ? 141.991 -17.490 168.266 1.00 37.64 140 PRO B CA 1
ATOM 5377 C C . PRO B 1 161 ? 142.798 -16.417 167.512 1.00 36.03 140 PRO B C 1
ATOM 5378 O O . PRO B 1 161 ? 142.336 -15.260 167.328 1.00 32.06 140 PRO B O 1
ATOM 5382 N N . ASP B 1 162 ? 143.966 -16.801 167.063 1.00 32.82 141 ASP B N 1
ATOM 5383 C CA . ASP B 1 162 ? 144.831 -15.917 166.332 1.00 31.42 141 ASP B CA 1
ATOM 5384 C C . ASP B 1 162 ? 144.224 -15.502 165.000 1.00 27.79 141 ASP B C 1
ATOM 5385 O O . ASP B 1 162 ? 144.502 -14.415 164.523 1.00 23.40 141 ASP B O 1
ATOM 5390 N N . GLY B 1 163 ? 143.459 -16.394 164.356 1.00 25.38 142 GLY B N 1
ATOM 5391 C CA . GLY B 1 163 ? 142.911 -16.096 163.035 1.00 24.35 142 GLY B CA 1
ATOM 5392 C C . GLY B 1 163 ? 141.985 -14.903 163.191 1.00 24.92 142 GLY B C 1
ATOM 5393 O O . GLY B 1 163 ? 142.046 -13.940 162.398 1.00 25.76 142 GLY B O 1
ATOM 5394 N N . TYR B 1 164 ? 141.141 -14.968 164.200 1.00 24.27 143 TYR B N 1
ATOM 5395 C CA . TYR B 1 164 ? 140.130 -13.933 164.415 1.00 24.49 143 TYR B CA 1
ATOM 5396 C C . TYR B 1 164 ? 140.769 -12.632 164.927 1.00 23.30 143 TYR B C 1
ATOM 5397 O O . TYR B 1 164 ? 140.425 -11.559 164.470 1.00 23.48 143 TYR B O 1
ATOM 5406 N N . VAL B 1 165 ? 141.671 -12.715 165.899 1.00 22.90 144 VAL B N 1
ATOM 5407 C CA . VAL B 1 165 ? 142.287 -11.509 166.442 1.00 23.76 144 VAL B CA 1
ATOM 5408 C C . VAL B 1 165 ? 143.080 -10.787 165.352 1.00 22.63 144 VAL B C 1
ATOM 5409 O O . VAL B 1 165 ? 142.995 -9.568 165.228 1.00 24.80 144 VAL B O 1
ATOM 5413 N N . SER B 1 166 ? 143.831 -11.521 164.524 1.00 23.00 145 SER B N 1
ATOM 5414 C CA . SER B 1 166 ? 144.619 -10.897 163.512 1.00 20.83 145 SER B CA 1
ATOM 5415 C C . SER B 1 166 ? 143.722 -10.336 162.429 1.00 20.81 145 SER B C 1
ATOM 5416 O O . SER B 1 166 ? 144.031 -9.298 161.864 1.00 19.75 145 SER B O 1
ATOM 5419 N N . TRP B 1 167 ? 142.576 -11.002 162.166 1.00 19.55 146 TRP B N 1
ATOM 5420 C CA . TRP B 1 167 ? 141.578 -10.438 161.238 1.00 18.40 146 TRP B CA 1
ATOM 5421 C C . TRP B 1 167 ? 141.033 -9.100 161.779 1.00 18.51 146 TRP B C 1
ATOM 5422 O O . TRP B 1 167 ? 141.030 -8.086 161.041 1.00 19.69 146 TRP B O 1
ATOM 5433 N N . VAL B 1 168 ? 140.633 -9.062 163.028 1.00 18.00 147 VAL B N 1
ATOM 5434 C CA . VAL B 1 168 ? 140.130 -7.811 163.640 1.00 19.58 147 VAL B CA 1
ATOM 5435 C C . VAL B 1 168 ? 141.191 -6.692 163.518 1.00 18.87 147 VAL B C 1
ATOM 5436 O O . VAL B 1 168 ? 140.919 -5.578 163.104 1.00 18.11 147 VAL B O 1
ATOM 5440 N N . LEU B 1 169 ? 142.432 -7.030 163.834 1.00 19.37 148 LEU B N 1
ATOM 5441 C CA . LEU B 1 169 ? 143.511 -6.038 163.818 1.00 19.44 148 LEU B CA 1
ATOM 5442 C C . LEU B 1 169 ? 143.855 -5.546 162.420 1.00 20.63 148 LEU B C 1
ATOM 5443 O O . LEU B 1 169 ? 144.418 -4.443 162.243 1.00 20.23 148 LEU B O 1
ATOM 5448 N N . ALA B 1 170 ? 143.438 -6.321 161.389 1.00 17.84 149 ALA B N 1
ATOM 5449 C CA . ALA B 1 170 ? 143.533 -5.945 159.996 1.00 18.28 149 ALA B CA 1
ATOM 5450 C C . ALA B 1 170 ? 142.387 -5.128 159.444 1.00 16.55 149 ALA B C 1
ATOM 5451 O O . ALA B 1 170 ? 142.476 -4.609 158.316 1.00 17.79 149 ALA B O 1
ATOM 5453 N N . GLN B 1 171 ? 141.303 -4.982 160.182 1.00 17.05 150 GLN B N 1
ATOM 5454 C CA . GLN B 1 171 ? 140.165 -4.200 159.674 1.00 16.45 150 GLN B CA 1
ATOM 5455 C C . GLN B 1 171 ? 140.472 -2.707 159.852 1.00 16.88 150 GLN B C 1
ATOM 5456 O O . GLN B 1 171 ? 141.074 -2.293 160.850 1.00 19.07 150 GLN B O 1
ATOM 5462 N N . SER B 1 172 ? 140.061 -1.905 158.894 1.00 17.13 151 SER B N 1
ATOM 5463 C CA . SER B 1 172 ? 140.495 -0.499 158.839 1.00 16.58 151 SER B CA 1
ATOM 5464 C C . SER B 1 172 ? 140.020 0.336 160.064 1.00 16.31 151 SER B C 1
ATOM 5465 O O . SER B 1 172 ? 140.771 1.201 160.620 1.00 15.51 151 SER B O 1
ATOM 5468 N N . GLY B 1 173 ? 138.837 0.034 160.584 1.00 15.23 152 GLY B N 1
ATOM 5469 C CA . GLY B 1 173 ? 138.286 0.726 161.731 1.00 14.66 152 GLY B CA 1
ATOM 5470 C C . GLY B 1 173 ? 139.025 0.523 163.019 1.00 13.49 152 GLY B C 1
ATOM 5471 O O . GLY B 1 173 ? 138.915 1.330 163.937 1.00 14.95 152 GLY B O 1
ATOM 5472 N N . THR B 1 174 ? 139.892 -0.495 163.047 1.00 13.51 153 THR B N 1
ATOM 5473 C CA . THR B 1 174 ? 140.682 -0.762 164.239 1.00 14.65 153 THR B CA 1
ATOM 5474 C C . THR B 1 174 ? 141.725 0.370 164.464 1.00 14.79 153 THR B C 1
ATOM 5475 O O . THR B 1 174 ? 142.078 0.668 165.588 1.00 15.11 153 THR B O 1
ATOM 5479 N N . ILE B 1 175 ? 142.128 1.010 163.371 1.00 15.03 154 ILE B N 1
ATOM 5480 C CA . ILE B 1 175 ? 143.140 2.119 163.489 1.00 15.49 154 ILE B CA 1
ATOM 5481 C C . ILE B 1 175 ? 142.628 3.262 164.347 1.00 14.65 154 ILE B C 1
ATOM 5482 O O . ILE B 1 175 ? 143.200 3.542 165.412 1.00 14.67 154 ILE B O 1
ATOM 5487 N N . PRO B 1 176 ? 141.576 3.966 163.890 1.00 13.67 155 PRO B N 1
ATOM 5488 C CA . PRO B 1 176 ? 141.137 5.080 164.745 1.00 14.60 155 PRO B CA 1
ATOM 5489 C C . PRO B 1 176 ? 140.625 4.677 166.114 1.00 13.94 155 PRO B C 1
ATOM 5490 O O . PRO B 1 176 ? 140.747 5.422 167.095 1.00 13.91 155 PRO B O 1
ATOM 5494 N N . THR B 1 177 ? 139.949 3.515 166.187 1.00 13.11 156 THR B N 1
ATOM 5495 C CA . THR B 1 177 ? 139.411 3.095 167.443 1.00 14.25 156 THR B CA 1
ATOM 5496 C C . THR B 1 177 ? 140.473 2.735 168.436 1.00 14.48 156 THR B C 1
ATOM 5497 O O . THR B 1 177 ? 140.330 3.036 169.636 1.00 15.15 156 THR B O 1
ATOM 5501 N N . MET B 1 178 ? 141.554 2.116 167.995 1.00 15.62 157 MET B N 1
ATOM 5502 C CA . MET B 1 178 ? 142.692 1.812 168.847 1.00 17.87 157 MET B CA 1
ATOM 5503 C C . MET B 1 178 ? 143.296 3.103 169.385 1.00 16.34 157 MET B C 1
ATOM 5504 O O . MET B 1 178 ? 143.563 3.209 170.597 1.00 15.33 157 MET B O 1
ATOM 5509 N N . VAL B 1 179 ? 143.376 4.133 168.550 1.00 15.04 158 VAL B N 1
ATOM 5510 C CA . VAL B 1 179 ? 143.801 5.464 169.015 1.00 13.79 158 VAL B CA 1
ATOM 5511 C C . VAL B 1 179 ? 142.902 5.994 170.105 1.00 14.77 158 VAL B C 1
ATOM 5512 O O . VAL B 1 179 ? 143.370 6.397 171.199 1.00 14.33 158 VAL B O 1
ATOM 5516 N N . SER B 1 180 ? 141.572 6.021 169.844 1.00 14.79 159 SER B N 1
ATOM 5517 C CA . SER B 1 180 ? 140.609 6.494 170.827 1.00 14.65 159 SER B CA 1
ATOM 5518 C C . SER B 1 180 ? 140.736 5.748 172.142 1.00 14.39 159 SER B C 1
ATOM 5519 O O . SER B 1 180 ? 140.776 6.346 173.211 1.00 13.78 159 SER B O 1
ATOM 5522 N N . HIS B 1 181 ? 140.793 4.405 172.047 1.00 16.53 160 HIS B N 1
ATOM 5523 C CA . HIS B 1 181 ? 140.790 3.582 173.265 1.00 15.90 160 HIS B CA 1
ATOM 5524 C C . HIS B 1 181 ? 142.078 3.852 174.084 1.00 16.34 160 HIS B C 1
ATOM 5525 O O . HIS B 1 181 ? 142.038 3.975 175.321 1.00 17.49 160 HIS B O 1
ATOM 5532 N N . LYS B 1 182 ? 143.220 3.873 173.414 1.00 15.21 161 LYS B N 1
ATOM 5533 C CA . LYS B 1 182 ? 144.523 4.002 174.090 1.00 15.48 161 LYS B CA 1
ATOM 5534 C C . LYS B 1 182 ? 144.842 5.412 174.552 1.00 17.15 161 LYS B C 1
ATOM 5535 O O . LYS B 1 182 ? 145.579 5.580 175.550 1.00 18.71 161 LYS B O 1
ATOM 5541 N N . LEU B 1 183 ? 144.275 6.439 173.920 1.00 17.54 162 LEU B N 1
ATOM 5542 C CA . LEU B 1 183 ? 144.465 7.817 174.339 1.00 15.76 162 LEU B CA 1
ATOM 5543 C C . LEU B 1 183 ? 143.396 8.352 175.258 1.00 16.79 162 LEU B C 1
ATOM 5544 O O . LEU B 1 183 ? 143.582 9.401 175.896 1.00 17.82 162 LEU B O 1
ATOM 5549 N N . GLY B 1 184 ? 142.259 7.665 175.344 1.00 16.28 163 GLY B N 1
ATOM 5550 C CA . GLY B 1 184 ? 141.189 8.141 176.211 1.00 15.44 163 GLY B CA 1
ATOM 5551 C C . GLY B 1 184 ? 140.234 9.110 175.599 1.00 14.73 163 GLY B C 1
ATOM 5552 O O . GLY B 1 184 ? 139.670 9.987 176.258 1.00 17.22 163 GLY B O 1
ATOM 5553 N N . LEU B 1 185 ? 139.959 8.910 174.305 1.00 14.56 164 LEU B N 1
ATOM 5554 C CA . LEU B 1 185 ? 139.143 9.865 173.552 1.00 14.23 164 LEU B CA 1
ATOM 5555 C C . LEU B 1 185 ? 137.756 9.321 173.276 1.00 16.24 164 LEU B C 1
ATOM 5556 O O . LEU B 1 185 ? 137.635 8.133 172.925 1.00 14.79 164 LEU B O 1
ATOM 5561 N N . LYS B 1 186 ? 136.730 10.183 173.362 1.00 14.86 165 LYS B N 1
ATOM 5562 C CA . LYS B 1 186 ? 135.302 9.732 173.290 1.00 17.64 165 LYS B CA 1
ATOM 5563 C C . LYS B 1 186 ? 134.486 10.294 172.179 1.00 16.34 165 LYS B C 1
ATOM 5564 O O . LYS B 1 186 ? 133.247 10.028 172.077 1.00 16.35 165 LYS B O 1
ATOM 5570 N N . GLY B 1 187 ? 135.097 11.137 171.324 1.00 15.31 166 GLY B N 1
ATOM 5571 C CA . GLY B 1 187 ? 134.331 11.658 170.207 1.00 15.44 166 GLY B CA 1
ATOM 5572 C C . GLY B 1 187 ? 134.148 10.547 169.154 1.00 13.26 166 GLY B C 1
ATOM 5573 O O . GLY B 1 187 ? 134.785 9.502 169.229 1.00 13.41 166 GLY B O 1
ATOM 5574 N N . PRO B 1 188 ? 133.387 10.835 168.114 1.00 14.57 167 PRO B N 1
ATOM 5575 C CA . PRO B 1 188 ? 133.344 9.862 167.020 1.00 14.76 167 PRO B CA 1
ATOM 5576 C C . PRO B 1 188 ? 134.725 9.474 166.498 1.00 16.10 167 PRO B C 1
ATOM 5577 O O . PRO B 1 188 ? 135.612 10.322 166.384 1.00 15.61 167 PRO B O 1
ATOM 5581 N N . SER B 1 189 ? 134.877 8.182 166.158 1.00 14.37 168 SER B N 1
ATOM 5582 C CA . SER B 1 189 ? 136.157 7.597 165.778 1.00 13.87 168 SER B CA 1
ATOM 5583 C C . SER B 1 189 ? 135.967 6.615 164.642 1.00 14.33 168 SER B C 1
ATOM 5584 O O . SER B 1 189 ? 135.249 5.583 164.784 1.00 14.66 168 SER B O 1
ATOM 5587 N N . TYR B 1 190 ? 136.514 6.974 163.477 1.00 12.74 169 TYR B N 1
ATOM 5588 C CA . TYR B 1 190 ? 136.380 6.102 162.284 1.00 13.36 169 TYR B CA 1
ATOM 5589 C C . TYR B 1 190 ? 137.358 6.360 161.198 1.00 14.38 169 TYR B C 1
ATOM 5590 O O . TYR B 1 190 ? 138.030 7.414 161.197 1.00 15.13 169 TYR B O 1
ATOM 5599 N N . PHE B 1 191 ? 137.469 5.386 160.331 1.00 12.41 170 PHE B N 1
ATOM 5600 C CA . PHE B 1 191 ? 138.412 5.415 159.227 1.00 13.56 170 PHE B CA 1
ATOM 5601 C C . PHE B 1 191 ? 137.728 5.980 158.015 1.00 14.84 170 PHE B C 1
ATOM 5602 O O . PHE B 1 191 ? 136.572 5.644 157.746 1.00 14.00 170 PHE B O 1
ATOM 5610 N N . VAL B 1 192 ? 138.454 6.794 157.229 1.00 12.75 171 VAL B N 1
ATOM 5611 C CA . VAL B 1 192 ? 137.948 7.369 156.013 1.00 14.45 171 VAL B CA 1
ATOM 5612 C C . VAL B 1 192 ? 138.926 7.195 154.871 1.00 14.67 171 VAL B C 1
ATOM 5613 O O . VAL B 1 192 ? 140.138 7.203 155.093 1.00 15.84 171 VAL B O 1
ATOM 5617 N N . HIS B 1 193 ? 138.378 6.949 153.673 1.00 14.32 172 HIS B N 1
ATOM 5618 C CA . HIS B 1 193 ? 139.288 6.752 152.524 1.00 15.14 172 HIS B CA 1
ATOM 5619 C C . HIS B 1 193 ? 138.651 7.163 151.194 1.00 15.51 172 HIS B C 1
ATOM 5620 O O . HIS B 1 193 ? 137.522 6.811 150.892 1.00 13.90 172 HIS B O 1
ATOM 5627 N N . SER B 1 194 ? 139.430 7.893 150.381 1.00 14.15 173 SER B N 1
ATOM 5628 C CA . SER B 1 194 ? 139.064 8.330 149.065 1.00 14.33 173 SER B CA 1
ATOM 5629 C C . SER B 1 194 ? 140.309 8.309 148.153 1.00 15.62 173 SER B C 1
ATOM 5630 O O . SER B 1 194 ? 140.494 9.198 147.344 1.00 16.90 173 SER B O 1
ATOM 5633 N N . ASN B 1 195 ? 141.122 7.280 148.322 1.00 15.01 174 ASN B N 1
ATOM 5634 C CA . ASN B 1 195 ? 142.383 7.128 147.638 1.00 16.61 174 ASN B CA 1
ATOM 5635 C C . ASN B 1 195 ? 143.287 8.341 147.932 1.00 18.59 174 ASN B C 1
ATOM 5636 O O . ASN B 1 195 ? 143.452 8.646 149.067 1.00 19.16 174 ASN B O 1
ATOM 5641 N N . CYS B 1 196 ? 143.835 9.002 146.919 1.00 18.72 175 CYS B N 1
ATOM 5642 C CA . CYS B 1 196 ? 144.790 10.097 147.171 1.00 20.90 175 CYS B CA 1
ATOM 5643 C C . CYS B 1 196 ? 144.319 11.236 147.962 1.00 19.89 175 CYS B C 1
ATOM 5644 O O . CYS B 1 196 ? 145.135 11.987 148.383 1.00 20.96 175 CYS B O 1
ATOM 5647 N N . SER B 1 197 ? 143.029 11.471 148.013 1.00 17.53 176 SER B N 1
ATOM 5648 C CA . SER B 1 197 ? 142.535 12.653 148.688 1.00 16.01 176 SER B CA 1
ATOM 5649 C C . SER B 1 197 ? 142.154 12.349 150.163 1.00 16.04 176 SER B C 1
ATOM 5650 O O . SER B 1 197 ? 141.642 13.167 150.849 1.00 15.78 176 SER B O 1
ATOM 5653 N N . SER B 1 198 ? 142.427 11.140 150.593 1.00 15.68 177 SER B N 1
ATOM 5654 C CA . SER B 1 198 ? 141.941 10.650 151.872 1.00 16.26 177 SER B CA 1
ATOM 5655 C C . SER B 1 198 ? 142.207 11.570 153.077 1.00 16.68 177 SER B C 1
ATOM 5656 O O . SER B 1 198 ? 141.349 11.752 153.866 1.00 15.70 177 SER B O 1
ATOM 5659 N N . SER B 1 199 ? 143.428 12.083 153.192 1.00 17.81 178 SER B N 1
ATOM 5660 C CA . SER B 1 199 ? 143.824 12.960 154.286 1.00 18.29 178 SER B CA 1
ATOM 5661 C C . SER B 1 199 ? 142.932 14.163 154.390 1.00 17.15 178 SER B C 1
ATOM 5662 O O . SER B 1 199 ? 142.722 14.675 155.433 1.00 14.87 178 SER B O 1
ATOM 5665 N N . LEU B 1 200 ? 142.540 14.659 153.251 1.00 17.23 179 LEU B N 1
ATOM 5666 C CA . LEU B 1 200 ? 141.689 15.814 153.214 1.00 16.33 179 LEU B CA 1
ATOM 5667 C C . LEU B 1 200 ? 140.231 15.450 153.585 1.00 14.38 179 LEU B C 1
ATOM 5668 O O . LEU B 1 200 ? 139.497 16.313 154.086 1.00 14.78 179 LEU B O 1
ATOM 5673 N N . VAL B 1 201 ? 139.772 14.242 153.237 1.00 13.50 180 VAL B N 1
ATOM 5674 C CA . VAL B 1 201 ? 138.486 13.785 153.808 1.00 14.02 180 VAL B CA 1
ATOM 5675 C C . VAL B 1 201 ? 138.560 13.739 155.363 1.00 14.51 180 VAL B C 1
ATOM 5676 O O . VAL B 1 201 ? 137.610 14.124 156.058 1.00 14.97 180 VAL B O 1
ATOM 5680 N N . GLY B 1 202 ? 139.709 13.295 155.883 1.00 14.18 181 GLY B N 1
ATOM 5681 C CA . GLY B 1 202 ? 139.973 13.337 157.344 1.00 16.04 181 GLY B CA 1
ATOM 5682 C C . GLY B 1 202 ? 139.880 14.744 157.878 1.00 15.55 181 GLY B C 1
ATOM 5683 O O . GLY B 1 202 ? 139.129 15.035 158.854 1.00 14.36 181 GLY B O 1
ATOM 5684 N N . LEU B 1 203 ? 140.518 15.677 157.166 1.00 14.56 182 LEU B N 1
ATOM 5685 C CA . LEU B 1 203 ? 140.518 17.051 157.587 1.00 16.22 182 LEU B CA 1
ATOM 5686 C C . LEU B 1 203 ? 139.132 17.662 157.534 1.00 14.32 182 LEU B C 1
ATOM 5687 O O . LEU B 1 203 ? 138.744 18.417 158.441 1.00 14.30 182 LEU B O 1
ATOM 5692 N N . TYR B 1 204 ? 138.374 17.313 156.486 1.00 14.08 183 TYR B N 1
ATOM 5693 C CA . TYR B 1 204 ? 136.974 17.727 156.344 1.00 13.79 183 TYR B CA 1
ATOM 5694 C C . TYR B 1 204 ? 136.141 17.213 157.496 1.00 13.80 183 TYR B C 1
ATOM 5695 O O . TYR B 1 204 ? 135.309 17.949 158.025 1.00 13.65 183 TYR B O 1
ATOM 5704 N N . SER B 1 205 ? 136.370 15.954 157.871 1.00 13.35 184 SER B N 1
ATOM 5705 C CA . SER B 1 205 ? 135.576 15.339 158.927 1.00 14.44 184 SER B CA 1
ATOM 5706 C C . SER B 1 205 ? 135.860 16.056 160.268 1.00 14.15 184 SER B C 1
ATOM 5707 O O . SER B 1 205 ? 134.934 16.395 161.018 1.00 14.97 184 SER B O 1
ATOM 5710 N N . ALA B 1 206 ? 137.130 16.403 160.511 1.00 15.25 185 ALA B N 1
ATOM 5711 C CA . ALA B 1 206 ? 137.511 17.162 161.676 1.00 15.14 185 ALA B CA 1
ATOM 5712 C C . ALA B 1 206 ? 136.878 18.533 161.694 1.00 15.37 185 ALA B C 1
ATOM 5713 O O . ALA B 1 206 ? 136.386 18.962 162.744 1.00 15.20 185 ALA B O 1
ATOM 5715 N N . TYR B 1 207 ? 136.938 19.232 160.561 1.00 15.51 186 TYR B N 1
ATOM 5716 C CA . TYR B 1 207 ? 136.349 20.558 160.431 1.00 14.89 186 TYR B CA 1
ATOM 5717 C C . TYR B 1 207 ? 134.878 20.548 160.786 1.00 16.74 186 TYR B C 1
ATOM 5718 O O . TYR B 1 207 ? 134.378 21.376 161.558 1.00 15.75 186 TYR B O 1
ATOM 5727 N N . LYS B 1 208 ? 134.162 19.592 160.217 1.00 15.79 187 LYS B N 1
ATOM 5728 C CA . LYS B 1 208 ? 132.730 19.487 160.470 1.00 16.62 187 LYS B CA 1
ATOM 5729 C C . LYS B 1 208 ? 132.428 19.181 161.946 1.00 14.92 187 LYS B C 1
ATOM 5730 O O . LYS B 1 208 ? 131.506 19.772 162.554 1.00 14.33 187 LYS B O 1
ATOM 5736 N N . SER B 1 209 ? 133.149 18.252 162.519 1.00 16.79 188 SER B N 1
ATOM 5737 C CA . SER B 1 209 ? 132.881 17.793 163.901 1.00 16.58 188 SER B CA 1
ATOM 5738 C C . SER B 1 209 ? 133.154 18.897 164.876 1.00 18.03 188 SER B C 1
ATOM 5739 O O . SER B 1 209 ? 132.376 19.119 165.829 1.00 15.25 188 SER B O 1
ATOM 5742 N N . ILE B 1 210 ? 134.242 19.645 164.627 1.00 15.74 189 ILE B N 1
ATOM 5743 C CA . ILE B 1 210 ? 134.588 20.703 165.569 1.00 16.08 189 ILE B CA 1
ATOM 5744 C C . ILE B 1 210 ? 133.675 21.926 165.407 1.00 16.33 189 ILE B C 1
ATOM 5745 O O . ILE B 1 210 ? 133.144 22.443 166.409 1.00 16.48 189 ILE B O 1
ATOM 5750 N N . THR B 1 211 ? 133.453 22.363 164.180 1.00 18.17 190 THR B N 1
ATOM 5751 C CA . THR B 1 211 ? 132.617 23.596 163.977 1.00 19.56 190 THR B CA 1
ATOM 5752 C C . THR B 1 211 ? 131.164 23.386 164.416 1.00 20.37 190 THR B C 1
ATOM 5753 O O . THR B 1 211 ? 130.492 24.346 164.823 1.00 19.69 190 THR B O 1
ATOM 5757 N N . SER B 1 212 ? 130.659 22.138 164.337 1.00 20.00 191 SER B N 1
ATOM 5758 C CA . SER B 1 212 ? 129.337 21.840 164.807 1.00 18.85 191 SER B CA 1
ATOM 5759 C C . SER B 1 212 ? 129.223 21.715 166.311 1.00 20.44 191 SER B C 1
ATOM 5760 O O . SER B 1 212 ? 128.101 21.581 166.796 1.00 19.81 191 SER B O 1
ATOM 5763 N N . GLY B 1 213 ? 130.321 21.701 167.066 1.00 20.86 192 GLY B N 1
ATOM 5764 C CA . GLY B 1 213 ? 130.235 21.470 168.502 1.00 20.84 192 GLY B CA 1
ATOM 5765 C C . GLY B 1 213 ? 130.166 19.999 168.907 1.00 20.62 192 GLY B C 1
ATOM 5766 O O . GLY B 1 213 ? 130.097 19.676 170.109 1.00 18.24 192 GLY B O 1
ATOM 5767 N N . GLU B 1 214 ? 130.282 19.080 167.923 1.00 18.34 193 GLU B N 1
ATOM 5768 C CA . GLU B 1 214 ? 130.250 17.654 168.267 1.00 18.79 193 GLU B CA 1
ATOM 5769 C C . GLU B 1 214 ? 131.442 17.294 169.138 1.00 18.46 193 GLU B C 1
ATOM 5770 O O . GLU B 1 214 ? 131.296 16.528 170.091 1.00 16.64 193 GLU B O 1
ATOM 5776 N N . SER B 1 215 ? 132.639 17.859 168.825 1.00 16.26 194 SER B N 1
ATOM 5777 C CA . SER B 1 215 ? 133.821 17.640 169.611 1.00 16.18 194 SER B CA 1
ATOM 5778 C C . SER B 1 215 ? 134.558 18.986 169.713 1.00 16.71 194 SER B C 1
ATOM 5779 O O . SER B 1 215 ? 134.352 19.900 168.884 1.00 16.28 194 SER B O 1
ATOM 5782 N N . GLU B 1 216 ? 135.455 19.053 170.673 1.00 17.86 195 GLU B N 1
ATOM 5783 C CA . GLU B 1 216 ? 136.377 20.227 170.834 1.00 18.22 195 GLU B CA 1
ATOM 5784 C C . GLU B 1 216 ? 137.642 20.109 170.061 1.00 17.20 195 GLU B C 1
ATOM 5785 O O . GLU B 1 216 ? 138.218 21.144 169.648 1.00 16.87 195 GLU B O 1
ATOM 5791 N N . TYR B 1 217 ? 138.139 18.894 169.887 1.00 15.74 196 TYR B N 1
ATOM 5792 C CA . TYR B 1 217 ? 139.337 18.583 169.226 1.00 14.00 196 TYR B CA 1
ATOM 5793 C C . TYR B 1 217 ? 139.084 17.472 168.194 1.00 15.61 196 TYR B C 1
ATOM 5794 O O . TYR B 1 217 ? 138.065 16.731 168.276 1.00 14.95 196 TYR B O 1
ATOM 5803 N N . ALA B 1 218 ? 140.084 17.217 167.344 1.00 14.51 197 ALA B N 1
ATOM 5804 C CA . ALA B 1 218 ? 140.086 16.080 166.479 1.00 14.00 197 ALA B CA 1
ATOM 5805 C C . ALA B 1 218 ? 141.481 15.756 166.094 1.00 15.11 197 ALA B C 1
ATOM 5806 O O . ALA B 1 218 ? 142.291 16.685 165.773 1.00 16.56 197 ALA B O 1
ATOM 5808 N N . LEU B 1 219 ? 141.758 14.470 166.068 1.00 13.53 198 LEU B N 1
ATOM 5809 C CA . LEU B 1 219 ? 142.934 13.915 165.422 1.00 13.21 198 LEU B CA 1
ATOM 5810 C C . LEU B 1 219 ? 142.654 13.501 164.008 1.00 14.88 198 LEU B C 1
ATOM 5811 O O . LEU B 1 219 ? 141.645 12.826 163.725 1.00 13.14 198 LEU B O 1
ATOM 5816 N N . VAL B 1 220 ? 143.561 13.898 163.098 1.00 13.53 199 VAL B N 1
ATOM 5817 C CA . VAL B 1 220 ? 143.492 13.497 161.692 1.00 14.09 199 VAL B CA 1
ATOM 5818 C C . VAL B 1 220 ? 144.791 12.874 161.315 1.00 14.89 199 VAL B C 1
ATOM 5819 O O . VAL B 1 220 ? 145.852 13.520 161.392 1.00 13.66 199 VAL B O 1
ATOM 5823 N N . GLY B 1 221 ? 144.757 11.607 160.903 1.00 14.41 200 GLY B N 1
ATOM 5824 C CA . GLY B 1 221 ? 145.946 10.878 160.518 1.00 15.19 200 GLY B CA 1
ATOM 5825 C C . GLY B 1 221 ? 145.885 10.259 159.142 1.00 15.33 200 GLY B C 1
ATOM 5826 O O . GLY B 1 221 ? 144.808 9.848 158.654 1.00 15.56 200 GLY B O 1
ATOM 5827 N N . GLY B 1 222 ? 147.045 10.075 158.528 1.00 15.66 201 GLY B N 1
ATOM 5828 C CA . GLY B 1 222 ? 147.160 9.336 157.259 1.00 15.18 201 GLY B CA 1
ATOM 5829 C C . GLY B 1 222 ? 148.504 8.671 157.204 1.00 16.98 201 GLY B C 1
ATOM 5830 O O . GLY B 1 222 ? 149.533 9.244 157.611 1.00 15.39 201 GLY B O 1
ATOM 5831 N N . ALA B 1 223 ? 148.509 7.436 156.734 1.00 16.53 202 ALA B N 1
ATOM 5832 C CA . ALA B 1 223 ? 149.778 6.735 156.480 1.00 17.15 202 ALA B CA 1
ATOM 5833 C C . ALA B 1 223 ? 149.648 5.708 155.348 1.00 17.97 202 ALA B C 1
ATOM 5834 O O . ALA B 1 223 ? 148.784 4.832 155.425 1.00 19.02 202 ALA B O 1
ATOM 5836 N N . THR B 1 224 ? 150.509 5.806 154.344 1.00 16.69 203 THR B N 1
ATOM 5837 C CA . THR B 1 224 ? 150.630 4.729 153.345 1.00 17.96 203 THR B CA 1
ATOM 5838 C C . THR B 1 224 ? 152.029 4.116 153.485 1.00 19.40 203 THR B C 1
ATOM 5839 O O . THR B 1 224 ? 153.027 4.751 153.172 1.00 19.90 203 THR B O 1
ATOM 5843 N N . LEU B 1 225 ? 152.059 2.947 154.086 1.00 16.00 204 LEU B N 1
ATOM 5844 C CA . LEU B 1 225 ? 153.274 2.199 154.347 1.00 17.35 204 LEU B CA 1
ATOM 5845 C C . LEU B 1 225 ? 153.119 0.811 153.760 1.00 19.61 204 LEU B C 1
ATOM 5846 O O . LEU B 1 225 ? 152.244 0.064 154.161 1.00 21.12 204 LEU B O 1
ATOM 5851 N N . HIS B 1 226 ? 153.896 0.508 152.719 1.00 20.26 205 HIS B N 1
ATOM 5852 C CA . HIS B 1 226 ? 153.777 -0.785 152.036 1.00 21.93 205 HIS B CA 1
ATOM 5853 C C . HIS B 1 226 ? 154.365 -1.854 152.926 1.00 22.83 205 HIS B C 1
ATOM 5854 O O . HIS B 1 226 ? 155.243 -1.597 153.748 1.00 25.75 205 HIS B O 1
ATOM 5861 N N . ALA B 1 227 ? 153.888 -3.078 152.757 1.00 25.65 206 ALA B N 1
ATOM 5862 C CA . ALA B 1 227 ? 154.333 -4.172 153.617 1.00 25.42 206 ALA B CA 1
ATOM 5863 C C . ALA B 1 227 ? 155.582 -4.872 153.047 1.00 30.88 206 ALA B C 1
ATOM 5864 O O . ALA B 1 227 ? 155.841 -5.997 153.358 1.00 36.19 206 ALA B O 1
ATOM 5866 N N . ALA B 1 228 ? 156.313 -4.191 152.205 1.00 36.63 207 ALA B N 1
ATOM 5867 C CA . ALA B 1 228 ? 157.516 -4.724 151.585 1.00 39.43 207 ALA B CA 1
ATOM 5868 C C . ALA B 1 228 ? 158.413 -3.523 151.410 1.00 42.31 207 ALA B C 1
ATOM 5869 O O . ALA B 1 228 ? 157.939 -2.366 151.480 1.00 43.16 207 ALA B O 1
ATOM 5871 N N . THR B 1 229 ? 159.699 -3.775 151.232 1.00 46.14 208 THR B N 1
ATOM 5872 C CA . THR B 1 229 ? 160.617 -2.765 150.694 1.00 45.25 208 THR B CA 1
ATOM 5873 C C . THR B 1 229 ? 160.896 -3.155 149.244 1.00 48.76 208 THR B C 1
ATOM 5874 O O . THR B 1 229 ? 161.574 -4.125 148.990 1.00 48.05 208 THR B O 1
ATOM 5878 N N . SER B 1 230 ? 160.363 -2.383 148.310 1.00 53.93 209 SER B N 1
ATOM 5879 C CA . SER B 1 230 ? 160.523 -2.643 146.897 1.00 52.90 209 SER B CA 1
ATOM 5880 C C . SER B 1 230 ? 161.196 -1.443 146.209 1.00 48.87 209 SER B C 1
ATOM 5881 O O . SER B 1 230 ? 160.575 -0.424 145.882 1.00 49.84 209 SER B O 1
ATOM 5884 N N . ILE B 1 231 ? 162.480 -1.552 145.990 1.00 43.11 210 ILE B N 1
ATOM 5885 C CA . ILE B 1 231 ? 163.233 -0.452 145.403 1.00 39.60 210 ILE B CA 1
ATOM 5886 C C . ILE B 1 231 ? 162.864 -0.257 143.917 1.00 42.90 210 ILE B C 1
ATOM 5887 O O . ILE B 1 231 ? 162.767 -1.216 143.141 1.00 43.62 210 ILE B O 1
ATOM 5892 N N . GLY B 1 232 ? 162.536 0.972 143.554 1.00 39.59 211 GLY B N 1
ATOM 5893 C CA . GLY B 1 232 ? 162.332 1.307 142.188 1.00 40.53 211 GLY B CA 1
ATOM 5894 C C . GLY B 1 232 ? 161.098 0.740 141.557 1.00 40.30 211 GLY B C 1
ATOM 5895 O O . GLY B 1 232 ? 160.292 0.093 142.207 1.00 42.62 211 GLY B O 1
ATOM 5896 N N . TYR B 1 233 ? 160.975 1.009 140.269 1.00 38.70 212 TYR B N 1
ATOM 5897 C CA . TYR B 1 233 ? 159.884 0.534 139.459 1.00 39.47 212 TYR B CA 1
ATOM 5898 C C . TYR B 1 233 ? 160.355 0.552 138.001 1.00 42.60 212 TYR B C 1
ATOM 5899 O O . TYR B 1 233 ? 161.368 1.184 137.679 1.00 38.41 212 TYR B O 1
ATOM 5908 N N . VAL B 1 234 ? 159.567 -0.056 137.113 1.00 46.56 213 VAL B N 1
ATOM 5909 C CA . VAL B 1 234 ? 159.823 0.023 135.660 1.00 43.31 213 VAL B CA 1
ATOM 5910 C C . VAL B 1 234 ? 158.876 0.990 134.968 1.00 40.10 213 VAL B C 1
ATOM 5911 O O . VAL B 1 234 ? 157.667 0.809 134.942 1.00 50.37 213 VAL B O 1
ATOM 5915 N N . HIS B 1 235 ? 159.448 2.025 134.390 1.00 45.20 214 HIS B N 1
ATOM 5916 C CA . HIS B 1 235 ? 158.710 3.051 133.695 1.00 41.13 214 HIS B CA 1
ATOM 5917 C C . HIS B 1 235 ? 158.161 2.461 132.396 1.00 49.86 214 HIS B C 1
ATOM 5918 O O . HIS B 1 235 ? 158.899 1.790 131.674 1.00 48.23 214 HIS B O 1
ATOM 5925 N N . GLN B 1 236 ? 156.879 2.691 132.115 1.00 49.35 215 GLN B N 1
ATOM 5926 C CA . GLN B 1 236 ? 156.219 2.083 130.940 1.00 54.59 215 GLN B CA 1
ATOM 5927 C C . GLN B 1 236 ? 154.934 2.761 130.515 1.00 53.87 215 GLN B C 1
ATOM 5928 O O . GLN B 1 236 ? 154.289 3.409 131.321 1.00 48.75 215 GLN B O 1
ATOM 5934 N N . ASN B 1 237 ? 154.547 2.545 129.252 1.00 59.87 216 ASN B N 1
ATOM 5935 C CA . ASN B 1 237 ? 153.296 3.085 128.666 1.00 61.79 216 ASN B CA 1
ATOM 5936 C C . ASN B 1 237 ? 152.056 3.111 129.530 1.00 58.46 216 ASN B C 1
ATOM 5937 O O . ASN B 1 237 ? 151.478 4.181 129.754 1.00 70.21 216 ASN B O 1
ATOM 5942 N N . GLY B 1 238 ? 151.625 1.950 129.997 1.00 51.75 217 GLY B N 1
ATOM 5943 C CA . GLY B 1 238 ? 150.320 1.875 130.663 1.00 58.43 217 GLY B CA 1
ATOM 5944 C C . GLY B 1 238 ? 150.230 2.577 132.027 1.00 60.74 217 GLY B C 1
ATOM 5945 O O . GLY B 1 238 ? 149.207 2.475 132.688 1.00 64.33 217 GLY B O 1
ATOM 5946 N N . LEU B 1 239 ? 151.279 3.285 132.464 1.00 49.06 218 LEU B N 1
ATOM 5947 C CA . LEU B 1 239 ? 151.329 3.882 133.810 1.00 48.49 218 LEU B CA 1
ATOM 5948 C C . LEU B 1 239 ? 151.790 5.333 133.716 1.00 44.26 218 LEU B C 1
ATOM 5949 O O . LEU B 1 239 ? 152.639 5.633 132.893 1.00 49.30 218 LEU B O 1
ATOM 5954 N N . ASN B 1 240 ? 151.237 6.237 134.524 1.00 35.17 219 ASN B N 1
ATOM 5955 C CA . ASN B 1 240 ? 151.677 7.630 134.483 1.00 36.52 219 ASN B CA 1
ATOM 5956 C C . ASN B 1 240 ? 152.630 7.812 135.697 1.00 32.35 219 ASN B C 1
ATOM 5957 O O . ASN B 1 240 ? 152.376 8.537 136.654 1.00 31.12 219 ASN B O 1
ATOM 5962 N N . PHE B 1 241 ? 153.780 7.188 135.546 1.00 31.82 220 PHE B N 1
ATOM 5963 C CA . PHE B 1 241 ? 154.866 7.300 136.483 1.00 32.08 220 PHE B CA 1
ATOM 5964 C C . PHE B 1 241 ? 156.058 7.989 135.776 1.00 34.16 220 PHE B C 1
ATOM 5965 O O . PHE B 1 241 ? 156.336 7.751 134.613 1.00 29.42 220 PHE B O 1
ATOM 5973 N N . SER B 1 242 ? 156.732 8.835 136.529 1.00 29.13 221 SER B N 1
ATOM 5974 C CA . SER B 1 242 ? 157.935 9.584 136.087 1.00 28.88 221 SER B CA 1
ATOM 5975 C C . SER B 1 242 ? 158.985 8.724 135.406 1.00 28.23 221 SER B C 1
ATOM 5976 O O . SER B 1 242 ? 159.288 7.608 135.842 1.00 30.90 221 SER B O 1
ATOM 5979 N N . SER B 1 243 ? 159.535 9.254 134.317 1.00 29.56 222 SER B N 1
ATOM 5980 C CA . SER B 1 243 ? 160.624 8.564 133.591 1.00 29.61 222 SER B CA 1
ATOM 5981 C C . SER B 1 243 ? 161.921 8.473 134.366 1.00 30.39 222 SER B C 1
ATOM 5982 O O . SER B 1 243 ? 162.719 7.600 134.123 1.00 28.00 222 SER B O 1
ATOM 5985 N N . ASP B 1 244 ? 162.125 9.306 135.374 1.00 29.88 223 ASP B N 1
ATOM 5986 C CA . ASP B 1 244 ? 163.388 9.288 136.084 1.00 31.45 223 ASP B CA 1
ATOM 5987 C C . ASP B 1 244 ? 163.249 9.353 137.616 1.00 38.41 223 ASP B C 1
ATOM 5988 O O . ASP B 1 244 ? 164.251 9.576 138.314 1.00 32.14 223 ASP B O 1
ATOM 5993 N N . GLY B 1 245 ? 162.043 9.134 138.152 1.00 33.15 224 GLY B N 1
ATOM 5994 C CA . GLY B 1 245 ? 161.899 9.018 139.620 1.00 30.32 224 GLY B CA 1
ATOM 5995 C C . GLY B 1 245 ? 161.724 10.322 140.327 1.00 27.54 224 GLY B C 1
ATOM 5996 O O . GLY B 1 245 ? 161.463 10.363 141.549 1.00 28.36 224 GLY B O 1
ATOM 5997 N N . HIS B 1 246 ? 161.839 11.404 139.594 1.00 23.53 225 HIS B N 1
ATOM 5998 C CA . HIS B 1 246 ? 161.575 12.732 140.100 1.00 25.81 225 HIS B CA 1
ATOM 5999 C C . HIS B 1 246 ? 160.156 13.157 139.764 1.00 24.29 225 HIS B C 1
ATOM 6000 O O . HIS B 1 246 ? 159.638 12.930 138.625 1.00 23.53 225 HIS B O 1
ATOM 6007 N N . VAL B 1 247 ? 159.553 13.862 140.713 1.00 22.48 226 VAL B N 1
ATOM 6008 C CA . VAL B 1 247 ? 158.327 14.601 140.453 1.00 19.58 226 VAL B CA 1
ATOM 6009 C C . VAL B 1 247 ? 158.756 16.011 139.994 1.00 22.57 226 VAL B C 1
ATOM 6010 O O . VAL B 1 247 ? 159.453 16.726 140.728 1.00 22.62 226 VAL B O 1
ATOM 6014 N N . LYS B 1 248 ? 158.273 16.419 138.837 1.00 22.39 227 LYS B N 1
ATOM 6015 C CA . LYS B 1 248 ? 158.639 17.654 138.202 1.00 23.06 227 LYS B CA 1
ATOM 6016 C C . LYS B 1 248 ? 157.384 18.414 138.011 1.00 22.87 227 LYS B C 1
ATOM 6017 O O . LYS B 1 248 ? 156.923 18.683 136.867 1.00 20.68 227 LYS B O 1
ATOM 6023 N N . ALA B 1 249 ? 156.838 18.946 139.097 1.00 21.99 228 ALA B N 1
ATOM 6024 C CA . ALA B 1 249 ? 155.527 19.571 139.051 1.00 21.49 228 ALA B CA 1
ATOM 6025 C C . ALA B 1 249 ? 155.618 20.923 138.391 1.00 23.63 228 ALA B C 1
ATOM 6026 O O . ALA B 1 249 ? 156.419 21.801 138.768 1.00 22.62 228 ALA B O 1
ATOM 6028 N N . PHE B 1 250 ? 154.680 21.119 137.457 1.00 21.25 229 PHE B N 1
ATOM 6029 C CA . PHE B 1 250 ? 154.539 22.319 136.679 1.00 22.38 229 PHE B CA 1
ATOM 6030 C C . PHE B 1 250 ? 155.658 22.534 135.673 1.00 21.36 229 PHE B C 1
ATOM 6031 O O . PHE B 1 250 ? 155.571 23.518 134.918 1.00 26.01 229 PHE B O 1
ATOM 6039 N N . ASP B 1 251 ? 156.606 21.627 135.625 1.00 21.47 230 ASP B N 1
ATOM 6040 C CA . ASP B 1 251 ? 157.790 21.815 134.738 1.00 25.89 230 ASP B CA 1
ATOM 6041 C C . ASP B 1 251 ? 157.474 21.323 133.319 1.00 24.56 230 ASP B C 1
ATOM 6042 O O . ASP B 1 251 ? 156.738 20.411 133.161 1.00 22.29 230 ASP B O 1
ATOM 6047 N N . ALA B 1 252 ? 158.157 21.874 132.304 1.00 25.59 231 ALA B N 1
ATOM 6048 C CA . ALA B 1 252 ? 158.130 21.321 130.950 1.00 26.85 231 ALA B CA 1
ATOM 6049 C C . ALA B 1 252 ? 158.458 19.862 130.900 1.00 27.43 231 ALA B C 1
ATOM 6050 O O . ALA B 1 252 ? 157.935 19.154 130.077 1.00 32.80 231 ALA B O 1
ATOM 6052 N N . SER B 1 253 ? 159.333 19.400 131.769 1.00 28.80 232 SER B N 1
ATOM 6053 C CA . SER B 1 253 ? 159.781 18.038 131.810 1.00 27.87 232 SER B CA 1
ATOM 6054 C C . SER B 1 253 ? 158.904 17.009 132.569 1.00 28.06 232 SER B C 1
ATOM 6055 O O . SER B 1 253 ? 159.292 15.825 132.686 1.00 25.35 232 SER B O 1
ATOM 6058 N N . ALA B 1 254 ? 157.741 17.422 133.009 1.00 28.32 233 ALA B N 1
ATOM 6059 C CA . ALA B 1 254 ? 156.888 16.595 133.838 1.00 25.47 233 ALA B CA 1
ATOM 6060 C C . ALA B 1 254 ? 156.313 15.405 133.065 1.00 28.44 233 ALA B C 1
ATOM 6061 O O . ALA B 1 254 ? 155.543 15.614 132.120 1.00 26.85 233 ALA B O 1
ATOM 6063 N N . ASP B 1 255 ? 156.742 14.195 133.361 1.00 27.44 234 ASP B N 1
ATOM 6064 C CA . ASP B 1 255 ? 156.178 13.049 132.674 1.00 29.46 234 ASP B CA 1
ATOM 6065 C C . ASP B 1 255 ? 155.658 11.932 133.568 1.00 27.05 234 ASP B C 1
ATOM 6066 O O . ASP B 1 255 ? 155.790 10.765 133.221 1.00 25.92 234 ASP B O 1
ATOM 6071 N N . GLY B 1 256 ? 155.110 12.265 134.731 1.00 28.72 235 GLY B N 1
ATOM 6072 C CA . GLY B 1 256 ? 154.461 11.246 135.570 1.00 26.08 235 GLY B CA 1
ATOM 6073 C C . GLY B 1 256 ? 154.835 11.399 137.048 1.00 30.72 235 GLY B C 1
ATOM 6074 O O . GLY B 1 256 ? 155.771 12.115 137.418 1.00 25.94 235 GLY B O 1
ATOM 6075 N N . MET B 1 257 ? 154.068 10.729 137.894 1.00 27.09 236 MET B N 1
ATOM 6076 C CA . MET B 1 257 ? 154.244 10.841 139.326 1.00 26.03 236 MET B CA 1
ATOM 6077 C C . MET B 1 257 ? 155.241 9.830 139.812 1.00 24.75 236 MET B C 1
ATOM 6078 O O . MET B 1 257 ? 155.693 8.966 139.084 1.00 23.41 236 MET B O 1
ATOM 6083 N N . ALA B 1 258 ? 155.523 9.891 141.104 1.00 24.64 237 ALA B N 1
ATOM 6084 C CA . ALA B 1 258 ? 156.284 8.862 141.810 1.00 25.98 237 ALA B CA 1
ATOM 6085 C C . ALA B 1 258 ? 155.799 8.872 143.281 1.00 23.53 237 ALA B C 1
ATOM 6086 O O . ALA B 1 258 ? 155.503 9.934 143.828 1.00 23.70 237 ALA B O 1
ATOM 6088 N N . GLY B 1 259 ? 155.713 7.686 143.837 1.00 24.73 238 GLY B N 1
ATOM 6089 C CA . GLY B 1 259 ? 155.195 7.462 145.168 1.00 23.21 238 GLY B CA 1
ATOM 6090 C C . GLY B 1 259 ? 156.211 7.665 146.260 1.00 23.00 238 GLY B C 1
ATOM 6091 O O . GLY B 1 259 ? 157.446 7.640 146.044 1.00 22.17 238 GLY B O 1
ATOM 6092 N N . GLY B 1 260 ? 155.701 7.869 147.474 1.00 21.23 239 GLY B N 1
ATOM 6093 C CA . GLY B 1 260 ? 156.537 7.888 148.651 1.00 21.45 239 GLY B CA 1
ATOM 6094 C C . GLY B 1 260 ? 155.682 7.389 149.803 1.00 21.12 239 GLY B C 1
ATOM 6095 O O . GLY B 1 260 ? 154.456 7.326 149.680 1.00 18.83 239 GLY B O 1
ATOM 6096 N N . GLU B 1 261 ? 156.353 7.026 150.894 1.00 21.28 240 GLU B N 1
ATOM 6097 C CA . GLU B 1 261 ? 155.718 6.518 152.099 1.00 19.88 240 GLU B CA 1
ATOM 6098 C C . GLU B 1 261 ? 156.042 7.343 153.298 1.00 20.26 240 GLU B C 1
ATOM 6099 O O . GLU B 1 261 ? 157.192 7.699 153.517 1.00 21.32 240 GLU B O 1
ATOM 6105 N N . GLY B 1 262 ? 155.034 7.527 154.137 1.00 19.46 241 GLY B N 1
ATOM 6106 C CA . GLY B 1 262 ? 155.178 8.241 155.405 1.00 19.20 241 GLY B CA 1
ATOM 6107 C C . GLY B 1 262 ? 153.899 8.169 156.263 1.00 17.72 241 GLY B C 1
ATOM 6108 O O . GLY B 1 262 ? 152.930 7.566 155.853 1.00 17.42 241 GLY B O 1
ATOM 6109 N N . ALA B 1 263 ? 153.964 8.794 157.413 1.00 16.82 242 ALA B N 1
ATOM 6110 C CA . ALA B 1 263 ? 152.907 8.827 158.409 1.00 17.30 242 ALA B CA 1
ATOM 6111 C C . ALA B 1 263 ? 152.856 10.178 159.081 1.00 16.97 242 ALA B C 1
ATOM 6112 O O . ALA B 1 263 ? 153.902 10.792 159.380 1.00 18.09 242 ALA B O 1
ATOM 6114 N N . ALA B 1 264 ? 151.653 10.676 159.260 1.00 15.89 243 ALA B N 1
ATOM 6115 C CA . ALA B 1 264 ? 151.445 11.935 159.951 1.00 16.22 243 ALA B CA 1
ATOM 6116 C C . ALA B 1 264 ? 150.104 11.955 160.690 1.00 14.92 243 ALA B C 1
ATOM 6117 O O . ALA B 1 264 ? 149.123 11.382 160.207 1.00 14.48 243 ALA B O 1
ATOM 6119 N N . VAL B 1 265 ? 150.087 12.621 161.829 1.00 14.31 244 VAL B N 1
ATOM 6120 C CA . VAL B 1 265 ? 148.857 12.914 162.547 1.00 15.17 244 VAL B CA 1
ATOM 6121 C C . VAL B 1 265 ? 148.890 14.364 163.007 1.00 16.13 244 VAL B C 1
ATOM 6122 O O . VAL B 1 265 ? 149.949 14.862 163.476 1.00 15.42 244 VAL B O 1
ATOM 6126 N N . ILE B 1 266 ? 147.766 15.069 162.894 1.00 15.44 245 ILE B N 1
ATOM 6127 C CA . ILE B 1 266 ? 147.666 16.408 163.496 1.00 15.15 245 ILE B CA 1
ATOM 6128 C C . ILE B 1 266 ? 146.485 16.519 164.423 1.00 15.61 245 ILE B C 1
ATOM 6129 O O . ILE B 1 266 ? 145.485 15.746 164.305 1.00 16.40 245 ILE B O 1
ATOM 6134 N N . LEU B 1 267 ? 146.581 17.436 165.370 1.00 14.39 246 LEU B N 1
ATOM 6135 C CA . LEU B 1 267 ? 145.536 17.718 166.308 1.00 14.32 246 LEU B CA 1
ATOM 6136 C C . LEU B 1 267 ? 144.985 19.060 166.014 1.00 14.26 246 LEU B C 1
ATOM 6137 O O . LEU B 1 267 ? 145.761 20.071 165.923 1.00 15.57 246 LEU B O 1
ATOM 6142 N N . LEU B 1 268 ? 143.673 19.103 165.813 1.00 13.72 247 LEU B N 1
ATOM 6143 C CA . LEU B 1 268 ? 142.898 20.333 165.572 1.00 14.79 247 LEU B CA 1
ATOM 6144 C C . LEU B 1 268 ? 142.039 20.611 166.749 1.00 15.24 247 LEU B C 1
ATOM 6145 O O . LEU B 1 268 ? 141.683 19.695 167.484 1.00 15.47 247 LEU B O 1
ATOM 6150 N N . LYS B 1 269 ? 141.652 21.870 166.899 1.00 15.36 248 LYS B N 1
ATOM 6151 C CA . LYS B 1 269 ? 140.889 22.353 168.034 1.00 15.74 248 LYS B CA 1
ATOM 6152 C C . LYS B 1 269 ? 139.995 23.526 167.614 1.00 17.40 248 LYS B C 1
ATOM 6153 O O . LYS B 1 269 ? 140.333 24.287 166.702 1.00 16.63 248 LYS B O 1
ATOM 6159 N N . LYS B 1 270 ? 138.828 23.597 168.223 1.00 15.73 249 LYS B N 1
ATOM 6160 C CA . LYS B 1 270 ? 137.941 24.740 168.104 1.00 20.16 249 LYS B CA 1
ATOM 6161 C C . LYS B 1 270 ? 138.779 26.050 168.230 1.00 19.21 249 LYS B C 1
ATOM 6162 O O . LYS B 1 270 ? 139.532 26.231 169.172 1.00 17.64 249 LYS B O 1
ATOM 6168 N N . ALA B 1 271 ? 138.673 26.897 167.241 1.00 18.67 250 ALA B N 1
ATOM 6169 C CA . ALA B 1 271 ? 139.622 28.038 167.138 1.00 19.50 250 ALA B CA 1
ATOM 6170 C C . ALA B 1 271 ? 139.506 28.986 168.311 1.00 20.08 250 ALA B C 1
ATOM 6171 O O . ALA B 1 271 ? 140.525 29.331 168.906 1.00 20.41 250 ALA B O 1
ATOM 6173 N N . SER B 1 272 ? 138.306 29.409 168.646 1.00 21.37 251 SER B N 1
ATOM 6174 C CA . SER B 1 272 ? 138.102 30.373 169.759 1.00 22.31 251 SER B CA 1
ATOM 6175 C C . SER B 1 272 ? 138.613 29.802 171.097 1.00 24.55 251 SER B C 1
ATOM 6176 O O . SER B 1 272 ? 139.195 30.534 171.888 1.00 22.70 251 SER B O 1
ATOM 6179 N N . GLN B 1 273 ? 138.533 28.491 171.271 1.00 20.83 252 GLN B N 1
ATOM 6180 C CA . GLN B 1 273 ? 139.000 27.840 172.473 1.00 21.51 252 GLN B CA 1
ATOM 6181 C C . GLN B 1 273 ? 140.519 27.735 172.497 1.00 23.79 252 GLN B C 1
ATOM 6182 O O . GLN B 1 273 ? 141.166 27.959 173.539 1.00 19.78 252 GLN B O 1
ATOM 6188 N N . ALA B 1 274 ? 141.121 27.390 171.372 1.00 20.52 253 ALA B N 1
ATOM 6189 C CA . ALA B 1 274 ? 142.564 27.403 171.303 1.00 21.82 253 ALA B CA 1
ATOM 6190 C C . ALA B 1 274 ? 143.158 28.819 171.667 1.00 21.54 253 ALA B C 1
ATOM 6191 O O . ALA B 1 274 ? 144.182 28.911 172.352 1.00 24.46 253 ALA B O 1
ATOM 6193 N N . VAL B 1 275 ? 142.557 29.865 171.118 1.00 21.78 254 VAL B N 1
ATOM 6194 C CA . VAL B 1 275 ? 143.001 31.254 171.396 1.00 23.45 254 VAL B CA 1
ATOM 6195 C C . VAL B 1 275 ? 142.830 31.566 172.857 1.00 23.05 254 VAL B C 1
ATOM 6196 O O . VAL B 1 275 ? 143.785 31.923 173.528 1.00 24.73 254 VAL B O 1
ATOM 6200 N N . GLN B 1 276 ? 141.659 31.259 173.381 1.00 23.06 255 GLN B N 1
ATOM 6201 C CA . GLN B 1 276 ? 141.357 31.457 174.812 1.00 24.96 255 GLN B CA 1
ATOM 6202 C C . GLN B 1 276 ? 142.319 30.725 175.721 1.00 25.66 255 GLN B C 1
ATOM 6203 O O . GLN B 1 276 ? 142.756 31.261 176.742 1.00 25.60 255 GLN B O 1
ATOM 6209 N N . ASP B 1 277 ? 142.669 29.489 175.379 1.00 21.08 256 ASP B N 1
ATOM 6210 C CA . ASP B 1 277 ? 143.562 28.716 176.177 1.00 22.06 256 ASP B CA 1
ATOM 6211 C C . ASP B 1 277 ? 145.038 29.010 176.006 1.00 21.88 256 ASP B C 1
ATOM 6212 O O . ASP B 1 277 ? 145.851 28.400 176.704 1.00 23.68 256 ASP B O 1
ATOM 6217 N N . GLY B 1 278 ? 145.403 29.914 175.101 1.00 21.36 257 GLY B N 1
ATOM 6218 C CA . GLY B 1 278 ? 146.777 30.230 174.841 1.00 22.84 257 GLY B CA 1
ATOM 6219 C C . GLY B 1 278 ? 147.586 29.166 174.186 1.00 21.92 257 GLY B C 1
ATOM 6220 O O . GLY B 1 278 ? 148.772 29.077 174.426 1.00 21.05 257 GLY B O 1
ATOM 6221 N N . ASP B 1 279 ? 146.977 28.379 173.305 1.00 20.26 258 ASP B N 1
ATOM 6222 C CA . ASP B 1 279 ? 147.706 27.300 172.662 1.00 20.15 258 ASP B CA 1
ATOM 6223 C C . ASP B 1 279 ? 148.726 27.775 171.661 1.00 20.63 258 ASP B C 1
ATOM 6224 O O . ASP B 1 279 ? 148.664 28.868 171.163 1.00 19.97 258 ASP B O 1
ATOM 6229 N N . HIS B 1 280 ? 149.642 26.901 171.333 1.00 20.46 259 HIS B N 1
ATOM 6230 C CA . HIS B 1 280 ? 150.583 27.111 170.306 1.00 19.24 259 HIS B CA 1
ATOM 6231 C C . HIS B 1 280 ? 149.884 26.697 169.023 1.00 21.31 259 HIS B C 1
ATOM 6232 O O . HIS B 1 280 ? 149.691 25.519 168.796 1.00 23.53 259 HIS B O 1
ATOM 6239 N N . ILE B 1 281 ? 149.520 27.680 168.209 1.00 20.12 260 ILE B N 1
ATOM 6240 C CA . ILE B 1 281 ? 148.731 27.476 166.981 1.00 19.21 260 ILE B CA 1
ATOM 6241 C C . ILE B 1 281 ? 149.610 27.613 165.763 1.00 19.24 260 ILE B C 1
ATOM 6242 O O . ILE B 1 281 ? 150.181 28.688 165.524 1.00 19.74 260 ILE B O 1
ATOM 6247 N N . TYR B 1 282 ? 149.716 26.564 164.950 1.00 17.76 261 TYR B N 1
ATOM 6248 C CA . TYR B 1 282 ? 150.474 26.664 163.720 1.00 19.51 261 TYR B CA 1
ATOM 6249 C C . TYR B 1 282 ? 149.786 27.519 162.624 1.00 20.86 261 TYR B C 1
ATOM 6250 O O . TYR B 1 282 ? 150.450 28.307 161.934 1.00 20.55 261 TYR B O 1
ATOM 6259 N N . ALA B 1 283 ? 148.483 27.330 162.465 1.00 17.52 262 ALA B N 1
ATOM 6260 C CA . ALA B 1 283 ? 147.698 28.022 161.460 1.00 17.81 262 ALA B CA 1
ATOM 6261 C C . ALA B 1 283 ? 146.210 27.699 161.711 1.00 18.81 262 ALA B C 1
ATOM 6262 O O . ALA B 1 283 ? 145.899 26.759 162.522 1.00 18.80 262 ALA B O 1
ATOM 6264 N N . MET B 1 284 ? 145.316 28.442 161.056 1.00 16.66 263 MET B N 1
ATOM 6265 C CA . MET B 1 284 ? 143.898 28.206 161.122 1.00 17.41 263 MET B CA 1
ATOM 6266 C C . MET B 1 284 ? 143.385 27.545 159.848 1.00 18.78 263 MET B C 1
ATOM 6267 O O . MET B 1 284 ? 143.821 27.866 158.759 1.00 18.77 263 MET B O 1
ATOM 6272 N N . LEU B 1 285 ? 142.472 26.606 159.976 1.00 18.20 264 LEU B N 1
ATOM 6273 C CA . LEU B 1 285 ? 141.778 26.105 158.821 1.00 17.63 264 LEU B CA 1
ATOM 6274 C C . LEU B 1 285 ? 140.440 26.813 158.763 1.00 18.58 264 LEU B C 1
ATOM 6275 O O . LEU B 1 285 ? 139.670 26.796 159.738 1.00 16.57 264 LEU B O 1
ATOM 6280 N N . ARG B 1 286 ? 140.168 27.510 157.653 1.00 17.96 265 ARG B N 1
ATOM 6281 C CA . ARG B 1 286 ? 139.015 28.396 157.580 1.00 20.95 265 ARG B CA 1
ATOM 6282 C C . ARG B 1 286 ? 137.831 27.693 156.848 1.00 19.88 265 ARG B C 1
ATOM 6283 O O . ARG B 1 286 ? 136.699 28.104 157.002 1.00 24.38 265 ARG B O 1
ATOM 6291 N N . GLY B 1 287 ? 138.115 26.707 156.030 1.00 18.06 266 GLY B N 1
ATOM 6292 C CA . GLY B 1 287 ? 137.027 25.989 155.308 1.00 20.92 266 GLY B CA 1
ATOM 6293 C C . GLY B 1 287 ? 137.590 24.947 154.367 1.00 18.49 266 GLY B C 1
ATOM 6294 O O . GLY B 1 287 ? 138.810 24.926 154.047 1.00 17.78 266 GLY B O 1
ATOM 6295 N N . ILE B 1 288 ? 136.707 24.050 153.920 1.00 16.59 267 ILE B N 1
ATOM 6296 C CA . ILE B 1 288 ? 137.102 22.901 153.182 1.00 18.46 267 ILE B CA 1
ATOM 6297 C C . ILE B 1 288 ? 135.838 22.307 152.566 1.00 19.88 267 ILE B C 1
ATOM 6298 O O . ILE B 1 288 ? 134.746 22.474 153.134 1.00 20.76 267 ILE B O 1
ATOM 6303 N N . GLY B 1 289 ? 135.985 21.720 151.415 1.00 17.93 268 GLY B N 1
ATOM 6304 C CA . GLY B 1 289 ? 134.880 21.103 150.681 1.00 19.26 268 GLY B CA 1
ATOM 6305 C C . GLY B 1 289 ? 135.343 19.940 149.833 1.00 17.84 268 GLY B C 1
ATOM 6306 O O . GLY B 1 289 ? 136.530 19.762 149.526 1.00 17.12 268 GLY B O 1
ATOM 6307 N N . LEU B 1 290 ? 134.371 19.076 149.492 1.00 16.30 269 LEU B N 1
ATOM 6308 C CA . LEU B 1 290 ? 134.563 17.857 148.755 1.00 18.15 269 LEU B CA 1
ATOM 6309 C C . LEU B 1 290 ? 133.550 17.739 147.636 1.00 15.73 269 LEU B C 1
ATOM 6310 O O . LEU B 1 290 ? 132.473 18.275 147.786 1.00 16.56 269 LEU B O 1
ATOM 6315 N N . ASN B 1 291 ? 133.916 17.031 146.587 1.00 16.72 270 ASN B N 1
ATOM 6316 C CA . ASN B 1 291 ? 132.952 16.564 145.590 1.00 17.86 270 ASN B CA 1
ATOM 6317 C C . ASN B 1 291 ? 133.451 15.327 144.936 1.00 15.95 270 ASN B C 1
ATOM 6318 O O . ASN B 1 291 ? 134.512 14.796 145.284 1.00 16.69 270 ASN B O 1
ATOM 6323 N N . ASN B 1 292 ? 132.741 14.847 143.899 1.00 17.17 271 ASN B N 1
ATOM 6324 C CA . ASN B 1 292 ? 133.271 13.790 143.044 1.00 16.50 271 ASN B CA 1
ATOM 6325 C C . ASN B 1 292 ? 133.053 14.180 141.571 1.00 16.49 271 ASN B C 1
ATOM 6326 O O . ASN B 1 292 ? 132.047 14.818 141.227 1.00 16.66 271 ASN B O 1
ATOM 6331 N N . ASP B 1 293 ? 133.982 13.750 140.716 1.00 17.26 272 ASP B N 1
ATOM 6332 C CA . ASP B 1 293 ? 133.897 14.090 139.311 1.00 17.18 272 ASP B CA 1
ATOM 6333 C C . ASP B 1 293 ? 132.678 13.463 138.651 1.00 19.45 272 ASP B C 1
ATOM 6334 O O . ASP B 1 293 ? 132.270 13.916 137.589 1.00 18.94 272 ASP B O 1
ATOM 6339 N N . GLY B 1 294 ? 132.175 12.343 139.209 1.00 18.08 273 GLY B N 1
ATOM 6340 C CA . GLY B 1 294 ? 131.100 11.620 138.546 1.00 18.92 273 GLY B CA 1
ATOM 6341 C C . GLY B 1 294 ? 131.553 10.997 137.242 1.00 19.53 273 GLY B C 1
ATOM 6342 O O . GLY B 1 294 ? 132.665 10.487 137.113 1.00 18.60 273 GLY B O 1
ATOM 6343 N N . ALA B 1 295 ? 130.624 11.028 136.277 1.00 20.91 274 ALA B N 1
ATOM 6344 C CA . ALA B 1 295 ? 130.824 10.378 134.992 1.00 23.86 274 ALA B CA 1
ATOM 6345 C C . ALA B 1 295 ? 131.437 11.325 133.951 1.00 24.44 274 ALA B C 1
ATOM 6346 O O . ALA B 1 295 ? 131.803 10.887 132.920 1.00 28.52 274 ALA B O 1
ATOM 6348 N N . ASP B 1 296 ? 131.528 12.606 134.261 1.00 29.34 275 ASP B N 1
ATOM 6349 C CA . ASP B 1 296 ? 131.785 13.649 133.276 1.00 32.92 275 ASP B CA 1
ATOM 6350 C C . ASP B 1 296 ? 133.277 13.786 132.968 1.00 30.58 275 ASP B C 1
ATOM 6351 O O . ASP B 1 296 ? 133.876 14.781 133.317 1.00 31.93 275 ASP B O 1
ATOM 6356 N N . LYS B 1 297 ? 133.859 12.736 132.388 1.00 31.16 276 LYS B N 1
ATOM 6357 C CA . LYS B 1 297 ? 135.263 12.652 132.081 1.00 30.28 276 LYS B CA 1
ATOM 6358 C C . LYS B 1 297 ? 135.530 11.356 131.344 1.00 32.06 276 LYS B C 1
ATOM 6359 O O . LYS B 1 297 ? 134.686 10.463 131.352 1.00 34.61 276 LYS B O 1
ATOM 6365 N N . VAL B 1 298 ? 136.700 11.202 130.763 1.00 34.61 277 VAL B N 1
ATOM 6366 C CA . VAL B 1 298 ? 136.938 10.034 129.921 1.00 44.12 277 VAL B CA 1
ATOM 6367 C C . VAL B 1 298 ? 137.762 9.082 130.703 1.00 41.70 277 VAL B C 1
ATOM 6368 O O . VAL B 1 298 ? 138.962 9.196 130.722 1.00 53.10 277 VAL B O 1
ATOM 6372 N N . GLY B 1 299 ? 137.098 8.179 131.394 1.00 41.62 278 GLY B N 1
ATOM 6373 C CA . GLY B 1 299 ? 137.737 7.177 132.210 1.00 31.99 278 GLY B CA 1
ATOM 6374 C C . GLY B 1 299 ? 137.884 7.378 133.710 1.00 31.44 278 GLY B C 1
ATOM 6375 O O . GLY B 1 299 ? 138.083 8.503 134.221 1.00 29.05 278 GLY B O 1
ATOM 6376 N N . PHE B 1 300 ? 137.881 6.234 134.397 1.00 26.58 279 PHE B N 1
ATOM 6377 C CA . PHE B 1 300 ? 137.892 6.171 135.859 1.00 25.30 279 PHE B CA 1
ATOM 6378 C C . PHE B 1 300 ? 139.168 6.748 136.471 1.00 29.32 279 PHE B C 1
ATOM 6379 O O . PHE B 1 300 ? 139.116 7.387 137.527 1.00 25.67 279 PHE B O 1
ATOM 6387 N N . TYR B 1 301 ? 140.291 6.544 135.776 1.00 27.34 280 TYR B N 1
ATOM 6388 C CA . TYR B 1 301 ? 141.598 6.954 136.259 1.00 28.96 280 TYR B CA 1
ATOM 6389 C C . TYR B 1 301 ? 142.019 8.316 135.781 1.00 27.94 280 TYR B C 1
ATOM 6390 O O . TYR B 1 301 ? 143.112 8.725 136.070 1.00 32.68 280 TYR B O 1
ATOM 6399 N N . ALA B 1 302 ? 141.174 9.013 135.055 1.00 27.17 281 ALA B N 1
ATOM 6400 C CA . ALA B 1 302 ? 141.532 10.298 134.521 1.00 27.11 281 ALA B CA 1
ATOM 6401 C C . ALA B 1 302 ? 141.272 11.413 135.485 1.00 30.49 281 ALA B C 1
ATOM 6402 O O . ALA B 1 302 ? 140.412 11.316 136.340 1.00 28.19 281 ALA B O 1
ATOM 6404 N N . PRO B 1 303 ? 141.982 12.534 135.309 1.00 31.07 282 PRO B N 1
ATOM 6405 C CA . PRO B 1 303 ? 141.677 13.756 136.027 1.00 29.03 282 PRO B CA 1
ATOM 6406 C C . PRO B 1 303 ? 140.454 14.486 135.430 1.00 27.35 282 PRO B C 1
ATOM 6407 O O . PRO B 1 303 ? 139.967 14.103 134.389 1.00 26.67 282 PRO B O 1
ATOM 6411 N N . SER B 1 304 ? 139.951 15.522 136.090 1.00 25.94 283 SER B N 1
ATOM 6412 C CA . SER B 1 304 ? 138.806 16.273 135.580 1.00 27.37 283 SER B CA 1
ATOM 6413 C C . SER B 1 304 ? 138.908 17.742 135.858 1.00 27.32 283 SER B C 1
ATOM 6414 O O . SER B 1 304 ? 138.801 18.194 137.007 1.00 24.59 283 SER B O 1
ATOM 6417 N N . VAL B 1 305 ? 138.991 18.548 134.806 1.00 22.28 284 VAL B N 1
ATOM 6418 C CA . VAL B 1 305 ? 139.022 19.991 135.082 1.00 21.52 284 VAL B CA 1
ATOM 6419 C C . VAL B 1 305 ? 137.716 20.473 135.708 1.00 21.51 284 VAL B C 1
ATOM 6420 O O . VAL B 1 305 ? 137.688 21.417 1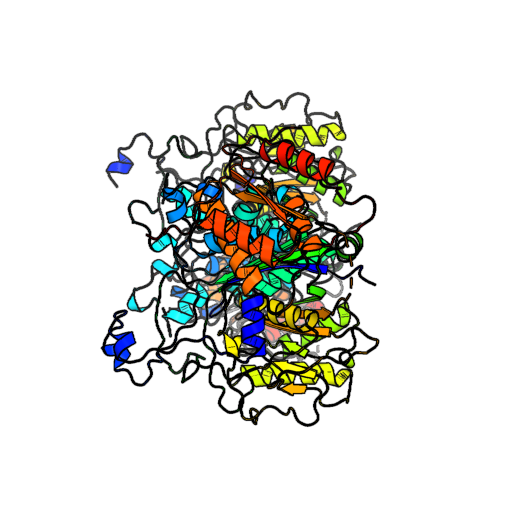36.463 1.00 20.56 284 VAL B O 1
ATOM 6424 N N . LYS B 1 306 ? 136.579 19.878 135.315 1.00 22.04 285 LYS B N 1
ATOM 6425 C CA . LYS B 1 306 ? 135.315 20.383 135.799 1.00 22.63 285 LYS B CA 1
ATOM 6426 C C . LYS B 1 306 ? 135.117 20.094 137.265 1.00 19.21 285 LYS B C 1
ATOM 6427 O O . LYS B 1 306 ? 134.616 20.930 137.980 1.00 19.00 285 LYS B O 1
ATOM 6433 N N . GLY B 1 307 ? 135.478 18.903 137.689 1.00 20.19 286 GLY B N 1
ATOM 6434 C CA . GLY B 1 307 ? 135.385 18.564 139.115 1.00 22.35 286 GLY B CA 1
ATOM 6435 C C . GLY B 1 307 ? 136.259 19.432 140.006 1.00 20.39 286 GLY B C 1
ATOM 6436 O O . GLY B 1 307 ? 135.799 19.916 141.029 1.00 19.19 286 GLY B O 1
ATOM 6437 N N . GLN B 1 308 ? 137.466 19.752 139.516 1.00 19.44 287 GLN B N 1
ATOM 6438 C CA . GLN B 1 308 ? 138.388 20.614 140.267 1.00 20.36 287 GLN B CA 1
ATOM 6439 C C . GLN B 1 308 ? 137.854 21.996 140.339 1.00 18.78 287 GLN B C 1
ATOM 6440 O O . GLN B 1 308 ? 137.733 22.589 141.420 1.00 20.77 287 GLN B O 1
ATOM 6446 N N . THR B 1 309 ? 137.404 22.523 139.172 1.00 19.95 288 THR B N 1
ATOM 6447 C CA . THR B 1 309 ? 136.829 23.804 139.146 1.00 18.28 288 THR B CA 1
ATOM 6448 C C . THR B 1 309 ? 135.712 23.939 140.176 1.00 21.23 288 THR B C 1
ATOM 6449 O O . THR B 1 309 ? 135.637 24.910 140.934 1.00 19.73 288 THR B O 1
ATOM 6453 N N . ASP B 1 310 ? 134.764 22.978 140.153 1.00 19.01 289 ASP B N 1
ATOM 6454 C CA . ASP B 1 310 ? 133.606 23.105 141.007 1.00 20.19 289 ASP B CA 1
ATOM 6455 C C . ASP B 1 310 ? 133.957 23.017 142.493 1.00 18.66 289 ASP B C 1
ATOM 6456 O O . ASP B 1 310 ? 133.318 23.670 143.266 1.00 19.68 289 ASP B O 1
ATOM 6461 N N . VAL B 1 311 ? 134.942 22.225 142.890 1.00 18.15 290 VAL B N 1
ATOM 6462 C CA . VAL B 1 311 ? 135.213 22.103 144.353 1.00 18.56 290 VAL B CA 1
ATOM 6463 C C . VAL B 1 311 ? 135.907 23.338 144.855 1.00 18.82 290 VAL B C 1
ATOM 6464 O O . VAL B 1 311 ? 135.590 23.820 145.928 1.00 19.49 290 VAL B O 1
ATOM 6468 N N . ILE B 1 312 ? 136.755 23.932 144.000 1.00 18.74 291 ILE B N 1
ATOM 6469 C CA . ILE B 1 312 ? 137.398 25.213 144.356 1.00 17.82 291 ILE B CA 1
ATOM 6470 C C . ILE B 1 312 ? 136.332 26.240 144.531 1.00 17.08 291 ILE B C 1
ATOM 6471 O O . ILE B 1 312 ? 136.301 26.968 145.535 1.00 17.94 291 ILE B O 1
ATOM 6476 N N . GLN B 1 313 ? 135.414 26.328 143.552 1.00 20.58 292 GLN B N 1
ATOM 6477 C CA . GLN B 1 313 ? 134.346 27.310 143.601 1.00 18.21 292 GLN B CA 1
ATOM 6478 C C . GLN B 1 313 ? 133.500 27.103 144.859 1.00 19.38 292 GLN B C 1
ATOM 6479 O O . GLN B 1 313 ? 133.123 28.041 145.541 1.00 19.67 292 GLN B O 1
ATOM 6485 N N . HIS B 1 314 ? 133.160 25.828 145.154 1.00 21.50 293 HIS B N 1
ATOM 6486 C CA . HIS B 1 314 ? 132.367 25.470 146.378 1.00 22.68 293 HIS B CA 1
ATOM 6487 C C . HIS B 1 314 ? 133.008 26.003 147.687 1.00 20.80 293 HIS B C 1
ATOM 6488 O O . HIS B 1 314 ? 132.328 26.582 148.576 1.00 20.91 293 HIS B O 1
ATOM 6495 N N . VAL B 1 315 ? 134.328 25.892 147.775 1.00 19.87 294 VAL B N 1
ATOM 6496 C CA . VAL B 1 315 ? 135.063 26.338 148.964 1.00 21.32 294 VAL B CA 1
ATOM 6497 C C . VAL B 1 315 ? 135.181 27.854 149.063 1.00 21.65 294 VAL B C 1
ATOM 6498 O O . VAL B 1 315 ? 135.056 28.434 150.169 1.00 20.24 294 VAL B O 1
ATOM 6502 N N . LEU B 1 316 ? 135.361 28.511 147.916 1.00 20.77 295 LEU B N 1
ATOM 6503 C CA . LEU B 1 316 ? 135.254 29.965 147.922 1.00 21.17 295 LEU B CA 1
ATOM 6504 C C . LEU B 1 316 ? 133.889 30.435 148.354 1.00 21.71 295 LEU B C 1
ATOM 6505 O O . LEU B 1 316 ? 133.809 31.396 149.081 1.00 22.13 295 LEU B O 1
ATOM 6510 N N . ASP B 1 317 ? 132.818 29.773 147.934 1.00 21.86 296 ASP B N 1
ATOM 6511 C CA . ASP B 1 317 ? 131.472 30.206 148.315 1.00 24.76 296 ASP B CA 1
ATOM 6512 C C . ASP B 1 317 ? 131.197 29.910 149.799 1.00 26.31 296 ASP B C 1
ATOM 6513 O O . ASP B 1 317 ? 130.632 30.725 150.486 1.00 26.56 296 ASP B O 1
ATOM 6518 N N . SER B 1 318 ? 131.643 28.785 150.324 1.00 24.32 297 SER B N 1
ATOM 6519 C CA . SER B 1 318 ? 131.368 28.507 151.717 1.00 25.09 297 SER B CA 1
ATOM 6520 C C . SER B 1 318 ? 132.179 29.407 152.649 1.00 26.03 297 SER B C 1
ATOM 6521 O O . SER B 1 318 ? 131.716 29.789 153.696 1.00 25.15 297 SER B O 1
ATOM 6524 N N . THR B 1 319 ? 133.394 29.773 152.267 1.00 25.73 298 THR B N 1
ATOM 6525 C CA . THR B 1 319 ? 134.242 30.581 153.163 1.00 25.98 298 THR B CA 1
ATOM 6526 C C . THR B 1 319 ? 134.062 32.067 152.954 1.00 28.56 298 THR B C 1
ATOM 6527 O O . THR B 1 319 ? 134.380 32.855 153.832 1.00 25.74 298 THR B O 1
ATOM 6531 N N . ASN B 1 320 ? 133.594 32.435 151.771 1.00 28.81 299 ASN B N 1
ATOM 6532 C CA . ASN B 1 320 ? 133.514 33.836 151.407 1.00 29.67 299 ASN B CA 1
ATOM 6533 C C . ASN B 1 320 ? 134.832 34.549 151.468 1.00 31.08 299 ASN B C 1
ATOM 6534 O O . ASN B 1 320 ? 134.885 35.728 151.749 1.00 31.15 299 ASN B O 1
ATOM 6539 N N . ILE B 1 321 ? 135.902 33.834 151.166 1.00 27.09 300 ILE B N 1
ATOM 6540 C CA . ILE B 1 321 ? 137.237 34.387 151.165 1.00 28.64 300 ILE B CA 1
ATOM 6541 C C . ILE B 1 321 ? 137.580 34.746 149.729 1.00 27.01 300 ILE B C 1
ATOM 6542 O O . ILE B 1 321 ? 137.348 33.982 148.791 1.00 27.60 300 ILE B O 1
ATOM 6547 N N . HIS B 1 322 ? 138.059 35.955 149.539 1.00 28.07 301 HIS B N 1
ATOM 6548 C CA . HIS B 1 322 ? 138.254 36.449 148.158 1.00 26.68 301 HIS B CA 1
ATOM 6549 C C . HIS B 1 322 ? 139.586 35.978 147.668 1.00 24.31 301 HIS B C 1
ATOM 6550 O O . HIS B 1 322 ? 140.558 36.091 148.401 1.00 23.15 301 HIS B O 1
ATOM 6557 N N . PRO B 1 323 ? 139.664 35.415 146.434 1.00 24.18 302 PRO B N 1
ATOM 6558 C CA . PRO B 1 323 ? 140.883 34.895 145.881 1.00 24.93 302 PRO B CA 1
ATOM 6559 C C . PRO B 1 323 ? 142.091 35.878 145.834 1.00 24.93 302 PRO B C 1
ATOM 6560 O O . PRO B 1 323 ? 143.230 35.425 145.858 1.00 23.93 302 PRO B O 1
ATOM 6564 N N . GLU B 1 324 ? 141.842 37.186 145.875 1.00 28.52 303 GLU B N 1
ATOM 6565 C CA . GLU B 1 324 ? 142.954 38.152 145.957 1.00 28.98 303 GLU B CA 1
ATOM 6566 C C . GLU B 1 324 ? 143.728 38.065 147.292 1.00 30.74 303 GLU B C 1
ATOM 6567 O O . GLU B 1 324 ? 144.847 38.566 147.370 1.00 27.84 303 GLU B O 1
ATOM 6573 N N . THR B 1 325 ? 143.140 37.437 148.333 1.00 25.86 304 THR B N 1
AT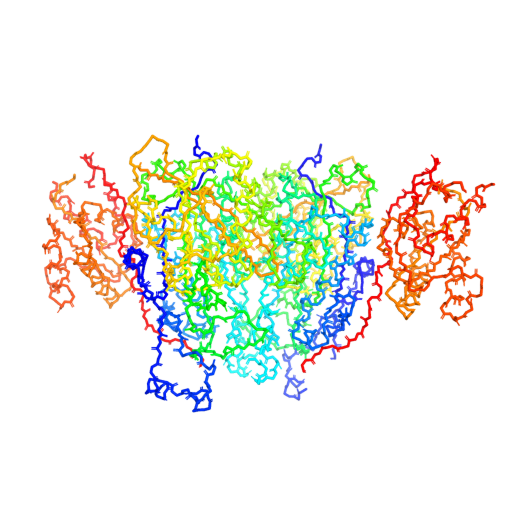OM 6574 C CA . THR B 1 325 ? 143.786 37.381 149.626 1.00 25.39 304 THR B CA 1
ATOM 6575 C C . THR B 1 325 ? 144.609 36.112 149.813 1.00 24.85 304 THR B C 1
ATOM 6576 O O . THR B 1 325 ? 145.278 35.932 150.849 1.00 23.77 304 THR B O 1
ATOM 6580 N N . ILE B 1 326 ? 144.607 35.244 148.824 1.00 24.52 305 ILE B N 1
ATOM 6581 C CA . ILE B 1 326 ? 145.377 33.967 148.876 1.00 22.55 305 ILE B CA 1
ATOM 6582 C C . ILE B 1 326 ? 146.754 34.229 148.351 1.00 25.06 305 ILE B C 1
ATOM 6583 O O . ILE B 1 326 ? 146.875 34.685 147.216 1.00 26.71 305 ILE B O 1
ATOM 6588 N N . SER B 1 327 ? 147.800 33.901 149.116 1.00 23.52 306 SER B N 1
ATOM 6589 C CA . SER B 1 327 ? 149.194 34.193 148.780 1.00 23.19 306 SER B CA 1
ATOM 6590 C C . SER B 1 327 ? 149.904 32.995 148.260 1.00 22.81 306 SER B C 1
ATOM 6591 O O . SER B 1 327 ? 150.959 33.135 147.628 1.00 21.00 306 SER B O 1
ATOM 6594 N N . TYR B 1 328 ? 149.343 31.775 148.464 1.00 18.85 307 TYR B N 1
ATOM 6595 C CA . TYR B 1 328 ? 150.021 30.584 148.121 1.00 17.65 307 TYR B CA 1
ATOM 6596 C C . TYR B 1 328 ? 148.986 29.432 148.014 1.00 19.01 307 TYR B C 1
ATOM 6597 O O . TYR B 1 328 ? 148.010 29.441 148.772 1.00 19.99 307 TYR B O 1
ATOM 6606 N N . ILE B 1 329 ? 149.247 28.552 147.072 1.00 19.68 308 ILE B N 1
ATOM 6607 C CA . ILE B 1 329 ? 148.448 27.316 146.875 1.00 20.89 308 ILE B CA 1
ATOM 6608 C C . ILE B 1 329 ? 149.400 26.171 146.851 1.00 18.10 308 ILE B C 1
ATOM 6609 O O . ILE B 1 329 ? 150.282 26.074 146.028 1.00 19.41 308 ILE B O 1
ATOM 6614 N N . GLU B 1 330 ? 149.177 25.234 147.801 1.00 17.52 309 GLU B N 1
ATOM 6615 C CA . GLU B 1 330 ? 149.798 23.910 147.750 1.00 17.52 309 GLU B CA 1
ATOM 6616 C C . GLU B 1 330 ? 148.937 23.044 146.875 1.00 19.66 309 GLU B C 1
ATOM 6617 O O . GLU B 1 330 ? 147.830 22.622 147.268 1.00 16.31 309 GLU B O 1
ATOM 6623 N N . ALA B 1 331 ? 149.412 22.839 145.645 1.00 20.24 310 ALA B N 1
ATOM 6624 C CA . ALA B 1 331 ? 148.725 22.047 144.637 1.00 18.71 310 ALA B CA 1
ATOM 6625 C C . ALA B 1 331 ? 148.720 20.568 144.932 1.00 16.82 310 ALA B C 1
ATOM 6626 O O . ALA B 1 331 ? 149.593 20.055 145.608 1.00 16.76 310 ALA B O 1
ATOM 6628 N N . HIS B 1 332 ? 147.760 19.825 144.309 1.00 19.53 311 HIS B N 1
ATOM 6629 C CA . HIS B 1 332 ? 147.841 18.395 144.258 1.00 15.36 311 HIS B CA 1
ATOM 6630 C C . HIS B 1 332 ? 149.172 18.050 143.576 1.00 17.02 311 HIS B C 1
ATOM 6631 O O . HIS B 1 332 ? 149.938 17.221 144.049 1.00 17.72 311 HIS B O 1
ATOM 6638 N N . GLY B 1 333 ? 149.454 18.686 142.461 1.00 19.12 312 GLY B N 1
ATOM 6639 C CA . GLY B 1 333 ? 150.850 18.785 142.011 1.00 18.87 312 GLY B CA 1
ATOM 6640 C C . GLY B 1 333 ? 151.607 17.511 141.829 1.00 18.21 312 GLY B C 1
ATOM 6641 O O . GLY B 1 333 ? 152.659 17.300 142.432 1.00 19.40 312 GLY B O 1
ATOM 6642 N N . THR B 1 334 ? 151.048 16.607 141.016 1.00 18.10 313 THR B N 1
ATOM 6643 C CA . THR B 1 334 ? 151.612 15.319 140.863 1.00 19.27 313 THR B CA 1
ATOM 6644 C C . THR B 1 334 ? 152.686 15.242 139.790 1.00 20.77 313 THR B C 1
ATOM 6645 O O . THR B 1 334 ? 153.392 14.240 139.764 1.00 21.18 313 THR B O 1
ATOM 6649 N N . GLY B 1 335 ? 152.792 16.239 138.905 1.00 21.17 314 GLY B N 1
ATOM 6650 C CA . GLY B 1 335 ? 153.819 16.175 137.841 1.00 23.65 314 GLY B CA 1
ATOM 6651 C C . GLY B 1 335 ? 153.497 15.256 136.676 1.00 24.74 314 GLY B C 1
ATOM 6652 O O . GLY B 1 335 ? 154.369 14.803 135.949 1.00 25.15 314 GLY B O 1
ATOM 6653 N N . THR B 1 336 ? 152.233 14.908 136.505 1.00 23.27 315 THR B N 1
ATOM 6654 C CA . THR B 1 336 ? 151.804 14.203 135.269 1.00 22.98 315 THR B CA 1
ATOM 6655 C C . THR B 1 336 ? 151.653 15.189 134.098 1.00 22.14 315 THR B C 1
ATOM 6656 O O . THR B 1 336 ? 151.299 16.357 134.269 1.00 23.27 315 THR B O 1
ATOM 6660 N N . THR B 1 337 ? 151.865 14.670 132.891 1.00 29.23 316 THR B N 1
ATOM 6661 C CA . THR B 1 337 ? 151.781 15.509 131.700 1.00 30.72 316 THR B CA 1
ATOM 6662 C C . THR B 1 337 ? 150.386 16.116 131.537 1.00 28.00 316 THR B C 1
ATOM 6663 O O . THR B 1 337 ? 150.266 17.275 131.217 1.00 28.95 316 THR B O 1
ATOM 6667 N N . LEU B 1 338 ? 149.338 15.343 131.811 1.00 29.96 317 LEU B N 1
ATOM 6668 C CA . LEU B 1 338 ? 147.966 15.868 131.691 1.00 33.18 317 LEU B CA 1
ATOM 6669 C C . LEU B 1 338 ? 147.429 16.529 132.963 1.00 26.21 317 LEU B C 1
ATOM 6670 O O . LEU B 1 338 ? 146.655 17.435 132.886 1.00 23.86 317 LEU B O 1
ATOM 6675 N N . GLY B 1 339 ? 147.816 16.022 134.125 1.00 23.84 318 GLY B N 1
ATOM 6676 C CA . GLY B 1 339 ? 147.289 16.540 135.386 1.00 24.40 318 GLY B CA 1
ATOM 6677 C C . GLY B 1 339 ? 147.725 17.981 135.723 1.00 20.18 318 GLY B C 1
ATOM 6678 O O . GLY B 1 339 ? 146.885 18.790 136.176 1.00 20.52 318 GLY B O 1
ATOM 6679 N N . ASP B 1 340 ? 148.993 18.336 135.512 1.00 21.66 319 ASP B N 1
ATOM 6680 C CA . ASP B 1 340 ? 149.444 19.686 135.918 1.00 22.20 319 ASP B CA 1
ATOM 6681 C C . ASP B 1 340 ? 148.731 20.777 135.158 1.00 21.74 319 ASP B C 1
ATOM 6682 O O . ASP B 1 340 ? 148.233 21.747 135.742 1.00 20.56 319 ASP B O 1
ATOM 6687 N N . PRO B 1 341 ? 148.625 20.633 133.800 1.00 22.22 320 PRO B N 1
ATOM 6688 C CA . PRO B 1 341 ? 147.849 21.689 133.126 1.00 23.64 320 PRO B CA 1
ATOM 6689 C C . PRO B 1 341 ? 146.391 21.775 133.511 1.00 21.09 320 PRO B C 1
ATOM 6690 O O . PRO B 1 341 ? 145.818 22.858 133.584 1.00 19.35 320 PRO B O 1
ATOM 6694 N N . ILE B 1 342 ? 145.794 20.623 133.800 1.00 22.84 321 ILE B N 1
ATOM 6695 C CA . ILE B 1 342 ? 144.400 20.586 134.237 1.00 23.02 321 ILE B CA 1
ATOM 6696 C C . ILE B 1 342 ? 144.229 21.330 135.550 1.00 20.49 321 ILE B C 1
ATOM 6697 O O . ILE B 1 342 ? 143.321 22.179 135.708 1.00 19.90 321 ILE B O 1
ATOM 6702 N N . GLU B 1 343 ? 145.137 21.063 136.473 1.00 21.65 322 GLU B N 1
ATOM 6703 C CA . GLU B 1 343 ? 145.083 21.738 137.776 1.00 19.67 322 GLU B CA 1
ATOM 6704 C C . GLU B 1 343 ? 145.156 23.250 137.623 1.00 20.76 322 GLU B C 1
ATOM 6705 O O . GLU B 1 343 ? 144.343 23.992 138.177 1.00 19.03 322 GLU B O 1
ATOM 6711 N N . MET B 1 344 ? 146.117 23.752 136.836 1.00 22.95 323 MET B N 1
ATOM 6712 C CA . MET B 1 344 ? 146.201 25.206 136.699 1.00 23.22 323 MET B CA 1
ATOM 6713 C C . MET B 1 344 ? 145.009 25.798 135.925 1.00 20.23 323 MET B C 1
ATOM 6714 O O . MET B 1 344 ? 144.517 26.875 136.274 1.00 22.17 323 MET B O 1
ATOM 6719 N N . SER B 1 345 ? 144.514 25.055 134.931 1.00 22.89 324 SER B N 1
ATOM 6720 C CA . SER B 1 345 ? 143.353 25.508 134.139 1.00 23.67 324 SER B CA 1
ATOM 6721 C C . SER B 1 345 ? 142.137 25.714 135.065 1.00 23.68 324 SER B C 1
ATOM 6722 O O . SER B 1 345 ? 141.424 26.761 135.028 1.00 22.48 324 SER B O 1
ATOM 6725 N N . ALA B 1 346 ? 141.916 24.732 135.958 1.00 22.47 325 ALA B N 1
ATOM 6726 C CA . ALA B 1 346 ? 140.803 24.878 136.916 1.00 23.10 325 ALA B CA 1
ATOM 6727 C C . ALA B 1 346 ? 140.949 26.083 137.842 1.00 19.56 325 ALA B C 1
ATOM 6728 O O . ALA B 1 346 ? 140.039 26.908 138.027 1.00 20.85 325 ALA B O 1
ATOM 6730 N N . LEU B 1 347 ? 142.136 26.250 138.432 1.00 22.70 326 LEU B N 1
ATOM 6731 C CA . LEU B 1 347 ? 142.371 27.426 139.291 1.00 20.48 326 LEU B CA 1
ATOM 6732 C C . LEU B 1 347 ? 142.209 28.766 138.544 1.00 22.25 326 LEU B C 1
ATOM 6733 O O . LEU B 1 347 ? 141.597 29.706 139.051 1.00 20.39 326 LEU B O 1
ATOM 6738 N N . GLN B 1 348 ? 142.774 28.835 137.347 1.00 23.89 327 GLN B N 1
ATOM 6739 C CA . GLN B 1 348 ? 142.703 30.077 136.546 1.00 25.23 327 GLN B CA 1
ATOM 6740 C C . GLN B 1 348 ? 141.269 30.405 136.151 1.00 22.77 327 GLN B C 1
ATOM 6741 O O . GLN B 1 348 ? 140.822 31.543 136.351 1.00 25.00 327 GLN B O 1
ATOM 6747 N N . GLN B 1 349 ? 140.510 29.384 135.755 1.00 23.75 328 GLN B N 1
ATOM 6748 C CA . GLN B 1 349 ? 139.086 29.576 135.386 1.00 26.49 328 GLN B CA 1
ATOM 6749 C C . GLN B 1 349 ? 138.308 30.116 136.531 1.00 24.97 328 GLN B C 1
ATOM 6750 O O . GLN B 1 349 ? 137.554 31.089 136.421 1.00 26.82 328 GLN B O 1
ATOM 6756 N N . VAL B 1 350 ? 138.484 29.527 137.736 1.00 23.66 329 VAL B N 1
ATOM 6757 C CA . VAL B 1 350 ? 137.779 30.057 138.886 1.00 20.14 329 VAL B CA 1
ATOM 6758 C C . VAL B 1 350 ? 138.247 31.434 139.328 1.00 19.45 329 VAL B C 1
ATOM 6759 O O . VAL B 1 350 ? 137.443 32.274 139.612 1.00 20.64 329 VAL B O 1
ATOM 6763 N N . TYR B 1 351 ? 139.543 31.645 139.457 1.00 21.99 330 TYR B N 1
ATOM 6764 C CA . TYR B 1 351 ? 140.008 32.942 139.965 1.00 23.40 330 TYR B CA 1
ATOM 6765 C C . TYR B 1 351 ? 139.658 34.075 138.978 1.00 22.77 330 TYR B C 1
ATOM 6766 O O . TYR B 1 351 ? 139.460 35.222 139.422 1.00 24.24 330 TYR B O 1
ATOM 6775 N N . LYS B 1 352 ? 139.576 33.769 137.705 1.00 25.38 331 LYS B N 1
ATOM 6776 C CA . LYS B 1 352 ? 139.179 34.763 136.721 1.00 31.32 331 LYS B CA 1
ATOM 6777 C C . LYS B 1 352 ? 137.809 35.364 137.002 1.00 30.61 331 LYS B C 1
ATOM 6778 O O . LYS B 1 352 ? 137.564 36.496 136.708 1.00 28.62 331 LYS B O 1
ATOM 6784 N N . ARG B 1 353 ? 136.940 34.601 137.618 1.00 26.75 332 ARG B N 1
ATOM 6785 C CA . ARG B 1 353 ? 135.643 35.087 138.070 1.00 28.46 332 ARG B CA 1
ATOM 6786 C C . ARG B 1 353 ? 135.694 36.234 139.082 1.00 29.57 332 ARG B C 1
ATOM 6787 O O . ARG B 1 353 ? 134.718 36.915 139.309 1.00 27.39 332 ARG B O 1
ATOM 6795 N N . TYR B 1 354 ? 136.836 36.398 139.719 1.00 28.06 333 TYR B N 1
ATOM 6796 C CA . TYR B 1 354 ? 136.977 37.272 140.848 1.00 29.52 333 TYR B CA 1
ATOM 6797 C C . TYR B 1 354 ? 137.989 38.382 140.666 1.00 29.13 333 TYR B C 1
ATOM 6798 O O . TYR B 1 354 ? 137.933 39.356 141.326 1.00 30.43 333 TYR B O 1
ATOM 6807 N N . THR B 1 355 ? 138.967 38.164 139.820 1.00 30.61 334 THR B N 1
ATOM 6808 C CA . THR B 1 355 ? 140.067 39.110 139.746 1.00 29.90 334 THR B CA 1
ATOM 6809 C C . THR B 1 355 ? 140.821 39.044 138.453 1.00 28.83 334 THR B C 1
ATOM 6810 O O . THR B 1 355 ? 140.887 38.009 137.809 1.00 29.32 334 THR B O 1
ATOM 6814 N N . ASP B 1 356 ? 141.459 40.162 138.123 1.00 31.87 335 ASP B N 1
ATOM 6815 C CA . ASP B 1 356 ? 142.456 40.247 137.040 1.00 33.60 335 ASP B CA 1
ATOM 6816 C C . ASP B 1 356 ? 143.853 40.595 137.552 1.00 31.49 335 ASP B C 1
ATOM 6817 O O . ASP B 1 356 ? 144.781 40.747 136.740 1.00 32.65 335 ASP B O 1
ATOM 6822 N N . ARG B 1 357 ? 144.038 40.612 138.866 1.00 31.81 336 ARG B N 1
ATOM 6823 C CA . ARG B 1 357 ? 145.393 40.841 139.444 1.00 33.76 336 ARG B CA 1
ATOM 6824 C C . ARG B 1 357 ? 146.359 39.751 139.069 1.00 31.18 336 ARG B C 1
ATOM 6825 O O . ARG B 1 357 ? 145.961 38.600 138.966 1.00 32.85 336 ARG B O 1
ATOM 6833 N N . GLU B 1 358 ? 147.637 40.096 138.869 1.00 28.22 337 GLU B N 1
ATOM 6834 C CA . GLU B 1 358 ? 148.572 39.172 138.304 1.00 30.88 337 GLU B CA 1
ATOM 6835 C C . GLU B 1 358 ? 149.729 38.847 139.230 1.00 31.35 337 GLU B C 1
ATOM 6836 O O . GLU B 1 358 ? 150.141 39.664 140.001 1.00 33.85 337 GLU B O 1
ATOM 6842 N N . GLN B 1 359 ? 150.233 37.623 139.133 1.00 33.82 338 GLN B N 1
ATOM 6843 C CA . GLN B 1 359 ? 151.447 37.218 139.821 1.00 32.05 338 GLN B CA 1
ATOM 6844 C C . GLN B 1 359 ? 151.506 37.515 141.305 1.00 32.17 338 GLN B C 1
ATOM 6845 O O . GLN B 1 359 ? 152.572 37.889 141.818 1.00 33.72 338 GLN B O 1
ATOM 6851 N N . TYR B 1 360 ? 150.409 37.316 142.027 1.00 27.59 339 TYR B N 1
ATOM 6852 C CA . TYR B 1 360 ? 150.384 37.597 143.461 1.00 24.51 339 TYR B CA 1
ATOM 6853 C C . TYR B 1 360 ? 150.359 36.309 144.322 1.00 26.32 339 TYR B C 1
ATOM 6854 O O . TYR B 1 360 ? 150.434 36.399 145.548 1.00 26.75 339 TYR B O 1
ATOM 6863 N N . CYS B 1 361 ? 150.140 35.162 143.693 1.00 23.28 340 CYS B N 1
ATOM 6864 C CA . CYS B 1 361 ? 149.855 33.907 144.414 1.00 23.09 340 CYS B CA 1
ATOM 6865 C C . CYS B 1 361 ? 150.765 32.806 143.884 1.00 20.57 340 CYS B C 1
ATOM 6866 O O . CYS B 1 361 ? 150.772 32.435 142.686 1.00 23.68 340 CYS B O 1
ATOM 6869 N N . GLY B 1 362 ? 151.565 32.257 144.781 1.00 19.48 341 GLY B N 1
ATOM 6870 C CA . GLY B 1 362 ? 152.464 31.212 144.459 1.00 18.04 341 GLY B CA 1
ATOM 6871 C C . GLY B 1 362 ? 151.810 29.861 144.415 1.00 21.13 341 GLY B C 1
ATOM 6872 O O . GLY B 1 362 ? 150.770 29.718 145.041 1.00 21.16 341 GLY B O 1
ATOM 6873 N N . ILE B 1 363 ? 152.435 28.942 143.685 1.00 19.77 342 ILE B N 1
ATOM 6874 C CA . ILE B 1 363 ? 152.023 27.581 143.451 1.00 23.99 342 ILE B CA 1
ATOM 6875 C C . ILE B 1 363 ? 153.170 26.641 143.642 1.00 21.41 342 ILE B C 1
ATOM 6876 O O . ILE B 1 363 ? 154.288 26.885 143.109 1.00 20.80 342 ILE B O 1
ATOM 6881 N N . GLY B 1 364 ? 152.954 25.559 144.382 1.00 17.23 343 GLY B N 1
ATOM 6882 C CA . GLY B 1 364 ? 153.954 24.556 144.525 1.00 17.88 343 GLY B CA 1
ATOM 6883 C C . GLY B 1 364 ? 153.411 23.207 144.957 1.00 21.30 343 GLY B C 1
ATOM 6884 O O . GLY B 1 364 ? 152.215 23.069 145.159 1.00 18.32 343 GLY B O 1
ATOM 6885 N N . SER B 1 365 ? 154.302 22.246 145.092 1.00 17.81 344 SER B N 1
ATOM 6886 C CA . SER B 1 365 ? 153.928 20.921 145.503 1.00 18.41 344 SER B CA 1
ATOM 6887 C C . SER B 1 365 ? 155.038 20.230 146.275 1.00 17.74 344 SER B C 1
ATOM 6888 O O . SER B 1 365 ? 156.129 19.958 145.766 1.00 17.42 344 SER B O 1
ATOM 6891 N N . VAL B 1 366 ? 154.710 19.835 147.515 1.00 17.44 345 VAL B N 1
ATOM 6892 C CA . VAL B 1 366 ? 155.595 19.007 148.301 1.00 16.66 345 VAL B CA 1
ATOM 6893 C C . VAL B 1 366 ? 155.894 17.625 147.749 1.00 16.45 345 VAL B C 1
ATOM 6894 O O . VAL B 1 366 ? 156.836 16.944 148.191 1.00 16.69 345 VAL B O 1
ATOM 6898 N N . LYS B 1 367 ? 155.113 17.161 146.763 1.00 16.88 346 LYS B N 1
ATOM 6899 C CA . LYS B 1 367 ? 155.401 15.894 146.150 1.00 17.07 346 LYS B CA 1
ATOM 6900 C C . LYS B 1 367 ? 156.759 15.990 145.425 1.00 18.35 346 LYS B C 1
ATOM 6901 O O . LYS B 1 367 ? 157.391 14.960 145.116 1.00 19.03 346 LYS B O 1
ATOM 6907 N N . THR B 1 368 ? 157.165 17.214 145.093 1.00 19.26 347 THR B N 1
ATOM 6908 C CA . THR B 1 368 ? 158.499 17.360 144.467 1.00 18.84 347 THR B CA 1
ATOM 6909 C C . THR B 1 368 ? 159.583 16.924 145.425 1.00 19.93 347 THR B C 1
ATOM 6910 O O . THR B 1 368 ? 160.558 16.311 145.014 1.00 21.59 347 THR B O 1
ATOM 6914 N N . ASN B 1 369 ? 159.418 17.224 146.698 1.00 18.06 348 ASN B N 1
ATOM 6915 C CA . ASN B 1 369 ? 160.412 16.835 147.735 1.00 19.03 348 ASN B CA 1
ATOM 6916 C C . ASN B 1 369 ? 160.397 15.368 148.090 1.00 20.16 348 ASN B C 1
ATOM 6917 O O . ASN B 1 369 ? 161.471 14.729 148.302 1.00 18.21 348 ASN B O 1
ATOM 6922 N N . ILE B 1 370 ? 159.159 14.792 148.266 1.00 19.75 349 ILE B N 1
ATOM 6923 C CA . ILE B 1 370 ? 159.066 13.464 148.931 1.00 18.37 349 ILE B CA 1
ATOM 6924 C C . ILE B 1 370 ? 158.229 12.400 148.218 1.00 18.86 349 ILE B C 1
ATOM 6925 O O . ILE B 1 370 ? 158.140 11.264 148.670 1.00 17.93 349 ILE B O 1
ATOM 6930 N N . GLY B 1 371 ? 157.765 12.755 147.009 1.00 18.12 350 GLY B N 1
ATOM 6931 C CA . GLY B 1 371 ? 156.913 11.873 146.252 1.00 20.18 350 GLY B CA 1
ATOM 6932 C C . GLY B 1 371 ? 155.457 12.052 146.691 1.00 18.58 350 GLY B C 1
ATOM 6933 O O . GLY B 1 371 ? 155.129 12.900 147.521 1.00 16.56 350 GLY B O 1
ATOM 6934 N N . HIS B 1 372 ? 154.598 11.249 146.068 1.00 20.44 351 HIS B N 1
ATOM 6935 C CA . HIS B 1 372 ? 153.161 11.208 146.316 1.00 19.30 351 HIS B CA 1
ATOM 6936 C C . HIS B 1 372 ? 152.918 10.232 147.444 1.00 16.79 351 HIS B C 1
ATOM 6937 O O . HIS B 1 372 ? 153.073 9.024 147.295 1.00 17.19 351 HIS B O 1
ATOM 6944 N N . LEU B 1 373 ? 152.553 10.745 148.611 1.00 18.65 352 LEU B N 1
ATOM 6945 C CA . LEU B 1 373 ? 152.434 9.880 149.814 1.00 16.13 352 LEU B CA 1
ATOM 6946 C C . LEU B 1 373 ? 151.037 9.186 149.965 1.00 16.93 352 LEU B C 1
ATOM 6947 O O . LEU B 1 373 ? 150.698 8.703 151.051 1.00 15.91 352 LEU B O 1
ATOM 6952 N N . ASP B 1 374 ? 150.255 9.209 148.883 1.00 16.30 353 ASP B N 1
ATOM 6953 C CA . ASP B 1 374 ? 148.952 8.465 148.822 1.00 17.66 353 ASP B CA 1
ATOM 6954 C C . ASP B 1 374 ? 147.989 8.966 149.951 1.00 15.86 353 ASP B C 1
ATOM 6955 O O . ASP B 1 374 ? 147.614 10.151 149.961 1.00 17.02 353 ASP B O 1
ATOM 6960 N N . THR B 1 375 ? 147.663 8.102 150.919 1.00 17.20 354 THR B N 1
ATOM 6961 C CA . THR B 1 375 ? 146.731 8.530 151.976 1.00 17.99 354 THR B CA 1
ATOM 6962 C C . THR B 1 375 ? 147.279 9.653 152.849 1.00 16.82 354 THR B C 1
ATOM 6963 O O . THR B 1 375 ? 146.489 10.373 153.516 1.00 17.34 354 THR B O 1
ATOM 6967 N N . ALA B 1 376 ? 148.598 9.785 152.900 1.00 17.97 355 ALA B N 1
ATOM 6968 C CA . ALA B 1 376 ? 149.256 10.853 153.654 1.00 16.62 355 ALA B CA 1
ATOM 6969 C C . ALA B 1 376 ? 149.588 12.091 152.812 1.00 17.88 355 ALA B C 1
ATOM 6970 O O . ALA B 1 376 ? 150.088 13.075 153.344 1.00 17.65 355 ALA B O 1
ATOM 6972 N N . ALA B 1 377 ? 149.290 12.067 151.503 1.00 16.36 356 ALA B N 1
ATOM 6973 C CA . ALA B 1 377 ? 149.617 13.194 150.680 1.00 16.21 356 ALA B CA 1
ATOM 6974 C C . ALA B 1 377 ? 148.999 14.505 151.099 1.00 16.25 356 ALA B C 1
ATOM 6975 O O . ALA B 1 377 ? 149.664 15.537 151.078 1.00 15.16 356 ALA B O 1
ATOM 6977 N N . GLY B 1 378 ? 147.739 14.488 151.445 1.00 15.60 357 GLY B N 1
ATOM 6978 C CA . GLY B 1 378 ? 147.066 15.670 151.824 1.00 17.03 357 GLY B CA 1
ATOM 6979 C C . GLY B 1 378 ? 147.607 16.227 153.139 1.00 16.23 357 GLY B C 1
ATOM 6980 O O . GLY B 1 378 ? 147.746 17.451 153.268 1.00 16.64 357 GLY B O 1
ATOM 6981 N N . LEU B 1 379 ? 147.975 15.357 154.072 1.00 15.46 358 LEU B N 1
ATOM 6982 C CA . LEU B 1 379 ? 148.565 15.844 155.316 1.00 15.52 358 LEU B CA 1
ATOM 6983 C C . LEU B 1 379 ? 149.978 16.377 155.144 1.00 16.09 358 LEU B C 1
ATOM 6984 O O . LEU B 1 379 ? 150.311 17.347 155.789 1.00 18.08 358 LEU B O 1
ATOM 6989 N N . ALA B 1 380 ? 150.767 15.776 154.251 1.00 17.40 359 ALA B N 1
ATOM 6990 C CA . ALA B 1 380 ? 152.084 16.389 153.913 1.00 17.17 359 ALA B CA 1
ATOM 6991 C C . ALA B 1 380 ? 151.902 17.769 153.356 1.00 17.75 359 ALA B C 1
ATOM 6992 O O . ALA B 1 380 ? 152.641 18.701 153.743 1.00 18.16 359 ALA B O 1
ATOM 6994 N N . GLY B 1 381 ? 150.901 17.952 152.490 1.00 15.83 360 GLY B N 1
ATOM 6995 C CA . GLY B 1 381 ? 150.597 19.277 152.004 1.00 17.50 360 GLY B CA 1
ATOM 6996 C C . GLY B 1 381 ? 150.121 20.244 153.054 1.00 17.84 360 GLY B C 1
ATOM 6997 O O . GLY B 1 381 ? 150.551 21.390 153.125 1.00 16.54 360 GLY B O 1
ATOM 6998 N N . CYS B 1 382 ? 149.203 19.762 153.890 1.00 15.37 361 CYS B N 1
ATOM 6999 C CA . CYS B 1 382 ? 148.694 20.553 154.995 1.00 15.57 361 CYS B CA 1
ATOM 7000 C C . CYS B 1 382 ? 149.842 21.006 155.922 1.00 14.98 361 CYS B C 1
ATOM 7001 O O . CYS B 1 382 ? 149.863 22.180 156.345 1.00 15.78 361 CYS B O 1
ATOM 7004 N N . ILE B 1 383 ? 150.773 20.105 156.236 1.00 15.51 362 ILE B N 1
ATOM 7005 C CA . ILE B 1 383 ? 151.810 20.410 157.195 1.00 16.15 362 ILE B CA 1
ATOM 7006 C C . ILE B 1 383 ? 152.760 21.448 156.546 1.00 16.59 362 ILE B C 1
ATOM 7007 O O . ILE B 1 383 ? 153.117 22.434 157.181 1.00 16.40 362 ILE B O 1
ATOM 7012 N N . LYS B 1 384 ? 153.045 21.270 155.259 1.00 16.82 363 LYS B N 1
ATOM 7013 C CA . LYS B 1 384 ? 153.814 22.340 154.543 1.00 16.98 363 LYS B CA 1
ATOM 7014 C C . LYS B 1 384 ? 153.143 23.698 154.646 1.00 16.83 363 LYS B C 1
ATOM 7015 O O . LYS B 1 384 ? 153.779 24.717 154.955 1.00 17.10 363 LYS B O 1
ATOM 7021 N N . VAL B 1 385 ? 151.841 23.748 154.399 1.00 16.19 364 VAL B N 1
ATOM 7022 C CA . VAL B 1 385 ? 151.113 24.984 154.428 1.00 16.01 364 VAL B CA 1
ATOM 7023 C C . VAL B 1 385 ? 151.151 25.590 155.803 1.00 16.68 364 VAL B C 1
ATOM 7024 O O . VAL B 1 385 ? 151.396 26.824 155.964 1.00 16.77 364 VAL B O 1
ATOM 7028 N N . ALA B 1 386 ? 150.855 24.765 156.793 1.00 16.59 365 ALA B N 1
ATOM 7029 C CA . ALA B 1 386 ? 150.730 25.268 158.166 1.00 16.64 365 ALA B CA 1
ATOM 7030 C C . ALA B 1 386 ? 152.081 25.824 158.623 1.00 17.26 365 ALA B C 1
ATOM 7031 O O . ALA B 1 386 ? 152.124 26.881 159.212 1.00 20.20 365 ALA B O 1
ATOM 7033 N N . MET B 1 387 ? 153.173 25.139 158.302 1.00 16.59 366 MET B N 1
ATOM 7034 C CA . MET B 1 387 ? 154.490 25.622 158.725 1.00 18.26 366 MET B CA 1
ATOM 7035 C C . MET B 1 387 ? 154.927 26.907 157.952 1.00 19.98 366 MET B C 1
ATOM 7036 O O . MET B 1 387 ? 155.600 27.773 158.533 1.00 17.63 366 MET B O 1
ATOM 7041 N N . SER B 1 388 ? 154.487 27.031 156.690 1.00 19.54 367 SER B N 1
ATOM 7042 C CA . SER B 1 388 ? 154.773 28.203 155.851 1.00 18.34 367 SER B CA 1
ATOM 7043 C C . SER B 1 388 ? 154.128 29.387 156.480 1.00 18.63 367 SER B C 1
ATOM 7044 O O . SER B 1 388 ? 154.739 30.406 156.653 1.00 19.39 367 SER B O 1
ATOM 7047 N N . LEU B 1 389 ? 152.873 29.249 156.852 1.00 18.39 368 LEU B N 1
ATOM 7048 C CA . LEU B 1 389 ? 152.135 30.287 157.472 1.00 18.44 368 LEU B CA 1
ATOM 7049 C C . LEU B 1 389 ? 152.700 30.638 158.842 1.00 19.88 368 LEU B C 1
ATOM 7050 O O . LEU B 1 389 ? 152.835 31.812 159.160 1.00 19.39 368 LEU B O 1
ATOM 7055 N N . TYR B 1 390 ? 153.052 29.597 159.604 1.00 18.57 369 TYR B N 1
ATOM 7056 C CA . TYR B 1 390 ? 153.607 29.784 160.950 1.00 21.84 369 TYR B CA 1
ATOM 7057 C C . TYR B 1 390 ? 154.937 30.580 160.896 1.00 20.05 369 TYR B C 1
ATOM 7058 O O . TYR B 1 390 ? 155.137 31.466 161.704 1.00 21.23 369 TYR B O 1
ATOM 7067 N N . HIS B 1 391 ? 155.779 30.254 159.949 1.00 18.71 370 HIS B N 1
ATOM 7068 C CA . HIS B 1 391 ? 157.118 30.893 159.785 1.00 21.34 370 HIS B CA 1
ATOM 7069 C C . HIS B 1 391 ? 157.121 32.085 158.865 1.00 20.87 370 HIS B C 1
ATOM 7070 O O . HIS B 1 391 ? 158.173 32.685 158.646 1.00 21.73 370 HIS B O 1
ATOM 7077 N N . ARG B 1 392 ? 155.946 32.448 158.357 1.00 21.73 371 ARG B N 1
ATOM 7078 C CA . ARG B 1 392 ? 155.734 33.576 157.468 1.00 24.65 371 ARG B CA 1
ATOM 7079 C C . ARG B 1 392 ? 156.659 33.511 156.291 1.00 27.35 371 ARG B C 1
ATOM 7080 O O . ARG B 1 392 ? 157.217 34.523 155.889 1.00 23.10 371 ARG B O 1
ATOM 7088 N N . GLU B 1 393 ? 156.786 32.343 155.691 1.00 23.34 372 GLU B N 1
ATOM 7089 C CA . GLU B 1 393 ? 157.661 32.150 154.582 1.00 25.04 372 GLU B CA 1
ATOM 7090 C C . GLU B 1 393 ? 157.158 31.045 153.700 1.00 24.52 372 GLU B C 1
ATOM 7091 O O . GLU B 1 393 ? 156.682 30.054 154.203 1.00 23.61 372 GLU B O 1
ATOM 7097 N N . LEU B 1 394 ? 157.279 31.189 152.392 1.00 21.35 373 LEU B N 1
ATOM 7098 C CA . LEU B 1 394 ? 157.090 30.083 151.477 1.00 22.20 373 LEU B CA 1
ATOM 7099 C C . LEU B 1 394 ? 158.342 29.337 151.276 1.00 22.22 373 LEU B C 1
ATOM 7100 O O . LEU B 1 394 ? 159.441 29.910 151.208 1.00 26.88 373 LEU B O 1
ATOM 7105 N N . ALA B 1 395 ? 158.221 28.031 151.146 1.00 21.52 374 ALA B N 1
ATOM 7106 C CA . ALA B 1 395 ? 159.301 27.153 150.827 1.00 20.30 374 ALA B CA 1
ATOM 7107 C C . ALA B 1 395 ? 159.203 26.820 149.333 1.00 23.04 374 ALA B C 1
ATOM 7108 O O . ALA B 1 395 ? 158.092 26.757 148.793 1.00 22.21 374 ALA B O 1
ATOM 7110 N N . PRO B 1 396 ? 160.341 26.561 148.689 1.00 24.50 375 PRO B N 1
ATOM 7111 C CA . PRO B 1 396 ? 160.251 26.342 147.261 1.00 22.70 375 PRO B CA 1
ATOM 7112 C C . PRO B 1 396 ? 159.672 24.989 146.871 1.00 19.95 375 PRO B C 1
ATOM 7113 O O . PRO B 1 396 ? 159.920 23.926 147.522 1.00 20.72 375 PRO B O 1
ATOM 7117 N N . THR B 1 397 ? 159.091 24.996 145.697 1.00 21.81 376 THR B N 1
ATOM 7118 C CA . THR B 1 397 ? 158.819 23.776 144.970 1.00 20.21 376 THR B CA 1
ATOM 7119 C C . THR B 1 397 ? 160.041 23.477 144.104 1.00 21.55 376 THR B C 1
ATOM 7120 O O . THR B 1 397 ? 160.693 24.418 143.609 1.00 23.75 376 THR B O 1
ATOM 7124 N N . ILE B 1 398 ? 160.381 22.206 143.940 1.00 19.88 377 ILE B N 1
ATOM 7125 C CA . ILE B 1 398 ? 161.621 21.817 143.376 1.00 23.04 377 ILE B CA 1
ATOM 7126 C C . ILE B 1 398 ? 161.448 20.980 142.084 1.00 24.96 377 ILE B C 1
ATOM 7127 O O . ILE B 1 398 ? 160.336 20.808 141.607 1.00 24.25 377 ILE B O 1
ATOM 7132 N N . ASN B 1 399 ? 162.564 20.607 141.507 1.00 25.48 378 ASN B N 1
ATOM 7133 C CA . ASN B 1 399 ? 162.621 19.951 140.231 1.00 25.76 378 ASN B CA 1
ATOM 7134 C C . ASN B 1 399 ? 161.980 20.827 139.166 1.00 25.63 378 ASN B C 1
ATOM 7135 O O . ASN B 1 399 ? 161.399 20.327 138.261 1.00 27.16 378 ASN B O 1
ATOM 7140 N N . TYR B 1 400 ? 162.069 22.136 139.312 1.00 21.82 379 TYR B N 1
ATOM 7141 C CA . TYR B 1 400 ? 161.520 23.056 138.328 1.00 23.88 379 TYR B CA 1
ATOM 7142 C C . TYR B 1 400 ? 162.556 23.932 137.647 1.00 26.48 379 TYR B C 1
ATOM 7143 O O . TYR B 1 400 ? 163.201 24.675 138.279 1.00 24.30 379 TYR B O 1
ATOM 7152 N N . THR B 1 401 ? 162.582 23.861 136.328 1.00 31.56 380 THR B N 1
ATOM 7153 C CA . THR B 1 401 ? 163.463 24.670 135.461 1.00 37.48 380 THR B CA 1
ATOM 7154 C C . THR B 1 401 ? 162.707 25.622 134.543 1.00 36.44 380 THR B C 1
ATOM 7155 O O . THR B 1 401 ? 163.077 26.800 134.378 1.00 34.70 380 THR B O 1
ATOM 7159 N N . SER B 1 402 ? 161.650 25.120 133.929 1.00 31.39 381 SER B N 1
ATOM 7160 C CA . SER B 1 402 ? 160.922 25.914 132.994 1.00 34.59 381 SER B CA 1
ATOM 7161 C C . SER B 1 402 ? 159.435 25.587 133.001 1.00 28.02 381 SER B C 1
ATOM 7162 O O . SER B 1 402 ? 159.099 24.421 133.187 1.00 34.74 381 SER B O 1
ATOM 7165 N N . PRO B 1 403 ? 158.570 26.553 132.708 1.00 30.28 382 PRO B N 1
ATOM 7166 C CA . PRO B 1 403 ? 157.146 26.286 132.815 1.00 34.70 382 PRO B CA 1
ATOM 7167 C C . PRO B 1 403 ? 156.680 25.329 131.734 1.00 35.63 382 PRO B C 1
ATOM 7168 O O . PRO B 1 403 ? 157.199 25.333 130.608 1.00 33.57 382 PRO B O 1
ATOM 7172 N N . ASN B 1 404 ? 155.759 24.451 132.109 1.00 34.20 383 ASN B N 1
ATOM 7173 C CA . ASN B 1 404 ? 155.083 23.602 131.132 1.00 32.75 383 ASN B CA 1
ATOM 7174 C C . ASN B 1 404 ? 154.522 24.562 130.093 1.00 33.21 383 ASN B C 1
ATOM 7175 O O . ASN B 1 404 ? 153.806 25.520 130.406 1.00 28.09 383 ASN B O 1
ATOM 7180 N N . PRO B 1 405 ? 154.913 24.364 128.830 1.00 39.31 384 PRO B N 1
ATOM 7181 C CA . PRO B 1 405 ? 154.371 25.264 127.769 1.00 41.18 384 PRO B CA 1
ATOM 7182 C C . PRO B 1 405 ? 152.851 25.201 127.545 1.00 42.00 384 PRO B C 1
ATOM 7183 O O . PRO B 1 405 ? 152.277 26.160 127.047 1.00 40.13 384 PRO B O 1
ATOM 7187 N N . ASN B 1 406 ? 152.181 24.139 127.983 1.00 35.04 385 ASN B N 1
ATOM 7188 C CA . ASN B 1 406 ? 150.714 24.177 128.020 1.00 40.25 385 ASN B CA 1
ATOM 7189 C C . ASN B 1 406 ? 150.070 25.023 129.065 1.00 37.56 385 ASN B C 1
ATOM 7190 O O . ASN B 1 406 ? 148.883 25.136 129.048 1.00 46.94 385 ASN B O 1
ATOM 7195 N N . ILE B 1 407 ? 150.834 25.518 130.044 1.00 28.64 386 ILE B N 1
ATOM 7196 C CA . ILE B 1 407 ? 150.286 26.271 131.122 1.00 28.25 386 ILE B CA 1
ATOM 7197 C C . ILE B 1 407 ? 150.692 27.708 130.946 1.00 32.45 386 ILE B C 1
ATOM 7198 O O . ILE B 1 407 ? 151.856 27.998 130.735 1.00 33.65 386 ILE B O 1
ATOM 7203 N N . LYS B 1 408 ? 149.730 28.591 131.072 1.00 34.50 387 LYS B N 1
ATOM 7204 C CA . LYS B 1 408 ? 149.947 30.001 130.937 1.00 41.75 387 LYS B CA 1
ATOM 7205 C C . LYS B 1 408 ? 149.986 30.716 132.254 1.00 36.66 387 LYS B C 1
ATOM 7206 O O . LYS B 1 408 ? 148.982 31.273 132.661 1.00 36.72 387 LYS B O 1
ATOM 7212 N N . PHE B 1 409 ? 151.127 30.723 132.912 1.00 35.69 388 PHE B N 1
ATOM 7213 C CA . PHE B 1 409 ? 151.310 31.459 134.146 1.00 37.35 388 PHE B CA 1
ATOM 7214 C C . PHE B 1 409 ? 151.286 32.955 133.920 1.00 40.35 388 PHE B C 1
ATOM 7215 O O . PHE B 1 409 ? 150.723 33.710 134.713 1.00 33.07 388 PHE B O 1
ATOM 7223 N N . SER B 1 410 ? 151.930 33.373 132.830 1.00 47.11 389 SER B N 1
ATOM 7224 C CA . SER B 1 410 ? 152.032 34.798 132.492 1.00 48.17 389 SER B CA 1
ATOM 7225 C C . SER B 1 410 ? 150.688 35.443 132.422 1.00 38.39 389 SER B C 1
ATOM 7226 O O . SER B 1 410 ? 149.775 34.937 131.769 1.00 43.85 389 SER B O 1
ATOM 7229 N N . GLY B 1 411 ? 150.557 36.549 133.139 1.00 39.41 390 GLY B N 1
ATOM 7230 C CA . GLY B 1 411 ? 149.307 37.308 133.100 1.00 41.06 390 GLY B CA 1
ATOM 7231 C C . GLY B 1 411 ? 148.196 36.659 133.902 1.00 41.84 390 GLY B C 1
ATOM 7232 O O . GLY B 1 411 ? 147.084 37.132 133.900 1.00 41.85 390 GLY B O 1
ATOM 7233 N N . SER B 1 412 ? 148.502 35.550 134.585 1.00 39.06 391 SER B N 1
ATOM 7234 C CA . SER B 1 412 ? 147.536 34.947 135.501 1.00 32.94 391 SER B CA 1
ATOM 7235 C C . SER B 1 412 ? 147.891 35.409 136.926 1.00 31.96 391 SER B C 1
ATOM 7236 O O . SER B 1 412 ? 148.930 36.066 137.176 1.00 31.06 391 SER B O 1
ATOM 7239 N N . PRO B 1 413 ? 147.033 35.046 137.902 1.00 29.99 392 PRO B N 1
ATOM 7240 C CA . PRO B 1 413 ? 147.328 35.306 139.312 1.00 28.11 392 PRO B CA 1
ATOM 7241 C C . PRO B 1 413 ? 148.583 34.629 139.834 1.00 22.68 392 PRO B C 1
ATOM 7242 O O . PRO B 1 413 ? 149.090 35.032 140.926 1.00 24.61 392 PRO B O 1
ATOM 7246 N N . PHE B 1 414 ? 149.052 33.613 139.131 1.00 21.02 393 PHE B N 1
ATOM 7247 C CA . PHE B 1 414 ? 149.943 32.608 139.709 1.00 22.29 393 PHE B CA 1
ATOM 7248 C C . PHE B 1 414 ? 151.330 32.599 139.172 1.00 25.83 393 PHE B C 1
ATOM 7249 O O . PHE B 1 414 ? 151.537 32.661 137.948 1.00 25.11 393 PHE B O 1
ATOM 7257 N N . TYR B 1 415 ? 152.278 32.360 140.067 1.00 24.03 394 TYR B N 1
ATOM 7258 C CA . TYR B 1 415 ? 153.679 32.080 139.688 1.00 25.21 394 TYR B CA 1
ATOM 7259 C C . TYR B 1 415 ? 154.105 30.821 140.358 1.00 23.84 394 TYR B C 1
ATOM 7260 O O . TYR B 1 415 ? 153.608 30.470 141.444 1.00 25.05 394 TYR B O 1
ATOM 7269 N N . VAL B 1 416 ? 155.036 30.136 139.761 1.00 22.19 395 VAL B N 1
ATOM 7270 C CA . VAL B 1 416 ? 155.551 28.928 140.363 1.00 24.99 395 VAL B CA 1
ATOM 7271 C C . VAL B 1 416 ? 156.501 29.328 141.473 1.00 26.54 395 VAL B C 1
ATOM 7272 O O . VAL B 1 416 ? 157.432 30.070 141.209 1.00 23.51 395 VAL B O 1
ATOM 7276 N N . ALA B 1 417 ? 156.248 28.878 142.726 1.00 21.08 396 ALA B N 1
ATOM 7277 C CA . ALA B 1 417 ? 157.028 29.332 143.907 1.00 22.27 396 ALA B CA 1
ATOM 7278 C C . ALA B 1 417 ? 158.318 28.520 144.028 1.00 21.08 396 ALA B C 1
ATOM 7279 O O . ALA B 1 417 ? 158.468 27.618 144.904 1.00 21.34 396 ALA B O 1
ATOM 7281 N N . ASP B 1 418 ? 159.265 28.767 143.108 1.00 18.51 397 ASP B N 1
ATOM 7282 C CA . ASP B 1 418 ? 160.477 27.976 143.090 1.00 19.33 397 ASP B CA 1
ATOM 7283 C C . ASP B 1 418 ? 161.659 28.532 143.929 1.00 19.66 397 ASP B C 1
ATOM 7284 O O . ASP B 1 418 ? 162.778 28.037 143.811 1.00 22.61 397 ASP B O 1
ATOM 7289 N N . LYS B 1 419 ? 161.380 29.520 144.733 1.00 20.13 398 LYS B N 1
ATOM 7290 C CA . LYS B 1 419 ? 162.316 30.073 145.690 1.00 22.68 398 LYS B CA 1
ATOM 7291 C C . LYS B 1 419 ? 161.660 30.241 147.064 1.00 26.74 398 LYS B C 1
ATOM 7292 O O . LYS B 1 419 ? 160.447 30.410 147.157 1.00 25.28 398 LYS B O 1
ATOM 7298 N N . ARG B 1 420 ? 162.490 30.402 148.093 1.00 27.06 399 ARG B N 1
ATOM 7299 C CA . ARG B 1 420 ? 162.004 30.888 149.392 1.00 26.26 399 ARG B CA 1
ATOM 7300 C C . ARG B 1 420 ? 161.498 32.242 149.212 1.00 28.38 399 ARG B C 1
ATOM 7301 O O . ARG B 1 420 ? 162.063 33.032 148.423 1.00 27.66 399 ARG B O 1
ATOM 7309 N N . LYS B 1 421 ? 160.423 32.553 149.914 1.00 26.99 400 LYS B N 1
ATOM 7310 C CA . LYS B 1 421 ? 159.867 33.869 149.895 1.00 28.33 400 LYS B CA 1
ATOM 7311 C C . LYS B 1 421 ? 159.256 34.276 151.199 1.00 32.47 400 LYS B C 1
ATOM 7312 O O . LYS B 1 421 ? 158.369 33.603 151.726 1.00 31.50 400 LYS B O 1
ATOM 7318 N N . THR B 1 422 ? 159.719 35.399 151.725 1.00 27.20 401 THR B N 1
ATOM 7319 C CA . THR B 1 422 ? 159.144 35.972 152.913 1.00 29.93 401 THR B CA 1
ATOM 7320 C C . THR B 1 422 ? 157.743 36.478 152.652 1.00 28.92 401 THR B C 1
ATOM 7321 O O . THR B 1 422 ? 157.466 37.088 151.625 1.00 32.52 401 THR B O 1
ATOM 7325 N N . LEU B 1 423 ? 156.833 36.207 153.569 1.00 29.38 402 LEU B N 1
ATOM 7326 C CA . LEU B 1 423 ? 155.490 36.725 153.452 1.00 29.40 402 LEU B CA 1
ATOM 7327 C C . LEU B 1 423 ? 155.548 38.079 154.119 1.00 36.59 402 LEU B C 1
ATOM 7328 O O . LEU B 1 423 ? 155.808 38.153 155.334 1.00 36.27 402 LEU B O 1
ATOM 7333 N N . PRO B 1 424 ? 155.288 39.149 153.338 1.00 41.47 403 PRO B N 1
ATOM 7334 C CA . PRO B 1 424 ? 155.347 40.516 153.835 1.00 44.71 403 PRO B CA 1
ATOM 7335 C C . PRO B 1 424 ? 154.290 40.806 154.881 1.00 46.12 403 PRO B C 1
ATOM 7336 O O . PRO B 1 424 ? 153.171 40.287 154.829 1.00 41.62 403 PRO B O 1
ATOM 7340 N N . GLU B 1 425 ? 154.658 41.608 155.860 1.00 47.57 404 GLU B N 1
ATOM 7341 C CA . GLU B 1 425 ? 153.687 42.251 156.736 1.00 51.10 404 GLU B CA 1
ATOM 7342 C C . GLU B 1 425 ? 152.628 42.913 155.894 1.00 47.55 404 GLU B C 1
ATOM 7343 O O . GLU B 1 425 ? 152.927 43.531 154.877 1.00 54.99 404 GLU B O 1
ATOM 7349 N N . ARG B 1 426 ? 151.381 42.728 156.278 1.00 49.27 405 ARG B N 1
ATOM 7350 C CA . ARG B 1 426 ? 150.269 43.404 155.627 1.00 50.55 405 ARG B CA 1
ATOM 7351 C C . ARG B 1 426 ? 149.112 43.365 156.607 1.00 50.83 405 ARG B C 1
ATOM 7352 O O . ARG B 1 426 ? 149.225 42.751 157.663 1.00 57.25 405 ARG B O 1
ATOM 7360 N N . GLU B 1 427 ? 148.010 44.020 156.276 1.00 50.85 406 GLU B N 1
ATOM 7361 C CA . GLU B 1 427 ? 146.898 44.113 157.213 1.00 56.44 406 GLU B CA 1
ATOM 7362 C C . GLU B 1 427 ? 146.055 42.840 157.236 1.00 52.07 406 GLU B C 1
ATOM 7363 O O . GLU B 1 427 ? 145.803 42.316 158.309 1.00 57.48 406 GLU B O 1
ATOM 7369 N N . THR B 1 428 ? 145.606 42.353 156.077 1.00 51.22 407 THR B N 1
ATOM 7370 C CA . THR B 1 428 ? 144.874 41.069 156.010 1.00 48.13 407 THR B CA 1
ATOM 7371 C C . THR B 1 428 ? 145.849 39.925 156.361 1.00 48.03 407 THR B C 1
ATOM 7372 O O . THR B 1 428 ? 146.915 39.889 155.792 1.00 47.66 407 THR B O 1
ATOM 7376 N N . PRO B 1 429 ? 145.489 38.990 157.286 1.00 41.17 408 PRO B N 1
ATOM 7377 C CA . PRO B 1 429 ? 146.356 37.794 157.425 1.00 34.79 408 PRO B CA 1
ATOM 7378 C C . PRO B 1 429 ? 146.619 37.112 156.087 1.00 28.30 408 PRO B C 1
ATOM 7379 O O . PRO B 1 429 ? 145.756 37.115 155.191 1.00 29.48 408 PRO B O 1
ATOM 7383 N N . HIS B 1 430 ? 147.787 36.521 155.944 1.00 25.55 409 HIS B N 1
ATOM 7384 C CA . HIS B 1 430 ? 148.086 35.718 154.767 1.00 23.60 409 HIS B CA 1
ATOM 7385 C C . HIS B 1 430 ? 147.174 34.438 154.751 1.00 24.92 409 HIS B C 1
ATOM 7386 O O . HIS B 1 430 ? 146.894 33.870 155.813 1.00 22.20 409 HIS B O 1
ATOM 7393 N N . ARG B 1 431 ? 146.788 34.000 153.563 1.00 24.28 410 ARG B N 1
ATOM 7394 C CA . ARG B 1 431 ? 145.968 32.748 153.422 1.00 23.63 410 ARG B CA 1
ATOM 7395 C C . ARG B 1 431 ? 146.637 31.926 152.423 1.00 22.43 410 ARG B C 1
ATOM 7396 O O . ARG B 1 431 ? 147.374 32.447 151.540 1.00 19.06 410 ARG B O 1
ATOM 7404 N N . ALA B 1 432 ? 146.453 30.611 152.548 1.00 20.97 411 ALA B N 1
ATOM 7405 C CA . ALA B 1 432 ? 147.049 29.660 151.658 1.00 19.93 411 ALA B CA 1
ATOM 7406 C C . ALA B 1 432 ? 146.041 28.547 151.413 1.00 21.20 411 ALA B C 1
ATOM 7407 O O . ALA B 1 432 ? 145.400 28.112 152.330 1.00 22.23 411 ALA B O 1
ATOM 7409 N N . ALA B 1 433 ? 145.888 28.128 150.182 1.00 20.84 412 ALA B N 1
ATOM 7410 C CA . ALA B 1 433 ? 144.938 26.999 149.862 1.00 18.70 412 ALA B CA 1
ATOM 7411 C C . ALA B 1 433 ? 145.680 25.710 149.626 1.00 18.21 412 ALA B C 1
ATOM 7412 O O . ALA B 1 433 ? 146.910 25.659 149.502 1.00 17.49 412 ALA B O 1
ATOM 7414 N N . LEU B 1 434 ? 144.926 24.593 149.623 1.00 15.96 413 LEU B N 1
ATOM 7415 C CA . LEU B 1 434 ? 145.487 23.284 149.468 1.00 14.94 413 LEU B CA 1
ATOM 7416 C C . LEU B 1 434 ? 144.437 22.420 148.680 1.00 16.52 413 LEU B C 1
ATOM 7417 O O . LEU B 1 434 ? 143.254 22.494 149.009 1.00 15.42 413 LEU B O 1
ATOM 7422 N N . SER B 1 435 ? 144.940 21.684 147.715 1.00 16.53 414 SER B N 1
ATOM 7423 C CA . SER B 1 435 ? 144.184 20.771 146.871 1.00 16.32 414 SER B CA 1
ATOM 7424 C C . SER B 1 435 ? 144.644 19.345 146.976 1.00 15.35 414 SER B C 1
ATOM 7425 O O . SER B 1 435 ? 145.841 19.009 147.092 1.00 17.49 414 SER B O 1
ATOM 7428 N N . SER B 1 436 ? 143.680 18.428 146.896 1.00 14.92 415 SER B N 1
ATOM 7429 C CA . SER B 1 436 ? 144.021 17.045 146.780 1.00 15.34 415 SER B CA 1
ATOM 7430 C C . SER B 1 436 ? 142.895 16.348 145.978 1.00 17.96 415 SER B C 1
ATOM 7431 O O . SER B 1 436 ? 141.720 16.499 146.321 1.00 16.94 415 SER B O 1
ATOM 7434 N N . PHE B 1 437 ? 143.285 15.742 144.869 1.00 18.55 416 PHE B N 1
ATOM 7435 C CA . PHE B 1 437 ? 142.368 15.165 143.862 1.00 19.72 416 PHE B CA 1
ATOM 7436 C C . PHE B 1 437 ? 142.635 13.700 143.775 1.00 19.65 416 PHE B C 1
ATOM 7437 O O . PHE B 1 437 ? 143.659 13.240 143.353 1.00 22.57 416 PHE B O 1
ATOM 7445 N N . GLY B 1 438 ? 141.704 12.901 144.258 1.00 19.38 417 GLY B N 1
ATOM 7446 C CA . GLY B 1 438 ? 141.941 11.480 144.344 1.00 18.12 417 GLY B CA 1
ATOM 7447 C C . GLY B 1 438 ? 141.637 10.710 143.068 1.00 19.99 417 GLY B C 1
ATOM 7448 O O . GLY B 1 438 ? 140.760 11.073 142.270 1.00 18.62 417 GLY B O 1
ATOM 7449 N N . LEU B 1 439 ? 142.355 9.608 142.901 1.00 19.23 418 LEU B N 1
ATOM 7450 C CA . LEU B 1 439 ? 142.010 8.663 141.907 1.00 20.71 418 LEU B CA 1
ATOM 7451 C C . LEU B 1 439 ? 140.611 8.091 142.243 1.00 18.82 418 LEU B C 1
ATOM 7452 O O . LEU B 1 439 ? 140.370 7.649 143.378 1.00 20.27 418 LEU B O 1
ATOM 7457 N N . GLY B 1 440 ? 139.684 8.197 141.287 1.00 18.78 419 GLY B N 1
ATOM 7458 C CA . GLY B 1 440 ? 138.242 7.823 141.511 1.00 17.93 419 GLY B CA 1
ATOM 7459 C C . GLY B 1 440 ? 137.438 9.080 141.581 1.00 17.87 419 GLY B C 1
ATOM 7460 O O . GLY B 1 440 ? 136.180 9.048 141.579 1.00 17.88 419 GLY B O 1
ATOM 7461 N N . GLY B 1 441 ? 138.107 10.230 141.663 1.00 15.63 420 GLY B N 1
ATOM 7462 C CA . GLY B 1 441 ? 137.408 11.480 141.459 1.00 16.57 420 GLY B CA 1
ATOM 7463 C C . GLY B 1 441 ? 136.950 12.275 142.631 1.00 17.33 420 GLY B C 1
ATOM 7464 O O . GLY B 1 441 ? 136.265 13.285 142.463 1.00 17.01 420 GLY B O 1
ATOM 7465 N N . THR B 1 442 ? 137.257 11.834 143.854 1.00 16.35 421 THR B N 1
ATOM 7466 C CA . THR B 1 442 ? 136.880 12.632 144.979 1.00 16.26 421 THR B CA 1
ATOM 7467 C C . THR B 1 442 ? 137.920 13.700 145.214 1.00 16.80 421 THR B C 1
ATOM 7468 O O . THR B 1 442 ? 139.078 13.421 145.487 1.00 18.51 421 THR B O 1
ATOM 7472 N N . ASN B 1 443 ? 137.470 14.903 145.054 1.00 14.82 422 ASN B N 1
ATOM 7473 C CA . ASN B 1 443 ? 138.308 16.162 145.118 1.00 17.75 422 ASN B CA 1
ATOM 7474 C C . ASN B 1 443 ? 138.110 16.908 146.400 1.00 17.33 422 ASN B C 1
ATOM 7475 O O . ASN B 1 443 ? 136.961 16.958 146.975 1.00 16.18 422 ASN B O 1
ATOM 7480 N N . ALA B 1 444 ? 139.195 17.539 146.895 1.00 16.52 423 ALA B N 1
ATOM 7481 C CA . ALA B 1 444 ? 139.109 18.345 148.070 1.00 15.80 423 ALA B CA 1
ATOM 7482 C C . ALA B 1 444 ? 139.915 19.616 147.885 1.00 16.85 423 ALA B C 1
ATOM 7483 O O . ALA B 1 444 ? 140.981 19.578 147.232 1.00 16.79 423 ALA B O 1
ATOM 7485 N N . HIS B 1 445 ? 139.389 20.681 148.433 1.00 17.02 424 HIS B N 1
ATOM 7486 C CA . HIS B 1 445 ? 140.116 21.986 148.507 1.00 16.62 424 HIS B CA 1
ATOM 7487 C C . HIS B 1 445 ? 139.868 22.588 149.850 1.00 17.26 424 HIS B C 1
ATOM 7488 O O . HIS B 1 445 ? 138.740 22.483 150.387 1.00 18.33 424 HIS B O 1
ATOM 7495 N N . ALA B 1 446 ? 140.895 23.235 150.428 1.00 15.69 425 ALA B N 1
ATOM 7496 C CA . ALA B 1 446 ? 140.860 23.783 151.749 1.00 17.22 425 ALA B CA 1
ATOM 7497 C C . ALA B 1 446 ? 141.615 25.116 151.758 1.00 16.59 425 ALA B C 1
ATOM 7498 O O . ALA B 1 446 ? 142.531 25.306 150.972 1.00 17.78 425 ALA B O 1
ATOM 7500 N N . ILE B 1 447 ? 141.135 26.021 152.581 1.00 18.06 426 ILE B N 1
ATOM 7501 C CA . ILE B 1 447 ? 141.761 27.331 152.768 1.00 17.84 426 ILE B CA 1
ATOM 7502 C C . ILE B 1 447 ? 142.187 27.511 154.224 1.00 18.02 426 ILE B C 1
ATOM 7503 O O . ILE B 1 447 ? 141.369 27.398 155.134 1.00 16.53 426 ILE B O 1
ATOM 7508 N N . PHE B 1 448 ? 143.454 27.887 154.394 1.00 17.72 427 PHE B N 1
ATOM 7509 C CA . PHE B 1 448 ? 144.088 28.074 155.715 1.00 18.40 427 PHE B CA 1
ATOM 7510 C C . PHE B 1 448 ? 144.449 29.591 155.862 1.00 21.45 427 PHE B C 1
ATOM 7511 O O . PHE B 1 448 ? 144.609 30.306 154.835 1.00 19.27 427 PHE B O 1
ATOM 7519 N N . GLU B 1 449 ? 144.600 30.031 157.100 1.00 19.18 428 GLU B N 1
ATOM 7520 C CA . GLU B 1 449 ? 144.937 31.424 157.412 1.00 20.23 428 GLU B CA 1
ATOM 7521 C C . GLU B 1 449 ? 146.036 31.484 158.482 1.00 22.46 428 GLU B C 1
ATOM 7522 O O . GLU B 1 449 ? 146.058 30.678 159.400 1.00 22.73 428 GLU B O 1
ATOM 7528 N N . GLN B 1 450 ? 147.004 32.409 158.314 1.00 20.90 429 GLN B N 1
ATOM 7529 C CA . GLN B 1 450 ? 147.971 32.671 159.349 1.00 22.75 429 GLN B CA 1
ATOM 7530 C C . GLN B 1 450 ? 147.286 33.095 160.623 1.00 22.09 429 GLN B C 1
ATOM 7531 O O . GLN B 1 450 ? 146.308 33.816 160.576 1.00 23.45 429 GLN B O 1
ATOM 7537 N N . TYR B 1 451 ? 147.810 32.685 161.767 1.00 23.35 430 TYR B N 1
ATOM 7538 C CA . TYR B 1 451 ? 147.432 33.248 163.034 1.00 27.60 430 TYR B CA 1
ATOM 7539 C C . TYR B 1 451 ? 148.688 33.819 163.738 1.00 30.90 430 TYR B C 1
ATOM 7540 O O . TYR B 1 451 ? 149.672 33.106 163.873 1.00 32.82 430 TYR B O 1
ATOM 7549 N N . GLU B 1 452 ? 148.637 35.030 164.277 1.00 42.97 431 GLU B N 1
ATOM 7550 C CA . GLU B 1 452 ? 149.794 35.537 165.084 1.00 50.89 431 GLU B CA 1
ATOM 7551 C C . GLU B 1 452 ? 149.463 35.756 166.545 1.00 42.66 431 GLU B C 1
ATOM 7552 O O . GLU B 1 452 ? 148.463 36.372 166.804 1.00 41.41 431 GLU B O 1
ATOM 7558 N N . ASP B 1 461 ? 160.517 35.077 180.355 1.00 52.54 440 ASP B N 1
ATOM 7559 C CA . ASP B 1 461 ? 159.634 36.137 180.864 1.00 59.07 440 ASP B CA 1
ATOM 7560 C C . ASP B 1 461 ? 159.259 35.888 182.312 1.00 59.77 440 ASP B C 1
ATOM 7561 O O . ASP B 1 461 ? 158.642 36.742 182.989 1.00 56.95 440 ASP B O 1
ATOM 7566 N N . GLY B 1 462 ? 159.576 34.679 182.752 1.00 51.20 441 GLY B N 1
ATOM 7567 C CA . GLY B 1 462 ? 159.433 34.305 184.137 1.00 47.21 441 GLY B CA 1
ATOM 7568 C C . GLY B 1 462 ? 160.818 34.520 184.675 1.00 48.06 441 GLY B C 1
ATOM 7569 O O . GLY B 1 462 ? 161.686 35.037 183.978 1.00 54.21 441 GLY B O 1
ATOM 7570 N N . GLN B 1 463 ? 161.041 34.166 185.918 1.00 45.42 442 GLN B N 1
ATOM 7571 C CA . GLN B 1 463 ? 162.367 34.219 186.447 1.00 47.67 442 GLN B CA 1
ATOM 7572 C C . GLN B 1 463 ? 162.834 32.834 186.827 1.00 43.03 442 GLN B C 1
ATOM 7573 O O . GLN B 1 463 ? 162.029 32.023 187.308 1.00 38.88 442 GLN B O 1
ATOM 7579 N N . PRO B 1 464 ? 164.148 32.588 186.695 1.00 36.42 443 PRO B N 1
ATOM 7580 C CA . PRO B 1 464 ? 164.740 31.320 187.034 1.00 35.50 443 PRO B CA 1
ATOM 7581 C C . PRO B 1 464 ? 164.665 31.096 188.547 1.00 33.96 443 PRO B C 1
ATOM 7582 O O . PRO B 1 464 ? 164.333 32.027 189.270 1.00 32.87 443 PRO B O 1
ATOM 7586 N N . PRO B 1 465 ? 164.858 29.894 189.028 1.00 28.58 444 PRO B N 1
ATOM 7587 C CA . PRO B 1 465 ? 165.125 28.742 188.228 1.00 30.93 444 PRO B CA 1
ATOM 7588 C C . PRO B 1 465 ? 163.819 28.170 187.680 1.00 28.27 444 PRO B C 1
ATOM 7589 O O . PRO B 1 465 ? 162.681 28.582 188.080 1.00 29.00 444 PRO B O 1
ATOM 7593 N N . TYR B 1 466 ? 164.031 27.264 186.739 1.00 28.54 445 TYR B N 1
ATOM 7594 C CA . TYR B 1 466 ? 162.938 26.596 186.038 1.00 26.30 445 TYR B CA 1
ATOM 7595 C C . TYR B 1 466 ? 162.967 25.132 186.393 1.00 22.97 445 TYR B C 1
ATOM 7596 O O . TYR B 1 466 ? 164.017 24.580 186.617 1.00 26.85 445 TYR B O 1
ATOM 7605 N N . ILE B 1 467 ? 161.780 24.534 186.500 1.00 23.88 446 ILE B N 1
ATOM 7606 C CA . ILE B 1 467 ? 161.606 23.155 186.915 1.00 23.39 446 ILE B CA 1
ATOM 7607 C C . ILE B 1 467 ? 161.121 22.332 185.740 1.00 22.05 446 ILE B C 1
ATOM 7608 O O . ILE B 1 467 ? 159.984 22.528 185.297 1.00 20.86 446 ILE B O 1
ATOM 7613 N N . VAL B 1 468 ? 161.977 21.440 185.248 1.00 21.70 447 VAL B N 1
ATOM 7614 C CA . VAL B 1 468 ? 161.616 20.514 184.167 1.00 21.41 447 VAL B CA 1
ATOM 7615 C C . VAL B 1 468 ? 161.410 19.086 184.725 1.00 20.20 447 VAL B C 1
ATOM 7616 O O . VAL B 1 468 ? 162.375 18.364 184.988 1.00 22.59 447 VAL B O 1
ATOM 7620 N N . PRO B 1 469 ? 160.150 18.656 184.865 1.00 19.99 448 PRO B N 1
ATOM 7621 C CA . PRO B 1 469 ? 159.825 17.306 185.289 1.00 21.05 448 PRO B CA 1
ATOM 7622 C C . PRO B 1 469 ? 159.748 16.351 184.085 1.00 23.23 448 PRO B C 1
ATOM 7623 O O . PRO B 1 469 ? 159.030 16.644 183.161 1.00 30.41 448 PRO B O 1
ATOM 7627 N N . LEU B 1 470 ? 160.582 15.351 184.010 1.00 20.37 449 LEU B N 1
ATOM 7628 C CA . LEU B 1 470 ? 160.501 14.365 182.945 1.00 21.78 449 LEU B CA 1
ATOM 7629 C C . LEU B 1 470 ? 160.035 13.052 183.499 1.00 20.80 449 LEU B C 1
ATOM 7630 O O . LEU B 1 470 ? 160.433 12.700 184.621 1.00 20.89 449 LEU B O 1
ATOM 7635 N N . SER B 1 471 ? 159.264 12.273 182.741 1.00 20.15 450 SER B N 1
ATOM 7636 C CA . SER B 1 471 ? 158.874 10.947 183.211 1.00 18.87 450 SER B CA 1
ATOM 7637 C C . SER B 1 471 ? 158.629 10.020 182.057 1.00 18.67 450 SER B C 1
ATOM 7638 O O . SER B 1 471 ? 158.235 10.477 180.967 1.00 19.47 450 SER B O 1
ATOM 7641 N N . ALA B 1 472 ? 158.855 8.736 182.287 1.00 16.83 451 ALA B N 1
ATOM 7642 C CA . ALA B 1 472 ? 158.581 7.765 181.302 1.00 17.73 451 ALA B CA 1
ATOM 7643 C C . ALA B 1 472 ? 158.252 6.441 181.970 1.00 17.15 451 ALA B C 1
ATOM 7644 O O . ALA B 1 472 ? 158.187 6.350 183.207 1.00 19.42 451 ALA B O 1
ATOM 7646 N N . ARG B 1 473 ? 158.077 5.415 181.184 1.00 17.60 452 ARG B N 1
ATOM 7647 C CA . ARG B 1 473 ? 157.598 4.108 181.771 1.00 18.33 452 ARG B CA 1
ATOM 7648 C C . ARG B 1 473 ? 158.663 3.318 182.533 1.00 19.15 452 ARG B C 1
ATOM 7649 O O . ARG B 1 473 ? 158.331 2.525 183.391 1.00 20.22 452 ARG B O 1
ATOM 7657 N N . ASN B 1 474 ? 159.933 3.545 182.240 1.00 20.23 453 ASN B N 1
ATOM 7658 C CA . ASN B 1 474 ? 161.011 2.825 182.896 1.00 21.11 453 ASN B CA 1
ATOM 7659 C C . ASN B 1 474 ? 162.290 3.672 182.762 1.00 25.17 453 ASN B C 1
ATOM 7660 O O . ASN B 1 474 ? 162.310 4.716 182.139 1.00 21.50 453 ASN B O 1
ATOM 7665 N N . LYS B 1 475 ? 163.378 3.166 183.314 1.00 25.79 454 LYS B N 1
ATOM 7666 C CA . LYS B 1 475 ? 164.629 3.920 183.333 1.00 26.93 454 LYS B CA 1
ATOM 7667 C C . LYS B 1 475 ? 165.257 4.087 181.954 1.00 23.28 454 LYS B C 1
ATOM 7668 O O . LYS B 1 475 ? 165.762 5.152 181.655 1.00 20.87 454 LYS B O 1
ATOM 7674 N N . GLN B 1 476 ? 165.190 3.058 181.120 1.00 22.38 455 GLN B N 1
ATOM 7675 C CA . GLN B 1 476 ? 165.725 3.131 179.816 1.00 24.63 455 GLN B CA 1
ATOM 7676 C C . GLN B 1 476 ? 165.017 4.236 178.975 1.00 22.94 455 GLN B C 1
ATOM 7677 O O . GLN B 1 476 ? 165.663 4.994 178.246 1.00 23.28 455 GLN B O 1
ATOM 7683 N N . ARG B 1 477 ? 163.713 4.292 179.074 1.00 20.42 456 ARG B N 1
ATOM 7684 C CA . ARG B 1 477 ? 162.927 5.260 178.364 1.00 20.18 456 ARG B CA 1
ATOM 7685 C C . ARG B 1 477 ? 163.214 6.667 178.900 1.00 18.92 456 ARG B C 1
ATOM 7686 O O . ARG B 1 477 ? 163.230 7.648 178.127 1.00 18.71 456 ARG B O 1
ATOM 7694 N N . LEU B 1 478 ? 163.378 6.787 180.204 1.00 19.12 457 LEU B N 1
ATOM 7695 C CA . LEU B 1 478 ? 163.610 8.095 180.814 1.00 20.22 457 LEU B CA 1
ATOM 7696 C C . LEU B 1 478 ? 164.969 8.662 180.337 1.00 18.78 457 LEU B C 1
ATOM 7697 O O . LEU B 1 478 ? 165.101 9.856 180.045 1.00 19.43 457 LEU B O 1
ATOM 7702 N N . THR B 1 479 ? 165.976 7.794 180.329 1.00 21.34 458 THR B N 1
ATOM 7703 C CA . THR B 1 479 ? 167.277 8.173 179.834 1.00 21.21 458 THR B CA 1
ATOM 7704 C C . THR B 1 479 ? 167.160 8.599 178.386 1.00 21.56 458 THR B C 1
ATOM 7705 O O . THR B 1 479 ? 167.757 9.615 177.978 1.00 19.23 458 THR B O 1
ATOM 7709 N N . ALA B 1 480 ? 166.406 7.836 177.596 1.00 20.87 459 ALA B N 1
ATOM 7710 C CA . ALA B 1 480 ? 166.182 8.228 176.187 1.00 19.39 459 ALA B CA 1
ATOM 7711 C C . ALA B 1 480 ? 165.501 9.590 176.121 1.00 19.36 459 ALA B C 1
ATOM 7712 O O . ALA B 1 480 ? 165.781 10.352 175.180 1.00 21.79 459 ALA B O 1
ATOM 7714 N N . TYR B 1 481 ? 164.610 9.893 177.064 1.00 17.68 460 TYR B N 1
ATOM 7715 C CA . TYR B 1 481 ? 163.899 11.190 177.056 1.00 18.33 460 TYR B CA 1
ATOM 7716 C C . TYR B 1 481 ? 164.900 12.317 177.266 1.00 17.08 460 TYR B C 1
ATOM 7717 O O . TYR B 1 481 ? 164.829 13.350 176.611 1.00 18.91 460 TYR B O 1
ATOM 7726 N N . ALA B 1 482 ? 165.746 12.146 178.255 1.00 18.16 461 ALA B N 1
ATOM 7727 C CA . ALA B 1 482 ? 166.787 13.160 178.578 1.00 18.18 461 ALA B CA 1
ATOM 7728 C C . ALA B 1 482 ? 167.659 13.357 177.340 1.00 18.94 461 ALA B C 1
ATOM 7729 O O . ALA B 1 482 ? 168.036 14.468 176.995 1.00 19.98 461 ALA B O 1
ATOM 7731 N N . SER B 1 483 ? 167.993 12.248 176.686 1.00 19.24 462 SER B N 1
ATOM 7732 C CA . SER B 1 483 ? 168.840 12.316 175.497 1.00 21.97 462 SER B CA 1
ATOM 7733 C C . SER B 1 483 ? 168.114 13.065 174.341 1.00 24.85 462 SER B C 1
ATOM 7734 O O . SER B 1 483 ? 168.695 13.982 173.724 1.00 22.68 462 SER B O 1
ATOM 7737 N N . CYS B 1 484 ? 166.826 12.780 174.109 1.00 20.71 463 CYS B N 1
ATOM 7738 C CA . CYS B 1 484 ? 166.018 13.551 173.183 1.00 21.67 463 CYS B CA 1
ATOM 7739 C C . CYS B 1 484 ? 165.996 15.041 173.511 1.00 20.11 463 CYS B C 1
ATOM 7740 O O . CYS B 1 484 ? 166.101 15.902 172.593 1.00 19.91 463 CYS B O 1
ATOM 7743 N N . LEU B 1 485 ? 165.806 15.366 174.783 1.00 18.76 464 LEU B N 1
ATOM 7744 C CA . LEU B 1 485 ? 165.653 16.744 175.190 1.00 17.92 464 LEU B CA 1
ATOM 7745 C C . LEU B 1 485 ? 166.978 17.505 174.996 1.00 18.35 464 LEU B C 1
ATOM 7746 O O . LEU B 1 485 ? 166.983 18.626 174.557 1.00 22.33 464 LEU B O 1
ATOM 7751 N N . SER B 1 486 ? 168.070 16.839 175.318 1.00 20.11 465 SER B N 1
ATOM 7752 C CA . SER B 1 486 ? 169.410 17.410 175.148 1.00 19.74 465 SER B CA 1
ATOM 7753 C C . SER B 1 486 ? 169.719 17.668 173.686 1.00 19.83 465 SER B C 1
ATOM 7754 O O . SER B 1 486 ? 170.150 18.768 173.362 1.00 23.61 465 SER B O 1
ATOM 7757 N N . GLY B 1 487 ? 169.473 16.678 172.817 1.00 18.43 466 GLY B N 1
ATOM 7758 C CA . GLY B 1 487 ? 169.640 16.851 171.393 1.00 20.60 466 GLY B CA 1
ATOM 7759 C C . GLY B 1 487 ? 168.820 18.002 170.854 1.00 22.72 466 GLY B C 1
ATOM 7760 O O . GLY B 1 487 ? 169.286 18.764 169.992 1.00 24.01 466 GLY B O 1
ATOM 7761 N N . PHE B 1 488 ? 167.586 18.140 171.343 1.00 20.43 467 PHE B N 1
ATOM 7762 C CA . PHE B 1 488 ? 166.699 19.247 170.958 1.00 21.82 467 PHE B CA 1
ATOM 7763 C C . PHE B 1 488 ? 167.300 20.595 171.342 1.00 21.62 467 PHE B C 1
ATOM 7764 O O . PHE B 1 488 ? 167.332 21.520 170.514 1.00 23.39 467 PHE B O 1
ATOM 7772 N N . LEU B 1 489 ? 167.799 20.694 172.571 1.00 19.36 468 LEU B N 1
ATOM 7773 C CA . LEU B 1 489 ? 168.432 21.945 173.019 1.00 20.98 468 LEU B CA 1
ATOM 7774 C C . LEU B 1 489 ? 169.631 22.323 172.134 1.00 23.06 468 LEU B C 1
ATOM 7775 O O . LEU B 1 489 ? 169.748 23.461 171.754 1.00 24.01 468 LEU B O 1
ATOM 7780 N N . ASP B 1 490 ? 170.425 21.341 171.745 1.00 23.39 469 ASP B N 1
ATOM 7781 C CA . ASP B 1 490 ? 171.604 21.548 170.863 1.00 26.65 469 ASP B CA 1
ATOM 7782 C C . ASP B 1 490 ? 171.237 21.836 169.433 1.00 30.01 469 ASP B C 1
ATOM 7783 O O . ASP B 1 490 ? 171.832 22.759 168.793 1.00 26.52 469 ASP B O 1
ATOM 7788 N N . GLU B 1 491 ? 170.217 21.126 168.915 1.00 25.38 470 GLU B N 1
ATOM 7789 C CA . GLU B 1 491 ? 169.826 21.263 167.486 1.00 27.23 470 GLU B CA 1
ATOM 7790 C C . GLU B 1 491 ? 168.877 22.374 167.154 1.00 23.45 470 GLU B C 1
ATOM 7791 O O . GLU B 1 491 ? 168.789 22.775 166.006 1.00 26.54 470 GLU B O 1
ATOM 7797 N N . ALA B 1 492 ? 168.134 22.893 168.127 1.00 22.66 471 ALA B N 1
ATOM 7798 C CA . ALA B 1 492 ? 167.129 23.934 167.886 1.00 23.03 471 ALA B CA 1
ATOM 7799 C C . ALA B 1 492 ? 167.872 25.083 167.173 1.00 28.44 471 ALA B C 1
ATOM 7800 O O . ALA B 1 492 ? 169.001 25.402 167.563 1.00 26.83 471 ALA B O 1
ATOM 7802 N N . GLU B 1 493 ? 167.260 25.694 166.177 1.00 26.59 472 GLU B N 1
ATOM 7803 C CA . GLU B 1 493 ? 167.983 26.718 165.398 1.00 28.38 472 GLU B CA 1
ATOM 7804 C C . GLU B 1 493 ? 168.092 27.974 166.214 1.00 26.09 472 GLU B C 1
ATOM 7805 O O . GLU B 1 493 ? 169.085 28.706 166.112 1.00 27.05 472 GLU B O 1
ATOM 7811 N N . ASN B 1 494 ? 167.023 28.260 166.967 1.00 22.76 473 ASN B N 1
ATOM 7812 C CA . ASN B 1 494 ? 166.976 29.446 167.825 1.00 24.17 473 ASN B CA 1
ATOM 7813 C C . ASN B 1 494 ? 167.065 29.106 169.294 1.00 26.14 473 ASN B C 1
ATOM 7814 O O . ASN B 1 494 ? 166.940 27.896 169.684 1.00 24.11 473 ASN B O 1
ATOM 7819 N N . ASP B 1 495 ? 167.247 30.157 170.098 1.00 22.84 474 ASP B N 1
ATOM 7820 C CA . ASP B 1 495 ? 167.270 29.969 171.544 1.00 25.11 474 ASP B CA 1
ATOM 7821 C C . ASP B 1 495 ? 165.880 29.446 171.977 1.00 25.56 474 ASP B C 1
ATOM 7822 O O . ASP B 1 495 ? 164.874 29.668 171.284 1.00 24.20 474 ASP B O 1
ATOM 7827 N N . VAL B 1 496 ? 165.852 28.713 173.071 1.00 25.85 475 VAL B N 1
ATOM 7828 C CA . VAL B 1 496 ? 164.620 28.035 173.554 1.00 25.42 475 VAL B CA 1
ATOM 7829 C C . VAL B 1 496 ? 164.259 28.616 174.876 1.00 21.69 475 VAL B C 1
ATOM 7830 O O . VAL B 1 496 ? 165.075 28.647 175.719 1.00 26.36 475 VAL B O 1
ATOM 7834 N N . SER B 1 497 ? 163.052 29.109 175.053 1.00 21.55 476 SER B N 1
ATOM 7835 C CA . SER B 1 497 ? 162.632 29.624 176.345 1.00 23.31 476 SER B CA 1
ATOM 7836 C C . SER B 1 497 ? 162.457 28.526 177.409 1.00 25.75 476 SER B C 1
ATOM 7837 O O . SER B 1 497 ? 161.593 27.651 177.264 1.00 23.63 476 SER B O 1
ATOM 7840 N N . LEU B 1 498 ? 163.292 28.541 178.465 1.00 22.13 477 LEU B N 1
ATOM 7841 C CA . LEU B 1 498 ? 163.153 27.533 179.516 1.00 24.63 477 LEU B CA 1
ATOM 7842 C C . LEU B 1 498 ? 161.875 27.744 180.286 1.00 21.29 477 LEU B C 1
ATOM 7843 O O . LEU B 1 498 ? 161.303 26.799 180.771 1.00 24.79 477 LEU B O 1
ATOM 7848 N N . HIS B 1 499 ? 161.405 28.973 180.390 1.00 20.89 478 HIS B N 1
ATOM 7849 C CA . HIS B 1 499 ? 160.128 29.270 181.038 1.00 19.65 478 HIS B CA 1
ATOM 7850 C C . HIS B 1 499 ? 159.016 28.420 180.359 1.00 22.80 478 HIS B C 1
ATOM 7851 O O . HIS B 1 499 ? 158.219 27.711 181.025 1.00 23.47 478 HIS B O 1
ATOM 7858 N N . ASP B 1 500 ? 158.972 28.492 179.032 1.00 20.73 479 ASP B N 1
ATOM 7859 C CA . ASP B 1 500 ? 157.930 27.822 178.263 1.00 19.07 479 ASP B CA 1
ATOM 7860 C C . ASP B 1 500 ? 158.170 26.330 178.158 1.00 19.10 479 ASP B C 1
ATOM 7861 O O . ASP B 1 500 ? 157.220 25.540 178.261 1.00 18.80 479 ASP B O 1
ATOM 7866 N N . LEU B 1 501 ? 159.409 25.928 177.994 1.00 18.82 480 LEU B N 1
ATOM 7867 C CA . LEU B 1 501 ? 159.769 24.554 177.907 1.00 19.33 480 LEU B CA 1
ATOM 7868 C C . LEU B 1 501 ? 159.359 23.809 179.208 1.00 20.64 480 LEU B C 1
ATOM 7869 O O . LEU B 1 501 ? 158.696 22.744 179.186 1.00 19.23 480 LEU B O 1
ATOM 7874 N N . ALA B 1 502 ? 159.800 24.346 180.342 1.00 19.59 481 ALA B N 1
ATOM 7875 C CA . ALA B 1 502 ? 159.448 23.770 181.625 1.00 19.50 481 ALA B CA 1
ATOM 7876 C C . ALA B 1 502 ? 157.918 23.639 181.828 1.00 18.67 481 ALA B C 1
ATOM 7877 O O . ALA B 1 502 ? 157.420 22.579 182.238 1.00 20.38 481 ALA B O 1
ATOM 7879 N N . TYR B 1 503 ? 157.176 24.693 181.516 1.00 18.31 482 TYR B N 1
ATOM 7880 C CA . TYR B 1 503 ? 155.761 24.699 181.632 1.00 20.19 482 TYR B CA 1
ATOM 7881 C C . TYR B 1 503 ? 155.132 23.604 180.750 1.00 18.52 482 TYR B C 1
ATOM 7882 O O . TYR B 1 503 ? 154.171 22.998 181.159 1.00 21.04 482 TYR B O 1
ATOM 7891 N N . THR B 1 504 ? 155.723 23.351 179.594 1.00 19.29 483 THR B N 1
ATOM 7892 C CA . THR B 1 504 ? 155.221 22.328 178.649 1.00 18.80 483 THR B CA 1
ATOM 7893 C C . THR B 1 504 ? 155.353 20.905 179.235 1.00 18.39 483 THR B C 1
ATOM 7894 O O . THR B 1 504 ? 154.386 20.120 179.208 1.00 17.83 483 THR B O 1
ATOM 7898 N N . TYR B 1 505 ? 156.501 20.612 179.834 1.00 18.07 484 TYR B N 1
ATOM 7899 C CA . TYR B 1 505 ? 156.737 19.338 180.498 1.00 18.95 484 TYR B CA 1
ATOM 7900 C C . TYR B 1 505 ? 155.919 19.217 181.784 1.00 18.58 484 TYR B C 1
ATOM 7901 O O . TYR B 1 505 ? 155.473 18.109 182.105 1.00 19.08 484 TYR B O 1
ATOM 7910 N N . GLN B 1 506 ? 155.725 20.317 182.494 1.00 18.37 485 GLN B N 1
ATOM 7911 C CA . GLN B 1 506 ? 154.851 20.345 183.691 1.00 18.49 485 GLN B CA 1
ATOM 7912 C C . GLN B 1 506 ? 153.401 19.979 183.371 1.00 20.68 485 GLN B C 1
ATOM 7913 O O . GLN B 1 506 ? 152.819 19.105 184.051 1.00 21.68 485 GLN B O 1
ATOM 7919 N N . THR B 1 507 ? 152.830 20.656 182.381 1.00 18.10 486 THR B N 1
ATOM 7920 C CA . THR B 1 507 ? 151.418 20.637 182.183 1.00 18.04 486 THR B CA 1
ATOM 7921 C C . THR B 1 507 ? 150.942 19.890 180.913 1.00 17.47 486 THR B C 1
ATOM 7922 O O . THR B 1 507 ? 149.714 19.682 180.703 1.00 19.61 486 THR B O 1
ATOM 7926 N N . GLY B 1 508 ? 151.893 19.531 180.070 1.00 18.35 487 GLY B N 1
ATOM 7927 C CA . GLY B 1 508 ? 151.645 18.937 178.741 1.00 18.05 487 GLY B CA 1
ATOM 7928 C C . GLY B 1 508 ? 152.133 17.563 178.514 1.00 16.80 487 GLY B C 1
ATOM 7929 O O . GLY B 1 508 ? 152.211 17.136 177.356 1.00 17.35 487 GLY B O 1
ATOM 7930 N N . ARG B 1 509 ? 152.423 16.815 179.588 1.00 15.42 488 ARG B N 1
ATOM 7931 C CA . ARG B 1 509 ? 152.924 15.464 179.474 1.00 16.90 488 ARG B CA 1
ATOM 7932 C C . ARG B 1 509 ? 152.404 14.617 180.633 1.00 16.65 488 ARG B C 1
ATOM 7933 O O . ARG B 1 509 ? 152.424 15.052 181.776 1.00 17.81 488 ARG B O 1
ATOM 7941 N N . GLU B 1 510 ? 151.940 13.411 180.327 1.00 18.34 489 GLU B N 1
ATOM 7942 C CA . GLU B 1 510 ? 151.373 12.533 181.338 1.00 17.10 489 GLU B CA 1
ATOM 7943 C C . GLU B 1 510 ? 152.521 12.130 182.284 1.00 17.79 489 GLU B C 1
ATOM 7944 O O . GLU B 1 510 ? 153.604 11.710 181.846 1.00 16.23 489 GLU B O 1
ATOM 7950 N N . ALA B 1 511 ? 152.223 12.179 183.569 1.00 18.89 490 ALA B N 1
ATOM 7951 C CA . ALA B 1 511 ? 153.192 11.853 184.606 1.00 19.34 490 ALA B CA 1
ATOM 7952 C C . ALA B 1 511 ? 153.255 10.334 184.769 1.00 19.35 490 ALA B C 1
ATOM 7953 O O . ALA B 1 511 ? 152.246 9.693 185.065 1.00 19.73 490 ALA B O 1
ATOM 7955 N N . MET B 1 512 ? 154.399 9.772 184.502 1.00 17.62 491 MET B N 1
ATOM 7956 C CA . MET B 1 512 ? 154.607 8.339 184.468 1.00 18.64 491 MET B CA 1
ATOM 7957 C C . MET B 1 512 ? 155.482 7.882 185.651 1.00 19.09 491 MET B C 1
ATOM 7958 O O . MET B 1 512 ? 155.905 8.722 186.452 1.00 20.46 491 MET B O 1
ATOM 7963 N N . GLU B 1 513 ? 155.731 6.574 185.724 1.00 18.33 492 GLU B N 1
ATOM 7964 C CA . GLU B 1 513 ? 156.285 5.934 186.904 1.00 21.75 492 GLU B CA 1
ATOM 7965 C C . GLU B 1 513 ? 157.744 6.212 187.179 1.00 19.36 492 GLU B C 1
ATOM 7966 O O . GLU B 1 513 ? 158.171 6.089 188.336 1.00 19.85 492 GLU B O 1
ATOM 7972 N N . GLU B 1 514 ? 158.509 6.458 186.126 1.00 20.16 493 GLU B N 1
ATOM 7973 C CA . GLU B 1 514 ? 159.905 6.790 186.318 1.00 20.32 493 GLU B CA 1
ATOM 7974 C C . GLU B 1 514 ? 160.120 8.271 186.127 1.00 19.86 493 GLU B C 1
ATOM 7975 O O . GLU B 1 514 ? 159.853 8.792 185.081 1.00 18.07 493 GLU B O 1
ATOM 7981 N N . ARG B 1 515 ? 160.628 8.907 187.173 1.00 20.13 494 ARG B N 1
ATOM 7982 C CA . ARG B 1 515 ? 160.615 10.350 187.228 1.00 17.52 494 ARG B CA 1
ATOM 7983 C C . ARG B 1 515 ? 161.977 10.953 187.564 1.00 23.32 494 ARG B C 1
ATOM 7984 O O . ARG B 1 515 ? 162.780 10.362 188.326 1.00 23.39 494 ARG B O 1
ATOM 7992 N N . ALA B 1 516 ? 162.221 12.113 186.955 1.00 20.11 495 ALA B N 1
ATOM 7993 C CA . ALA B 1 516 ? 163.402 12.952 187.287 1.00 22.04 495 ALA B CA 1
ATOM 7994 C C . ALA B 1 516 ? 162.984 14.388 187.157 1.00 22.36 495 ALA B C 1
ATOM 7995 O O . ALA B 1 516 ? 162.198 14.736 186.256 1.00 24.72 495 ALA B O 1
ATOM 7997 N N . VAL B 1 517 ? 163.507 15.257 188.018 1.00 21.19 496 VAL B N 1
ATOM 7998 C CA . VAL B 1 517 ? 163.267 16.688 187.923 1.00 22.21 496 VAL B CA 1
ATOM 7999 C C . VAL B 1 517 ? 164.605 17.445 187.775 1.00 27.20 496 VAL B C 1
ATOM 8000 O O . VAL B 1 517 ? 165.566 17.155 188.486 1.00 28.31 496 VAL B O 1
ATOM 8004 N N . PHE B 1 518 ? 164.665 18.344 186.791 1.00 22.67 497 PHE B N 1
ATOM 8005 C CA . PHE B 1 518 ? 165.849 19.184 186.566 1.00 22.38 497 PHE B CA 1
ATOM 8006 C C . PHE B 1 518 ? 165.495 20.620 186.889 1.00 25.64 497 PHE B C 1
ATOM 8007 O O . PHE B 1 518 ? 164.597 21.214 186.267 1.00 24.47 497 PHE B O 1
ATOM 8015 N N . ILE B 1 519 ? 166.176 21.191 187.888 1.00 24.61 498 ILE B N 1
ATOM 8016 C CA . ILE B 1 519 ? 165.980 22.577 188.244 1.00 24.29 498 ILE B CA 1
ATOM 8017 C C . ILE B 1 519 ? 167.174 23.348 187.684 1.00 23.99 498 ILE B C 1
ATOM 8018 O O . ILE B 1 519 ? 168.311 23.046 187.975 1.00 23.77 498 ILE B O 1
ATOM 8023 N N . SER B 1 520 ? 166.902 24.311 186.836 1.00 28.33 499 SER B N 1
ATOM 8024 C CA . SER B 1 520 ? 168.020 24.966 186.118 1.00 29.22 499 SER B CA 1
ATOM 8025 C C . SER B 1 520 ? 167.766 26.434 185.879 1.00 28.78 499 SER B C 1
ATOM 8026 O O . SER B 1 520 ? 166.616 26.874 185.796 1.00 28.48 499 SER B O 1
ATOM 8029 N N . HIS B 1 521 ? 168.865 27.196 185.814 1.00 28.98 500 HIS B N 1
ATOM 8030 C CA . HIS B 1 521 ? 168.765 28.614 185.513 1.00 32.70 500 HIS B CA 1
ATOM 8031 C C . HIS B 1 521 ? 168.838 28.947 184.037 1.00 31.50 500 HIS B C 1
ATOM 8032 O O . HIS B 1 521 ? 168.338 29.969 183.649 1.00 34.18 500 HIS B O 1
ATOM 8039 N N . ASP B 1 522 ? 169.448 28.088 183.227 1.00 27.12 501 ASP B N 1
ATOM 8040 C CA . ASP B 1 522 ? 169.604 28.416 181.817 1.00 29.32 501 ASP B CA 1
ATOM 8041 C C . ASP B 1 522 ? 169.813 27.173 181.008 1.00 28.59 501 ASP B C 1
ATOM 8042 O O . ASP B 1 522 ? 170.100 26.108 181.513 1.00 27.57 501 ASP B O 1
ATOM 8047 N N . ARG B 1 523 ? 169.738 27.346 179.698 1.00 28.51 502 ARG B N 1
ATOM 8048 C CA . ARG B 1 523 ? 169.822 26.245 178.812 1.00 25.06 502 ARG B CA 1
ATOM 8049 C C . ARG B 1 523 ? 171.102 25.440 178.910 1.00 24.87 502 ARG B C 1
ATOM 8050 O O . ARG B 1 523 ? 171.055 24.208 178.811 1.00 23.78 502 ARG B O 1
ATOM 8058 N N . HIS B 1 524 ? 172.261 26.102 179.077 1.00 24.09 503 HIS B N 1
ATOM 8059 C CA . HIS B 1 524 ? 173.547 25.383 179.044 1.00 24.25 503 HIS B CA 1
ATOM 8060 C C . HIS B 1 524 ? 173.675 24.530 180.293 1.00 22.11 503 HIS B C 1
ATOM 8061 O O . HIS B 1 524 ? 174.206 23.443 180.232 1.00 24.74 503 HIS B O 1
ATOM 8068 N N . ASP B 1 525 ? 173.221 25.059 181.400 1.00 24.66 504 ASP B N 1
ATOM 8069 C CA . ASP B 1 525 ? 173.222 24.335 182.669 1.00 25.13 504 ASP B CA 1
ATOM 8070 C C . ASP B 1 525 ? 172.249 23.155 182.587 1.00 26.42 504 ASP B C 1
ATOM 8071 O O . ASP B 1 525 ? 172.615 22.008 182.917 1.00 26.52 504 ASP B O 1
ATOM 8076 N N . LEU B 1 526 ? 171.037 23.417 182.118 1.00 26.14 505 LEU B N 1
ATOM 8077 C CA . LEU B 1 526 ? 170.051 22.300 181.913 1.00 25.23 505 LEU B CA 1
ATOM 8078 C C . LEU B 1 526 ? 170.656 21.211 181.077 1.00 23.48 505 LEU B C 1
ATOM 8079 O O . LEU B 1 526 ? 170.610 20.026 181.432 1.00 23.68 505 LEU B O 1
ATOM 8084 N N . ASN B 1 527 ? 171.292 21.568 179.962 1.00 22.40 506 ASN B N 1
ATOM 8085 C CA . ASN B 1 527 ? 171.914 20.546 179.109 1.00 24.42 506 ASN B CA 1
ATOM 8086 C C . ASN B 1 527 ? 173.009 19.777 179.827 1.00 25.61 506 ASN B C 1
ATOM 8087 O O . ASN B 1 527 ? 173.179 18.582 179.595 1.00 25.40 506 ASN B O 1
ATOM 8092 N N . ARG B 1 528 ? 173.775 20.489 180.676 1.00 27.47 507 ARG B N 1
ATOM 8093 C CA . ARG B 1 528 ? 174.845 19.851 181.436 1.00 29.86 507 ARG B CA 1
ATOM 8094 C C . ARG B 1 528 ? 174.224 18.834 182.378 1.00 24.60 507 ARG B C 1
ATOM 8095 O O . ARG B 1 528 ? 174.710 17.750 182.481 1.00 26.01 507 ARG B O 1
ATOM 8103 N N . GLN B 1 529 ? 173.148 19.196 183.042 1.00 27.42 508 GLN B N 1
ATOM 8104 C CA . GLN B 1 529 ? 172.499 18.254 183.947 1.00 26.71 508 GLN B CA 1
ATOM 8105 C C . GLN B 1 529 ? 171.927 17.051 183.190 1.00 26.39 508 GLN B C 1
ATOM 8106 O O . GLN B 1 529 ? 172.032 15.906 183.660 1.00 26.28 508 GLN B O 1
ATOM 8112 N N . LEU B 1 530 ? 171.357 17.288 181.989 1.00 25.73 509 LEU B N 1
ATOM 8113 C CA . LEU B 1 530 ? 170.781 16.185 181.219 1.00 24.00 509 LEU B CA 1
ATOM 8114 C C . LEU B 1 530 ? 171.935 15.240 180.863 1.00 26.96 509 LEU B C 1
ATOM 8115 O O . LEU B 1 530 ? 171.789 14.020 180.939 1.00 25.31 509 LEU B O 1
ATOM 8120 N N . GLN B 1 531 ? 173.071 15.791 180.435 1.00 25.15 510 GLN B N 1
ATOM 8121 C CA . GLN B 1 531 ? 174.182 14.941 180.039 1.00 27.82 510 GLN B CA 1
ATOM 8122 C C . GLN B 1 531 ? 174.681 14.152 181.270 1.00 26.30 510 GLN B C 1
ATOM 8123 O O . GLN B 1 531 ? 174.949 12.971 181.147 1.00 29.04 510 GLN B O 1
ATOM 8129 N N . ASP B 1 532 ? 174.728 14.793 182.431 1.00 29.80 511 ASP B N 1
ATOM 8130 C CA . ASP B 1 532 ? 175.118 14.091 183.674 1.00 29.62 511 ASP B CA 1
ATOM 8131 C C . ASP B 1 532 ? 174.169 12.897 183.878 1.00 32.30 511 ASP B C 1
ATOM 8132 O O . ASP B 1 532 ? 174.611 11.771 184.074 1.00 32.51 511 ASP B O 1
ATOM 8137 N N . PHE B 1 533 ? 172.857 13.159 183.794 1.00 30.65 512 PHE B N 1
ATOM 8138 C CA . PHE B 1 533 ? 171.822 12.078 183.918 1.00 25.63 512 PHE B CA 1
ATOM 8139 C C . PHE B 1 533 ? 172.022 10.953 182.909 1.00 26.64 512 PHE B C 1
ATOM 8140 O O . PHE B 1 533 ? 172.057 9.783 183.254 1.00 25.30 512 PHE B O 1
ATOM 8148 N N . ILE B 1 534 ? 172.229 11.308 181.654 1.00 25.44 513 ILE B N 1
ATOM 8149 C CA . ILE B 1 534 ? 172.436 10.354 180.613 1.00 28.50 513 ILE B CA 1
ATOM 8150 C C . ILE B 1 534 ? 173.628 9.481 180.904 1.00 35.85 513 ILE B C 1
ATOM 8151 O O . ILE B 1 534 ? 173.631 8.289 180.553 1.00 30.77 513 ILE B O 1
ATOM 8156 N N . ASN B 1 535 ? 174.648 10.069 181.522 1.00 33.64 514 ASN B N 1
ATOM 8157 C CA . ASN B 1 535 ? 175.875 9.324 181.775 1.00 36.90 514 ASN B CA 1
ATOM 8158 C C . ASN B 1 535 ? 175.888 8.568 183.078 1.00 38.49 514 ASN B C 1
ATOM 8159 O O . ASN B 1 535 ? 176.845 7.905 183.383 1.00 38.79 514 ASN B O 1
ATOM 8164 N N . GLY B 1 536 ? 174.864 8.671 183.875 1.00 40.08 515 GLY B N 1
ATOM 8165 C CA . GLY B 1 536 ? 174.840 7.944 185.130 1.00 42.24 515 GLY B CA 1
ATOM 8166 C C . GLY B 1 536 ? 175.301 8.763 186.305 1.00 46.51 515 GLY B C 1
ATOM 8167 O O . GLY B 1 536 ? 175.288 8.260 187.416 1.00 47.56 515 GLY B O 1
ATOM 8168 N N . ASN B 1 537 ? 175.683 10.021 186.084 1.00 47.72 516 ASN B N 1
ATOM 8169 C CA . ASN B 1 537 ? 176.124 10.914 187.171 1.00 49.11 516 ASN B CA 1
ATOM 8170 C C . ASN B 1 537 ? 174.947 11.637 187.750 1.00 47.70 516 ASN B C 1
ATOM 8171 O O . ASN B 1 537 ? 174.729 12.823 187.546 1.00 50.33 516 ASN B O 1
ATOM 8176 N N . ASP B 1 538 ? 174.226 10.853 188.533 1.00 57.01 517 ASP B N 1
ATOM 8177 C CA . ASP B 1 538 ? 172.839 11.074 188.943 1.00 58.43 517 ASP B CA 1
ATOM 8178 C C . ASP B 1 538 ? 172.641 11.701 190.289 1.00 52.93 517 ASP B C 1
ATOM 8179 O O . ASP B 1 538 ? 171.504 11.951 190.720 1.00 43.85 517 ASP B O 1
ATOM 8184 N N . GLN B 1 539 ? 173.757 11.985 190.940 1.00 55.85 518 GLN B N 1
ATOM 8185 C CA . GLN B 1 539 ? 173.778 12.051 192.370 1.00 56.52 518 GLN B CA 1
ATOM 8186 C C . GLN B 1 539 ? 172.992 13.222 192.863 1.00 47.28 518 GLN B C 1
ATOM 8187 O O . GLN B 1 539 ? 172.371 13.106 193.891 1.00 41.42 518 GLN B O 1
ATOM 8193 N N . ASN B 1 540 ? 173.048 14.353 192.158 1.00 41.03 519 ASN B N 1
ATOM 8194 C CA . ASN B 1 540 ? 172.318 15.533 192.591 1.00 43.63 519 ASN B CA 1
ATOM 8195 C C . ASN B 1 540 ? 170.964 15.790 191.884 1.00 39.01 519 ASN B C 1
ATOM 8196 O O . ASN B 1 540 ? 170.361 16.830 192.097 1.00 41.65 519 ASN B O 1
ATOM 8201 N N . ILE B 1 541 ? 170.434 14.789 191.176 1.00 36.42 520 ILE B N 1
ATOM 8202 C CA . ILE B 1 541 ? 169.152 14.954 190.458 1.00 32.93 520 ILE B CA 1
ATOM 8203 C C . ILE B 1 541 ? 168.042 14.225 191.229 1.00 28.15 520 ILE B C 1
ATOM 8204 O O . ILE B 1 541 ? 168.156 13.053 191.478 1.00 29.60 520 ILE B O 1
ATOM 8209 N N . LEU B 1 542 ? 167.018 14.954 191.631 1.00 28.79 521 LEU B N 1
ATOM 8210 C CA . LEU B 1 542 ? 165.765 14.396 192.240 1.00 30.06 521 LEU B CA 1
ATOM 8211 C C . LEU B 1 542 ? 165.168 13.369 191.320 1.00 28.11 521 LEU B C 1
ATOM 8212 O O . LEU B 1 542 ? 164.936 13.680 190.152 1.00 27.61 521 LEU B O 1
ATOM 8217 N N . ARG B 1 543 ? 164.968 12.155 191.806 1.00 28.24 522 ARG B N 1
ATOM 8218 C CA . ARG B 1 543 ? 164.560 11.009 191.014 1.00 29.10 522 ARG B CA 1
ATOM 8219 C C . ARG B 1 543 ? 163.467 10.291 191.746 1.00 29.68 522 ARG B C 1
ATOM 8220 O O . ARG B 1 543 ? 163.439 10.331 192.973 1.00 26.98 522 ARG B O 1
ATOM 8228 N N . GLY B 1 544 ? 162.601 9.584 191.005 1.00 24.86 523 GLY B N 1
ATOM 8229 C CA . GLY B 1 544 ? 161.535 8.737 191.599 1.00 24.74 523 GLY B CA 1
ATOM 8230 C C . GLY B 1 544 ? 161.417 7.504 190.769 1.00 23.50 523 GLY B C 1
ATOM 8231 O O . GLY B 1 544 ? 161.497 7.588 189.524 1.00 22.23 523 GLY B O 1
ATOM 8232 N N . GLU B 1 545 ? 161.271 6.349 191.412 1.00 22.12 524 GLU B N 1
ATOM 8233 C CA . GLU B 1 545 ? 161.096 5.088 190.716 1.00 24.40 524 GLU B CA 1
ATOM 8234 C C . GLU B 1 545 ? 159.788 4.450 191.148 1.00 23.52 524 GLU B C 1
ATOM 8235 O O . GLU B 1 545 ? 159.384 4.585 192.279 1.00 22.37 524 GLU B O 1
ATOM 8241 N N . LYS B 1 546 ? 159.139 3.743 190.245 1.00 24.54 525 LYS B N 1
ATOM 8242 C CA . LYS B 1 546 ? 157.831 3.100 190.522 1.00 28.06 525 LYS B CA 1
ATOM 8243 C C . LYS B 1 546 ? 156.878 4.030 191.199 1.00 25.12 525 LYS B C 1
ATOM 8244 O O . LYS B 1 546 ? 156.183 3.654 192.131 1.00 23.59 525 LYS B O 1
ATOM 8250 N N . VAL B 1 547 ? 156.834 5.249 190.711 1.00 20.28 526 VAL B N 1
ATOM 8251 C CA . VAL B 1 547 ? 156.083 6.288 191.355 1.00 20.39 526 VAL B CA 1
ATOM 8252 C C . VAL B 1 547 ? 154.581 6.058 191.170 1.00 23.94 526 VAL B C 1
ATOM 8253 O O . VAL B 1 547 ? 154.104 5.772 190.054 1.00 23.64 526 VAL B O 1
ATOM 8257 N N . ARG B 1 548 ? 153.831 6.239 192.250 1.00 20.23 527 ARG B N 1
ATOM 8258 C CA . ARG B 1 548 ? 152.378 6.164 192.183 1.00 24.36 527 ARG B CA 1
ATOM 8259 C C . ARG B 1 548 ? 151.782 7.535 192.512 1.00 22.49 527 ARG B C 1
ATOM 8260 O O . ARG B 1 548 ? 152.121 8.206 193.509 1.00 21.73 527 ARG B O 1
ATOM 8268 N N . SER B 1 549 ? 150.912 7.961 191.627 1.00 18.79 528 SER B N 1
ATOM 8269 C CA . SER B 1 549 ? 150.265 9.229 191.700 1.00 22.15 528 SER B CA 1
ATOM 8270 C C . SER B 1 549 ? 149.308 9.287 192.920 1.00 21.34 528 SER B C 1
ATOM 8271 O O . SER B 1 549 ? 148.705 8.277 193.277 1.00 24.01 528 SER B O 1
ATOM 8274 N N . ARG B 1 550 ? 149.201 10.450 193.494 1.00 19.74 529 ARG B N 1
ATOM 8275 C CA . ARG B 1 550 ? 148.272 10.736 194.581 1.00 21.35 529 ARG B CA 1
ATOM 8276 C C . ARG B 1 550 ? 147.896 12.202 194.587 1.00 22.02 529 ARG B C 1
ATOM 8277 O O . ARG B 1 550 ? 148.648 13.088 194.147 1.00 22.25 529 ARG B O 1
ATOM 8285 N N . GLU B 1 551 ? 146.737 12.449 195.159 1.00 22.04 530 GLU B N 1
ATOM 8286 C CA . GLU B 1 551 ? 146.219 13.789 195.375 1.00 25.20 530 GLU B CA 1
ATOM 8287 C C . GLU B 1 551 ? 147.038 14.443 196.479 1.00 25.27 530 GLU B C 1
ATOM 8288 O O . GLU B 1 551 ? 147.393 13.784 197.448 1.00 24.88 530 GLU B O 1
ATOM 8294 N N . VAL B 1 552 ? 147.359 15.734 196.342 1.00 25.23 531 VAL B N 1
ATOM 8295 C CA . VAL B 1 552 ? 148.041 16.478 197.383 1.00 23.71 531 VAL B CA 1
ATOM 8296 C C . VAL B 1 552 ? 147.141 16.567 198.631 1.00 24.02 531 VAL B C 1
ATOM 8297 O O . VAL B 1 552 ? 145.941 16.774 198.541 1.00 26.21 531 VAL B O 1
ATOM 8301 N N . SER B 1 553 ? 147.756 16.443 199.790 1.00 24.37 532 SER B N 1
ATOM 8302 C CA . SER B 1 553 ? 147.081 16.631 201.047 1.00 25.68 532 SER B CA 1
ATOM 8303 C C . SER B 1 553 ? 147.084 18.079 201.580 1.00 30.38 532 SER B C 1
ATOM 8304 O O . SER B 1 553 ? 147.892 18.926 201.186 1.00 29.86 532 SER B O 1
ATOM 8307 N N . ALA B 1 554 ? 146.209 18.344 202.553 1.00 33.80 533 ALA B N 1
ATOM 8308 C CA . ALA B 1 554 ? 146.261 19.621 203.303 1.00 34.01 533 ALA B CA 1
ATOM 8309 C C . ALA B 1 554 ? 147.608 19.791 203.999 1.00 36.78 533 ALA B C 1
ATOM 8310 O O . ALA B 1 554 ? 148.202 20.888 204.004 1.00 36.24 533 ALA B O 1
ATOM 8312 N N . GLN B 1 555 ? 148.128 18.702 204.562 1.00 35.43 534 GLN B N 1
ATOM 8313 C CA . GLN B 1 555 ? 149.400 18.799 205.258 1.00 39.22 534 GLN B CA 1
ATOM 8314 C C . GLN B 1 555 ? 150.544 19.212 204.299 1.00 38.49 534 GLN B C 1
ATOM 8315 O O . GLN B 1 555 ? 151.531 19.895 204.688 1.00 35.08 534 GLN B O 1
ATOM 8321 N N . GLU B 1 556 ? 150.459 18.759 203.049 1.00 36.71 535 GLU B N 1
ATOM 8322 C CA . GLU B 1 556 ? 151.571 18.997 202.123 1.00 36.56 535 GLU B CA 1
ATOM 8323 C C . GLU B 1 556 ? 151.558 20.447 201.728 1.00 34.00 535 GLU B C 1
ATOM 8324 O O . GLU B 1 556 ? 152.610 21.053 201.645 1.00 41.76 535 GLU B O 1
ATOM 8330 N N . MET B 1 557 ? 150.386 21.013 201.504 1.00 32.77 536 MET B N 1
ATOM 8331 C CA . MET B 1 557 ? 150.287 22.450 201.249 1.00 41.40 536 MET B CA 1
ATOM 8332 C C . MET B 1 557 ? 150.991 23.341 202.345 1.00 44.32 536 MET B C 1
ATOM 8333 O O . MET B 1 557 ? 151.797 24.221 202.031 1.00 45.82 536 MET B O 1
ATOM 8338 N N . GLU B 1 558 ? 150.716 23.100 203.618 1.00 47.05 537 GLU B N 1
ATOM 8339 C CA . GLU B 1 558 ? 151.695 23.466 204.652 1.00 47.74 537 GLU B CA 1
ATOM 8340 C C . GLU B 1 558 ? 152.844 22.459 204.560 1.00 41.58 537 GLU B C 1
ATOM 8341 O O . GLU B 1 558 ? 153.956 22.760 204.168 1.00 48.75 537 GLU B O 1
ATOM 8347 N N . THR B 1 565 ? 161.134 31.089 201.258 1.00 64.63 544 THR B N 1
ATOM 8348 C CA . THR B 1 565 ? 161.354 31.729 199.945 1.00 58.26 544 THR B CA 1
ATOM 8349 C C . THR B 1 565 ? 160.879 30.943 198.725 1.00 58.66 544 THR B C 1
ATOM 8350 O O . THR B 1 565 ? 160.846 29.724 198.746 1.00 54.97 544 THR B O 1
ATOM 8354 N N . ARG B 1 566 ? 160.596 31.663 197.640 1.00 59.34 545 ARG B N 1
ATOM 8355 C CA . ARG B 1 566 ? 160.297 31.091 196.318 1.00 51.39 545 ARG B CA 1
ATOM 8356 C C . ARG B 1 566 ? 161.265 29.977 195.834 1.00 48.20 545 ARG B C 1
ATOM 8357 O O . ARG B 1 566 ? 160.824 28.992 195.254 1.00 45.97 545 ARG B O 1
ATOM 8365 N N . ASP B 1 567 ? 162.559 30.094 196.075 1.00 39.91 546 ASP B N 1
ATOM 8366 C CA . ASP B 1 567 ? 163.452 28.984 195.709 1.00 46.44 546 ASP B CA 1
ATOM 8367 C C . ASP B 1 567 ? 163.212 27.681 196.505 1.00 49.82 546 ASP B C 1
ATOM 8368 O O . ASP B 1 567 ? 163.340 26.536 195.982 1.00 43.30 546 ASP B O 1
ATOM 8373 N N . GLU B 1 568 ? 162.911 27.881 197.784 1.00 49.20 547 GLU B N 1
ATOM 8374 C CA . GLU B 1 568 ? 162.659 26.800 198.726 1.00 54.47 547 GLU B CA 1
ATOM 8375 C C . GLU B 1 568 ? 161.372 26.080 198.279 1.00 43.28 547 GLU B C 1
ATOM 8376 O O . GLU B 1 568 ? 161.329 24.856 198.180 1.00 39.38 547 GLU B O 1
ATOM 8382 N N . LYS B 1 569 ? 160.361 26.880 197.989 1.00 38.37 548 LYS B N 1
ATOM 8383 C CA . LYS B 1 569 ? 159.065 26.422 197.590 1.00 45.78 548 LYS B CA 1
ATOM 8384 C C . LYS B 1 569 ? 159.095 25.574 196.268 1.00 45.86 548 LYS B C 1
ATOM 8385 O O . LYS B 1 569 ? 158.513 24.502 196.164 1.00 43.43 548 LYS B O 1
ATOM 8391 N N . LEU B 1 570 ? 159.827 26.104 195.293 1.00 37.37 549 LEU B N 1
ATOM 8392 C CA . LEU B 1 570 ? 160.049 25.423 194.027 1.00 37.05 549 LEU B CA 1
ATOM 8393 C C . LEU B 1 570 ? 160.687 24.061 194.265 1.00 33.16 549 LEU B C 1
ATOM 8394 O O . LEU B 1 570 ? 160.222 23.054 193.731 1.00 26.68 549 LEU B O 1
ATOM 8399 N N . LYS B 1 571 ? 161.749 24.024 195.067 1.00 31.40 550 LYS B N 1
ATOM 8400 C CA . LYS B 1 571 ? 162.396 22.722 195.377 1.00 33.54 550 LYS B CA 1
ATOM 8401 C C . LYS B 1 571 ? 161.408 21.771 196.037 1.00 32.55 550 LYS B C 1
ATOM 8402 O O . LYS B 1 571 ? 161.394 20.562 195.777 1.00 31.11 550 LYS B O 1
ATOM 8408 N N . ALA B 1 572 ? 160.574 22.318 196.896 1.00 31.13 551 ALA B N 1
ATOM 8409 C CA . ALA B 1 572 ? 159.618 21.505 197.640 1.00 33.41 551 ALA B CA 1
ATOM 8410 C C . ALA B 1 572 ? 158.535 20.926 196.709 1.00 31.21 551 ALA B C 1
ATOM 8411 O O . ALA B 1 572 ? 158.184 19.764 196.837 1.00 28.91 551 ALA B O 1
ATOM 8413 N N . LEU B 1 573 ? 157.982 21.744 195.832 1.00 31.03 552 LEU B N 1
ATOM 8414 C CA . LEU B 1 573 ? 156.986 21.248 194.832 1.00 34.25 552 LEU B CA 1
ATOM 8415 C C . LEU B 1 573 ? 157.589 20.139 194.008 1.00 28.92 552 LEU B C 1
ATOM 8416 O O . LEU B 1 573 ? 156.971 19.099 193.772 1.00 22.21 552 LEU B O 1
ATOM 8421 N N . ALA B 1 574 ? 158.813 20.356 193.570 1.00 28.04 553 ALA B N 1
ATOM 8422 C CA . ALA B 1 574 ? 159.505 19.347 192.783 1.00 30.95 553 ALA B CA 1
ATOM 8423 C C . ALA B 1 574 ? 159.660 18.046 193.517 1.00 30.67 553 ALA B C 1
ATOM 8424 O O . ALA B 1 574 ? 159.441 16.961 192.928 1.00 25.63 553 ALA B O 1
ATOM 8426 N N . ALA B 1 575 ? 160.050 18.111 194.788 1.00 26.89 554 ALA B N 1
ATOM 8427 C CA . ALA B 1 575 ? 160.210 16.874 195.553 1.00 29.20 554 ALA B CA 1
ATOM 8428 C C . ALA B 1 575 ? 158.853 16.149 195.765 1.00 25.81 554 ALA B C 1
ATOM 8429 O O . ALA B 1 575 ? 158.783 14.905 195.747 1.00 27.88 554 ALA B O 1
ATOM 8431 N N . LEU B 1 576 ? 157.787 16.896 195.992 1.00 24.38 555 LEU B N 1
ATOM 8432 C CA . LEU B 1 576 ? 156.433 16.319 196.076 1.00 24.52 555 LEU B CA 1
ATOM 8433 C C . LEU B 1 576 ? 156.069 15.597 194.767 1.00 23.54 555 LEU B C 1
ATOM 8434 O O . LEU B 1 576 ? 155.620 14.404 194.754 1.00 21.53 555 LEU B O 1
ATOM 8439 N N . TRP B 1 577 ? 156.315 16.282 193.662 1.00 21.14 556 TRP B N 1
ATOM 8440 C CA . TRP B 1 577 ? 155.982 15.668 192.359 1.00 18.91 556 TRP B CA 1
ATOM 8441 C C . TRP B 1 577 ? 156.754 14.395 192.090 1.00 20.78 556 TRP B C 1
ATOM 8442 O O . TRP B 1 577 ? 156.170 13.407 191.586 1.00 19.79 556 TRP B O 1
ATOM 8453 N N . VAL B 1 578 ? 158.050 14.331 192.411 1.00 23.48 557 VAL B N 1
ATOM 8454 C CA . VAL B 1 578 ? 158.822 13.145 192.107 1.00 26.84 557 VAL B CA 1
ATOM 8455 C C . VAL B 1 578 ? 158.399 11.960 192.921 1.00 26.38 557 VAL B C 1
ATOM 8456 O O . VAL B 1 578 ? 158.691 10.840 192.513 1.00 32.03 557 VAL B O 1
ATOM 8460 N N . GLU B 1 579 ? 157.754 12.182 194.042 1.00 28.66 558 GLU B N 1
ATOM 8461 C CA . GLU B 1 579 ? 157.255 11.068 194.849 1.00 31.88 558 GLU B CA 1
ATOM 8462 C C . GLU B 1 579 ? 155.788 10.791 194.484 1.00 25.21 558 GLU B C 1
ATOM 8463 O O . GLU B 1 579 ? 155.144 9.973 195.136 1.00 26.78 558 GLU B O 1
ATOM 8469 N N . GLY B 1 580 ? 155.202 11.526 193.535 1.00 22.40 559 GLY B N 1
ATOM 8470 C CA . GLY B 1 580 ? 153.880 11.210 193.024 1.00 22.66 559 GLY B CA 1
ATOM 8471 C C . GLY B 1 580 ? 152.736 12.164 193.261 1.00 20.92 559 GLY B C 1
ATOM 8472 O O . GLY B 1 580 ? 151.650 11.989 192.708 1.00 22.70 559 GLY B O 1
ATOM 8473 N N . ALA B 1 581 ? 152.967 13.170 194.071 1.00 21.15 560 ALA B N 1
ATOM 8474 C CA . ALA B 1 581 ? 151.933 14.132 194.366 1.00 23.31 560 ALA B CA 1
ATOM 8475 C C . ALA B 1 581 ? 151.523 14.878 193.115 1.00 24.84 560 ALA B C 1
ATOM 8476 O O . ALA B 1 581 ? 152.345 15.425 192.445 1.00 22.15 560 ALA B O 1
ATOM 8478 N N . ARG B 1 582 ? 150.225 14.916 192.852 1.00 22.46 561 ARG B N 1
ATOM 8479 C CA . ARG B 1 582 ? 149.699 15.679 191.734 1.00 23.29 561 ARG B CA 1
ATOM 8480 C C . ARG B 1 582 ? 149.707 17.174 192.028 1.00 21.09 561 ARG B C 1
ATOM 8481 O O . ARG B 1 582 ? 148.696 17.761 192.237 1.00 24.06 561 ARG B O 1
ATOM 8489 N N . VAL B 1 583 ? 150.884 17.764 192.062 1.00 22.65 562 VAL B N 1
ATOM 8490 C CA . VAL B 1 583 ? 150.991 19.178 192.349 1.00 21.57 562 VAL B CA 1
ATOM 8491 C C . VAL B 1 583 ? 150.290 20.083 191.356 1.00 24.16 562 VAL B C 1
ATOM 8492 O O . VAL B 1 583 ? 150.058 19.716 190.255 1.00 24.11 562 VAL B O 1
ATOM 8496 N N . ASP B 1 584 ? 149.925 21.255 191.817 1.00 24.83 563 ASP B N 1
ATOM 8497 C CA . ASP B 1 584 ? 149.318 22.289 191.011 1.00 29.03 563 ASP B CA 1
ATOM 8498 C C . ASP B 1 584 ? 150.467 23.143 190.489 1.00 28.36 563 ASP B C 1
ATOM 8499 O O . ASP B 1 584 ? 151.014 24.007 191.181 1.00 26.68 563 ASP B O 1
ATOM 8504 N N . TRP B 1 585 ? 150.923 22.849 189.275 1.00 29.73 564 TRP B N 1
ATOM 8505 C CA . TRP B 1 585 ? 152.056 23.634 188.734 1.00 26.67 564 TRP B CA 1
ATOM 8506 C C . TRP B 1 585 ? 151.695 25.106 188.588 1.00 25.22 564 TRP B C 1
ATOM 8507 O O . TRP B 1 585 ? 152.592 25.945 188.486 1.00 25.69 564 TRP B O 1
ATOM 8518 N N . GLY B 1 586 ? 150.407 25.438 188.552 1.00 29.65 565 GLY B N 1
ATOM 8519 C CA . GLY B 1 586 ? 149.948 26.883 188.567 1.00 30.04 565 GLY B CA 1
ATOM 8520 C C . GLY B 1 586 ? 150.583 27.736 189.652 1.00 31.52 565 GLY B C 1
ATOM 8521 O O . GLY B 1 586 ? 150.819 28.931 189.488 1.00 29.18 565 GLY B O 1
ATOM 8522 N N . LEU B 1 587 ? 150.917 27.101 190.761 1.00 32.40 566 LEU B N 1
ATOM 8523 C CA . LEU B 1 587 ? 151.578 27.771 191.878 1.00 35.26 566 LEU B CA 1
ATOM 8524 C C . LEU B 1 587 ? 152.898 28.394 191.498 1.00 39.20 566 LEU B C 1
ATOM 8525 O O . LEU B 1 587 ? 153.412 29.235 192.220 1.00 34.78 566 LEU B O 1
ATOM 8530 N N . LEU B 1 588 ? 153.496 27.957 190.394 1.00 35.83 567 LEU B N 1
ATOM 8531 C CA . LEU B 1 588 ? 154.751 28.549 189.990 1.00 34.23 567 LEU B CA 1
ATOM 8532 C C . LEU B 1 588 ? 154.560 29.921 189.330 1.00 32.95 567 LEU B C 1
ATOM 8533 O O . LEU B 1 588 ? 155.528 30.642 189.187 1.00 31.32 567 LEU B O 1
ATOM 8538 N N . TYR B 1 589 ? 153.336 30.289 188.970 1.00 31.60 568 TYR B N 1
ATOM 8539 C CA . TYR B 1 589 ? 153.170 31.376 188.026 1.00 36.06 568 TYR B CA 1
ATOM 8540 C C . TYR B 1 589 ? 152.124 32.378 188.572 1.00 37.46 568 TYR B C 1
ATOM 8541 O O . TYR B 1 589 ? 151.091 32.642 187.928 1.00 41.14 568 TYR B O 1
ATOM 8550 N N . PRO B 1 590 ? 152.448 33.012 189.724 1.00 35.93 569 PRO B N 1
ATOM 8551 C CA . PRO B 1 590 ? 151.517 34.027 190.269 1.00 41.29 569 PRO B CA 1
ATOM 8552 C C . PRO B 1 590 ? 151.502 35.263 189.363 1.00 47.07 569 PRO B C 1
ATOM 8553 O O . PRO B 1 590 ? 150.446 35.810 189.071 1.00 51.28 569 PRO B O 1
ATOM 8557 N N . ASP B 1 591 ? 152.672 35.647 188.874 1.00 53.29 570 ASP B N 1
ATOM 8558 C CA . ASP B 1 591 ? 152.756 36.788 187.944 1.00 59.57 570 ASP B CA 1
ATOM 8559 C C . ASP B 1 591 ? 153.772 36.571 186.812 1.00 56.00 570 ASP B C 1
ATOM 8560 O O . ASP B 1 591 ? 154.579 37.449 186.503 1.00 52.27 570 ASP B O 1
ATOM 8565 N N . SER B 1 592 ? 153.736 35.390 186.202 1.00 45.71 571 SER B N 1
ATOM 8566 C CA . SER B 1 592 ? 154.252 35.208 184.838 1.00 42.19 571 SER B CA 1
ATOM 8567 C C . SER B 1 592 ? 153.239 34.364 184.094 1.00 38.61 571 SER B C 1
ATOM 8568 O O . SER B 1 592 ? 152.362 33.772 184.704 1.00 36.50 571 SER B O 1
ATOM 8571 N N . ALA B 1 593 ? 153.329 34.342 182.764 1.00 40.81 572 ALA B N 1
ATOM 8572 C CA . ALA B 1 593 ? 152.337 33.633 181.933 1.00 37.07 572 ALA B CA 1
ATOM 8573 C C . ALA B 1 593 ? 153.060 32.776 180.880 1.00 35.37 572 ALA B C 1
ATOM 8574 O O . ALA B 1 593 ? 153.303 33.239 179.772 1.00 31.34 572 ALA B O 1
ATOM 8576 N N . PRO B 1 594 ? 153.470 31.545 181.249 1.00 31.03 573 PRO B N 1
ATOM 8577 C CA . PRO B 1 594 ? 154.248 30.750 180.300 1.00 27.26 573 PRO B CA 1
ATOM 8578 C C . PRO B 1 594 ? 153.332 30.273 179.209 1.00 27.82 573 PRO B C 1
ATOM 8579 O O . PRO B 1 594 ? 152.122 30.288 179.378 1.00 31.34 573 PRO B O 1
ATOM 8583 N N . GLN B 1 595 ? 153.905 29.847 178.119 1.00 27.74 574 GLN B N 1
ATOM 8584 C CA . GLN B 1 595 ? 153.167 29.442 176.939 1.00 31.38 574 GLN B CA 1
ATOM 8585 C C . GLN B 1 595 ? 153.646 28.052 176.584 1.00 25.16 574 GLN B C 1
ATOM 8586 O O . GLN B 1 595 ? 154.821 27.799 176.586 1.00 24.19 574 GLN B O 1
ATOM 8592 N N . ARG B 1 596 ? 152.719 27.144 176.302 1.00 24.44 575 ARG B N 1
ATOM 8593 C CA . ARG B 1 596 ? 153.105 25.817 175.876 1.00 23.15 575 ARG B CA 1
ATOM 8594 C C . ARG B 1 596 ? 153.735 25.909 174.500 1.00 19.46 575 ARG B C 1
ATOM 8595 O O . ARG B 1 596 ? 153.297 26.693 173.690 1.00 24.40 575 ARG B O 1
ATOM 8603 N N . ILE B 1 597 ? 154.764 25.129 174.262 1.00 17.10 576 ILE B N 1
ATOM 8604 C CA . ILE B 1 597 ? 155.492 25.131 173.012 1.00 19.01 576 ILE B CA 1
ATOM 8605 C C . ILE B 1 597 ? 155.635 23.695 172.446 1.00 19.45 576 ILE B C 1
ATOM 8606 O O . ILE B 1 597 ? 155.392 22.720 173.153 1.00 18.09 576 ILE B O 1
ATOM 8611 N N . SER B 1 598 ? 156.092 23.613 171.198 1.00 18.87 577 SER B N 1
ATOM 8612 C CA . SER B 1 598 ? 156.435 22.366 170.583 1.00 18.35 577 SER B CA 1
ATOM 8613 C C . SER B 1 598 ? 157.786 21.851 171.093 1.00 20.13 577 SER B C 1
ATOM 8614 O O . SER B 1 598 ? 158.793 22.527 170.958 1.00 25.19 577 SER B O 1
ATOM 8617 N N . ALA B 1 599 ? 157.814 20.671 171.675 1.00 17.41 578 ALA B N 1
ATOM 8618 C CA . ALA B 1 599 ? 158.973 20.112 172.292 1.00 17.73 578 ALA B CA 1
ATOM 8619 C C . ALA B 1 599 ? 159.004 18.598 172.175 1.00 19.91 578 ALA B C 1
ATOM 8620 O O . ALA B 1 599 ? 157.968 17.999 171.758 1.00 19.29 578 ALA B O 1
ATOM 8622 N N . PRO B 1 600 ? 160.154 17.961 172.484 1.00 19.46 579 PRO B N 1
ATOM 8623 C CA . PRO B 1 600 ? 160.300 16.532 172.272 1.00 17.12 579 PRO B CA 1
ATOM 8624 C C . PRO B 1 600 ? 159.206 15.729 173.013 1.00 18.04 579 PRO B C 1
ATOM 8625 O O . PRO B 1 600 ? 158.800 16.068 174.117 1.00 16.46 579 PRO B O 1
ATOM 8629 N N . THR B 1 601 ? 158.734 14.743 172.308 1.00 17.11 580 THR B N 1
ATOM 8630 C CA . THR B 1 601 ? 157.591 13.963 172.754 1.00 16.58 580 THR B CA 1
ATOM 8631 C C . THR B 1 601 ? 158.093 12.622 173.188 1.00 17.28 580 THR B C 1
ATOM 8632 O O . THR B 1 601 ? 159.295 12.322 173.142 1.00 17.79 580 THR B O 1
ATOM 8636 N N . TYR B 1 602 ? 157.182 11.739 173.638 1.00 17.42 581 TYR B N 1
ATOM 8637 C CA . TYR B 1 602 ? 157.607 10.539 174.260 1.00 15.78 581 TYR B CA 1
ATOM 8638 C C . TYR B 1 602 ? 158.567 9.677 173.450 1.00 16.40 581 TYR B C 1
ATOM 8639 O O . TYR B 1 602 ? 158.304 9.369 172.304 1.00 19.15 581 TYR B O 1
ATOM 8648 N N . PRO B 1 603 ? 159.662 9.207 174.077 1.00 16.55 582 PRO B N 1
ATOM 8649 C CA . PRO B 1 603 ? 160.665 8.428 173.331 1.00 18.49 582 PRO B CA 1
ATOM 8650 C C . PRO B 1 603 ? 160.332 6.949 173.318 1.00 19.14 582 PRO B C 1
ATOM 8651 O O . PRO B 1 603 ? 160.855 6.191 174.129 1.00 18.11 582 PRO B O 1
ATOM 8655 N N . PHE B 1 604 ? 159.423 6.549 172.426 1.00 16.82 583 PHE B N 1
ATOM 8656 C CA . PHE B 1 604 ? 159.006 5.185 172.358 1.00 17.70 583 PHE B CA 1
ATOM 8657 C C . PHE B 1 604 ? 160.158 4.238 172.170 1.00 19.25 583 PHE B C 1
ATOM 8658 O O . PHE B 1 604 ? 161.105 4.530 171.459 1.00 17.79 583 PHE B O 1
ATOM 8666 N N . ALA B 1 605 ? 160.065 3.090 172.804 1.00 19.41 584 ALA B N 1
ATOM 8667 C CA . ALA B 1 605 ? 160.954 1.967 172.495 1.00 20.25 584 ALA B CA 1
ATOM 8668 C C . ALA B 1 605 ? 160.906 1.644 171.013 1.00 22.62 584 ALA B C 1
ATOM 8669 O O . ALA B 1 605 ? 159.885 1.899 170.315 1.00 20.18 584 ALA B O 1
ATOM 8671 N N . GLU B 1 606 ? 162.036 1.119 170.513 1.00 22.29 585 GLU B N 1
ATOM 8672 C CA . GLU B 1 606 ? 162.175 0.828 169.122 1.00 23.74 585 GLU B CA 1
ATOM 8673 C C . GLU B 1 606 ? 162.454 -0.628 168.942 1.00 28.03 585 GLU B C 1
ATOM 8674 O O . GLU B 1 606 ? 163.535 -1.006 168.578 1.00 31.63 585 GLU B O 1
ATOM 8680 N N . GLU B 1 607 ? 161.461 -1.446 169.220 1.00 26.50 586 GLU B N 1
ATOM 8681 C CA . GLU B 1 607 ? 161.563 -2.893 169.068 1.00 27.77 586 GLU B CA 1
ATOM 8682 C C . GLU B 1 607 ? 160.916 -3.348 167.776 1.00 26.47 586 GLU B C 1
ATOM 8683 O O . GLU B 1 607 ? 159.896 -2.803 167.329 1.00 22.76 586 GLU B O 1
ATOM 8689 N N . ARG B 1 608 ? 161.527 -4.339 167.143 1.00 25.96 587 ARG B N 1
ATOM 8690 C CA . ARG B 1 608 ? 161.088 -4.817 165.868 1.00 26.48 587 ARG B CA 1
ATOM 8691 C C . ARG B 1 608 ? 159.963 -5.846 165.972 1.00 26.15 587 ARG B C 1
ATOM 8692 O O . ARG B 1 608 ? 160.073 -6.790 166.741 1.00 26.46 587 ARG B O 1
ATOM 8700 N N . PHE B 1 609 ? 158.862 -5.652 165.229 1.00 22.43 588 PHE B N 1
ATOM 8701 C CA . PHE B 1 609 ? 157.844 -6.728 165.064 1.00 23.72 588 PHE B CA 1
ATOM 8702 C C . PHE B 1 609 ? 157.505 -6.805 163.621 1.00 26.07 588 PHE B C 1
ATOM 8703 O O . PHE B 1 609 ? 157.168 -5.766 163.002 1.00 23.30 588 PHE B O 1
ATOM 8711 N N . TRP B 1 610 ? 157.684 -8.000 163.047 1.00 25.21 589 TRP B N 1
ATOM 8712 C CA . TRP B 1 610 ? 157.444 -8.236 161.648 1.00 27.57 589 TRP B CA 1
ATOM 8713 C C . TRP B 1 610 ? 157.302 -9.751 161.458 1.00 31.82 589 TRP B C 1
ATOM 8714 O O . TRP B 1 610 ? 158.009 -10.472 162.103 1.00 31.03 589 TRP B O 1
ATOM 8725 N N . PRO B 1 611 ? 156.402 -10.230 160.579 1.00 31.61 590 PRO B N 1
ATOM 8726 C CA . PRO B 1 611 ? 156.173 -11.706 160.365 1.00 33.23 590 PRO B CA 1
ATOM 8727 C C . PRO B 1 611 ? 157.411 -12.495 159.898 1.00 30.13 590 PRO B C 1
ATOM 8728 O O . PRO B 1 611 ? 158.159 -11.895 159.143 1.00 35.31 590 PRO B O 1
#

Organism: Bacillus amyloliquefaciens (NCBI:txid1390)

B-factor: mean 27.86, std 12.74, range [12.41, 97.75]

Solvent-accessible surface area: 42231 Å² total; per-residue (Å²): 153,49,121,95,3,0,0,0,0,0,2,10,1,40,3,0,41,4,124,52,8,74,51,2,8,95,22,3,36,101,26,86,44,16,22,122,77,23,50,95,125,56,8,112,118,73,55,14,75,84,114,56,30,130,49,132,70,20,6,40,9,28,3,41,8,151,24,24,38,46,0,6,4,94,16,5,143,16,49,94,115,34,0,59,15,4,17,0,4,2,0,4,0,2,18,10,0,16,44,0,1,6,4,1,2,31,13,6,127,119,10,49,126,0,0,0,2,0,0,3,10,42,19,26,6,35,51,78,10,77,163,210,24,65,83,35,20,58,30,0,46,3,5,23,5,20,0,0,10,0,0,5,0,0,19,54,3,8,0,85,6,3,0,11,4,0,1,0,7,16,0,0,0,0,0,1,0,16,8,0,25,87,4,1,49,75,53,44,5,58,6,0,0,0,1,0,0,2,0,71,14,62,107,78,22,15,53,43,58,58,146,74,35,75,28,0,49,60,1,50,4,15,0,0,7,55,62,6,46,0,31,9,45,6,8,0,0,0,0,1,0,0,0,84,0,55,43,0,57,152,59,22,11,28,10,0,0,0,0,36,2,10,0,3,20,2,6,0,53,63,36,147,35,13,100,30,53,9,49,118,6,7,5,82,0,1,34,80,0,5,84,73,22,128,7,80,0,63,30,1,12,3,0,2,2,20,1,14,0,14,68,121,14,1,24,43,6,0,54,0,0,42,88,0,2,136,126,72,11,110,126,101,81,34,0,0,0,0,0,3,10,1,1,3,2,12,1,21,0,0,5,2,0,1,2,0,0,2,0,0,1,1,3,68,69,103,26,4,1,13,2,23,45,42,125,46,66,8,117,117,13,134,19,73,49,7,11,0,47,14,2,60,150,133,95,101,12,76,160,94,176,53,45,8,20,1,0,4,3,1,17,9,34,2,1,0,3,0,1,0,1,0,1,20,64,140,53,126,47,9,29,1,1,4,0,8,0,73,61,125,127,29,0,38,28,4,0,54,57,0,2,23,45,4,100,115,34,120,122,114,16,53,12,25,26,0,1,40,0,5,13,49,0,19,50,43,20,94,18,4,0,5,0,38,2,104,64,67,124,40,0,23,132,24,0,77,42,9,47,98,50,84,33,155,155,16,73,71,9,125,163,15,201,57,119,177,149,66,149,117,5,112,49,19,0,35,80,13,2,104,1,7,154,26,115,18,56,30,38,122,131,34,89,18,90,32,38,13,7,22,21,0,12,15,10,127,90,194,26,84,60,156,45,124,94,3,0,0,0,0,0,2,10,2,42,3,1,41,5,123,52,7,64,46,2,9,57,22,3,37,118,25,87,44,16,22,148,83,114,122,117,120,69,106,135,51,131,70,40,6,49,9,29,4,39,10,152,23,24,23,56,0,7,4,92,16,6,142,18,51,92,116,37,0,58,16,1,19,0,3,1,0,3,0,0,18,11,0,18,44,0,1,6,4,1,3,30,14,6,123,122,10,49,126,0,0,0,2,0,1,3,11,40,19,26,6,38,50,80,10,75,163,204,26,61,83,35,22,60,32,0,48,3,7,24,5,20,0,0,11,0,0,7,0,0,18,53,2,7,0,86,7,3,0,11,5,0,1,0,7,16,0,0,0,0,0,2,0,16,7,0,24,87,4,1,50,76,52,45,5,56,5,0,0,0,1,0,0,2,0,71,14,63,105,81,66,15,55,41,57,58,163,58,33,87,27,0,48,61,1,49,4,14,0,0,7,56,61,6,46,1,30,10,42,6,8,0,0,0,0,1,0,0,0,84,0,52,43,0,58,153,60,23,10,26,10,1,0,0,0,38,3,11,1,3,20,2,7,1,52,62,35,146,37,15,96,30,54,8,49,118,6,7,4,79,0,1,33,77,0,4,93,79,21,137,8,75,0,47,29,0,10,3,0,2,2,20,0,14,0,13,71,127,14,1,24,41,6,1,55,0,1,38,88,0,1,119,125,68,10,106,148,106,81,52,0,0,0,0,0,3,10,1,1,4,3,10,1,18,0,0,5,2,0,1,2,0,1,2,0,1,1,2,4,69,68,101,25,4,1,11,2,24,45,43,126,46,67,8,117,116,13,134,20,75,43,7,6,0,46,15,3,60,149,134,94,101,13,75,159,99,177,53,47,8,22,1,0,2,3,2,17,9,32,2,0,0,3,0,1,0,0,0,1,18,66,140,168,8,124,46,11,30,2,0,4,1,10,0,76,62,142,127,29,8,42,27,4,0,53,58,0,2,23,45,4,100,103,32,108,122,111,16,51,11,10,26,0,2,39,0,5,13,46,0,19,46,48,20,71,23,7,0,4,0,33,1,103,67,65,129,38,0,22,132,25,0,77,41,20,47,100,48,87,20,151,152,17,65,101,12,113,155,12,157,59,84,142,37,50,88,134,48,132,164,123,110,58,120,94,2,106,51,12,0,29,39,15,6,100,1,0,140,15,80,19,44,61,18,38,116,135,29,85,17,87,28,37,14,8,22,21,0,13,15,10,130,89,152,27,55,57

Sequence (1122 aa):
YFDDSVAIVGISCQFPGAKNHHEFWKQLREGKESVRFYSEEELREAGVPEDLIENPDYVPALSTIEGKDLFDPEFFHISPKDAEFMDPQLRLLLLHSWKAVEDAGYVSKEIPKTSVYMSASNNSYRSLLPEKTTPDGYVSWVLAQSGTIPTMVSHKLGLKGPSYFVHSNCSSSLVGLYSAYKSITSGESEYALVGGATLHAATSIGYVHQNGLNFSSDGHVKAFDASADGMAGGEGAAVILLKKASQAVQDGDHIYAMLRGIGLNNDGADKVGFYAPSVKGQTDVIQHVLDSTNIHPETISYIEAHGTGTTLGDPIEMSALQQVYKRYTDREQYCGIGSVKTNIGHLDTAAGLAGCIKVAMSLYHRELAPTINYTSPNPNIKFSGSPFYVADKRKTLPERETPHRAALSSFGLGGTNAHAIFEQYEGQPPYIVPLSARNKQRLTAYASCLSGFLDEAENDVSLHDLAYTYQTGREAMEERAVFISHDRHDLNRQLQDFINGNDQNILRGEKVRSRERDEKLKALAALWVEGARVDWGLYPDSAPQRISAPTYPFAEERFWPYFDDSVAIVGISCQFPGAKNHHEFWKQLREGKESVRFYPEDLIENPDYVPALSTIEGKDLFDPEFFHISPKDAEFMDPQLRLLLLHSWKAVEDAGYVSKEIPKTSVYMSASNNSYRSLLPEKTTPDGYVSWVLAQSGTIPTMVSHKLGLKGPSYFVHSNCSSSLVGLYSAYKSITSGESEYALVGGATLHAATSIGYVHQNGLNFSSDGHVKAFDASADGMAGGEGAAVILLKKASQAVQDGDHIYAMLRGIGLNNDGADKVGFYAPSVKGQTDVIQHVLDSTNIHPETISYIEAHGTGTTLGDPIEMSALQQVYKRYTDREQYCGIGSVKTNIGHLDTAAGLAGCIKVAMSLYHRELAPTINYTSPNPNIKFSGSPFYVADKRKTLPERETPHRAALSSFGLGGTNAHAIFEQYEDGQPPYIVPLSARNKQRLTAYASCLSGFLDEAENDVSLHDLAYTYQTGREAMEERAVFISHDRHDLNRQLQDFINGNDQNILRGEKVRSREVSAQEMETRDEKLKALAALWVEGARVDWGLLYPDSAPQRISAPTYPFAEERFWP

Nearest PDB structures (foldseek):
  6mhl-assembly1_A  TM=1.002E+00  e=0.000E+00  Bacillus amyloliquefaciens
  5elp-assembly1_A  TM=9.553E-01  e=2.873E-91  Bacillus amyloliquefaciens
  4wky-assembly1_A  TM=9.409E-01  e=2.622E-70  Streptomyces albus
  4wky-assembly1_B  TM=9.368E-01  e=4.156E-69  Streptomyces albus
  8cjh-assembly2_D  TM=8.421E-01  e=9.822E-55  Escherichia coli

Foldseek 3Di:
DQLLKKFFQFKFKFWQPDRGLVRVLVCLQVVAARKDAADLVRCVVVPDDVVLVPDPQWAQIAFEGPQLQWAFVVLLPHDLVLSLLAGSQLRVQLVQLQRRLLLFLAQLLVFQLEEEEEEEDLQVQNVQDDPVQVVNVVSSVVNSDQQCRFVSNCVSSNHHAHTGYFDDKLCQQQVQVQVQSVCCSVVSGFKYKGKYWYDHQDDDGTDGDDPPAQADSHQFQQFQAQRQRHFHEHTIMMMTMMGRPVVCVVVQIDTLWMWQWKFKDFPPPPDDDLQDDDLVLLLVRVLVGCVVRVDQPLLAQEEAELGGRHPPPRQSRLVSVQVNNVVRDQDAQRYEYAYCCRRRTRHINCRQVSSVSQQSNCLNVQKHGAHDNHDHGNPSHDRPSTHYDHRHHIGGRDDDDAFHKYKYWHARRRGMIMITMITHDDAADFAKAKFADAALVQSLVVLVQQLVCCVPPPDHDDRLQVRVSNLRRADHYAKIKMDTGGGSVSSSVQSVCSNVVNCPVIDIAHRAEADDQVVVVVVQRNCVRNHHPDDVPNPPPDDHHHRRGDDGDRGTDGHHD/DQLLKKFFQFKFKFWQPARGLVRVLVCLQVQAARKDADPPVLVPPPQWAQIAFEGPQLQWAFVVLQPHDLVLSLLAGSQLRVQLVQLQRRLLLFLAQLLVFQQEEEEEEEDDQVQNVPDDPVQVVNVVSSVVNNDQQCRFVSNCVSRNHDAHTGYFDDKLCQQQVQVQVQSVCCSVVSGFKYKGKYWYDHQDDDGTDGDDDVAQAQSHQFQQFQAQRQRHFHEHTMMMMTMMGRVVVCVVVQIDTLWMWQWKFKDFPPPPDDDLQDDDLVLLLVRVLVGCVVRVDQPLQAQEEAELGGRHPPPRQSNLVSVQVNNVVGDQDAQRYEYAYCCRRRTRHIRCRQVSSVSQQSNCLNQQKHGAHDNHDHGNVSHDRPSTRYDHRHHMDGRDDDDAFHKYKYWIARRRGMIMMTMITRDDFAADFAKAKFADAALVQRLVVLVQQLVCCVPPPDHDDSLQNRVSNLRRADHYFKIWMDTGRGSVRSSVQSVCSNVVVCDPIQIGHRAEADEDDPVLVVPPVVVVVSQNNCVRNHYSDDCCVNPPPDDHHHRRGDDGDRGTDGHHD